Protein AF-0000000080291194 (afdb_homodimer)

InterPro domains:
  IPR003347 JmjC domain [PS51184] (85-247)
  IPR003347 JmjC domain [SM00558] (85-247)
  IPR041667 Cupin-like domain 8 [PF13621] (10-231)

Nearest PDB structures (foldseek):
  5fp9-assembly1_A-2  TM=5.895E-01  e=6.313E-06  Homo sapiens
  2w2i-assembly1_A  TM=5.933E-01  e=1.002E-05  Homo sapiens
  5f3i-assembly2_B  TM=4.784E-01  e=3.155E-06  Homo sapiens
  5fpa-assembly1_A  TM=5.072E-01  e=2.105E-06  Homo sapiens
  7jm5-assembly1_A  TM=4.687E-01  e=5.623E-06  Homo sapiens

Structure (mmCIF, N/CA/C/O backbone):
data_AF-0000000080291194-model_v1
#
loop_
_entity.id
_entity.type
_entity.pdbx_description
1 polymer 'JmjC domain-containing protein'
#
loop_
_atom_site.group_PDB
_atom_site.id
_atom_site.type_symbol
_atom_site.label_atom_id
_atom_site.label_alt_id
_atom_site.label_comp_id
_atom_site.label_asym_id
_atom_site.label_entity_id
_atom_site.label_seq_id
_atom_site.pdbx_PDB_ins_code
_atom_site.Cartn_x
_atom_site.Cartn_y
_atom_site.Cartn_z
_atom_site.occupancy
_atom_site.B_iso_or_equiv
_atom_site.auth_seq_id
_atom_site.auth_comp_id
_atom_site.auth_asym_id
_atom_site.auth_atom_id
_atom_site.pdbx_PDB_model_num
ATOM 1 N N . MET A 1 1 ? 24.234 32.625 20.031 1 52.06 1 MET A N 1
ATOM 2 C CA . MET A 1 1 ? 22.922 32.375 20.594 1 52.06 1 MET A CA 1
ATOM 3 C C . MET A 1 1 ? 22.969 32.375 22.125 1 52.06 1 MET A C 1
ATOM 5 O O . MET A 1 1 ? 23.891 31.828 22.719 1 52.06 1 MET A O 1
ATOM 9 N N . ASP A 1 2 ? 22.141 33.25 22.688 1 64.38 2 ASP A N 1
ATOM 10 C CA . ASP A 1 2 ? 22.172 33.344 24.141 1 64.38 2 ASP A CA 1
ATOM 11 C C . ASP A 1 2 ? 21.828 32 24.797 1 64.38 2 ASP A C 1
ATOM 13 O O . ASP A 1 2 ? 21.281 31.109 24.141 1 64.38 2 ASP A O 1
ATOM 17 N N . ASP A 1 3 ? 22.359 31.828 25.922 1 68.44 3 ASP A N 1
ATOM 18 C CA . ASP A 1 3 ? 22.203 30.594 26.688 1 68.44 3 ASP A CA 1
ATOM 19 C C . ASP A 1 3 ? 20.75 30.188 26.781 1 68.44 3 ASP A C 1
ATOM 21 O O . ASP A 1 3 ? 20.422 29 26.625 1 68.44 3 ASP A O 1
ATOM 25 N N . CYS A 1 4 ? 19.922 31.125 26.859 1 70.31 4 CYS A N 1
ATOM 26 C CA . CYS A 1 4 ? 18.5 30.859 26.969 1 70.31 4 CYS A CA 1
ATOM 27 C C . CYS A 1 4 ? 17.938 30.297 25.672 1 70.31 4 CYS A C 1
ATOM 29 O O . CYS A 1 4 ? 17.172 29.328 25.672 1 70.31 4 CYS A O 1
ATOM 31 N N . SER A 1 5 ? 18.422 30.828 24.609 1 74.81 5 SER A N 1
ATOM 32 C CA . SER A 1 5 ? 17.953 30.391 23.312 1 74.81 5 SER A CA 1
ATOM 33 C C . SER A 1 5 ? 18.406 28.953 23.016 1 74.81 5 SER A C 1
ATOM 35 O O . SER A 1 5 ? 17.656 28.172 22.406 1 74.81 5 SER A O 1
ATOM 37 N N . LEU A 1 6 ? 19.5 28.688 23.5 1 74.88 6 LEU A N 1
ATOM 38 C CA . LEU A 1 6 ? 20.031 27.344 23.281 1 74.88 6 LEU A CA 1
ATOM 39 C C . LEU A 1 6 ? 19.234 26.312 24.094 1 74.88 6 LEU A C 1
ATOM 41 O O . LEU A 1 6 ? 18.984 25.203 23.609 1 74.88 6 LEU A O 1
ATOM 45 N N . LYS A 1 7 ? 18.875 26.703 25.203 1 83.5 7 LYS A N 1
ATOM 46 C CA . LYS A 1 7 ? 18.109 25.797 26.062 1 83.5 7 LYS A CA 1
ATOM 47 C C . LYS A 1 7 ? 16.719 25.562 25.484 1 83.5 7 LYS A C 1
ATOM 49 O O . LYS A 1 7 ? 16.203 24.453 25.531 1 83.5 7 LYS A O 1
ATOM 54 N N . VAL A 1 8 ? 16.172 26.641 24.906 1 87.69 8 VAL A N 1
ATOM 55 C CA . VAL A 1 8 ? 14.844 26.516 24.312 1 87.69 8 VAL A CA 1
ATOM 56 C C . VAL A 1 8 ? 14.906 25.594 23.094 1 87.69 8 VAL A C 1
ATOM 58 O O . VAL A 1 8 ? 14.023 24.75 22.891 1 87.69 8 VAL A O 1
ATOM 61 N N . ARG A 1 9 ? 15.961 25.75 22.391 1 92.94 9 ARG A N 1
ATOM 62 C CA . ARG A 1 9 ? 16.156 24.891 21.219 1 92.94 9 ARG A CA 1
ATOM 63 C C . ARG A 1 9 ? 16.203 23.422 21.625 1 92.94 9 ARG A C 1
ATOM 65 O O . ARG A 1 9 ? 15.602 22.562 20.984 1 92.94 9 ARG A O 1
ATOM 72 N N . GLU A 1 10 ? 16.922 23.188 22.688 1 93.56 10 GLU A N 1
ATOM 73 C CA . GLU A 1 10 ? 17.062 21.812 23.172 1 93.56 10 GLU A CA 1
ATOM 74 C C . GLU A 1 10 ? 15.703 21.234 23.562 1 93.56 10 GLU A C 1
ATOM 76 O O . GLU A 1 10 ? 15.414 20.078 23.281 1 93.56 10 GLU A O 1
ATOM 81 N N . ILE A 1 11 ? 14.953 22.031 24.141 1 92.94 11 ILE A N 1
ATOM 82 C CA . ILE A 1 11 ? 13.633 21.594 24.562 1 92.94 11 ILE A CA 1
ATOM 83 C C . ILE A 1 11 ? 12.758 21.328 23.344 1 92.94 11 ILE A C 1
ATOM 85 O O . ILE A 1 11 ? 12.109 20.281 23.25 1 92.94 11 ILE A O 1
ATOM 89 N N . VAL A 1 12 ? 12.836 22.234 22.391 1 94.81 12 VAL A N 1
ATOM 90 C CA . VAL A 1 12 ? 12.008 22.156 21.188 1 94.81 12 VAL A CA 1
ATOM 91 C C . VAL A 1 12 ? 12.344 20.875 20.422 1 94.81 12 VAL A C 1
ATOM 93 O O . VAL A 1 12 ? 11.445 20.156 20 1 94.81 12 VAL A O 1
ATOM 96 N N . LEU A 1 13 ? 13.594 20.516 20.391 1 96.88 13 LEU A N 1
ATOM 97 C CA . LEU A 1 13 ? 14.062 19.406 19.562 1 96.88 13 LEU A CA 1
ATOM 98 C C . LEU A 1 13 ? 13.914 18.078 20.281 1 96.88 13 LEU A C 1
ATOM 100 O O . LEU A 1 13 ? 14.023 17.016 19.656 1 96.88 13 LEU A O 1
ATOM 104 N N . ASN A 1 14 ? 13.594 18.125 21.609 1 97.12 14 ASN A N 1
ATOM 105 C CA . ASN A 1 14 ? 13.656 16.859 22.328 1 97.12 14 ASN A CA 1
ATOM 106 C C . ASN A 1 14 ? 12.352 16.547 23.047 1 97.12 14 ASN A C 1
ATOM 108 O O . ASN A 1 14 ? 12.133 15.43 23.516 1 97.12 14 ASN A O 1
ATOM 112 N N . THR A 1 15 ? 11.422 17.516 23.141 1 96 15 THR A N 1
ATOM 113 C CA . THR A 1 15 ? 10.172 17.281 23.844 1 96 15 THR A CA 1
ATOM 114 C C . THR A 1 15 ? 9.32 16.25 23.109 1 96 15 THR A C 1
ATOM 116 O O . THR A 1 15 ? 9.289 16.219 21.875 1 96 15 THR A O 1
ATOM 119 N N . ARG A 1 16 ? 8.609 15.375 23.875 1 96.38 16 ARG A N 1
ATOM 120 C CA . ARG A 1 16 ? 7.766 14.336 23.297 1 96.38 16 ARG A CA 1
ATOM 121 C C . ARG A 1 16 ? 6.293 14.734 23.359 1 96.38 16 ARG A C 1
ATOM 123 O O . ARG A 1 16 ? 5.449 14.109 22.719 1 96.38 16 ARG A O 1
ATOM 130 N N . LYS A 1 17 ? 6.031 15.742 24.172 1 97.06 17 LYS A N 1
ATOM 131 C CA . LYS A 1 17 ? 4.68 16.281 24.312 1 97.06 17 LYS A CA 1
ATOM 132 C C . LYS A 1 17 ? 4.648 17.781 23.984 1 97.06 17 LYS A C 1
ATOM 134 O O . LYS A 1 17 ? 5.668 18.469 24.094 1 97.06 17 LYS A O 1
ATOM 139 N N . PRO A 1 18 ? 3.477 18.234 23.531 1 98.31 18 PRO A N 1
ATOM 140 C CA . PRO A 1 18 ? 3.385 19.672 23.297 1 98.31 18 PRO A CA 1
ATOM 141 C C . PRO A 1 18 ? 3.662 20.5 24.562 1 98.31 18 PRO A C 1
ATOM 143 O O . PRO A 1 18 ? 3.262 20.109 25.656 1 98.31 18 PRO A O 1
ATOM 146 N N . ILE A 1 19 ? 4.305 21.625 24.391 1 97 19 ILE A N 1
ATOM 147 C CA . ILE A 1 19 ? 4.602 22.531 25.516 1 97 19 ILE A CA 1
ATOM 148 C C . ILE A 1 19 ? 4.203 23.953 25.141 1 97 19 ILE A C 1
ATOM 150 O O . ILE A 1 19 ? 4.105 24.297 23.953 1 97 19 ILE A O 1
ATOM 154 N N . ILE A 1 20 ? 3.943 24.672 26.094 1 96.75 20 ILE A N 1
ATOM 155 C CA . ILE A 1 20 ? 3.549 26.062 25.891 1 96.75 20 ILE A CA 1
ATOM 156 C C . ILE A 1 20 ? 4.418 26.984 26.75 1 96.75 20 ILE A C 1
ATOM 158 O O . ILE A 1 20 ? 4.672 26.688 27.922 1 96.75 20 ILE A O 1
ATOM 162 N N . LEU A 1 21 ? 5.035 27.953 26.156 1 93.12 21 LEU A N 1
ATOM 163 C CA . LEU A 1 21 ? 5.695 29.062 26.828 1 93.12 21 LEU A CA 1
ATOM 164 C C . LEU A 1 21 ? 4.758 30.266 26.969 1 93.12 21 LEU A C 1
ATOM 166 O O . LEU A 1 21 ? 4.406 30.891 25.969 1 93.12 21 LEU A O 1
ATOM 170 N N . ARG A 1 22 ? 4.461 30.625 28.172 1 92.94 22 ARG A N 1
ATOM 171 C CA . ARG A 1 22 ? 3.469 31.656 28.391 1 92.94 22 ARG A CA 1
ATOM 172 C C . ARG A 1 22 ? 4.121 33.031 28.422 1 92.94 22 ARG A C 1
ATOM 174 O O . ARG A 1 22 ? 5.211 33.219 28.969 1 92.94 22 ARG A O 1
ATOM 181 N N . SER A 1 23 ? 3.512 33.938 27.797 1 89.25 23 SER A N 1
ATOM 182 C CA . SER A 1 23 ? 3.828 35.344 27.859 1 89.25 23 SER A CA 1
ATOM 183 C C . SER A 1 23 ? 5.297 35.594 27.531 1 89.25 23 SER A C 1
ATOM 185 O O . SER A 1 23 ? 5.988 36.312 28.266 1 89.25 23 SER A O 1
ATOM 187 N N . TYR A 1 24 ? 5.852 35 26.609 1 82.56 24 TYR A N 1
ATOM 188 C CA . TYR A 1 24 ? 7.242 35.156 26.219 1 82.56 24 TYR A CA 1
ATOM 189 C C . TYR A 1 24 ? 7.473 36.531 25.594 1 82.56 24 TYR A C 1
ATOM 191 O O . TYR A 1 24 ? 8.539 37.125 25.766 1 82.56 24 TYR A O 1
ATOM 199 N N . LYS A 1 25 ? 6.531 37.219 25.016 1 78.88 25 LYS A N 1
ATOM 200 C CA . LYS A 1 25 ? 6.492 38.531 24.359 1 78.88 25 LYS A CA 1
ATOM 201 C C . LYS A 1 25 ? 7.746 38.75 23.516 1 78.88 25 LYS A C 1
ATOM 203 O O . LYS A 1 25 ? 8.688 39.438 23.953 1 78.88 25 LYS A O 1
ATOM 208 N N . PRO A 1 26 ? 7.734 38.25 22.375 1 77.88 26 PRO A N 1
ATOM 209 C CA . PRO A 1 26 ? 8.859 38.562 21.484 1 77.88 26 PRO A CA 1
ATOM 210 C C . PRO A 1 26 ? 8.93 40.031 21.125 1 77.88 26 PRO A C 1
ATOM 212 O O . PRO A 1 26 ? 7.91 40.719 21.109 1 77.88 26 PRO A O 1
ATOM 215 N N . LYS A 1 27 ? 10.109 40.562 20.969 1 81.56 27 LYS A N 1
ATOM 216 C CA . LYS A 1 27 ? 10.266 41.969 20.625 1 81.56 27 LYS A CA 1
ATOM 217 C C . LYS A 1 27 ? 10.234 42.156 19.109 1 81.56 27 LYS A C 1
ATOM 219 O O . LYS A 1 27 ? 11.25 42.5 18.5 1 81.56 27 LYS A O 1
ATOM 224 N N . TRP A 1 28 ? 9.047 41.938 18.531 1 89.69 28 TRP A N 1
ATOM 225 C CA . TRP A 1 28 ? 8.844 42.094 17.094 1 89.69 28 TRP A CA 1
ATOM 226 C C . TRP A 1 28 ? 8.133 43.406 16.766 1 89.69 28 TRP A C 1
ATOM 228 O O . TRP A 1 28 ? 6.977 43.594 17.141 1 89.69 28 TRP A O 1
ATOM 238 N N . THR A 1 29 ? 8.789 44.25 16.031 1 89.56 29 THR A N 1
ATOM 239 C CA . THR A 1 29 ? 8.359 45.656 15.859 1 89.56 29 THR A CA 1
ATOM 240 C C . THR A 1 29 ? 7.121 45.719 14.969 1 89.56 29 THR A C 1
ATOM 242 O O . THR A 1 29 ? 6.344 46.656 15.047 1 89.56 29 THR A O 1
ATOM 245 N N . CYS A 1 30 ? 6.949 44.781 14.094 1 92.56 30 CYS A N 1
ATOM 246 C CA . CYS A 1 30 ? 5.84 44.844 13.148 1 92.56 30 CYS A CA 1
ATOM 247 C C . CYS A 1 30 ? 4.504 44.719 13.875 1 92.56 30 CYS A C 1
ATOM 249 O O . CYS A 1 30 ? 3.457 45.062 13.305 1 92.56 30 CYS A O 1
ATOM 251 N N . PHE A 1 31 ? 4.512 44.344 15.188 1 93.69 31 PHE A N 1
ATOM 252 C CA . PHE A 1 31 ? 3.258 44.188 15.914 1 93.69 31 PHE A CA 1
ATOM 253 C C . PHE A 1 31 ? 3.121 45.281 16.984 1 93.69 31 PHE A C 1
ATOM 255 O O . PHE A 1 31 ? 2.229 45.188 17.828 1 93.69 31 PHE A O 1
ATOM 262 N N . GLN A 1 32 ? 3.938 46.188 17.062 1 90.5 32 GLN A N 1
ATOM 263 C CA . GLN A 1 32 ? 4.02 47.188 18.125 1 90.5 32 GLN A CA 1
ATOM 264 C C . GLN A 1 32 ? 2.764 48.062 18.188 1 90.5 32 GLN A C 1
ATOM 266 O O . GLN A 1 32 ? 2.363 48.5 19.25 1 90.5 32 GLN A O 1
ATOM 271 N N . ASN A 1 33 ? 2.162 48.281 17.047 1 92.12 33 ASN A N 1
ATOM 272 C CA . ASN A 1 33 ? 0.982 49.156 16.984 1 92.12 33 ASN A CA 1
ATOM 273 C C . ASN A 1 33 ? -0.305 48.312 17.062 1 92.12 33 ASN A C 1
ATOM 275 O O . ASN A 1 33 ? -1.354 48.781 16.578 1 92.12 33 ASN A O 1
ATOM 279 N N . GLY A 1 34 ? -0.244 47.094 17.5 1 93.44 34 GLY A N 1
ATOM 280 C CA . GLY A 1 34 ? -1.418 46.25 17.672 1 93.44 34 GLY A CA 1
ATOM 281 C C . GLY A 1 34 ? -1.955 45.719 16.375 1 93.44 34 GLY A C 1
ATOM 282 O O . GLY A 1 34 ? -1.377 45.938 15.305 1 93.44 34 GLY A O 1
ATOM 283 N N . ILE A 1 35 ? -3.045 45.031 16.516 1 96.56 35 ILE A N 1
ATOM 284 C CA . ILE A 1 35 ? -3.633 44.344 15.359 1 96.56 35 ILE A CA 1
ATOM 285 C C . ILE A 1 35 ? -4.141 45.375 14.352 1 96.56 35 ILE A C 1
ATOM 287 O O . ILE A 1 35 ? -4.039 45.188 13.141 1 96.56 35 ILE A O 1
ATOM 291 N N . ASP A 1 36 ? -4.68 46.438 14.883 1 96.56 36 ASP A N 1
ATOM 292 C CA . ASP A 1 36 ? -5.164 47.5 14.008 1 96.56 36 ASP A CA 1
ATOM 293 C C . ASP A 1 36 ? -4.023 48.094 13.18 1 96.56 36 ASP A C 1
ATOM 295 O O . ASP A 1 36 ? -4.16 48.281 11.969 1 96.56 36 ASP A O 1
ATOM 299 N N . GLY A 1 37 ? -2.977 48.406 13.898 1 96.38 37 GLY A N 1
ATOM 300 C CA . GLY A 1 37 ? -1.81 48.938 13.211 1 96.38 37 GLY A CA 1
ATOM 301 C C . GLY A 1 37 ? -1.237 48 12.18 1 96.38 37 GLY A C 1
ATOM 302 O O . GLY A 1 37 ? -0.867 48.406 11.078 1 96.38 37 GLY A O 1
ATOM 303 N N . TRP A 1 38 ? -1.146 46.75 12.531 1 97.06 38 TRP A N 1
ATOM 304 C CA . TRP A 1 38 ? -0.615 45.75 11.625 1 97.06 38 TRP A CA 1
ATOM 305 C C . TRP A 1 38 ? -1.476 45.625 10.375 1 97.06 38 TRP A C 1
ATOM 307 O O . TRP A 1 38 ? -0.954 45.594 9.258 1 97.06 38 TRP A O 1
ATOM 317 N N . CYS A 1 39 ? -2.816 45.625 10.523 1 97.12 39 CYS A N 1
ATOM 318 C CA . CYS A 1 39 ? -3.736 45.531 9.398 1 97.12 39 CYS A CA 1
ATOM 319 C C . CYS A 1 39 ? -3.678 46.75 8.516 1 97.12 39 CYS A C 1
ATOM 321 O O . CYS A 1 39 ? -3.74 46.656 7.293 1 97.12 39 CYS A O 1
ATOM 323 N N . ARG A 1 40 ? -3.545 47.875 9.125 1 96.31 40 ARG A N 1
ATOM 324 C CA . ARG A 1 40 ? -3.414 49.094 8.359 1 96.31 40 ARG A CA 1
ATOM 325 C C . ARG A 1 40 ? -2.152 49.094 7.5 1 96.31 40 ARG A C 1
ATOM 327 O O . ARG A 1 40 ? -2.178 49.5 6.34 1 96.31 40 ARG A O 1
ATOM 334 N N . ASN A 1 41 ? -1.095 48.656 8.094 1 95.88 41 ASN A N 1
ATOM 335 C CA . ASN A 1 41 ? 0.154 48.562 7.348 1 95.88 41 ASN A CA 1
ATOM 336 C C . ASN A 1 41 ? 0.021 47.562 6.188 1 95.88 41 ASN A C 1
ATOM 338 O O . ASN A 1 41 ? 0.522 47.812 5.094 1 95.88 41 ASN A O 1
ATOM 342 N N . LEU A 1 42 ? -0.637 46.469 6.48 1 96.62 42 LEU A N 1
ATOM 343 C CA . LEU A 1 42 ? -0.874 45.469 5.438 1 96.62 42 LEU A CA 1
ATOM 344 C C . LEU A 1 42 ? -1.652 46.062 4.273 1 96.62 42 LEU A C 1
ATOM 346 O O . LEU A 1 42 ? -1.247 45.938 3.117 1 96.62 42 LEU A O 1
ATOM 350 N N . ASP A 1 43 ? -2.67 46.781 4.555 1 96.62 43 ASP A N 1
ATOM 351 C CA . ASP A 1 43 ? -3.518 47.406 3.537 1 96.62 43 ASP A CA 1
ATOM 352 C C . ASP A 1 43 ? -2.75 48.469 2.746 1 96.62 43 ASP A C 1
ATOM 354 O O . ASP A 1 43 ? -2.895 48.562 1.526 1 96.62 43 ASP A O 1
ATOM 358 N N . ARG A 1 44 ? -1.996 49.188 3.406 1 95.81 44 ARG A N 1
ATOM 359 C CA . ARG A 1 44 ? -1.271 50.312 2.797 1 95.81 44 ARG A CA 1
ATOM 360 C C . ARG A 1 44 ? -0.244 49.812 1.789 1 95.81 44 ARG A C 1
ATOM 362 O O . ARG A 1 44 ? 0.039 50.469 0.794 1 95.81 44 ARG A O 1
ATOM 369 N N . HIS A 1 45 ? 0.259 48.688 2.01 1 95.19 45 HIS A N 1
ATOM 370 C CA . HIS A 1 45 ? 1.378 48.219 1.199 1 95.19 45 HIS A CA 1
ATOM 371 C C . HIS A 1 45 ? 0.956 47.094 0.283 1 95.19 45 HIS A C 1
ATOM 373 O O . HIS A 1 45 ? 1.803 46.406 -0.312 1 95.19 45 HIS A O 1
ATOM 379 N N . THR A 1 46 ? -0.281 46.781 0.352 1 92.31 46 THR A N 1
ATOM 380 C CA . THR A 1 46 ? -0.808 45.812 -0.598 1 92.31 46 THR A CA 1
ATOM 381 C C . THR A 1 46 ? -1.566 46.531 -1.724 1 92.31 46 THR A C 1
ATOM 383 O O . THR A 1 46 ? -2.336 47.438 -1.477 1 92.31 46 THR A O 1
ATOM 386 N N . GLN A 1 47 ? -1.344 46.188 -2.99 1 87.56 47 GLN A N 1
ATOM 387 C CA . GLN A 1 47 ? -1.943 46.844 -4.141 1 87.56 47 GLN A CA 1
ATOM 388 C C . GLN A 1 47 ? -3.369 46.344 -4.383 1 87.56 47 GLN A C 1
ATOM 390 O O . GLN A 1 47 ? -4.234 47.125 -4.797 1 87.56 47 GLN A O 1
ATOM 395 N N . GLU A 1 48 ? -3.623 45.062 -4.219 1 90.25 48 GLU A N 1
ATOM 396 C CA . GLU A 1 48 ? -4.926 44.469 -4.438 1 90.25 48 GLU A CA 1
ATOM 397 C C . GLU A 1 48 ? -5.539 43.969 -3.123 1 90.25 48 GLU A C 1
ATOM 399 O O . GLU A 1 48 ? -4.824 43.719 -2.152 1 90.25 48 GLU A O 1
ATOM 404 N N . PRO A 1 49 ? -6.891 43.938 -3.125 1 93.31 49 PRO A N 1
ATOM 405 C CA . PRO A 1 49 ? -7.512 43.406 -1.916 1 93.31 49 PRO A CA 1
ATOM 406 C C . PRO A 1 49 ? -7.039 42 -1.601 1 93.31 49 PRO A C 1
ATOM 408 O O . PRO A 1 49 ? -6.645 41.25 -2.506 1 93.31 49 PRO A O 1
ATOM 411 N N . LEU A 1 50 ? -7.094 41.75 -0.348 1 95.44 50 LEU A N 1
ATOM 412 C CA . LEU A 1 50 ? -6.66 40.438 0.12 1 95.44 50 LEU A CA 1
ATOM 413 C C . LEU A 1 50 ? -7.738 39.406 -0.128 1 95.44 50 LEU A C 1
ATOM 415 O O . LEU A 1 50 ? -8.93 39.719 -0.077 1 95.44 50 LEU A O 1
ATOM 419 N N . ALA A 1 51 ? -7.359 38.188 -0.438 1 95.25 51 ALA A N 1
ATOM 420 C CA . ALA A 1 51 ? -8.266 37.062 -0.668 1 95.25 51 ALA A CA 1
ATOM 421 C C . ALA A 1 51 ? -8.5 36.281 0.618 1 95.25 51 ALA A C 1
ATOM 423 O O . ALA A 1 51 ? -7.734 35.375 0.944 1 95.25 51 ALA A O 1
ATOM 424 N N . PHE A 1 52 ? -9.547 36.562 1.276 1 96.94 52 PHE A N 1
ATOM 425 C CA . PHE A 1 52 ? -9.906 35.844 2.482 1 96.94 52 PHE A CA 1
ATOM 426 C C . PHE A 1 52 ? -10.703 34.594 2.135 1 96.94 52 PHE A C 1
ATOM 428 O O . PHE A 1 52 ? -11.562 34.625 1.249 1 96.94 52 PHE A O 1
ATOM 435 N N . GLU A 1 53 ? -10.352 33.5 2.771 1 96.81 53 GLU A N 1
ATOM 436 C CA . GLU A 1 53 ? -11.18 32.312 2.693 1 96.81 53 GLU A CA 1
ATOM 437 C C . GLU A 1 53 ? -12.383 32.406 3.625 1 96.81 53 GLU A C 1
ATOM 439 O O . GLU A 1 53 ? -12.273 32.906 4.738 1 96.81 53 GLU A O 1
ATOM 444 N N . CYS A 1 54 ? -13.523 31.969 3.137 1 95.75 54 CYS A N 1
ATOM 445 C CA . CYS A 1 54 ? -14.758 32.062 3.906 1 95.75 54 CYS A CA 1
ATOM 446 C C . CYS A 1 54 ? -15.547 30.766 3.832 1 95.75 54 CYS A C 1
ATOM 448 O O . CYS A 1 54 ? -15.508 30.062 2.814 1 95.75 54 CYS A O 1
ATOM 450 N N . MET A 1 55 ? -16.172 30.484 4.871 1 95.44 55 MET A N 1
ATOM 451 C CA . MET A 1 55 ? -17.016 29.297 4.93 1 95.44 55 MET A CA 1
ATOM 452 C C . MET A 1 55 ? -18.172 29.484 5.918 1 95.44 55 MET A C 1
ATOM 454 O O . MET A 1 55 ? -18.031 30.219 6.898 1 95.44 55 MET A O 1
ATOM 458 N N . SER A 1 56 ? -19.266 28.859 5.605 1 94.25 56 SER A N 1
ATOM 459 C CA . SER A 1 56 ? -20.406 28.922 6.512 1 94.25 56 SER A CA 1
ATOM 460 C C . SER A 1 56 ? -20.094 28.219 7.832 1 94.25 56 SER A C 1
ATOM 462 O O . SER A 1 56 ? -19.594 27.094 7.844 1 94.25 56 SER A O 1
ATOM 464 N N . ALA A 1 57 ? -20.453 28.922 8.891 1 89.75 57 ALA A N 1
ATOM 465 C CA . ALA A 1 57 ? -20.281 28.312 10.211 1 89.75 57 ALA A CA 1
ATOM 466 C C . ALA A 1 57 ? -21.25 27.156 10.406 1 89.75 57 ALA A C 1
ATOM 468 O O . ALA A 1 57 ? -21.062 26.328 11.305 1 89.75 57 ALA A O 1
ATOM 469 N N . LYS A 1 58 ? -22.172 27 9.5 1 89.31 58 LYS A N 1
ATOM 470 C CA . LYS A 1 58 ? -23.203 25.969 9.633 1 89.31 58 LYS A CA 1
ATOM 471 C C . LYS A 1 58 ? -22.797 24.703 8.875 1 89.31 58 LYS A C 1
ATOM 473 O O . LYS A 1 58 ? -23.484 23.672 8.977 1 89.31 58 LYS A O 1
ATOM 478 N N . ASP A 1 59 ? -21.797 24.828 8.078 1 92.31 59 ASP A N 1
ATOM 479 C CA . ASP A 1 59 ? -21.312 23.625 7.441 1 92.31 59 ASP A CA 1
ATOM 480 C C . ASP A 1 59 ? -20.75 22.641 8.477 1 92.31 59 ASP A C 1
ATOM 482 O O . ASP A 1 59 ? -19.703 22.891 9.07 1 92.31 59 ASP A O 1
ATOM 486 N N . SER A 1 60 ? -21.516 21.578 8.695 1 93.38 60 SER A N 1
ATOM 487 C CA . SER A 1 60 ? -21.203 20.797 9.898 1 93.38 60 SER A CA 1
ATOM 488 C C . SER A 1 60 ? -21.141 19.312 9.594 1 93.38 60 SER A C 1
ATOM 490 O O . SER A 1 60 ? -20.703 18.516 10.438 1 93.38 60 SER A O 1
ATOM 492 N N . LYS A 1 61 ? -21.438 18.844 8.445 1 91.31 61 LYS A N 1
ATOM 493 C CA . LYS A 1 61 ? -21.578 17.422 8.148 1 91.31 61 LYS A CA 1
ATOM 494 C C . LYS A 1 61 ? -20.219 16.734 8.117 1 91.31 61 LYS A C 1
ATOM 496 O O . LYS A 1 61 ? -20.125 15.539 8.414 1 91.31 61 LYS A O 1
ATOM 501 N N . THR A 1 62 ? -19.25 17.391 7.676 1 94 62 THR A N 1
ATOM 502 C CA . THR A 1 62 ? -17.875 16.922 7.598 1 94 62 THR A CA 1
ATOM 503 C C . THR A 1 62 ? -16.922 17.938 8.227 1 94 62 THR A C 1
ATOM 505 O O . THR A 1 62 ? -17.328 19.047 8.562 1 94 62 THR A O 1
ATOM 508 N N . PRO A 1 63 ? -15.68 17.516 8.445 1 96.62 63 PRO A N 1
ATOM 509 C CA . PRO A 1 63 ? -14.719 18.578 8.734 1 96.62 63 PRO A CA 1
ATOM 510 C C . PRO A 1 63 ? -14.758 19.703 7.691 1 96.62 63 PRO A C 1
ATOM 512 O O . PRO A 1 63 ? -15.156 19.469 6.547 1 96.62 63 PRO A O 1
ATOM 515 N N . GLN A 1 64 ? -14.469 20.859 8.117 1 96.62 64 GLN A N 1
ATOM 516 C CA . GLN A 1 64 ? -14.578 21.984 7.203 1 96.62 64 GLN A CA 1
ATOM 517 C C . GLN A 1 64 ? -13.391 22.031 6.242 1 96.62 64 GLN A C 1
ATOM 519 O O . GLN A 1 64 ? -12.484 22.859 6.398 1 96.62 64 GLN A O 1
ATOM 524 N N . TRP A 1 65 ? -13.508 21.188 5.273 1 97.19 65 TRP A N 1
ATOM 525 C CA . TRP A 1 65 ? -12.445 21.016 4.281 1 97.19 65 TRP A CA 1
ATOM 526 C C . TRP A 1 65 ? -12.234 22.297 3.48 1 97.19 65 TRP A C 1
ATOM 528 O O . TRP A 1 65 ? -13.195 22.969 3.125 1 97.19 65 TRP A O 1
ATOM 538 N N . GLU A 1 66 ? -11.023 22.5 3.082 1 96.06 66 GLU A N 1
ATOM 539 C CA . GLU A 1 66 ? -10.648 23.719 2.359 1 96.06 66 GLU A CA 1
ATOM 540 C C . GLU A 1 66 ? -11.367 23.797 1.014 1 96.06 66 GLU A C 1
ATOM 542 O O . GLU A 1 66 ? -11.656 24.891 0.527 1 96.06 66 GLU A O 1
ATOM 547 N N . ARG A 1 67 ? -11.672 22.672 0.412 1 95.12 67 ARG A N 1
ATOM 548 C CA . ARG A 1 67 ? -12.297 22.641 -0.904 1 95.12 67 ARG A CA 1
ATOM 549 C C . ARG A 1 67 ? -13.688 23.281 -0.854 1 95.12 67 ARG A C 1
ATOM 551 O O . ARG A 1 67 ? -14.258 23.625 -1.894 1 95.12 67 ARG A O 1
ATOM 558 N N . LYS A 1 68 ? -14.242 23.453 0.323 1 94.81 68 LYS A N 1
ATOM 559 C CA . LYS A 1 68 ? -15.586 24 0.461 1 94.81 68 LYS A CA 1
ATOM 560 C C . LYS A 1 68 ? -15.547 25.5 0.667 1 94.81 68 LYS A C 1
ATOM 562 O O . LYS A 1 68 ? -16.594 26.156 0.707 1 94.81 68 LYS A O 1
ATOM 567 N N . ARG A 1 69 ? -14.422 26.016 0.785 1 96.19 69 ARG A N 1
ATOM 568 C CA . ARG A 1 69 ? -14.273 27.438 1.096 1 96.19 69 ARG A CA 1
ATOM 569 C C . ARG A 1 69 ? -14.406 28.297 -0.162 1 96.19 69 ARG A C 1
ATOM 571 O O . ARG A 1 69 ? -14.078 27.844 -1.261 1 96.19 69 ARG A O 1
ATOM 578 N N . VAL A 1 70 ? -14.891 29.438 0.041 1 95.75 70 VAL A N 1
ATOM 579 C CA . VAL A 1 70 ? -14.977 30.406 -1.042 1 95.75 70 VAL A CA 1
ATOM 580 C C . VAL A 1 70 ? -14.109 31.625 -0.719 1 95.75 70 VAL A C 1
ATOM 582 O O . VAL A 1 70 ? -13.727 31.828 0.436 1 95.75 70 VAL A O 1
ATOM 585 N N . ILE A 1 71 ? -13.773 32.375 -1.726 1 96.25 71 ILE A N 1
ATOM 586 C CA . ILE A 1 71 ? -12.875 33.5 -1.546 1 96.25 71 ILE A CA 1
ATOM 587 C C . ILE A 1 71 ? -13.68 34.812 -1.489 1 96.25 71 ILE A C 1
ATOM 589 O O . ILE A 1 71 ? -14.586 35.031 -2.303 1 96.25 71 ILE A O 1
ATOM 593 N N . LYS A 1 72 ? -13.375 35.562 -0.533 1 95.06 72 LYS A N 1
ATOM 594 C CA . LYS A 1 72 ? -13.898 36.938 -0.413 1 95.06 72 LYS A CA 1
ATOM 595 C C . LYS A 1 72 ? -12.773 37.969 -0.385 1 95.06 72 LYS A C 1
ATOM 597 O O . LYS A 1 72 ? -11.859 37.875 0.438 1 95.06 72 LYS A O 1
ATOM 602 N N . GLN A 1 73 ? -12.875 38.938 -1.261 1 96.44 73 GLN A N 1
ATOM 603 C CA . GLN A 1 73 ? -11.844 39.969 -1.328 1 96.44 73 GLN A CA 1
ATOM 604 C C . GLN A 1 73 ? -12.195 41.156 -0.437 1 96.44 73 GLN A C 1
ATOM 606 O O . GLN A 1 73 ? -13.32 41.688 -0.478 1 96.44 73 GLN A O 1
ATOM 611 N N . MET A 1 74 ? -11.289 41.531 0.382 1 96.25 74 MET A N 1
ATOM 612 C CA . MET A 1 74 ? -11.469 42.719 1.235 1 96.25 74 MET A CA 1
ATOM 613 C C . MET A 1 74 ? -10.141 43.156 1.833 1 96.25 74 MET A C 1
ATOM 615 O O . MET A 1 74 ? -9.133 42.469 1.707 1 96.25 74 MET A O 1
ATOM 619 N N . SER A 1 75 ? -10.141 44.312 2.398 1 96.62 75 SER A N 1
ATOM 620 C CA . SER A 1 75 ? -8.953 44.781 3.1 1 96.62 75 SER A CA 1
ATOM 621 C C . SER A 1 75 ? -8.852 44.156 4.492 1 96.62 75 SER A C 1
ATOM 623 O O . SER A 1 75 ? -9.836 43.625 5.02 1 96.62 75 SER A O 1
ATOM 625 N N . ALA A 1 76 ? -7.68 44.219 5.043 1 97.12 76 ALA A N 1
ATOM 626 C CA . ALA A 1 76 ? -7.484 43.719 6.402 1 97.12 76 ALA A CA 1
ATOM 627 C C . ALA A 1 76 ? -8.273 44.531 7.414 1 97.12 76 ALA A C 1
ATOM 629 O O . ALA A 1 76 ? -8.812 44 8.383 1 97.12 76 ALA A O 1
ATOM 630 N N . THR A 1 77 ? -8.328 45.781 7.219 1 96.38 77 THR A N 1
ATOM 631 C CA . THR A 1 77 ? -9.062 46.688 8.117 1 96.38 77 THR A CA 1
ATOM 632 C C . THR A 1 77 ? -10.562 46.375 8.055 1 96.38 77 THR A C 1
ATOM 634 O O . THR A 1 77 ? -11.258 46.469 9.07 1 96.38 77 THR A O 1
ATOM 637 N N . ASP A 1 78 ? -11.055 46.156 6.855 1 95.81 78 ASP A N 1
ATOM 638 C CA . ASP A 1 78 ? -12.453 45.781 6.723 1 95.81 78 ASP A CA 1
ATOM 639 C C . ASP A 1 78 ? -12.711 44.438 7.398 1 95.81 78 ASP A C 1
ATOM 641 O O . ASP A 1 78 ? -13.773 44.219 7.984 1 95.81 78 ASP A O 1
ATOM 645 N N . PHE A 1 79 ? -11.789 43.562 7.297 1 96.69 79 PHE A N 1
ATOM 646 C CA . PHE A 1 79 ? -11.883 42.281 7.973 1 96.69 79 PHE A CA 1
ATOM 647 C C . PHE A 1 79 ? -12.055 42.469 9.477 1 96.69 79 PHE A C 1
ATOM 649 O O . PHE A 1 79 ? -12.852 41.781 10.102 1 96.69 79 PHE A O 1
ATOM 656 N N . LEU A 1 80 ? -11.312 43.344 10.047 1 95.69 80 LEU A N 1
ATOM 657 C CA . LEU A 1 80 ? -11.375 43.562 11.484 1 95.69 80 LEU A CA 1
ATOM 658 C C . LEU A 1 80 ? -12.766 44.031 11.906 1 95.69 80 LEU A C 1
ATOM 660 O O . LEU A 1 80 ? -13.172 43.812 13.055 1 95.69 80 LEU A O 1
ATOM 664 N N . LYS A 1 81 ? -13.469 44.562 11 1 92.69 81 LYS A N 1
ATOM 665 C CA . LYS A 1 81 ? -14.805 45.062 11.281 1 92.69 81 LYS A CA 1
ATOM 666 C C . LYS A 1 81 ? -15.867 44 11 1 92.69 81 LYS A C 1
ATOM 668 O O . LYS A 1 81 ? -17.047 44.188 11.312 1 92.69 81 LYS A O 1
ATOM 673 N N . TYR A 1 82 ? -15.391 42.969 10.414 1 87.25 82 TYR A N 1
ATOM 674 C CA . TYR A 1 82 ? -16.312 41.906 10.023 1 87.25 82 TYR A CA 1
ATOM 675 C C . TYR A 1 82 ? -16.984 41.281 11.242 1 87.25 82 TYR A C 1
ATOM 677 O O . TYR A 1 82 ? -16.297 40.844 12.172 1 87.25 82 TYR A O 1
ATOM 685 N N . ASN A 1 83 ? -18.297 41.25 11.375 1 79.81 83 ASN A N 1
ATOM 686 C CA . ASN A 1 83 ? -19 40.781 12.555 1 79.81 83 ASN A CA 1
ATOM 687 C C . ASN A 1 83 ? -20.094 39.75 12.172 1 79.81 83 ASN A C 1
ATOM 689 O O . ASN A 1 83 ? -21 39.5 12.961 1 79.81 83 ASN A O 1
ATOM 693 N N . CYS A 1 84 ? -19.984 39.125 11.062 1 80.5 84 CYS A N 1
ATOM 694 C CA . CYS A 1 84 ? -20.969 38.125 10.664 1 80.5 84 CYS A CA 1
ATOM 695 C C . CYS A 1 84 ? -20.734 36.812 11.383 1 80.5 84 CYS A C 1
ATOM 697 O O . CYS A 1 84 ? -19.656 36.219 11.273 1 80.5 84 CYS A O 1
ATOM 699 N N . GLU A 1 85 ? -21.766 36.281 12.07 1 80 85 GLU A N 1
ATOM 700 C CA . GLU A 1 85 ? -21.641 35.062 12.859 1 80 85 GLU A CA 1
ATOM 701 C C . GLU A 1 85 ? -21.875 33.812 11.992 1 80 85 GLU A C 1
ATOM 703 O O . GLU A 1 85 ? -21.469 32.719 12.352 1 80 85 GLU A O 1
ATOM 708 N N . SER A 1 86 ? -22.484 34.031 10.867 1 88.69 86 SER A N 1
ATOM 709 C CA . SER A 1 86 ? -22.875 32.906 10.055 1 88.69 86 SER A CA 1
ATOM 710 C C . SER A 1 86 ? -21.719 32.406 9.195 1 88.69 86 SER A C 1
ATOM 712 O O . SER A 1 86 ? -21.75 31.266 8.703 1 88.69 86 SER A O 1
ATOM 714 N N . MET A 1 87 ? -20.75 33.25 8.977 1 94.19 87 MET A N 1
ATOM 715 C CA . MET A 1 87 ? -19.594 32.875 8.18 1 94.19 87 MET A CA 1
ATOM 716 C C . MET A 1 87 ? -18.297 33.281 8.875 1 94.19 87 MET A C 1
ATOM 718 O O . MET A 1 87 ? -18.219 34.344 9.492 1 94.19 87 MET A O 1
ATOM 722 N N . TRP A 1 88 ? -17.406 32.375 8.836 1 95.88 88 TRP A N 1
ATOM 723 C CA . TRP A 1 88 ? -16.094 32.812 9.32 1 95.88 88 TRP A CA 1
ATOM 724 C C . TRP A 1 88 ? -15.172 33.156 8.164 1 95.88 88 TRP A C 1
ATOM 726 O O . TRP A 1 88 ? -15.414 32.75 7.023 1 95.88 88 TRP A O 1
ATOM 736 N N . LEU A 1 89 ? -14.133 34 8.406 1 97 89 LEU A N 1
ATOM 737 C CA . LEU A 1 89 ? -13.125 34.438 7.449 1 97 89 LEU A CA 1
ATOM 738 C C . LEU A 1 89 ? -11.719 34.125 7.953 1 97 89 LEU A C 1
ATOM 740 O O . LEU A 1 89 ? -11.469 34.125 9.164 1 97 89 LEU A O 1
ATOM 744 N N . GLY A 1 90 ? -10.891 33.812 7.031 1 96.62 90 GLY A N 1
ATOM 745 C CA . GLY A 1 90 ? -9.5 33.594 7.375 1 96.62 90 GLY A CA 1
ATOM 746 C C . GLY A 1 90 ? -8.547 33.906 6.238 1 96.62 90 GLY A C 1
ATOM 747 O O . GLY A 1 90 ? -8.82 33.594 5.082 1 96.62 90 GLY A O 1
ATOM 748 N N . LEU A 1 91 ? -7.527 34.688 6.477 1 96.94 91 LEU A N 1
ATOM 749 C CA . LEU A 1 91 ? -6.344 34.781 5.625 1 96.94 91 LEU A CA 1
ATOM 750 C C . LEU A 1 91 ? -5.312 33.719 6.031 1 96.94 91 LEU A C 1
ATOM 752 O O . LEU A 1 91 ? -4.445 34 6.863 1 96.94 91 LEU A O 1
ATOM 756 N N . ASN A 1 92 ? -5.41 32.594 5.328 1 94.94 92 ASN A N 1
ATOM 757 C CA . ASN A 1 92 ? -4.703 31.406 5.781 1 94.94 92 ASN A CA 1
ATOM 758 C C . ASN A 1 92 ? -3.455 31.141 4.949 1 94.94 92 ASN A C 1
ATOM 760 O O . ASN A 1 92 ? -3.432 31.422 3.75 1 94.94 92 ASN A O 1
ATOM 764 N N . TYR A 1 93 ? -2.43 30.594 5.59 1 92.44 93 TYR A N 1
ATOM 765 C CA . TYR A 1 93 ? -1.248 30.031 4.938 1 92.44 93 TYR A CA 1
ATOM 766 C C . TYR A 1 93 ? -0.503 31.109 4.156 1 92.44 93 TYR A C 1
ATOM 768 O O . TYR A 1 93 ? -0.117 30.906 3.004 1 92.44 93 TYR A O 1
ATOM 776 N N . LYS A 1 94 ? -0.45 32.281 4.77 1 94.19 94 LYS A N 1
ATOM 777 C CA . LYS A 1 94 ? 0.317 33.312 4.078 1 94.19 94 LYS A CA 1
ATOM 778 C C . LYS A 1 94 ? 1.783 33.281 4.504 1 94.19 94 LYS A C 1
ATOM 780 O O . LYS A 1 94 ? 2.113 33.656 5.637 1 94.19 94 LYS A O 1
ATOM 785 N N . ARG A 1 95 ? 2.613 32.969 3.58 1 92.38 95 ARG A N 1
ATOM 786 C CA . ARG A 1 95 ? 4.051 32.969 3.838 1 92.38 95 ARG A CA 1
ATOM 787 C C . ARG A 1 95 ? 4.594 34.375 3.967 1 92.38 95 ARG A C 1
ATOM 789 O O . ARG A 1 95 ? 4.039 35.312 3.395 1 92.38 95 ARG A O 1
ATOM 796 N N . VAL A 1 96 ? 5.664 34.406 4.582 1 91.5 96 VAL A N 1
ATOM 797 C CA . VAL A 1 96 ? 6.266 35.688 4.898 1 91.5 96 VAL A CA 1
ATOM 798 C C . VAL A 1 96 ? 6.531 36.469 3.615 1 91.5 96 VAL A C 1
ATOM 800 O O . VAL A 1 96 ? 6.324 37.688 3.562 1 91.5 96 VAL A O 1
ATOM 803 N N . HIS A 1 97 ? 6.953 35.781 2.568 1 90.62 97 HIS A N 1
ATOM 804 C CA . HIS A 1 97 ? 7.328 36.438 1.333 1 90.62 97 HIS A CA 1
ATOM 805 C C . HIS A 1 97 ? 6.098 36.875 0.541 1 90.62 97 HIS A C 1
ATOM 807 O O . HIS A 1 97 ? 6.199 37.656 -0.405 1 90.62 97 HIS A O 1
ATOM 813 N N . GLU A 1 98 ? 4.93 36.406 0.913 1 92 98 GLU A N 1
ATOM 814 C CA . GLU A 1 98 ? 3.691 36.719 0.215 1 92 98 GLU A CA 1
ATOM 815 C C . GLU A 1 98 ? 3.053 38 0.798 1 92 98 GLU A C 1
ATOM 817 O O . GLU A 1 98 ? 2.068 38.5 0.261 1 92 98 GLU A O 1
ATOM 822 N N . LEU A 1 99 ? 3.633 38.5 1.888 1 92.62 99 LEU A N 1
ATOM 823 C CA . LEU A 1 99 ? 3.16 39.719 2.529 1 92.62 99 LEU A CA 1
ATOM 824 C C . LEU A 1 99 ? 4.195 40.812 2.412 1 92.62 99 LEU A C 1
ATOM 826 O O . LEU A 1 99 ? 5.379 40.562 2.184 1 92.62 99 LEU A O 1
ATOM 830 N N . PRO A 1 100 ? 3.709 42.062 2.506 1 93.56 100 PRO A N 1
ATOM 831 C CA . PRO A 1 100 ? 4.68 43.156 2.523 1 93.56 100 PRO A CA 1
ATOM 832 C C . PRO A 1 100 ? 5.711 43 3.641 1 93.56 100 PRO A C 1
ATOM 834 O O . PRO A 1 100 ? 5.371 42.594 4.75 1 93.56 100 PRO A O 1
ATOM 837 N N . SER A 1 101 ? 6.891 43.438 3.359 1 91.81 101 SER A N 1
ATOM 838 C CA . SER A 1 101 ? 8.008 43.25 4.285 1 91.81 101 SER A CA 1
ATOM 839 C C . SER A 1 101 ? 7.723 43.906 5.625 1 91.81 101 SER A C 1
ATOM 841 O O . SER A 1 101 ? 8.172 43.438 6.668 1 91.81 101 SER A O 1
ATOM 843 N N . ILE A 1 102 ? 7.008 44.969 5.633 1 92.38 102 ILE A N 1
ATOM 844 C CA . ILE A 1 102 ? 6.723 45.719 6.844 1 92.38 102 ILE A CA 1
ATOM 845 C C . ILE A 1 102 ? 5.922 44.875 7.82 1 92.38 102 ILE A C 1
ATOM 847 O O . ILE A 1 102 ? 5.969 45.094 9.031 1 92.38 102 ILE A O 1
ATOM 851 N N . CYS A 1 103 ? 5.168 43.906 7.32 1 92.94 103 CYS A N 1
ATOM 852 C CA . CYS A 1 103 ? 4.305 43.062 8.141 1 92.94 103 CYS A CA 1
ATOM 853 C C . CYS A 1 103 ? 5.109 41.969 8.859 1 92.94 103 CYS A C 1
ATOM 855 O O . CYS A 1 103 ? 4.609 41.344 9.789 1 92.94 103 CYS A O 1
ATOM 857 N N . SER A 1 104 ? 6.352 41.812 8.516 1 91.94 104 SER A N 1
ATOM 858 C CA . SER A 1 104 ? 7.184 40.781 9.133 1 91.94 104 SER A CA 1
ATOM 859 C C . SER A 1 104 ? 8.508 41.375 9.617 1 91.94 104 SER A C 1
ATOM 861 O O . SER A 1 104 ? 9.477 40.625 9.82 1 91.94 104 SER A O 1
ATOM 863 N N . GLU A 1 105 ? 8.531 42.594 9.75 1 88.69 105 GLU A N 1
ATOM 864 C CA . GLU A 1 105 ? 9.766 43.25 10.141 1 88.69 105 GLU A CA 1
ATOM 865 C C . GLU A 1 105 ? 10.25 42.781 11.508 1 88.69 105 GLU A C 1
ATOM 867 O O . GLU A 1 105 ? 9.469 42.719 12.453 1 88.69 105 GLU A O 1
ATOM 872 N N . ASN A 1 106 ? 11.484 42.344 11.555 1 86.44 106 ASN A N 1
ATOM 873 C CA . ASN A 1 106 ? 12.227 42 12.766 1 86.44 106 ASN A CA 1
ATOM 874 C C . ASN A 1 106 ? 11.703 40.719 13.398 1 86.44 106 ASN A C 1
ATOM 876 O O . ASN A 1 106 ? 11.945 40.469 14.578 1 86.44 106 ASN A O 1
ATOM 880 N N . ILE A 1 107 ? 10.836 40.031 12.75 1 90.06 107 ILE A N 1
ATOM 881 C CA . ILE A 1 107 ? 10.523 38.688 13.25 1 90.06 107 ILE A CA 1
ATOM 882 C C . ILE A 1 107 ? 11.797 37.844 13.312 1 90.06 107 ILE A C 1
ATOM 884 O O . ILE A 1 107 ? 12.586 37.844 12.359 1 90.06 107 ILE A O 1
ATOM 888 N N . ASP A 1 108 ? 12.062 37.312 14.43 1 85.94 108 ASP A N 1
ATOM 889 C CA . ASP A 1 108 ? 13.297 36.531 14.648 1 85.94 108 ASP A CA 1
ATOM 890 C C . ASP A 1 108 ? 13.023 35.281 15.445 1 85.94 108 ASP A C 1
ATOM 892 O O . ASP A 1 108 ? 12.633 35.344 16.609 1 85.94 108 ASP A O 1
ATOM 896 N N . PHE A 1 109 ? 13.297 34.156 14.922 1 89 109 PHE A N 1
ATOM 897 C CA . PHE A 1 109 ? 13.133 32.875 15.633 1 89 109 PHE A CA 1
ATOM 898 C C . PHE A 1 109 ? 14.43 32.469 16.328 1 89 109 PHE A C 1
ATOM 900 O O . PHE A 1 109 ? 14.531 31.391 16.891 1 89 109 PHE A O 1
ATOM 907 N N . ALA A 1 110 ? 15.359 33.406 16.297 1 87.25 110 ALA A N 1
ATOM 908 C CA . ALA A 1 110 ? 16.609 33.156 17.016 1 87.25 110 ALA A CA 1
ATOM 909 C C . ALA A 1 110 ? 16.359 33.031 18.516 1 87.25 110 ALA A C 1
ATOM 911 O O . ALA A 1 110 ? 17.078 32.312 19.203 1 87.25 110 ALA A O 1
ATOM 912 N N . CYS A 1 111 ? 15.414 33.75 18.953 1 83.75 111 CYS A N 1
ATOM 913 C CA . CYS A 1 111 ? 15.086 33.688 20.375 1 83.75 111 CYS A CA 1
ATOM 914 C C . CYS A 1 111 ? 14.633 32.281 20.781 1 83.75 111 CYS A C 1
ATOM 916 O O . CYS A 1 111 ? 14.711 31.922 21.953 1 83.75 111 CYS A O 1
ATOM 918 N N . PHE A 1 112 ? 14.242 31.484 19.797 1 87.56 112 PHE A N 1
ATOM 919 C CA . PHE A 1 112 ? 13.875 30.094 20.062 1 87.56 112 PHE A CA 1
ATOM 920 C C . PHE A 1 112 ? 15.016 29.156 19.688 1 87.56 112 PHE A C 1
ATOM 922 O O . PHE A 1 112 ? 14.875 27.938 19.766 1 87.56 112 PHE A O 1
ATOM 929 N N . GLY A 1 113 ? 16.062 29.734 19.172 1 88.56 113 GLY A N 1
ATOM 930 C CA . GLY A 1 113 ? 17.219 28.953 18.797 1 88.56 113 GLY A CA 1
ATOM 931 C C . GLY A 1 113 ? 17.25 28.594 17.328 1 88.56 113 GLY A C 1
ATOM 932 O O . GLY A 1 113 ? 18.016 27.719 16.906 1 88.56 113 GLY A O 1
ATOM 933 N N . PHE A 1 114 ? 16.391 29.25 16.516 1 92.56 114 PHE A N 1
ATOM 934 C CA . PHE A 1 114 ? 16.297 28.906 15.109 1 92.56 114 PHE A CA 1
ATOM 935 C C . PHE A 1 114 ? 16.344 30.156 14.242 1 92.56 114 PHE A C 1
ATOM 937 O O . PHE A 1 114 ? 15.352 30.516 13.602 1 92.56 114 PHE A O 1
ATOM 944 N N . PRO A 1 115 ? 17.438 30.734 14.07 1 87.25 115 PRO A N 1
ATOM 945 C CA . PRO A 1 115 ? 17.531 32 13.328 1 87.25 115 PRO A CA 1
ATOM 946 C C . PRO A 1 115 ? 17.109 31.859 11.867 1 87.25 115 PRO A C 1
ATOM 948 O O . PRO A 1 115 ? 16.641 32.812 11.266 1 87.25 115 PRO A O 1
ATOM 951 N N . GLU A 1 116 ? 17.203 30.703 11.297 1 85.12 116 GLU A N 1
ATOM 952 C CA . GLU A 1 116 ? 16.875 30.484 9.883 1 85.12 116 GLU A CA 1
ATOM 953 C C . GLU A 1 116 ? 15.383 30.328 9.672 1 85.12 116 GLU A C 1
ATOM 955 O O . GLU A 1 116 ? 14.891 30.422 8.539 1 85.12 116 GLU A O 1
ATOM 960 N N . ALA A 1 117 ? 14.648 30.141 10.727 1 86.62 117 ALA A N 1
ATOM 961 C CA . ALA A 1 117 ? 13.227 29.812 10.633 1 86.62 117 ALA A CA 1
ATOM 962 C C . ALA A 1 117 ? 12.398 31.031 10.227 1 86.62 117 ALA A C 1
ATOM 964 O O . ALA A 1 117 ? 11.273 30.891 9.75 1 86.62 117 ALA A O 1
ATOM 965 N N . HIS A 1 118 ? 12.891 32.219 10.367 1 80.81 118 HIS A N 1
ATOM 966 C CA . HIS A 1 118 ? 12.141 33.438 10.078 1 80.81 118 HIS A CA 1
ATOM 967 C C . HIS A 1 118 ? 11.828 33.562 8.586 1 80.81 118 HIS A C 1
ATOM 969 O O . HIS A 1 118 ? 10.82 34.156 8.203 1 80.81 118 HIS A O 1
ATOM 975 N N . SER A 1 119 ? 12.656 32.969 7.754 1 81.62 119 SER A N 1
ATOM 976 C CA . SER A 1 119 ? 12.484 33.062 6.309 1 81.62 119 SER A CA 1
ATOM 977 C C . SER A 1 119 ? 11.359 32.188 5.812 1 81.62 119 SER A C 1
ATOM 979 O O . SER A 1 119 ? 10.883 32.344 4.688 1 81.62 119 SER A O 1
ATOM 981 N N . ASP A 1 120 ? 10.844 31.359 6.703 1 86.5 120 ASP A N 1
ATOM 982 C CA . ASP A 1 120 ? 9.82 30.422 6.27 1 86.5 120 ASP A CA 1
ATOM 983 C C . ASP A 1 120 ? 8.633 30.406 7.234 1 86.5 120 ASP A C 1
ATOM 985 O O . ASP A 1 120 ? 8.016 29.359 7.449 1 86.5 120 ASP A O 1
ATOM 989 N N . CYS A 1 121 ? 8.32 31.516 7.805 1 92.56 121 CYS A N 1
ATOM 990 C CA . CYS A 1 121 ? 7.188 31.547 8.719 1 92.56 121 CYS A CA 1
ATOM 991 C C . CYS A 1 121 ? 5.883 31.766 7.965 1 92.56 121 CYS A C 1
ATOM 993 O O . CYS A 1 121 ? 5.891 32.281 6.848 1 92.56 121 CYS A O 1
ATOM 995 N N . THR A 1 122 ? 4.773 31.328 8.445 1 95.94 122 THR A N 1
ATOM 996 C CA . THR A 1 122 ? 3.441 31.391 7.855 1 95.94 122 THR A CA 1
ATOM 997 C C . THR A 1 122 ? 2.479 32.125 8.773 1 95.94 122 THR A C 1
ATOM 999 O O . THR A 1 122 ? 2.459 31.891 9.984 1 95.94 122 THR A O 1
ATOM 1002 N N . PHE A 1 123 ? 1.69 33.062 8.195 1 96.69 123 PHE A N 1
ATOM 1003 C CA . PHE A 1 123 ? 0.754 33.906 8.953 1 96.69 123 PHE A CA 1
ATOM 1004 C C . PHE A 1 123 ? -0.666 33.344 8.828 1 96.69 123 PHE A C 1
ATOM 1006 O O . PHE A 1 123 ? -1.042 32.812 7.777 1 96.69 123 PHE A O 1
ATOM 1013 N N . TRP A 1 124 ? -1.417 33.562 9.883 1 97.94 124 TRP A N 1
ATOM 1014 C CA . TRP A 1 124 ? -2.826 33.188 9.953 1 97.94 124 TRP A CA 1
ATOM 1015 C C . TRP A 1 124 ? -3.654 34.312 10.594 1 97.94 124 TRP A C 1
ATOM 1017 O O . TRP A 1 124 ? -3.516 34.594 11.781 1 97.94 124 TRP A O 1
ATOM 1027 N N . LEU A 1 125 ? -4.426 35 9.836 1 97.94 125 LEU A N 1
ATOM 1028 C CA . LEU A 1 125 ? -5.398 35.969 10.312 1 97.94 125 LEU A CA 1
ATOM 1029 C C . LEU A 1 125 ? -6.812 35.406 10.242 1 97.94 125 LEU A C 1
ATOM 1031 O O . LEU A 1 125 ? -7.34 35.156 9.156 1 97.94 125 LEU A O 1
ATOM 1035 N N . SER A 1 126 ? -7.406 35.25 11.406 1 97 126 SER A N 1
ATOM 1036 C CA . SER A 1 126 ? -8.641 34.469 11.469 1 97 126 SER A CA 1
ATOM 1037 C C . SER A 1 126 ? -9.727 35.219 12.227 1 97 126 SER A C 1
ATOM 1039 O O . SER A 1 126 ? -9.453 35.906 13.211 1 97 126 SER A O 1
ATOM 1041 N N . SER A 1 127 ? -10.992 35.125 11.75 1 97 127 SER A N 1
ATOM 1042 C CA . SER A 1 127 ? -12.141 35.531 12.547 1 97 127 SER A CA 1
ATOM 1043 C C . SER A 1 127 ? -12.562 34.438 13.516 1 97 127 SER A C 1
ATOM 1045 O O . SER A 1 127 ? -12.023 33.344 13.477 1 97 127 SER A O 1
ATOM 1047 N N . LYS A 1 128 ? -13.461 34.812 14.422 1 95.31 128 LYS A N 1
ATOM 1048 C CA . LYS A 1 128 ? -14.031 33.812 15.328 1 95.31 128 LYS A CA 1
ATOM 1049 C C . LYS A 1 128 ? -14.594 32.625 14.562 1 95.31 128 LYS A C 1
ATOM 1051 O O . LYS A 1 128 ? -15.203 32.781 13.508 1 95.31 128 LYS A O 1
ATOM 1056 N N . ASN A 1 129 ? -14.297 31.375 15.016 1 94.5 129 ASN A N 1
ATOM 1057 C CA . ASN A 1 129 ? -14.82 30.109 14.523 1 94.5 129 ASN A CA 1
ATOM 1058 C C . ASN A 1 129 ? -13.992 29.578 13.359 1 94.5 129 ASN A C 1
ATOM 1060 O O . ASN A 1 129 ? -14.172 28.438 12.93 1 94.5 129 ASN A O 1
ATOM 1064 N N . GLN A 1 130 ? -13.164 30.422 12.742 1 96.38 130 GLN A N 1
ATOM 1065 C CA . GLN A 1 130 ? -12.25 29.859 11.758 1 96.38 130 GLN A CA 1
ATOM 1066 C C . GLN A 1 130 ? -11.461 28.688 12.344 1 96.38 130 GLN A C 1
ATOM 1068 O O . GLN A 1 130 ? -10.992 28.75 13.477 1 96.38 130 GLN A O 1
ATOM 1073 N N . ASN A 1 131 ? -11.414 27.594 11.578 1 97.25 131 ASN A N 1
ATOM 1074 C CA . ASN A 1 131 ? -10.719 26.422 12.102 1 97.25 131 ASN A CA 1
ATOM 1075 C C . ASN A 1 131 ? -9.93 25.703 11.016 1 97.25 131 ASN A C 1
ATOM 1077 O O . ASN A 1 131 ? -10.133 25.953 9.82 1 97.25 131 ASN A O 1
ATOM 1081 N N . THR A 1 132 ? -8.984 24.953 11.359 1 97.44 132 THR A N 1
ATOM 1082 C CA . THR A 1 132 ? -8.258 23.984 10.539 1 97.44 132 THR A CA 1
ATOM 1083 C C . THR A 1 132 ? -8.562 22.562 10.969 1 97.44 132 THR A C 1
ATOM 1085 O O . THR A 1 132 ? -8.32 22.188 12.117 1 97.44 132 THR A O 1
ATOM 1088 N N . PRO A 1 133 ? -9.125 21.766 10.023 1 98.06 133 PRO A N 1
ATOM 1089 C CA . PRO A 1 133 ? -9.453 20.375 10.383 1 98.06 133 PRO A CA 1
ATOM 1090 C C . PRO A 1 133 ? -8.266 19.641 11 1 98.06 133 PRO A C 1
ATOM 1092 O O . PRO A 1 133 ? -7.113 19.922 10.68 1 98.06 133 PRO A O 1
ATOM 1095 N N . CYS A 1 134 ? -8.625 18.672 11.875 1 98.75 134 CYS A N 1
ATOM 1096 C CA . CYS A 1 134 ? -7.609 17.906 12.602 1 98.75 134 CYS A CA 1
ATOM 1097 C C . CYS A 1 134 ? -6.672 17.188 11.633 1 98.75 134 CYS A C 1
ATOM 1099 O O . CYS A 1 134 ? -7.125 16.531 10.688 1 98.75 134 CYS A O 1
ATOM 1101 N N . HIS A 1 135 ? -5.359 17.297 11.852 1 98.75 135 HIS A N 1
ATOM 1102 C CA . HIS A 1 135 ? -4.316 16.688 11.031 1 98.75 135 HIS A CA 1
ATOM 1103 C C . HIS A 1 135 ? -2.988 16.641 11.773 1 98.75 135 HIS A C 1
ATOM 1105 O O . HIS A 1 135 ? -2.867 17.188 12.875 1 98.75 135 HIS A O 1
ATOM 1111 N N . TYR A 1 136 ? -2.096 15.945 11.305 1 98.69 136 TYR A N 1
ATOM 1112 C CA . TYR A 1 136 ? -0.712 16.109 11.734 1 98.69 136 TYR A CA 1
ATOM 1113 C C . TYR A 1 136 ? 0.175 16.531 10.57 1 98.69 136 TYR A C 1
ATOM 1115 O O . TYR A 1 136 ? -0.114 16.203 9.414 1 98.69 136 TYR A O 1
ATOM 1123 N N . ASP A 1 137 ? 1.149 17.297 10.875 1 98.06 137 ASP A N 1
ATOM 1124 C CA . ASP A 1 137 ? 2.164 17.703 9.906 1 98.06 137 ASP A CA 1
ATOM 1125 C C . ASP A 1 137 ? 3.176 16.594 9.664 1 98.06 137 ASP A C 1
ATOM 1127 O O . ASP A 1 137 ? 3.705 16.016 10.617 1 98.06 137 ASP A O 1
ATOM 1131 N N . THR A 1 138 ? 3.471 16.344 8.406 1 97.69 138 THR A N 1
ATOM 1132 C CA . THR A 1 138 ? 4.34 15.211 8.109 1 97.69 138 THR A CA 1
ATOM 1133 C C . THR A 1 138 ? 5.801 15.57 8.352 1 97.69 138 THR A C 1
ATOM 1135 O O . THR A 1 138 ? 6.645 14.688 8.523 1 97.69 138 THR A O 1
ATOM 1138 N N . TYR A 1 139 ? 6.051 16.969 8.352 1 96.19 139 TYR A N 1
ATOM 1139 C CA . TYR A 1 139 ? 7.434 17.422 8.492 1 96.19 139 TYR A CA 1
ATOM 1140 C C . TYR A 1 139 ? 7.613 18.266 9.734 1 96.19 139 TYR A C 1
ATOM 1142 O O . TYR A 1 139 ? 6.738 19.062 10.086 1 96.19 139 TYR A O 1
ATOM 1150 N N . GLY A 1 140 ? 8.766 18.078 10.32 1 96.56 140 GLY A N 1
ATOM 1151 C CA . GLY A 1 140 ? 9.281 19 11.328 1 96.56 140 GLY A CA 1
ATOM 1152 C C . GLY A 1 140 ? 8.438 19.031 12.586 1 96.56 140 GLY A C 1
ATOM 1153 O O . GLY A 1 140 ? 7.516 18.234 12.75 1 96.56 140 GLY A O 1
ATOM 1154 N N . CYS A 1 141 ? 8.875 19.781 13.5 1 96.69 141 CYS A N 1
ATOM 1155 C CA . CYS A 1 141 ? 8.062 20.219 14.633 1 96.69 141 CYS A CA 1
ATOM 1156 C C . CYS A 1 141 ? 7.598 21.656 14.438 1 96.69 141 CYS A C 1
ATOM 1158 O O . CYS A 1 141 ? 8.133 22.375 13.594 1 96.69 141 CYS A O 1
ATOM 1160 N N . ASN A 1 142 ? 6.547 22.016 15.055 1 97.31 142 ASN A N 1
ATOM 1161 C CA . ASN A 1 142 ? 5.879 23.281 14.797 1 97.31 142 ASN A CA 1
ATOM 1162 C C . ASN A 1 142 ? 6.02 24.234 15.977 1 97.31 142 ASN A C 1
ATOM 1164 O O . ASN A 1 142 ? 5.789 23.859 17.125 1 97.31 142 ASN A O 1
ATOM 1168 N N . ILE A 1 143 ? 6.512 25.422 15.742 1 96.62 143 ILE A N 1
ATOM 1169 C CA . ILE A 1 143 ? 6.5 26.516 16.703 1 96.62 143 ILE A CA 1
ATOM 1170 C C . ILE A 1 143 ? 5.426 27.531 16.328 1 96.62 143 ILE A C 1
ATOM 1172 O O . ILE A 1 143 ? 5.5 28.156 15.273 1 96.62 143 ILE A O 1
ATOM 1176 N N . VAL A 1 144 ? 4.48 27.672 17.156 1 97.38 144 VAL A N 1
ATOM 1177 C CA . VAL A 1 144 ? 3.359 28.578 16.906 1 97.38 144 VAL A CA 1
ATOM 1178 C C . VAL A 1 144 ? 3.434 29.766 17.859 1 97.38 144 VAL A C 1
ATOM 1180 O O . VAL A 1 144 ? 3.555 29.594 19.078 1 97.38 144 VAL A O 1
ATOM 1183 N N . VAL A 1 145 ? 3.342 30.906 17.344 1 96.06 145 VAL A N 1
ATOM 1184 C CA . VAL A 1 145 ? 3.336 32.125 18.141 1 96.06 145 VAL A CA 1
ATOM 1185 C C . VAL A 1 145 ? 1.986 32.844 18 1 96.06 145 VAL A C 1
ATOM 1187 O 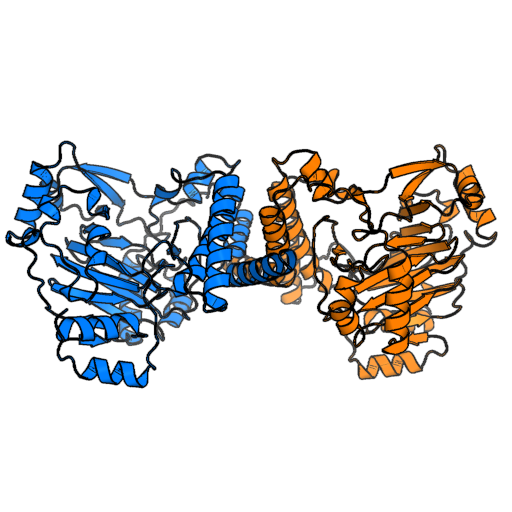O . VAL A 1 145 ? 1.584 33.219 16.891 1 96.06 145 VAL A O 1
ATOM 1190 N N . GLN A 1 146 ? 1.356 33.031 19.094 1 97.44 146 GLN A N 1
ATOM 1191 C CA . GLN A 1 146 ? 0.098 33.75 19.094 1 97.44 146 GLN A CA 1
ATOM 1192 C C . GLN A 1 146 ? 0.336 35.25 19.297 1 97.44 146 GLN A C 1
ATOM 1194 O O . GLN A 1 146 ? 0.897 35.656 20.312 1 97.44 146 GLN A O 1
ATOM 1199 N N . ILE A 1 147 ? -0.098 36.031 18.359 1 96.44 147 ILE A N 1
ATOM 1200 C CA . ILE A 1 147 ? 0.197 37.469 18.375 1 96.44 147 ILE A CA 1
ATOM 1201 C C . ILE A 1 147 ? -0.999 38.219 18.922 1 96.44 147 ILE A C 1
ATOM 1203 O O . ILE A 1 147 ? -0.832 39.156 19.703 1 96.44 147 ILE A O 1
ATOM 1207 N N . TYR A 1 148 ? -2.119 37.906 18.5 1 96.88 148 TYR A N 1
ATOM 1208 C CA . TYR A 1 148 ? -3.355 38.594 18.859 1 96.88 148 TYR A CA 1
ATOM 1209 C C . TYR A 1 148 ? -4.512 37.594 18.969 1 96.88 148 TYR A C 1
ATOM 1211 O O . TYR A 1 148 ? -4.605 36.656 18.172 1 96.88 148 TYR A O 1
ATOM 1219 N N . GLY A 1 149 ? -5.387 37.875 19.922 1 97.62 149 GLY A N 1
ATOM 1220 C CA . GLY A 1 149 ? -6.555 37.031 20.078 1 97.62 149 GLY A CA 1
ATOM 1221 C C . GLY A 1 149 ? -6.219 35.656 20.594 1 97.62 149 GLY A C 1
ATOM 1222 O O . GLY A 1 149 ? -5.066 35.375 20.938 1 97.62 149 GLY A O 1
ATOM 1223 N N . LYS A 1 150 ? -7.254 34.812 20.656 1 98.44 150 LYS A N 1
ATOM 1224 C CA . LYS A 1 150 ? -7.094 33.5 21.266 1 98.44 150 LYS A CA 1
ATOM 1225 C C . LYS A 1 150 ? -7.465 32.375 20.297 1 98.44 150 LYS A C 1
ATOM 1227 O O . LYS A 1 150 ? -8.422 32.531 19.531 1 98.44 150 LYS A O 1
ATOM 1232 N N . LYS A 1 151 ? -6.699 31.328 20.297 1 98.5 151 LYS A N 1
ATOM 1233 C CA . LYS A 1 151 ? -7.004 30.094 19.562 1 98.5 151 LYS A CA 1
ATOM 1234 C C . LYS A 1 151 ? -6.988 28.891 20.484 1 98.5 151 LYS A C 1
ATOM 1236 O O . LYS A 1 151 ? -6.18 28.828 21.422 1 98.5 151 LYS A O 1
ATOM 1241 N N . SER A 1 152 ? -7.887 28.016 20.266 1 98.69 152 SER A N 1
ATOM 1242 C CA . SER A 1 152 ? -7.922 26.75 20.969 1 98.69 152 SER A CA 1
ATOM 1243 C C . SER A 1 152 ? -7.273 25.641 20.156 1 98.69 152 SER A C 1
ATOM 1245 O O . SER A 1 152 ? -7.562 25.484 18.969 1 98.69 152 SER A O 1
ATOM 1247 N N . TRP A 1 153 ? -6.379 24.906 20.812 1 98.81 153 TRP A N 1
ATOM 1248 C CA . TRP A 1 153 ? -5.695 23.766 20.188 1 98.81 153 TRP A CA 1
ATOM 1249 C C . TRP A 1 153 ? -6.066 22.469 20.875 1 98.81 153 TRP A C 1
ATOM 1251 O O . TRP A 1 153 ? -5.844 22.297 22.078 1 98.81 153 TRP A O 1
ATOM 1261 N N . LEU A 1 154 ? -6.715 21.594 20.172 1 98.88 154 LEU A N 1
ATOM 1262 C CA . LEU A 1 154 ? -6.934 20.203 20.578 1 98.88 154 LEU A CA 1
ATOM 1263 C C . LEU A 1 154 ? -5.891 19.281 19.969 1 98.88 154 LEU A C 1
ATOM 1265 O O . LEU A 1 154 ? -5.738 19.234 18.75 1 98.88 154 LEU A O 1
ATOM 1269 N N . LEU A 1 155 ? -5.141 18.547 20.828 1 98.88 155 LEU A N 1
ATOM 1270 C CA . LEU A 1 155 ? -3.973 17.812 20.375 1 98.88 155 LEU A CA 1
ATOM 1271 C C . LEU A 1 155 ? -4.055 16.344 20.797 1 98.88 155 LEU A C 1
ATOM 1273 O O . LEU A 1 155 ? -4.645 16.031 21.828 1 98.88 155 LEU A O 1
ATOM 1277 N N . PHE A 1 156 ? -3.527 15.453 20 1 98.88 156 PHE A N 1
ATOM 1278 C CA . PHE A 1 156 ? -3.412 14.023 20.297 1 98.88 156 PHE A CA 1
ATOM 1279 C C . PHE A 1 156 ? -2.027 13.508 19.938 1 98.88 156 PHE A C 1
ATOM 1281 O O . PHE A 1 156 ? -1.451 13.914 18.922 1 98.88 156 PHE A O 1
ATOM 1288 N N . PRO A 1 157 ? -1.51 12.547 20.734 1 98.44 157 PRO A N 1
ATOM 1289 C CA . PRO A 1 157 ? -0.243 11.914 20.359 1 98.44 157 PRO A CA 1
ATOM 1290 C C . PRO A 1 157 ? -0.31 11.211 19 1 98.44 157 PRO A C 1
ATOM 1292 O O . PRO A 1 157 ? -1.396 10.844 18.547 1 98.44 157 PRO A O 1
ATOM 1295 N N . PRO A 1 158 ? 0.862 11.039 18.422 1 97.62 158 PRO A N 1
ATOM 1296 C CA . PRO A 1 158 ? 0.921 10.367 17.109 1 97.62 158 PRO A CA 1
ATOM 1297 C C . PRO A 1 158 ? 0.29 8.977 17.141 1 97.62 158 PRO A C 1
ATOM 1299 O O . PRO A 1 158 ? -0.245 8.523 16.125 1 97.62 158 PRO A O 1
ATOM 1302 N N . SER A 1 159 ? 0.267 8.297 18.25 1 96.5 159 SER A N 1
ATOM 1303 C CA . SER A 1 159 ? -0.184 6.914 18.344 1 96.5 159 SER A CA 1
ATOM 1304 C C . SER A 1 159 ? -1.703 6.832 18.453 1 96.5 159 SER A C 1
ATOM 1306 O O . SER A 1 159 ? -2.273 5.742 18.438 1 96.5 159 SER A O 1
ATOM 1308 N N . THR A 1 160 ? -2.342 8.039 18.547 1 97.69 160 THR A N 1
ATOM 1309 C CA . THR A 1 160 ? -3.795 8.039 18.688 1 97.69 160 THR A CA 1
ATOM 1310 C C . THR A 1 160 ? -4.457 7.453 17.453 1 97.69 160 THR A C 1
ATOM 1312 O O . THR A 1 160 ? -4.043 7.746 16.328 1 97.69 160 THR A O 1
ATOM 1315 N N . ASN A 1 161 ? -5.48 6.605 17.656 1 94.56 161 ASN A N 1
ATOM 1316 C CA . ASN A 1 161 ? -6.141 5.883 16.578 1 94.56 161 ASN A CA 1
ATOM 1317 C C . ASN A 1 161 ? -7.219 6.734 15.906 1 94.56 161 ASN A C 1
ATOM 1319 O O . ASN A 1 161 ? -8.391 6.348 15.867 1 94.56 161 ASN A O 1
ATOM 1323 N N . LEU A 1 162 ? -6.801 7.824 15.305 1 97.31 162 LEU A N 1
ATOM 1324 C CA . LEU A 1 162 ? -7.688 8.625 14.469 1 97.31 162 LEU A CA 1
ATOM 1325 C C . LEU A 1 162 ? -7.77 8.062 13.055 1 97.31 162 LEU A C 1
ATOM 1327 O O . LEU A 1 162 ? -6.855 7.359 12.609 1 97.31 162 LEU A O 1
ATOM 1331 N N . THR A 1 163 ? -8.914 8.273 12.312 1 96.06 163 THR A N 1
ATOM 1332 C CA . THR A 1 163 ? -9.102 7.75 10.961 1 96.06 163 THR A CA 1
ATOM 1333 C C . THR A 1 163 ? -8.367 8.602 9.938 1 96.06 163 THR A C 1
ATOM 1335 O O . THR A 1 163 ? -8.945 9.516 9.352 1 96.06 163 THR A O 1
ATOM 1338 N N . ALA A 1 164 ? -7.195 8.211 9.695 1 97.62 164 ALA A N 1
ATOM 1339 C CA . ALA A 1 164 ? -6.332 8.977 8.797 1 97.62 164 ALA A CA 1
ATOM 1340 C C . ALA A 1 164 ? -6.891 8.992 7.379 1 97.62 164 ALA A C 1
ATOM 1342 O O . ALA A 1 164 ? -7.418 7.98 6.902 1 97.62 164 ALA A O 1
ATOM 1343 N N . THR A 1 165 ? -6.773 10.125 6.711 1 97.56 165 THR A N 1
ATOM 1344 C CA . THR A 1 165 ? -7.176 10.234 5.312 1 97.56 165 THR A CA 1
ATOM 1345 C C . THR A 1 165 ? -6.293 11.234 4.574 1 97.56 165 THR A C 1
ATOM 1347 O O . THR A 1 165 ? -5.75 12.156 5.184 1 97.56 165 THR A O 1
ATOM 1350 N N . ARG A 1 166 ? -6.121 10.969 3.324 1 98.25 166 ARG A N 1
ATOM 1351 C CA . ARG A 1 166 ? -5.406 11.891 2.443 1 98.25 166 ARG A CA 1
ATOM 1352 C C . ARG A 1 166 ? -6.363 12.562 1.465 1 98.25 166 ARG A C 1
ATOM 1354 O O . ARG A 1 166 ? -5.926 13.195 0.498 1 98.25 166 ARG A O 1
ATOM 1361 N N . ILE A 1 167 ? -7.672 12.359 1.686 1 97.44 167 ILE A N 1
ATOM 1362 C CA . ILE A 1 167 ? -8.695 13.023 0.878 1 97.44 167 ILE A CA 1
ATOM 1363 C C . ILE A 1 167 ? -9.469 14.016 1.742 1 97.44 167 ILE A C 1
ATOM 1365 O O . ILE A 1 167 ? -10.25 13.609 2.609 1 97.44 167 ILE A O 1
ATOM 1369 N N . PRO A 1 168 ? -9.242 15.289 1.484 1 97.69 168 PRO A N 1
ATOM 1370 C CA . PRO A 1 168 ? -8.477 15.875 0.385 1 97.69 168 PRO A CA 1
ATOM 1371 C C . PRO A 1 168 ? -6.969 15.797 0.609 1 97.69 168 PRO A C 1
ATOM 1373 O O . PRO A 1 168 ? -6.504 15.852 1.752 1 97.69 168 PRO A O 1
ATOM 1376 N N . TYR A 1 169 ? -6.234 15.719 -0.495 1 98 169 TYR A N 1
ATOM 1377 C CA . TYR A 1 169 ? -4.781 15.586 -0.408 1 98 169 TYR A CA 1
ATOM 1378 C C . TYR A 1 169 ? -4.121 16.953 -0.233 1 98 169 TYR A C 1
ATOM 1380 O O . TYR A 1 169 ? -4.426 17.891 -0.969 1 98 169 TYR A O 1
ATOM 1388 N N . GLU A 1 170 ? -3.373 17.062 0.713 1 96.5 170 GLU A N 1
ATOM 1389 C CA . GLU A 1 170 ? -2.48 18.188 0.968 1 96.5 170 GLU A CA 1
ATOM 1390 C C . GLU A 1 170 ? -1.072 17.703 1.309 1 96.5 170 GLU A C 1
ATOM 1392 O O . GLU A 1 170 ? -0.881 16.953 2.268 1 96.5 170 GLU A O 1
ATOM 1397 N N . GLU A 1 171 ? -0.134 18.188 0.528 1 94.94 171 GLU A N 1
ATOM 1398 C CA . GLU A 1 171 ? 1.244 17.812 0.824 1 94.94 171 GLU A CA 1
ATOM 1399 C C . GLU A 1 171 ? 1.629 18.188 2.25 1 94.94 171 GLU A C 1
ATOM 1401 O O . GLU A 1 171 ? 1.286 19.281 2.717 1 94.94 171 GLU A O 1
ATOM 1406 N N . SER A 1 172 ? 2.254 17.312 2.961 1 95.62 172 SER A N 1
ATOM 1407 C CA . SER A 1 172 ? 2.863 17.531 4.27 1 95.62 172 SER A CA 1
ATOM 1408 C C . SER A 1 172 ? 1.812 17.531 5.375 1 95.62 172 SER A C 1
ATOM 1410 O O . SER A 1 172 ? 2.078 17.984 6.492 1 95.62 172 SER A O 1
ATOM 1412 N N . SER A 1 173 ? 0.542 17.141 5 1 97.5 173 SER A N 1
ATOM 1413 C CA . SER A 1 173 ? -0.512 17.031 6.004 1 97.5 173 SER A CA 1
ATOM 1414 C C . SER A 1 173 ? -1.286 15.727 5.855 1 97.5 173 SER A C 1
ATOM 1416 O O . SER A 1 173 ? -1.611 15.32 4.738 1 97.5 173 SER A O 1
ATOM 1418 N N . VAL A 1 174 ? -1.515 15.055 6.914 1 98.44 174 VAL A N 1
ATOM 1419 C CA . VAL A 1 174 ? -2.43 13.914 6.961 1 98.44 174 VAL A CA 1
ATOM 1420 C C . VAL A 1 174 ? -3.627 14.258 7.848 1 98.44 174 VAL A C 1
ATOM 1422 O O . VAL A 1 174 ? -3.473 14.492 9.047 1 98.44 174 VAL A O 1
ATOM 1425 N N . TYR A 1 175 ? -4.781 14.273 7.266 1 98.44 175 TYR A N 1
ATOM 1426 C CA . TYR A 1 175 ? -6 14.625 7.992 1 98.44 175 TYR A CA 1
ATOM 1427 C C . TYR A 1 175 ? -6.617 13.398 8.648 1 98.44 175 TYR A C 1
ATOM 1429 O O . TYR A 1 175 ? -6.156 12.273 8.43 1 98.44 175 TYR A O 1
ATOM 1437 N N . CYS A 1 176 ? -7.559 13.625 9.5 1 97.94 176 CYS A N 1
ATOM 1438 C CA . CYS A 1 176 ? -8.438 12.562 9.977 1 97.94 176 CYS A CA 1
ATOM 1439 C C . CYS A 1 176 ? -9.898 12.875 9.664 1 97.94 176 CYS A C 1
ATOM 1441 O O . CYS A 1 176 ? -10.234 14.016 9.328 1 97.94 176 CYS A O 1
ATOM 1443 N N . LEU A 1 177 ? -10.742 11.906 9.727 1 96.5 177 LEU A N 1
ATOM 1444 C CA . LEU A 1 177 ? -12.141 12.055 9.336 1 96.5 177 LEU A CA 1
ATOM 1445 C C . LEU A 1 177 ? -12.992 12.523 10.508 1 96.5 177 LEU A C 1
ATOM 1447 O O . LEU A 1 177 ? -14.125 12.969 10.32 1 96.5 177 LEU A O 1
ATOM 1451 N N . GLU A 1 178 ? -12.5 12.383 11.734 1 97.25 178 GLU A N 1
ATOM 1452 C CA . GLU A 1 178 ? -13.266 12.852 12.891 1 97.25 178 GLU A CA 1
ATOM 1453 C C . GLU A 1 178 ? -13.516 14.359 12.805 1 97.25 178 GLU A C 1
ATOM 1455 O O . GLU A 1 178 ? -12.578 15.141 12.625 1 97.25 178 GLU A O 1
ATOM 1460 N N . ASN A 1 179 ? -14.695 14.742 12.898 1 97.25 179 ASN A N 1
ATOM 1461 C CA . ASN A 1 179 ? -15.117 16.125 12.82 1 97.25 179 ASN A CA 1
ATOM 1462 C C . ASN A 1 179 ? -15.156 16.781 14.203 1 97.25 179 ASN A C 1
ATOM 1464 O O . ASN A 1 179 ? -16.203 16.797 14.852 1 97.25 179 ASN A O 1
ATOM 1468 N N . PHE A 1 180 ? -14.141 17.422 14.602 1 98.19 180 PHE A N 1
ATOM 1469 C CA . PHE A 1 180 ? -14.07 18.016 15.938 1 98.19 180 PHE A CA 1
ATOM 1470 C C . PHE A 1 180 ? -14.758 19.375 15.961 1 98.19 180 PHE A C 1
ATOM 1472 O O . PHE A 1 180 ? -15.031 19.922 17.031 1 98.19 180 PHE A O 1
ATOM 1479 N N . TYR A 1 181 ? -14.984 19.969 14.758 1 97.88 181 TYR A N 1
ATOM 1480 C CA . TYR A 1 181 ? -15.719 21.219 14.688 1 97.88 181 TYR A CA 1
ATOM 1481 C C . TYR A 1 181 ? -17.172 21.031 15.086 1 97.88 181 TYR A C 1
ATOM 1483 O O . TYR A 1 181 ? -17.703 21.766 15.93 1 97.88 181 TYR A O 1
ATOM 1491 N N . ALA A 1 182 ? -17.781 20.078 14.508 1 97.31 182 ALA A N 1
ATOM 1492 C CA . ALA A 1 182 ? -19.188 19.781 14.742 1 97.31 182 ALA A CA 1
ATOM 1493 C C . ALA A 1 182 ? -19.438 18.281 14.719 1 97.31 182 ALA A C 1
ATOM 1495 O O . ALA A 1 182 ? -20.094 17.766 13.805 1 97.31 182 ALA A O 1
ATOM 1496 N N . PRO A 1 183 ? -19.016 17.562 15.773 1 97.19 183 PRO A N 1
ATOM 1497 C CA . PRO A 1 183 ? -19.172 16.109 15.781 1 97.19 183 PRO A CA 1
ATOM 1498 C C . PRO A 1 183 ? -20.625 15.664 15.742 1 97.19 183 PRO A C 1
ATOM 1500 O O . PRO A 1 183 ? -21.484 16.266 16.406 1 97.19 183 PRO A O 1
ATOM 1503 N N . HIS A 1 184 ? -20.859 14.688 14.945 1 94.12 184 HIS A N 1
ATOM 1504 C CA . HIS A 1 184 ? -22.188 14.094 14.922 1 94.12 184 HIS A CA 1
ATOM 1505 C C . HIS A 1 184 ? -22.469 13.32 16.203 1 94.12 184 HIS A C 1
ATOM 1507 O O . HIS A 1 184 ? -21.625 12.523 16.656 1 94.12 184 HIS A O 1
ATOM 1513 N N . PRO A 1 185 ? -23.641 13.477 16.734 1 93.94 185 PRO A N 1
ATOM 1514 C CA . PRO A 1 185 ? -23.953 12.797 18 1 93.94 185 PRO A CA 1
ATOM 1515 C C . PRO A 1 185 ? -23.797 11.281 17.906 1 93.94 185 PRO A C 1
ATOM 1517 O O . PRO A 1 185 ? -23.406 10.641 18.891 1 93.94 185 PRO A O 1
ATOM 1520 N N . LYS A 1 186 ? -24.016 10.734 16.781 1 91.81 186 LYS A N 1
ATOM 1521 C CA . LYS A 1 186 ? -23.906 9.289 16.609 1 91.81 186 LYS A CA 1
ATOM 1522 C C . LYS A 1 186 ? -22.469 8.82 16.766 1 91.81 186 LYS A C 1
ATOM 1524 O O . LYS A 1 186 ? -22.219 7.629 17 1 91.81 186 LYS A O 1
ATOM 1529 N N . GLU A 1 187 ? -21.547 9.68 16.641 1 93.38 187 GLU A N 1
ATOM 1530 C CA . GLU A 1 187 ? -20.141 9.328 16.703 1 93.38 187 GLU A CA 1
ATOM 1531 C C . GLU A 1 187 ? -19.594 9.461 18.109 1 93.38 187 GLU A C 1
ATOM 1533 O O . GLU A 1 187 ? -18.422 9.172 18.359 1 93.38 187 GLU A O 1
ATOM 1538 N N . PHE A 1 188 ? -20.391 9.828 19.109 1 95.06 188 PHE A N 1
ATOM 1539 C CA . PHE A 1 188 ? -19.969 10.133 20.469 1 95.06 188 PHE A CA 1
ATOM 1540 C C . PHE A 1 188 ? -19.234 8.945 21.094 1 95.06 188 PHE A C 1
ATOM 1542 O O . PHE A 1 188 ? -18.172 9.102 21.688 1 95.06 188 PHE A O 1
ATOM 1549 N N . PRO A 1 189 ? -19.812 7.707 20.906 1 94.5 189 PRO A N 1
ATOM 1550 C CA . PRO A 1 189 ? -19.125 6.582 21.547 1 94.5 189 PRO A CA 1
ATOM 1551 C C . PRO A 1 189 ? -17.688 6.414 21.062 1 94.5 189 PRO A C 1
ATOM 1553 O O . PRO A 1 189 ? -16.781 6.211 21.875 1 94.5 189 PRO A O 1
ATOM 1556 N N . GLU A 1 190 ? -17.484 6.531 19.812 1 93.81 190 GLU A N 1
ATOM 1557 C CA . GLU A 1 190 ? -16.156 6.391 19.25 1 93.81 190 GLU A CA 1
ATOM 1558 C C . GLU A 1 190 ? -15.266 7.578 19.625 1 93.81 190 GLU A C 1
ATOM 1560 O O . GLU A 1 190 ? -14.086 7.402 19.953 1 93.81 190 GLU A O 1
ATOM 1565 N N . LEU A 1 191 ? -15.82 8.766 19.609 1 96.62 191 LEU A N 1
ATOM 1566 C CA . LEU A 1 191 ? -15.047 9.969 19.906 1 96.62 191 LEU A CA 1
ATOM 1567 C C . LEU A 1 191 ? -14.617 9.984 21.375 1 96.62 191 LEU A C 1
ATOM 1569 O O . LEU A 1 191 ? -13.531 10.453 21.703 1 96.62 191 LEU A O 1
ATOM 1573 N N . LEU A 1 192 ? -15.453 9.508 22.203 1 96 192 LEU A N 1
ATOM 1574 C CA . LEU A 1 192 ? -15.156 9.547 23.625 1 96 192 LEU A CA 1
ATOM 1575 C C . LEU A 1 192 ? -14.016 8.594 23.969 1 96 192 LEU A C 1
ATOM 1577 O O . LEU A 1 192 ? -13.336 8.781 24.984 1 96 192 LEU A O 1
ATOM 1581 N N . GLN A 1 193 ? -13.828 7.602 23.141 1 95.75 193 GLN A N 1
ATOM 1582 C CA . GLN A 1 193 ? -12.703 6.695 23.344 1 95.75 193 GLN A CA 1
ATOM 1583 C C . GLN A 1 193 ? -11.375 7.422 23.188 1 95.75 193 GLN A C 1
ATOM 1585 O O . GLN A 1 193 ? -10.344 6.957 23.672 1 95.75 193 GLN A O 1
ATOM 1590 N N . LEU A 1 194 ? -11.383 8.555 22.531 1 97.44 194 LEU A N 1
ATOM 1591 C CA . LEU A 1 194 ? -10.164 9.32 22.281 1 97.44 194 LEU A CA 1
ATOM 1592 C C . LEU A 1 194 ? -9.781 10.141 23.5 1 97.44 194 LEU A C 1
ATOM 1594 O O . LEU A 1 194 ? -8.68 10.695 23.578 1 97.44 194 LEU A O 1
ATOM 1598 N N . SER A 1 195 ? -10.625 10.227 24.547 1 96.94 195 SER A N 1
ATOM 1599 C CA . SER A 1 195 ? -10.461 11.102 25.703 1 96.94 195 SER A CA 1
ATOM 1600 C C . SER A 1 195 ? -9.148 10.82 26.422 1 96.94 195 SER A C 1
ATOM 1602 O O . SER A 1 195 ? -8.492 11.75 26.906 1 96.94 195 SER A O 1
ATOM 1604 N N . GLU A 1 196 ? -8.75 9.586 26.438 1 96.56 196 GLU A N 1
ATOM 1605 C CA . GLU A 1 196 ? -7.551 9.195 27.172 1 96.56 196 GLU A CA 1
ATOM 1606 C C . GLU A 1 196 ? -6.297 9.781 26.531 1 96.56 196 GLU A C 1
ATOM 1608 O O . GLU A 1 196 ? -5.242 9.852 27.156 1 96.56 196 GLU A O 1
ATOM 1613 N N . HIS A 1 197 ? -6.457 10.258 25.375 1 97.81 197 HIS A N 1
ATOM 1614 C CA . HIS A 1 197 ? -5.289 10.727 24.625 1 97.81 197 HIS A CA 1
ATOM 1615 C C . HIS A 1 197 ? -5.406 12.211 24.312 1 97.81 197 HIS A C 1
ATOM 1617 O O . HIS A 1 197 ? -4.551 12.773 23.609 1 97.81 197 HIS A O 1
ATOM 1623 N N . ALA A 1 198 ? -6.371 12.906 24.781 1 98.62 198 ALA A N 1
ATOM 1624 C CA . ALA A 1 198 ? -6.684 14.258 24.344 1 98.62 198 ALA A CA 1
ATOM 1625 C C . ALA A 1 198 ? -5.984 15.297 25.203 1 98.62 198 ALA A C 1
ATOM 1627 O O . ALA A 1 198 ? -5.992 15.203 26.438 1 98.62 198 ALA A O 1
ATOM 1628 N N . TYR A 1 199 ? -5.32 16.234 24.578 1 98.69 199 TYR A N 1
ATOM 1629 C CA . TYR A 1 199 ? -4.727 17.422 25.188 1 98.69 199 TYR A CA 1
ATOM 1630 C C . TYR A 1 199 ? -5.371 18.688 24.656 1 98.69 199 TYR A C 1
ATOM 1632 O O . TYR A 1 199 ? -5.801 18.734 23.5 1 98.69 199 TYR A O 1
ATOM 1640 N N . GLN A 1 200 ? -5.473 19.703 25.453 1 98.56 200 GLN A N 1
ATOM 1641 C CA . GLN A 1 200 ? -6.008 20.953 24.953 1 98.56 200 GLN A CA 1
ATOM 1642 C C . GLN A 1 200 ? -5.32 22.156 25.625 1 98.56 200 GLN A C 1
ATOM 1644 O O . GLN A 1 200 ? -4.945 22.078 26.797 1 98.56 200 GLN A O 1
ATOM 1649 N N . VAL A 1 201 ? -5.188 23.219 24.859 1 98.44 201 VAL A N 1
ATOM 1650 C CA . VAL A 1 201 ? -4.656 24.469 25.406 1 98.44 201 VAL A CA 1
ATOM 1651 C C . VAL A 1 201 ? -5.238 25.656 24.625 1 98.44 201 VAL A C 1
ATOM 1653 O O . VAL A 1 201 ? -5.449 25.578 23.422 1 98.44 201 VAL A O 1
ATOM 1656 N N . VAL A 1 202 ? -5.598 26.641 25.281 1 98.44 202 VAL A N 1
ATOM 1657 C CA . VAL A 1 202 ? -5.922 27.922 24.672 1 98.44 202 VAL A CA 1
ATOM 1658 C C . VAL A 1 202 ? -4.68 28.812 24.641 1 98.44 202 VAL A C 1
ATOM 1660 O O . VAL A 1 202 ? -4.09 29.094 25.688 1 98.44 202 VAL A O 1
ATOM 1663 N N . VAL A 1 203 ? -4.289 29.172 23.516 1 98.25 203 VAL A N 1
ATOM 1664 C CA . VAL A 1 203 ? -3.117 30.031 23.375 1 98.25 203 VAL A CA 1
ATOM 1665 C C . VAL A 1 203 ? -3.555 31.5 23.297 1 98.25 203 VAL A C 1
ATOM 1667 O O . VAL A 1 203 ? -4.508 31.844 22.594 1 98.25 203 VAL A O 1
ATOM 1670 N N . GLU A 1 204 ? -2.854 32.281 24.062 1 97.31 204 GLU A N 1
ATOM 1671 C CA . GLU A 1 204 ? -3.143 33.719 24.172 1 97.31 204 GLU A CA 1
ATOM 1672 C C . GLU A 1 204 ? -1.984 34.562 23.641 1 97.31 204 GLU A C 1
ATOM 1674 O O . GLU A 1 204 ? -0.912 34.031 23.344 1 97.31 204 GLU A O 1
ATOM 1679 N N . PRO A 1 205 ? -2.201 35.906 23.5 1 96.5 205 PRO A N 1
ATOM 1680 C CA . PRO A 1 205 ? -1.14 36.719 22.938 1 96.5 205 PRO A CA 1
ATOM 1681 C C . PRO A 1 205 ? 0.19 36.562 23.672 1 96.5 205 PRO A C 1
ATOM 1683 O O . PRO A 1 205 ? 0.232 36.625 24.906 1 96.5 205 PRO A O 1
ATOM 1686 N N . ASN A 1 206 ? 1.22 36.312 22.891 1 93.81 206 ASN A N 1
ATOM 1687 C CA . ASN A 1 206 ? 2.602 36.219 23.344 1 93.81 206 ASN A CA 1
ATOM 1688 C C . ASN A 1 206 ? 2.904 34.812 23.844 1 93.81 206 ASN A C 1
ATOM 1690 O O . ASN A 1 206 ? 3.998 34.531 24.359 1 93.81 206 ASN A O 1
ATOM 1694 N N . ASP A 1 207 ? 1.91 33.938 23.766 1 95.75 207 ASP A N 1
ATOM 1695 C CA . ASP A 1 207 ? 2.197 32.562 24.047 1 95.75 207 ASP A CA 1
ATOM 1696 C C . ASP A 1 207 ? 2.91 31.891 22.875 1 95.75 207 ASP A C 1
ATOM 1698 O O . ASP A 1 207 ? 2.693 32.25 21.719 1 95.75 207 ASP A O 1
ATOM 1702 N N . ILE A 1 208 ? 3.773 30.953 23.188 1 95.44 208 ILE A N 1
ATOM 1703 C CA . ILE A 1 208 ? 4.453 30.125 22.203 1 95.44 208 ILE A CA 1
ATOM 1704 C C . ILE A 1 208 ? 4.094 28.656 22.422 1 95.44 208 ILE A C 1
ATOM 1706 O O . ILE A 1 208 ? 4.332 28.109 23.5 1 95.44 208 ILE A O 1
ATOM 1710 N N . LEU A 1 209 ? 3.477 28.094 21.438 1 97.81 209 LEU A N 1
ATOM 1711 C CA . LEU A 1 209 ? 3.135 26.672 21.5 1 97.81 209 LEU A CA 1
ATOM 1712 C C . LEU A 1 209 ? 4.086 25.859 20.625 1 97.81 209 LEU A C 1
ATOM 1714 O O . LEU A 1 209 ? 4.32 26.188 19.469 1 97.81 209 LEU A O 1
ATOM 1718 N N . ILE A 1 210 ? 4.645 24.828 21.219 1 97.56 210 ILE A N 1
ATOM 1719 C CA . ILE A 1 210 ? 5.52 23.906 20.516 1 97.56 210 ILE A CA 1
ATOM 1720 C C . ILE A 1 210 ? 4.82 22.562 20.328 1 97.56 210 ILE A C 1
ATOM 1722 O O . ILE A 1 210 ? 4.418 21.938 21.312 1 97.56 210 ILE A O 1
ATOM 1726 N N . ILE A 1 211 ? 4.676 22.156 19.125 1 98.56 211 ILE A N 1
ATOM 1727 C CA . ILE A 1 211 ? 4.039 20.891 18.797 1 98.56 211 ILE A CA 1
ATOM 1728 C C . ILE A 1 211 ? 5.078 19.922 18.234 1 98.56 211 ILE A C 1
ATOM 1730 O O . ILE A 1 211 ? 5.617 20.141 17.156 1 98.56 211 ILE A O 1
ATOM 1734 N N . PRO A 1 212 ? 5.293 18.828 18.922 1 98.25 212 PRO A N 1
ATOM 1735 C CA . PRO A 1 212 ? 6.266 17.844 18.422 1 98.25 212 PRO A CA 1
ATOM 1736 C C . PRO A 1 212 ? 5.836 17.203 17.109 1 98.25 212 PRO A C 1
ATOM 1738 O O . PRO A 1 212 ? 4.668 17.297 16.719 1 98.25 212 PRO A O 1
ATOM 1741 N N . ARG A 1 213 ? 6.785 16.594 16.5 1 98.06 213 ARG A N 1
ATOM 1742 C CA . ARG A 1 213 ? 6.598 15.953 15.203 1 98.06 213 ARG A CA 1
ATOM 1743 C C . ARG A 1 213 ? 5.438 14.961 15.242 1 98.06 213 ARG A C 1
ATOM 1745 O O . ARG A 1 213 ? 5.348 14.141 16.156 1 98.06 213 ARG A O 1
ATOM 1752 N N . HIS A 1 214 ? 4.469 15.094 14.32 1 98.31 214 HIS A N 1
ATOM 1753 C CA . HIS A 1 214 ? 3.422 14.133 13.992 1 98.31 214 HIS A CA 1
ATOM 1754 C C . HIS A 1 214 ? 2.301 14.164 15.023 1 98.31 214 HIS A C 1
ATOM 1756 O O . HIS A 1 214 ? 1.421 13.305 15.016 1 98.31 214 HIS A O 1
ATOM 1762 N N . TRP A 1 215 ? 2.309 15.07 15.969 1 98.81 215 TRP A N 1
ATOM 1763 C CA . TRP A 1 215 ? 1.149 15.211 16.844 1 98.81 215 TRP A CA 1
ATOM 1764 C C . TRP A 1 215 ? -0.067 15.695 16.062 1 98.81 215 TRP A C 1
ATOM 1766 O O . TRP A 1 215 ? 0.026 16.641 15.281 1 98.81 215 TRP A O 1
ATOM 1776 N N . TRP A 1 216 ? -1.172 15.023 16.281 1 98.88 216 TRP A N 1
ATOM 1777 C CA . TRP A 1 216 ? -2.438 15.477 15.711 1 98.88 216 TRP A CA 1
ATOM 1778 C C . TRP A 1 216 ? -2.887 16.781 16.359 1 98.88 216 TRP A C 1
ATOM 1780 O O . TRP A 1 216 ? -2.711 16.984 17.562 1 98.88 216 TRP A O 1
ATOM 1790 N N . HIS A 1 217 ? -3.502 17.641 15.539 1 98.88 217 HIS A N 1
ATOM 1791 C CA . HIS A 1 217 ? -4.027 18.859 16.141 1 98.88 217 HIS A CA 1
ATOM 1792 C C . HIS A 1 217 ? -5.207 19.391 15.344 1 98.88 217 HIS A C 1
ATOM 1794 O O . HIS A 1 217 ? -5.223 19.312 14.117 1 98.88 217 HIS A O 1
ATOM 1800 N N . TYR A 1 218 ? -6.23 19.797 16.031 1 98.75 218 TYR A N 1
ATOM 1801 C CA . TYR A 1 218 ? -7.363 20.609 15.594 1 98.75 218 TYR A CA 1
ATOM 1802 C C . TYR A 1 218 ? -7.297 22.016 16.188 1 98.75 218 TYR A C 1
ATOM 1804 O O . TYR A 1 218 ? -7.16 22.172 17.406 1 98.75 218 TYR A O 1
ATOM 1812 N N . VAL A 1 219 ? -7.375 23.047 15.344 1 98.56 219 VAL A N 1
ATOM 1813 C CA . VAL A 1 219 ? -7.207 24.406 15.82 1 98.56 219 VAL A CA 1
ATOM 1814 C C . VAL A 1 219 ? -8.453 25.234 15.477 1 98.56 219 VAL A C 1
ATOM 1816 O O . VAL A 1 219 ? -9.016 25.094 14.391 1 98.56 219 VAL A O 1
ATOM 1819 N N . GLU A 1 220 ? -8.805 26.047 16.406 1 98 220 GLU A N 1
ATOM 1820 C CA . GLU A 1 220 ? -9.977 26.891 16.203 1 98 220 GLU A CA 1
ATOM 1821 C C . GLU A 1 220 ? -9.773 28.281 16.828 1 98 220 GLU A C 1
ATOM 1823 O O . GLU A 1 220 ? -9.312 28.391 17.969 1 98 220 GLU A O 1
ATOM 1828 N N . ALA A 1 221 ? -10.117 29.328 16.047 1 97.25 221 ALA A N 1
ATOM 1829 C CA . ALA A 1 221 ? -10.055 30.688 16.578 1 97.25 221 ALA A CA 1
ATOM 1830 C C . ALA A 1 221 ? -11.258 30.969 17.484 1 97.25 221 ALA A C 1
ATOM 1832 O O . ALA A 1 221 ? -12.406 30.812 17.062 1 97.25 221 ALA A O 1
ATOM 1833 N N . LEU A 1 222 ? -10.984 31.391 18.703 1 96.94 222 LEU A N 1
ATOM 1834 C CA . LEU A 1 222 ? -12.055 31.703 19.656 1 96.94 222 LEU A CA 1
ATOM 1835 C C . LEU A 1 222 ? -12.531 33.125 19.484 1 96.94 222 LEU A C 1
ATOM 1837 O O . LEU A 1 222 ? -13.625 33.5 19.938 1 96.94 222 LEU A O 1
ATOM 1841 N N . GLU A 1 223 ? -11.812 33.969 18.891 1 96.31 223 GLU A N 1
ATOM 1842 C CA . GLU A 1 223 ? -12.039 35.375 18.531 1 96.31 223 GLU A CA 1
ATOM 1843 C C . GLU A 1 223 ? -11.117 35.812 17.406 1 96.31 223 GLU A C 1
ATOM 1845 O O . GLU A 1 223 ? -10.328 35 16.891 1 96.31 223 GLU A O 1
ATOM 1850 N N . THR A 1 224 ? -11.312 37 16.906 1 96.69 224 THR A N 1
ATOM 1851 C CA . THR A 1 224 ? -10.352 37.5 15.93 1 96.69 224 THR A CA 1
ATOM 1852 C C . THR A 1 224 ? -8.922 37.312 16.438 1 96.69 224 THR A C 1
ATOM 1854 O O . THR A 1 224 ? -8.594 37.719 17.547 1 96.69 224 THR A O 1
ATOM 1857 N N . SER A 1 225 ? -8.133 36.656 15.539 1 97 225 SER A N 1
ATOM 1858 C CA . SER A 1 225 ? -6.809 36.281 16.031 1 97 225 SER A CA 1
ATOM 1859 C C . SER A 1 225 ? -5.766 36.375 14.914 1 97 225 SER A C 1
ATOM 1861 O O . SER A 1 225 ? -6.094 36.25 13.734 1 97 225 SER A O 1
ATOM 1863 N N . LEU A 1 226 ? -4.562 36.688 15.273 1 97.75 226 LEU A N 1
ATOM 1864 C CA . LEU A 1 226 ? -3.373 36.656 14.43 1 97.75 226 LEU A CA 1
ATOM 1865 C C . LEU A 1 226 ? -2.295 35.781 15.047 1 97.75 226 LEU A C 1
ATOM 1867 O O . LEU A 1 226 ? -1.957 35.938 16.219 1 97.75 226 LEU A O 1
ATOM 1871 N N . SER A 1 227 ? -1.864 34.812 14.297 1 97.44 227 SER A N 1
ATOM 1872 C CA . SER A 1 227 ? -0.769 33.969 14.734 1 97.44 227 SER A CA 1
ATOM 1873 C C . SER A 1 227 ? 0.212 33.688 13.594 1 97.44 227 SER A C 1
ATOM 1875 O O . SER A 1 227 ? -0.07 34.031 12.438 1 97.44 227 SER A O 1
ATOM 1877 N N . LEU A 1 228 ? 1.347 33.281 13.859 1 95.5 228 LEU A N 1
ATOM 1878 C CA . LEU A 1 228 ? 2.299 32.781 12.867 1 95.5 228 LEU A CA 1
ATOM 1879 C C . LEU A 1 228 ? 3.01 31.531 13.367 1 95.5 228 LEU A C 1
ATOM 1881 O O . LEU A 1 228 ? 2.996 31.25 14.57 1 95.5 228 LEU A O 1
ATOM 1885 N N . ASN A 1 229 ? 3.467 30.719 12.508 1 96.56 229 ASN A N 1
ATOM 1886 C CA . ASN A 1 229 ? 4.199 29.516 12.875 1 96.56 229 ASN A CA 1
ATOM 1887 C C . ASN A 1 229 ? 5.359 29.25 11.914 1 96.56 229 ASN A C 1
ATOM 1889 O O . ASN A 1 229 ? 5.441 29.859 10.852 1 96.56 229 ASN A O 1
ATOM 1893 N N . SER A 1 230 ? 6.273 28.484 12.367 1 95.69 230 SER A N 1
ATOM 1894 C CA . SER A 1 230 ? 7.352 27.953 11.539 1 95.69 230 SER A CA 1
ATOM 1895 C C . SER A 1 230 ? 7.551 26.469 11.789 1 95.69 230 SER A C 1
ATOM 1897 O O . SER A 1 230 ? 7.512 26.016 12.938 1 95.69 230 SER A O 1
ATOM 1899 N N . TRP A 1 231 ? 7.707 25.719 10.742 1 95.94 231 TRP A N 1
ATOM 1900 C CA . TRP A 1 231 ? 8.047 24.297 10.82 1 95.94 231 TRP A CA 1
ATOM 1901 C C . TRP A 1 231 ? 9.562 24.094 10.805 1 95.94 231 TRP A C 1
ATOM 1903 O O . TRP A 1 231 ? 10.227 24.422 9.812 1 95.94 231 TRP A O 1
ATOM 1913 N N . ILE A 1 232 ? 10.062 23.562 11.859 1 96 232 ILE A N 1
ATOM 1914 C CA . ILE A 1 232 ? 11.5 23.344 11.992 1 96 232 ILE A CA 1
ATOM 1915 C C . ILE A 1 232 ? 11.875 22.016 11.336 1 96 232 ILE A C 1
ATOM 1917 O O . ILE A 1 232 ? 11.422 20.953 11.773 1 96 232 ILE A O 1
ATOM 1921 N N . PRO A 1 233 ? 12.711 22.062 10.336 1 95.5 233 PRO A N 1
ATOM 1922 C CA . PRO A 1 233 ? 13.062 20.812 9.648 1 95.5 233 PRO A CA 1
ATOM 1923 C C . PRO A 1 233 ? 13.906 19.875 10.508 1 95.5 233 PRO A C 1
ATOM 1925 O O . PRO A 1 233 ? 14.766 20.344 11.266 1 95.5 233 PRO A O 1
ATOM 1928 N N . LEU A 1 234 ? 13.648 18.656 10.398 1 96.12 234 LEU A N 1
ATOM 1929 C CA . LEU A 1 234 ? 14.344 17.641 11.172 1 96.12 234 LEU A CA 1
ATOM 1930 C C . LEU A 1 234 ? 15.039 16.641 10.25 1 96.12 234 LEU A C 1
ATOM 1932 O O . LEU A 1 234 ? 14.602 16.422 9.117 1 96.12 234 LEU A O 1
ATOM 1936 N N . ASP A 1 235 ? 16.062 16.016 10.719 1 93.25 235 ASP A N 1
ATOM 1937 C CA . ASP A 1 235 ? 16.797 15.039 9.914 1 93.25 235 ASP A CA 1
ATOM 1938 C C . ASP A 1 235 ? 15.953 13.805 9.633 1 93.25 235 ASP A C 1
ATOM 1940 O O . ASP A 1 235 ? 16.109 13.164 8.586 1 93.25 235 ASP A O 1
ATOM 1944 N N . VAL A 1 236 ? 15.078 13.492 10.477 1 94.81 236 VAL A N 1
ATOM 1945 C CA . VAL A 1 236 ? 14.242 12.305 10.336 1 94.81 236 VAL A CA 1
ATOM 1946 C C . VAL A 1 236 ? 13.156 12.555 9.297 1 94.81 236 VAL A C 1
ATOM 1948 O O . VAL A 1 236 ? 12.422 11.641 8.922 1 94.81 236 VAL A O 1
ATOM 1951 N N . ASP A 1 237 ? 13.062 13.773 8.773 1 96.88 237 ASP A N 1
ATOM 1952 C CA . ASP A 1 237 ? 12.023 14.133 7.812 1 96.88 237 ASP A CA 1
ATOM 1953 C C . ASP A 1 237 ? 12.227 13.398 6.488 1 96.88 237 ASP A C 1
ATOM 1955 O O . ASP A 1 237 ? 11.305 13.32 5.668 1 96.88 237 ASP A O 1
ATOM 1959 N N . ILE A 1 238 ? 13.406 12.898 6.258 1 96.31 238 ILE A N 1
ATOM 1960 C CA . ILE A 1 238 ? 13.734 12.242 4.996 1 96.31 238 ILE A CA 1
ATOM 1961 C C . ILE A 1 238 ? 12.758 11.094 4.746 1 96.31 238 ILE A C 1
ATOM 1963 O O . ILE A 1 238 ? 12.297 10.898 3.617 1 96.31 238 ILE A O 1
ATOM 1967 N N . ASP A 1 239 ? 12.414 10.352 5.75 1 97.19 239 ASP A N 1
ATOM 1968 C CA . ASP A 1 239 ? 11.469 9.25 5.609 1 97.19 239 ASP A CA 1
ATOM 1969 C C . ASP A 1 239 ? 10.086 9.758 5.199 1 97.19 239 ASP A C 1
ATOM 1971 O O . ASP A 1 239 ? 9.469 9.219 4.285 1 97.19 239 ASP A O 1
ATOM 1975 N N . SER A 1 240 ? 9.664 10.805 5.859 1 97.75 240 SER A N 1
ATOM 1976 C CA . SER A 1 240 ? 8.359 11.391 5.551 1 97.75 240 SER A CA 1
ATOM 1977 C C . SER A 1 240 ? 8.344 11.992 4.152 1 97.75 240 SER A C 1
ATOM 1979 O O . SER A 1 240 ? 7.316 11.977 3.473 1 97.75 240 SER A O 1
ATOM 1981 N N . GLN A 1 241 ? 9.445 12.562 3.797 1 97.56 241 GLN A N 1
ATOM 1982 C CA . GLN A 1 241 ? 9.539 13.133 2.457 1 97.56 241 GLN A CA 1
ATOM 1983 C C . GLN A 1 241 ? 9.391 12.055 1.389 1 97.56 241 GLN A C 1
ATOM 1985 O O . GLN A 1 241 ? 8.703 12.258 0.386 1 97.56 241 GLN A O 1
ATOM 1990 N N . ILE A 1 242 ? 10.008 10.922 1.588 1 98.38 242 ILE A N 1
ATOM 1991 C CA . ILE A 1 242 ? 9.867 9.797 0.67 1 98.38 242 ILE A CA 1
ATOM 1992 C C . ILE A 1 242 ? 8.414 9.336 0.655 1 98.38 242 ILE A C 1
ATOM 1994 O O . ILE A 1 242 ? 7.828 9.125 -0.414 1 98.38 242 ILE A O 1
ATOM 1998 N N . GLU A 1 243 ? 7.844 9.172 1.807 1 98.5 243 GLU A N 1
ATOM 1999 C CA . GLU A 1 243 ? 6.445 8.766 1.915 1 98.5 243 GLU A CA 1
ATOM 2000 C C . GLU A 1 243 ? 5.531 9.734 1.172 1 98.5 243 GLU A C 1
ATOM 2002 O O . GLU A 1 243 ? 4.617 9.312 0.46 1 98.5 243 GLU A O 1
ATOM 2007 N N . GLU A 1 244 ? 5.816 11.008 1.333 1 97.44 244 GLU A N 1
ATOM 2008 C CA . GLU A 1 244 ? 4.984 12.023 0.687 1 97.44 244 GLU A CA 1
ATOM 2009 C C . GLU A 1 244 ? 5.117 11.953 -0.832 1 97.44 244 GLU A C 1
ATOM 2011 O O . GLU A 1 244 ? 4.148 12.195 -1.555 1 97.44 244 GLU A O 1
ATOM 2016 N N . CYS A 1 245 ? 6.309 11.719 -1.285 1 97.12 245 CYS A N 1
ATOM 2017 C CA . CYS A 1 245 ? 6.504 11.547 -2.721 1 97.12 245 CYS A CA 1
ATOM 2018 C C . CYS A 1 245 ? 5.664 10.383 -3.25 1 97.12 245 CYS A C 1
ATOM 2020 O O . CYS A 1 245 ? 5.039 10.5 -4.305 1 97.12 245 CYS A O 1
ATOM 2022 N N . ILE A 1 246 ? 5.645 9.297 -2.521 1 97.88 246 ILE A N 1
ATOM 2023 C CA . ILE A 1 246 ? 4.879 8.109 -2.896 1 97.88 246 ILE A CA 1
ATOM 2024 C C . ILE A 1 246 ? 3.393 8.453 -2.934 1 97.88 246 ILE A C 1
ATOM 2026 O O . ILE A 1 246 ? 2.709 8.164 -3.92 1 97.88 246 ILE A O 1
ATOM 2030 N N . VAL A 1 247 ? 2.891 9.102 -1.911 1 98.06 247 VAL A N 1
ATOM 2031 C CA . VAL A 1 247 ? 1.471 9.422 -1.812 1 98.06 247 VAL A CA 1
ATOM 2032 C C . VAL A 1 247 ? 1.083 10.398 -2.926 1 98.06 247 VAL A C 1
ATOM 2034 O O . VAL A 1 247 ? 0.039 10.234 -3.561 1 98.06 247 VAL A O 1
ATOM 2037 N N . LYS A 1 248 ? 1.94 11.391 -3.1 1 96.38 248 LYS A N 1
ATOM 2038 C CA . LYS A 1 248 ? 1.683 12.352 -4.168 1 96.38 248 LYS A CA 1
ATOM 2039 C C . LYS A 1 248 ? 1.557 11.648 -5.52 1 96.38 248 LYS A C 1
ATOM 2041 O O . LYS A 1 248 ? 0.618 11.914 -6.273 1 96.38 248 LYS A O 1
ATOM 2046 N N . TYR A 1 249 ? 2.486 10.797 -5.812 1 95.88 249 TYR A N 1
ATOM 2047 C CA . TYR A 1 249 ? 2.453 10.039 -7.062 1 95.88 249 TYR A CA 1
ATOM 2048 C C . TYR A 1 249 ? 1.162 9.242 -7.18 1 95.88 249 TYR A C 1
ATOM 2050 O O . TYR A 1 249 ? 0.533 9.219 -8.242 1 95.88 249 TYR A O 1
ATOM 2058 N N . LEU A 1 250 ? 0.738 8.531 -6.129 1 96.44 250 LEU A N 1
ATOM 2059 C CA . LEU A 1 250 ? -0.457 7.691 -6.121 1 96.44 250 LEU A CA 1
ATOM 2060 C C . LEU A 1 250 ? -1.709 8.531 -6.355 1 96.44 250 LEU A C 1
ATOM 2062 O O . LEU A 1 250 ? -2.539 8.188 -7.203 1 96.44 250 LEU A O 1
ATOM 2066 N N . ILE A 1 251 ? -1.826 9.609 -5.645 1 96.62 251 ILE A N 1
ATOM 2067 C CA . ILE A 1 251 ? -3.004 10.461 -5.738 1 96.62 251 ILE A CA 1
ATOM 2068 C C . ILE A 1 251 ? -3.086 11.078 -7.133 1 96.62 251 ILE A C 1
ATOM 2070 O O . ILE A 1 251 ? -4.152 11.086 -7.758 1 96.62 251 ILE A O 1
ATOM 2074 N N . GLU A 1 252 ? -1.975 11.586 -7.578 1 94.06 252 GLU A N 1
ATOM 2075 C CA . GLU A 1 252 ? -1.962 12.211 -8.898 1 94.06 252 GLU A CA 1
ATOM 2076 C C . GLU A 1 252 ? -2.266 11.203 -9.992 1 94.06 252 GLU A C 1
ATOM 2078 O O . GLU A 1 252 ? -2.949 11.516 -10.969 1 94.06 252 GLU A O 1
ATOM 2083 N N . ASN A 1 253 ? -1.753 10.008 -9.828 1 92.56 253 ASN A N 1
ATOM 2084 C CA . ASN A 1 253 ? -2.061 8.969 -10.805 1 92.56 253 ASN A CA 1
ATOM 2085 C C . ASN A 1 253 ? -3.543 8.609 -10.789 1 92.56 253 ASN A C 1
ATOM 2087 O O . ASN A 1 253 ? -4.141 8.383 -11.844 1 92.56 253 ASN A O 1
ATOM 2091 N N . PHE A 1 254 ? -4.137 8.539 -9.648 1 92.44 254 PHE A N 1
ATOM 2092 C CA . PHE A 1 254 ? -5.551 8.219 -9.523 1 92.44 254 PHE A CA 1
ATOM 2093 C C . PHE A 1 254 ? -6.414 9.297 -10.156 1 92.44 254 PHE A C 1
ATOM 2095 O O . PHE A 1 254 ? -7.488 9.008 -10.695 1 92.44 254 PHE A O 1
ATOM 2102 N N . THR A 1 255 ? -5.953 10.523 -10.133 1 92.31 255 THR A N 1
ATOM 2103 C CA . THR A 1 255 ? -6.797 11.633 -10.57 1 92.31 255 THR A CA 1
ATOM 2104 C C . THR A 1 255 ? -6.406 12.094 -11.977 1 92.31 255 THR A C 1
ATOM 2106 O O . THR A 1 255 ? -7.031 13 -12.531 1 92.31 255 THR A O 1
ATOM 2109 N N . ARG A 1 256 ? -5.363 11.547 -12.477 1 88.75 256 ARG A N 1
ATOM 2110 C CA . ARG A 1 256 ? -4.785 12.008 -13.734 1 88.75 256 ARG A CA 1
ATOM 2111 C C . ARG A 1 256 ? -5.852 12.109 -14.82 1 88.75 256 ARG A C 1
ATOM 2113 O O . ARG A 1 256 ? -5.914 13.109 -15.547 1 88.75 256 ARG A O 1
ATOM 2120 N N . ASN A 1 257 ? -6.758 11.141 -15.008 1 86.44 257 ASN A N 1
ATOM 2121 C CA . ASN A 1 257 ? -7.777 11.148 -16.047 1 86.44 2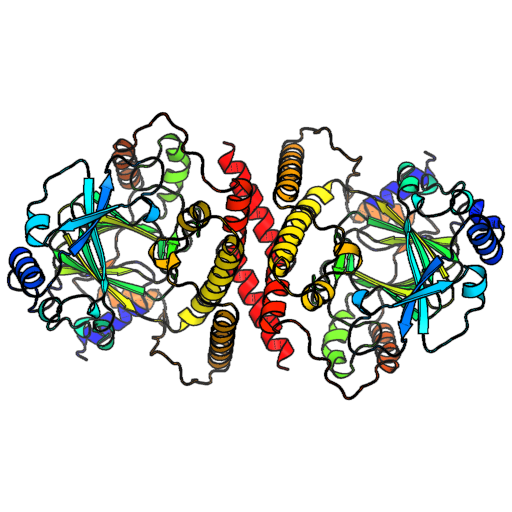57 ASN A CA 1
ATOM 2122 C C . ASN A 1 257 ? -9.172 11.359 -15.469 1 86.44 257 ASN A C 1
ATOM 2124 O O . ASN A 1 257 ? -10.172 11.07 -16.141 1 86.44 257 ASN A O 1
ATOM 2128 N N . ALA A 1 258 ? -9.195 11.867 -14.289 1 91.56 258 ALA A N 1
ATOM 2129 C CA . ALA A 1 258 ? -10.492 12.094 -13.648 1 91.56 258 ALA A CA 1
ATOM 2130 C C . ALA A 1 258 ? -11.07 13.445 -14.062 1 91.56 258 ALA A C 1
ATOM 2132 O O . ALA A 1 258 ? -10.359 14.297 -14.594 1 91.56 258 ALA A O 1
ATOM 2133 N N . SER A 1 259 ? -12.367 13.602 -13.906 1 94.88 259 SER A N 1
ATOM 2134 C CA . SER A 1 259 ? -13.039 14.867 -14.164 1 94.88 259 SER A CA 1
ATOM 2135 C C . SER A 1 259 ? -12.562 15.945 -13.195 1 94.88 259 SER A C 1
ATOM 2137 O O . SER A 1 259 ? -11.984 15.648 -12.156 1 94.88 259 SER A O 1
ATOM 2139 N N . ALA A 1 260 ? -12.797 17.156 -13.539 1 95.25 260 ALA A N 1
ATOM 2140 C CA . ALA A 1 260 ? -12.414 18.281 -12.703 1 95.25 260 ALA A CA 1
ATOM 2141 C C . ALA A 1 260 ? -13.078 18.203 -11.336 1 95.25 260 ALA A C 1
ATOM 2143 O O . ALA A 1 260 ? -12.453 18.516 -10.312 1 95.25 260 ALA A O 1
ATOM 2144 N N . ASN A 1 261 ? -14.289 17.734 -11.32 1 95.81 261 ASN A N 1
ATOM 2145 C CA . ASN A 1 261 ? -15.008 17.641 -10.062 1 95.81 261 ASN A CA 1
ATOM 2146 C C . ASN A 1 261 ? -14.359 16.625 -9.125 1 95.81 261 ASN A C 1
ATOM 2148 O O . ASN A 1 261 ? -14.305 16.844 -7.91 1 95.81 261 ASN A O 1
ATOM 2152 N N . ILE A 1 262 ? -13.875 15.555 -9.734 1 96.44 262 ILE A N 1
ATOM 2153 C CA . ILE A 1 262 ? -13.211 14.539 -8.922 1 96.44 262 ILE A CA 1
ATOM 2154 C C . ILE A 1 262 ? -11.883 15.078 -8.406 1 96.44 262 ILE A C 1
ATOM 2156 O O . ILE A 1 262 ? -11.539 14.898 -7.238 1 96.44 262 ILE A O 1
ATOM 2160 N N . LYS A 1 263 ? -11.172 15.758 -9.242 1 96.69 263 LYS A N 1
ATOM 2161 C CA . LYS A 1 263 ? -9.891 16.344 -8.844 1 96.69 263 LYS A CA 1
ATOM 2162 C C . LYS A 1 263 ? -10.07 17.344 -7.699 1 96.69 263 LYS A C 1
ATOM 2164 O O . LYS A 1 263 ? -9.32 17.312 -6.723 1 96.69 263 LYS A O 1
ATOM 2169 N N . GLU A 1 264 ? -11.102 18.156 -7.801 1 96.56 264 GLU A N 1
ATOM 2170 C CA . GLU A 1 264 ? -11.375 19.188 -6.805 1 96.56 264 GLU A CA 1
ATOM 2171 C C . GLU A 1 264 ? -11.836 18.578 -5.484 1 96.56 264 GLU A C 1
ATOM 2173 O O . GLU A 1 264 ? -11.727 19.203 -4.43 1 96.56 264 GLU A O 1
ATOM 2178 N N . TYR A 1 265 ? -12.359 17.359 -5.645 1 97.19 265 TYR A N 1
ATOM 2179 C CA . TYR A 1 265 ? -12.805 16.656 -4.449 1 97.19 265 TYR A CA 1
ATOM 2180 C C . TYR A 1 265 ? -11.633 15.977 -3.748 1 97.19 265 TYR A C 1
ATOM 2182 O O . TYR A 1 265 ? -11.531 16 -2.52 1 97.19 265 TYR A O 1
ATOM 2190 N N . VAL A 1 266 ? -10.719 15.406 -4.52 1 97.38 266 VAL A N 1
ATOM 2191 C CA . VAL A 1 266 ? -9.672 14.539 -3.998 1 97.38 266 VAL A CA 1
ATOM 2192 C C . VAL A 1 266 ? -8.484 15.375 -3.543 1 97.38 266 VAL A C 1
ATOM 2194 O O . VAL A 1 266 ? -7.773 15.008 -2.602 1 97.38 266 VAL A O 1
ATOM 2197 N N . MET A 1 267 ? -8.328 16.531 -4.113 1 96.94 267 MET A N 1
ATOM 2198 C CA . MET A 1 267 ? -7.145 17.344 -3.826 1 96.94 267 MET A CA 1
ATOM 2199 C C . MET A 1 267 ? -7.535 18.672 -3.18 1 96.94 267 MET A C 1
ATOM 2201 O O . MET A 1 267 ? -8.539 19.281 -3.564 1 96.94 267 MET A O 1
ATOM 2205 N N . ASN A 1 268 ? -6.734 19.031 -2.23 1 96.69 268 ASN A N 1
ATOM 2206 C CA . ASN A 1 268 ? -6.891 20.391 -1.719 1 96.69 268 ASN A CA 1
ATOM 2207 C C . ASN A 1 268 ? -6.656 21.438 -2.811 1 96.69 268 ASN A C 1
ATOM 2209 O O . ASN A 1 268 ? -5.863 21.219 -3.727 1 96.69 268 ASN A O 1
ATOM 2213 N N . PRO A 1 269 ? -7.254 22.578 -2.705 1 94.69 269 PRO A N 1
ATOM 2214 C CA . PRO A 1 269 ? -7.164 23.594 -3.758 1 94.69 269 PRO A CA 1
ATOM 2215 C C . PRO A 1 269 ? -5.723 23.969 -4.086 1 94.69 269 PRO A C 1
ATOM 2217 O O . PRO A 1 269 ? -5.379 24.141 -5.258 1 94.69 269 PRO A O 1
ATOM 2220 N N . ASN A 1 270 ? -4.871 24.031 -3.131 1 91.94 270 ASN A N 1
ATOM 2221 C CA . ASN A 1 270 ? -3.492 24.438 -3.365 1 91.94 270 ASN A CA 1
ATOM 2222 C C . ASN A 1 270 ? -2.699 23.375 -4.102 1 91.94 270 ASN A C 1
ATOM 2224 O O . ASN A 1 270 ? -1.628 23.641 -4.645 1 91.94 270 ASN A O 1
ATOM 2228 N N . GLN A 1 271 ? -3.188 22.156 -4.105 1 94.25 271 GLN A N 1
ATOM 2229 C CA . GLN A 1 271 ? -2.488 21.047 -4.738 1 94.25 271 GLN A CA 1
ATOM 2230 C C . GLN A 1 271 ? -2.824 20.953 -6.227 1 94.25 271 GLN A C 1
ATOM 2232 O O . GLN A 1 271 ? -2.104 20.312 -6.992 1 94.25 271 GLN A O 1
ATOM 2237 N N . LEU A 1 272 ? -3.916 21.547 -6.617 1 93.31 272 LEU A N 1
ATOM 2238 C CA . LEU A 1 272 ? -4.402 21.469 -7.992 1 93.31 272 LEU A CA 1
ATOM 2239 C C . LEU A 1 272 ? -3.445 22.156 -8.953 1 93.31 272 LEU A C 1
ATOM 2241 O O . LEU A 1 272 ? -3.373 21.797 -10.133 1 93.31 272 LEU A O 1
ATOM 2245 N N . THR A 1 273 ? -2.645 23.047 -8.422 1 88.94 273 THR A N 1
ATOM 2246 C CA . THR A 1 273 ? -1.727 23.797 -9.281 1 88.94 273 THR A CA 1
ATOM 2247 C C . THR A 1 273 ? -0.295 23.297 -9.102 1 88.94 273 THR A C 1
ATOM 2249 O O . THR A 1 273 ? 0.634 23.828 -9.711 1 88.94 273 THR A O 1
ATOM 2252 N N . GLU A 1 274 ? -0.078 22.328 -8.32 1 86.75 274 GLU A N 1
ATOM 2253 C CA . GLU A 1 274 ? 1.265 21.859 -7.996 1 86.75 274 GLU A CA 1
ATOM 2254 C C . GLU A 1 274 ? 1.51 20.453 -8.555 1 86.75 274 GLU A C 1
ATOM 2256 O O . GLU A 1 274 ? 2.361 19.719 -8.055 1 86.75 274 GLU A O 1
ATOM 2261 N N . ILE A 1 275 ? 0.844 20.109 -9.508 1 84.19 275 ILE A N 1
ATOM 2262 C CA . ILE A 1 275 ? 1.017 18.797 -10.125 1 84.19 275 ILE A CA 1
ATOM 2263 C C . ILE A 1 275 ? 2.293 18.781 -10.961 1 84.19 275 ILE A C 1
ATOM 2265 O O . ILE A 1 275 ? 2.543 19.719 -11.734 1 84.19 275 ILE A O 1
ATOM 2269 N N . ILE A 1 276 ? 3.064 17.859 -10.711 1 83.44 276 ILE A N 1
ATOM 2270 C CA . ILE A 1 276 ? 4.309 17.719 -11.461 1 83.44 276 ILE A CA 1
ATOM 2271 C C . ILE A 1 276 ? 4.281 16.422 -12.266 1 83.44 276 ILE A C 1
ATOM 2273 O O . ILE A 1 276 ? 3.539 15.5 -11.945 1 83.44 276 ILE A O 1
ATOM 2277 N N . ASP A 1 277 ? 5.086 16.375 -13.281 1 88.94 277 ASP A N 1
ATOM 2278 C CA . ASP A 1 277 ? 5.094 15.18 -14.125 1 88.94 277 ASP A CA 1
ATOM 2279 C C . ASP A 1 277 ? 5.852 14.031 -13.445 1 88.94 277 ASP A C 1
ATOM 2281 O O . ASP A 1 277 ? 6.602 14.258 -12.492 1 88.94 277 ASP A O 1
ATOM 2285 N N . ASP A 1 278 ? 5.645 12.867 -13.922 1 88.75 278 ASP A N 1
ATOM 2286 C CA . ASP A 1 278 ? 6.207 11.664 -13.328 1 88.75 278 ASP A CA 1
ATOM 2287 C C . ASP A 1 278 ? 7.73 11.711 -13.32 1 88.75 278 ASP A C 1
ATOM 2289 O O . ASP A 1 278 ? 8.367 11.266 -12.367 1 88.75 278 ASP A O 1
ATOM 2293 N N . GLU A 1 279 ? 8.266 12.211 -14.367 1 91.44 279 GLU A N 1
ATOM 2294 C CA . GLU A 1 279 ? 9.727 12.281 -14.445 1 91.44 279 GLU A CA 1
ATOM 2295 C C . GLU A 1 279 ? 10.305 13.094 -13.297 1 91.44 279 GLU A C 1
ATOM 2297 O O . GLU A 1 279 ? 11.289 12.688 -12.672 1 91.44 279 GLU A O 1
ATOM 2302 N N . GLU A 1 280 ? 9.648 14.188 -13.047 1 93.25 280 GLU A N 1
ATOM 2303 C CA . GLU A 1 280 ? 10.102 15.047 -11.961 1 93.25 280 GLU A CA 1
ATOM 2304 C C . GLU A 1 280 ? 9.914 14.367 -10.609 1 93.25 280 GLU A C 1
ATOM 2306 O O . GLU A 1 280 ? 10.773 14.461 -9.727 1 93.25 280 GLU A O 1
ATOM 2311 N N . VAL A 1 281 ? 8.812 13.711 -10.422 1 93.5 281 VAL A N 1
ATOM 2312 C CA . VAL A 1 281 ? 8.539 13.016 -9.164 1 93.5 281 VAL A CA 1
ATOM 2313 C C . VAL A 1 281 ? 9.633 11.977 -8.906 1 93.5 281 VAL A C 1
ATOM 2315 O O . VAL A 1 281 ? 10.164 11.898 -7.793 1 93.5 281 VAL A O 1
ATOM 2318 N N . PHE A 1 282 ? 10.008 11.234 -9.875 1 95.69 282 PHE A N 1
ATOM 2319 C CA . PHE A 1 282 ? 10.961 10.148 -9.68 1 95.69 282 PHE A CA 1
ATOM 2320 C C . PHE A 1 282 ? 12.383 10.688 -9.555 1 95.69 282 PHE A C 1
ATOM 2322 O O . PHE A 1 282 ? 13.227 10.078 -8.891 1 95.69 282 PHE A O 1
ATOM 2329 N N . LYS A 1 283 ? 12.633 11.867 -10.195 1 96.31 283 LYS A N 1
ATOM 2330 C CA . LYS A 1 283 ? 13.906 12.523 -9.938 1 96.31 283 LYS A CA 1
ATOM 2331 C C . LYS A 1 283 ? 14.047 12.898 -8.461 1 96.31 283 LYS A C 1
ATOM 2333 O O . LYS A 1 283 ? 15.078 12.625 -7.84 1 96.31 283 LYS A O 1
ATOM 2338 N N . ILE A 1 284 ? 12.992 13.492 -7.945 1 96.69 284 ILE A N 1
ATOM 2339 C CA . ILE A 1 284 ? 12.977 13.891 -6.543 1 96.69 284 ILE A CA 1
ATOM 2340 C C . ILE A 1 284 ? 13.094 12.656 -5.656 1 96.69 284 ILE A C 1
ATOM 2342 O O . ILE A 1 284 ? 13.883 12.641 -4.703 1 96.69 284 ILE A O 1
ATOM 2346 N N . LEU A 1 285 ? 12.344 11.625 -5.992 1 97.31 285 LEU A N 1
ATOM 2347 C CA . LEU A 1 285 ? 12.352 10.391 -5.215 1 97.31 285 LEU A CA 1
ATOM 2348 C C . LEU A 1 285 ? 13.75 9.773 -5.184 1 97.31 285 LEU A C 1
ATOM 2350 O O . LEU A 1 285 ? 14.211 9.32 -4.133 1 97.31 285 LEU A O 1
ATOM 2354 N N . ASN A 1 286 ? 14.406 9.781 -6.312 1 96.94 286 ASN A N 1
ATOM 2355 C CA . ASN A 1 286 ? 15.758 9.234 -6.387 1 96.94 286 ASN A CA 1
ATOM 2356 C C . ASN A 1 286 ? 16.719 10 -5.488 1 96.94 286 ASN A C 1
ATOM 2358 O O . ASN A 1 286 ? 17.547 9.398 -4.801 1 96.94 286 ASN A O 1
ATOM 2362 N N . VAL A 1 287 ? 16.594 11.289 -5.52 1 96.62 287 VAL A N 1
ATOM 2363 C CA . VAL A 1 287 ? 17.453 12.133 -4.691 1 96.62 287 VAL A CA 1
ATOM 2364 C C . VAL A 1 287 ? 17.203 11.836 -3.217 1 96.62 287 VAL A C 1
ATOM 2366 O O . VAL A 1 287 ? 18.141 11.719 -2.432 1 96.62 287 VAL A O 1
ATOM 2369 N N . LEU A 1 288 ? 15.977 11.727 -2.859 1 97.12 288 LEU A N 1
ATOM 2370 C CA . LEU A 1 288 ? 15.609 11.461 -1.473 1 97.12 288 LEU A CA 1
ATOM 2371 C C . LEU A 1 288 ? 16.125 10.094 -1.025 1 97.12 288 LEU A C 1
ATOM 2373 O O . LEU A 1 288 ? 16.609 9.953 0.101 1 97.12 288 LEU A O 1
ATOM 2377 N N . LEU A 1 289 ? 16.016 9.086 -1.867 1 97.38 289 LEU A N 1
ATOM 2378 C CA . LEU A 1 289 ? 16.516 7.754 -1.544 1 97.38 289 LEU A CA 1
ATOM 2379 C C . LEU A 1 289 ? 18.016 7.773 -1.343 1 97.38 289 LEU A C 1
ATOM 2381 O O . LEU A 1 289 ? 18.531 7.133 -0.422 1 97.38 289 LEU A O 1
ATOM 2385 N N . GLN A 1 290 ? 18.734 8.516 -2.184 1 95.94 290 GLN A N 1
ATOM 2386 C CA . GLN A 1 290 ? 20.172 8.664 -2.039 1 95.94 290 GLN A CA 1
ATOM 2387 C C . GLN A 1 290 ? 20.531 9.328 -0.711 1 95.94 290 GLN A C 1
ATOM 2389 O O . GLN A 1 290 ? 21.469 8.914 -0.036 1 95.94 290 GLN A O 1
ATOM 2394 N N . GLU A 1 291 ? 19.781 10.359 -0.446 1 94.38 291 GLU A N 1
ATOM 2395 C CA . GLU A 1 291 ? 20.016 11.062 0.814 1 94.38 291 GLU A CA 1
ATOM 2396 C C . GLU A 1 291 ? 19.781 10.141 2.008 1 94.38 291 GLU A C 1
ATOM 2398 O O . GLU A 1 291 ? 20.562 10.148 2.965 1 94.38 291 GLU A O 1
ATOM 2403 N N . LYS A 1 292 ? 18.719 9.391 2.002 1 95.38 292 LYS A N 1
ATOM 2404 C CA . LYS A 1 292 ? 18.453 8.438 3.078 1 95.38 292 LYS A CA 1
ATOM 2405 C C . LYS A 1 292 ? 19.594 7.445 3.236 1 95.38 292 LYS A C 1
ATOM 2407 O O . LYS A 1 292 ? 20.031 7.164 4.355 1 95.38 292 LYS A O 1
ATOM 2412 N N . GLN A 1 293 ? 20.062 6.906 2.1 1 94.31 293 GLN A N 1
ATOM 2413 C CA . GLN A 1 293 ? 21.172 5.965 2.127 1 94.31 293 GLN A CA 1
ATOM 2414 C C . GLN A 1 293 ? 22.422 6.598 2.744 1 94.31 293 GLN A C 1
ATOM 2416 O O . GLN A 1 293 ? 23.109 5.965 3.539 1 94.31 293 GLN A O 1
ATOM 2421 N N . SER A 1 294 ? 22.672 7.84 2.336 1 92.06 294 SER A N 1
ATOM 2422 C CA . SER A 1 294 ? 23.828 8.562 2.859 1 92.06 294 SER A CA 1
ATOM 2423 C C . SER A 1 294 ? 23.734 8.75 4.371 1 92.06 294 SER A C 1
ATOM 2425 O O . SER A 1 294 ? 24.719 8.594 5.09 1 92.06 294 SER A O 1
ATOM 2427 N N . LEU A 1 295 ? 22.562 9.094 4.836 1 89 295 LEU A N 1
ATOM 2428 C CA . LEU A 1 295 ? 22.344 9.289 6.262 1 89 295 LEU A CA 1
ATOM 2429 C C . LEU A 1 295 ? 22.578 8 7.035 1 89 295 LEU A C 1
ATOM 2431 O O . LEU A 1 295 ? 23.141 8.016 8.125 1 89 295 LEU A O 1
ATOM 2435 N N . LEU A 1 296 ? 22.203 6.887 6.5 1 89.75 296 LEU A N 1
ATOM 2436 C CA . LEU A 1 296 ? 22.344 5.594 7.16 1 89.75 296 LEU A CA 1
ATOM 2437 C C . LEU A 1 296 ? 23.812 5.168 7.207 1 89.75 296 LEU A C 1
ATOM 2439 O O . LEU A 1 296 ? 24.219 4.48 8.141 1 89.75 296 LEU A O 1
ATOM 2443 N N . SER A 1 297 ? 24.516 5.555 6.199 1 88.31 297 SER A N 1
ATOM 2444 C CA . SER A 1 297 ? 25.938 5.195 6.141 1 88.31 297 SER A CA 1
ATOM 2445 C C . SER A 1 297 ? 26.781 6.16 6.965 1 88.31 297 SER A C 1
ATOM 2447 O O . SER A 1 297 ? 28 6.012 7.035 1 88.31 297 SER A O 1
ATOM 2449 N N . GLY A 1 298 ? 26.188 7.039 7.629 1 78.94 298 GLY A N 1
ATOM 2450 C CA . GLY A 1 298 ? 26.922 8.008 8.43 1 78.94 298 GLY A CA 1
ATOM 2451 C C . GLY A 1 298 ? 27.609 9.07 7.605 1 78.94 298 GLY A C 1
ATOM 2452 O O . GLY A 1 298 ? 28.438 9.828 8.125 1 78.94 298 GLY A O 1
ATOM 2453 N N . LYS A 1 299 ? 27.531 8.992 6.289 1 67.06 299 LYS A N 1
ATOM 2454 C CA . LYS A 1 299 ? 28.188 9.984 5.438 1 67.06 299 LYS A CA 1
ATOM 2455 C C . LYS A 1 299 ? 27.391 11.289 5.398 1 67.06 299 LYS A C 1
ATOM 2457 O O . LYS A 1 299 ? 26.156 11.266 5.441 1 67.06 299 LYS A O 1
ATOM 2462 N N . LYS A 1 300 ? 27.859 12.289 6.004 1 57.41 300 LYS A N 1
ATOM 2463 C CA . LYS A 1 300 ? 27.172 13.586 5.996 1 57.41 300 LYS A CA 1
ATOM 2464 C C . LYS A 1 300 ? 26.906 14.055 4.566 1 57.41 300 LYS A C 1
ATOM 2466 O O . LYS A 1 300 ? 27.844 14.273 3.797 1 57.41 300 LYS A O 1
ATOM 2471 N N . GLY A 1 301 ? 26 13.484 3.861 1 53.09 301 GLY A N 1
ATOM 2472 C CA . GLY A 1 301 ? 25.797 14.031 2.525 1 53.09 301 GLY A CA 1
ATOM 2473 C C . GLY A 1 301 ? 25.422 15.5 2.527 1 53.09 301 GLY A C 1
ATOM 2474 O O . GLY A 1 301 ? 25.109 16.062 3.578 1 53.09 301 GLY A O 1
ATOM 2475 N N . GLY A 1 302 ? 25.781 16.25 1.532 1 52.34 302 GLY A N 1
ATOM 2476 C CA . GLY A 1 302 ? 25.438 17.641 1.281 1 52.34 302 GLY A CA 1
ATOM 2477 C C . GLY A 1 302 ? 23.938 17.906 1.339 1 52.34 302 GLY A C 1
ATOM 2478 O O . GLY A 1 302 ? 23.266 17.891 0.311 1 52.34 302 GLY A O 1
ATOM 2479 N N . SER A 1 303 ? 23.422 17.641 2.438 1 55.41 303 SER A N 1
ATOM 2480 C CA . SER A 1 303 ? 21.984 17.812 2.533 1 55.41 303 SER A CA 1
ATOM 2481 C C . SER A 1 303 ? 21.562 19.188 2.025 1 55.41 303 SER A C 1
ATOM 2483 O O . SER A 1 303 ? 22.25 20.172 2.252 1 55.41 303 SER A O 1
ATOM 2485 N N . LEU A 1 304 ? 20.734 19.25 1.167 1 54.78 304 LEU A N 1
ATOM 2486 C CA . LEU A 1 304 ? 20.125 20.422 0.547 1 54.78 304 LEU A CA 1
ATOM 2487 C C . LEU A 1 304 ? 19.609 21.391 1.606 1 54.78 304 LEU A C 1
ATOM 2489 O O . LEU A 1 304 ? 19.547 22.594 1.372 1 54.78 304 LEU A O 1
ATOM 2493 N N . GLN A 1 305 ? 19.016 20.984 2.686 1 62.41 305 GLN A N 1
ATOM 2494 C CA . GLN A 1 305 ? 18.469 21.875 3.705 1 62.41 305 GLN A CA 1
ATOM 2495 C C . GLN A 1 305 ? 19 21.516 5.09 1 62.41 305 GLN A C 1
ATOM 2497 O O . GLN A 1 305 ? 19.234 20.344 5.387 1 62.41 305 GLN A O 1
ATOM 2502 N N . THR A 1 306 ? 19.484 22.5 5.844 1 75.69 306 THR A N 1
ATOM 2503 C CA . THR A 1 306 ? 19.875 22.328 7.238 1 75.69 306 THR A CA 1
ATOM 2504 C C . THR A 1 306 ? 18.766 21.656 8.031 1 75.69 306 THR A C 1
ATOM 2506 O O . THR A 1 306 ? 17.625 22.125 8.031 1 75.69 306 THR A O 1
ATOM 2509 N N . ALA A 1 307 ? 18.953 20.438 8.484 1 89 307 ALA A N 1
ATOM 2510 C CA . ALA A 1 307 ? 18.016 19.703 9.312 1 89 307 ALA A CA 1
ATOM 2511 C C . ALA A 1 307 ? 18.609 19.422 10.695 1 89 307 ALA A C 1
ATOM 2513 O O . ALA A 1 307 ? 19.812 19.203 10.828 1 89 307 ALA A O 1
ATOM 2514 N N . TYR A 1 308 ? 17.719 19.594 11.711 1 94.25 308 TYR A N 1
ATOM 2515 C CA . TYR A 1 308 ? 18.156 19.406 13.094 1 94.25 308 TYR A CA 1
ATOM 2516 C C . TYR A 1 308 ? 17.922 17.969 13.547 1 94.25 308 TYR A C 1
ATOM 2518 O O . TYR A 1 308 ? 16.953 17.328 13.141 1 94.25 308 TYR A O 1
ATOM 2526 N N . SER A 1 309 ? 18.844 17.516 14.438 1 94.75 309 SER A N 1
ATOM 2527 C CA . SER A 1 309 ? 18.609 16.219 15.086 1 94.75 309 SER A CA 1
ATOM 2528 C C . SER A 1 309 ? 17.375 16.266 15.984 1 94.75 309 SER A C 1
ATOM 2530 O O . SER A 1 309 ? 17.094 17.297 16.609 1 94.75 309 SER A O 1
ATOM 2532 N N . TYR A 1 310 ? 16.75 15.172 16.031 1 96.12 310 TYR A N 1
ATOM 2533 C CA . TYR A 1 310 ? 15.477 15.133 16.734 1 96.12 310 TYR A CA 1
ATOM 2534 C C . TYR A 1 310 ? 15.469 14.055 17.812 1 96.12 310 TYR A C 1
ATOM 2536 O O . TYR A 1 310 ? 15.898 12.93 17.562 1 96.12 310 TYR A O 1
ATOM 2544 N N . GLN A 1 311 ? 15.008 14.492 19.031 1 96.56 311 GLN A N 1
ATOM 2545 C CA . GLN A 1 311 ? 14.859 13.617 20.188 1 96.56 311 GLN A CA 1
ATOM 2546 C C . GLN A 1 311 ? 16.141 12.82 20.453 1 96.56 311 GLN A C 1
ATOM 2548 O O . GLN A 1 311 ? 16.094 11.594 20.562 1 96.56 311 GLN A O 1
ATOM 2553 N N . TYR A 1 312 ? 17.219 13.477 20.578 1 95.56 312 TYR A N 1
ATOM 2554 C CA . TYR A 1 312 ? 18.531 12.875 20.781 1 95.56 312 TYR A CA 1
ATOM 2555 C C . TYR A 1 312 ? 18.875 12.789 22.266 1 95.56 312 TYR A C 1
ATOM 2557 O O . TYR A 1 312 ? 19.906 12.227 22.641 1 95.56 312 TYR A O 1
ATOM 2565 N N . ILE A 1 313 ? 17.984 13.422 23.062 1 94.69 313 ILE A N 1
ATOM 2566 C CA . ILE A 1 313 ? 18.062 13.32 24.516 1 94.69 313 ILE A CA 1
ATOM 2567 C C . ILE A 1 313 ? 16.906 12.477 25.047 1 94.69 313 ILE A C 1
ATOM 2569 O O . ILE A 1 313 ? 15.789 12.562 24.531 1 94.69 313 ILE A O 1
ATOM 2573 N N . ASP A 1 314 ? 17.156 11.648 26.047 1 94.19 314 ASP A N 1
ATOM 2574 C CA . ASP A 1 314 ? 16.094 10.781 26.547 1 94.19 314 ASP A CA 1
ATOM 2575 C C . ASP A 1 314 ? 15 11.594 27.219 1 94.19 314 ASP A C 1
ATOM 2577 O O . ASP A 1 314 ? 15.188 12.773 27.516 1 94.19 314 ASP A O 1
ATOM 2581 N N . GLU A 1 315 ? 13.938 11 27.406 1 92.31 315 GLU A N 1
ATOM 2582 C CA . GLU A 1 315 ? 12.734 11.688 27.875 1 92.31 315 GLU A CA 1
ATOM 2583 C C . GLU A 1 315 ? 12.914 12.219 29.281 1 92.31 315 GLU A C 1
ATOM 2585 O O . GLU A 1 315 ? 12.43 13.305 29.609 1 92.31 315 GLU A O 1
ATOM 2590 N N . GLU A 1 316 ? 13.547 11.43 30.141 1 93.94 316 GLU A N 1
ATOM 2591 C CA . GLU A 1 316 ? 13.773 11.852 31.516 1 93.94 316 GLU A CA 1
ATOM 2592 C C . GLU A 1 316 ? 14.617 13.125 31.578 1 93.94 316 GLU A C 1
ATOM 2594 O O . GLU A 1 316 ? 14.289 14.055 32.312 1 93.94 316 GLU A O 1
ATOM 2599 N N . GLU A 1 317 ? 15.656 13.125 30.844 1 93.94 317 GLU A N 1
ATOM 2600 C CA . GLU A 1 317 ? 16.516 14.305 30.766 1 93.94 317 GLU A CA 1
ATOM 2601 C C . GLU A 1 317 ? 15.766 15.508 30.203 1 93.94 317 GLU A C 1
ATOM 2603 O O . GLU A 1 317 ? 15.977 16.641 30.656 1 93.94 317 GLU A O 1
ATOM 2608 N N . THR A 1 318 ? 15 15.273 29.219 1 93.69 318 THR A N 1
ATOM 2609 C CA . THR A 1 318 ? 14.195 16.344 28.625 1 93.69 318 THR A CA 1
ATOM 2610 C C . THR A 1 318 ? 13.242 16.938 29.672 1 93.69 318 THR A C 1
ATOM 2612 O O . THR A 1 318 ? 13.078 18.156 29.734 1 93.69 318 THR A O 1
ATOM 2615 N N . CYS A 1 319 ? 12.617 16.062 30.453 1 91 319 CYS A N 1
ATOM 2616 C CA . CYS A 1 319 ? 11.719 16.516 31.5 1 91 319 CYS A CA 1
ATOM 2617 C C . CYS A 1 319 ? 12.469 17.375 32.531 1 91 319 CYS A C 1
ATOM 2619 O O . CYS A 1 319 ? 11.938 18.359 33.031 1 91 319 CYS A O 1
ATOM 2621 N N . ASN A 1 320 ? 13.625 16.953 32.844 1 91.69 320 ASN A N 1
ATOM 2622 C CA . ASN A 1 320 ? 14.445 17.719 33.75 1 91.69 320 ASN A CA 1
ATOM 2623 C C . ASN A 1 320 ? 14.805 19.094 33.219 1 91.69 320 ASN A C 1
ATOM 2625 O O . ASN A 1 320 ? 14.852 20.078 33.938 1 91.69 320 ASN A O 1
ATOM 2629 N N . LEU A 1 321 ? 15.117 19.125 31.969 1 90.5 321 LEU A N 1
ATOM 2630 C CA . LEU A 1 321 ? 15.414 20.391 31.312 1 90.5 321 LEU A CA 1
ATOM 2631 C C . LEU A 1 321 ? 14.211 21.312 31.359 1 90.5 321 LEU A C 1
ATOM 2633 O O . LEU A 1 321 ? 14.359 22.516 31.578 1 90.5 321 LEU A O 1
ATOM 2637 N N . LEU A 1 322 ? 13.086 20.828 31.125 1 90.44 322 LEU A N 1
ATOM 2638 C CA . LEU A 1 322 ? 11.844 21.594 31.125 1 90.44 322 LEU A CA 1
ATOM 2639 C C . LEU A 1 322 ? 11.594 22.234 32.5 1 90.44 322 LEU A C 1
ATOM 2641 O O . LEU A 1 322 ? 11.109 23.359 32.562 1 90.44 322 LEU A O 1
ATOM 2645 N N . LYS A 1 323 ? 11.938 21.531 33.5 1 89.06 323 LYS A N 1
ATOM 2646 C CA . LYS A 1 323 ? 11.711 21.984 34.875 1 89.06 323 LYS A CA 1
ATOM 2647 C C . LYS A 1 323 ? 12.562 23.203 35.188 1 89.06 323 LYS A C 1
ATOM 2649 O O . LYS A 1 323 ? 12.266 23.953 36.125 1 89.06 323 LYS A O 1
ATOM 2654 N N . LYS A 1 324 ? 13.523 23.359 34.438 1 86.56 324 LYS A N 1
ATOM 2655 C CA . LYS A 1 324 ? 14.438 24.469 34.688 1 86.56 324 LYS A CA 1
ATOM 2656 C C . LYS A 1 324 ? 13.859 25.781 34.188 1 86.56 324 LYS A C 1
ATOM 2658 O O . LYS A 1 324 ? 14.383 26.859 34.5 1 86.56 324 LYS A O 1
ATOM 2663 N N . PHE A 1 325 ? 12.859 25.672 33.438 1 83.94 325 PHE A N 1
ATOM 2664 C CA . PHE A 1 325 ? 12.219 26.875 32.875 1 83.94 325 PHE A CA 1
ATOM 2665 C C . PHE A 1 325 ? 10.938 27.188 33.625 1 83.94 325 PHE A C 1
ATOM 2667 O O . PHE A 1 325 ? 10.117 26.297 33.875 1 83.94 325 PHE A O 1
ATOM 2674 N N . GLU A 1 326 ? 10.789 28.328 34.094 1 80.69 326 GLU A N 1
ATOM 2675 C CA . GLU A 1 326 ? 9.625 28.719 34.875 1 80.69 326 GLU A CA 1
ATOM 2676 C C . GLU A 1 326 ? 8.406 28.953 34 1 80.69 326 GLU A C 1
ATOM 2678 O O . GLU A 1 326 ? 7.273 28.719 34.438 1 80.69 326 GLU A O 1
ATOM 2683 N N . ASN A 1 327 ? 8.555 29.328 32.812 1 86 327 ASN A N 1
ATOM 2684 C CA . ASN A 1 327 ? 7.402 29.734 32.031 1 86 327 ASN A CA 1
ATOM 2685 C C . ASN A 1 327 ? 7.09 28.719 30.922 1 86 327 ASN A C 1
ATOM 2687 O O . ASN A 1 327 ? 6.371 29.031 29.969 1 86 327 ASN A O 1
ATOM 2691 N N . ILE A 1 328 ? 7.641 27.625 31.031 1 90.5 328 ILE A N 1
ATOM 2692 C CA . ILE A 1 328 ? 7.363 26.562 30.062 1 90.5 328 ILE A CA 1
ATOM 2693 C C . ILE A 1 328 ? 6.648 25.406 30.766 1 90.5 328 ILE A C 1
ATOM 2695 O O . ILE A 1 328 ? 7.113 24.906 31.797 1 90.5 328 ILE A O 1
ATOM 2699 N N . THR A 1 329 ? 5.527 25.078 30.266 1 92.12 329 THR A N 1
ATOM 2700 C CA . THR A 1 329 ? 4.781 23.953 30.828 1 92.12 329 THR A CA 1
ATOM 2701 C C . THR A 1 329 ? 4.312 23.016 29.703 1 92.12 329 THR A C 1
ATOM 2703 O O . THR A 1 329 ? 4.199 23.438 28.547 1 92.12 329 THR A O 1
ATOM 2706 N N . GLN A 1 330 ? 4.113 21.828 30.109 1 94.88 330 GLN A N 1
ATOM 2707 C CA . GLN A 1 330 ? 3.494 20.891 29.188 1 94.88 330 GLN A CA 1
ATOM 2708 C C . GLN A 1 330 ? 2.004 21.172 29.016 1 94.88 330 GLN A C 1
ATOM 2710 O O . GLN A 1 330 ? 1.325 21.531 29.984 1 94.88 330 GLN A O 1
ATOM 2715 N N . VAL A 1 331 ? 1.521 21.094 27.797 1 97.5 331 VAL A N 1
ATOM 2716 C CA . VAL A 1 331 ? 0.08 21.172 27.594 1 97.5 331 VAL A CA 1
ATOM 2717 C C . VAL A 1 331 ? -0.631 20.094 28.406 1 97.5 331 VAL A C 1
ATOM 2719 O O . VAL A 1 331 ? -0.232 18.938 28.375 1 97.5 331 VAL A O 1
ATOM 2722 N N . PRO A 1 332 ? -1.621 20.453 29.141 1 96.31 332 PRO A N 1
ATOM 2723 C CA . PRO A 1 332 ? -2.275 19.469 30.016 1 96.31 332 PRO A CA 1
ATOM 2724 C C . PRO A 1 332 ? -3.189 18.516 29.25 1 96.31 332 PRO A C 1
ATOM 2726 O O . PRO A 1 332 ? -3.855 18.922 28.297 1 96.31 332 PRO A O 1
ATOM 2729 N N . LYS A 1 333 ? -3.209 17.297 29.734 1 97.31 333 LYS A N 1
ATOM 2730 C CA . LYS A 1 333 ? -4.211 16.344 29.281 1 97.31 333 LYS A CA 1
ATOM 2731 C C . LYS A 1 333 ? -5.605 16.719 29.766 1 97.31 333 LYS A C 1
ATOM 2733 O O . LYS A 1 333 ? -5.766 17.219 30.891 1 97.31 333 LYS A O 1
ATOM 2738 N N . LEU A 1 334 ? -6.547 16.547 28.938 1 97.75 334 LEU A N 1
ATOM 2739 C CA . LEU A 1 334 ? -7.926 16.781 29.344 1 97.75 334 LEU A CA 1
ATOM 2740 C C . LEU A 1 334 ? -8.438 15.633 30.219 1 97.75 334 LEU A C 1
ATOM 2742 O O . LEU A 1 334 ? -8.094 14.469 29.984 1 97.75 334 LEU A O 1
ATOM 2746 N N . THR A 1 335 ? -9.234 16.016 31.234 1 96.94 335 THR A N 1
ATOM 2747 C CA . THR A 1 335 ? -9.992 14.977 31.922 1 96.94 335 THR A CA 1
ATOM 2748 C C . THR A 1 335 ? -11.117 14.445 31.031 1 96.94 335 THR A C 1
ATOM 2750 O O . THR A 1 335 ? -11.508 15.094 30.062 1 96.94 335 THR A O 1
ATOM 2753 N N . LEU A 1 336 ? -11.547 13.273 31.391 1 96.88 336 LEU A N 1
ATOM 2754 C CA . LEU A 1 336 ? -12.68 12.719 30.656 1 96.88 336 LEU A CA 1
ATOM 2755 C C . LEU A 1 336 ? -13.852 13.695 30.641 1 96.88 336 LEU A C 1
ATOM 2757 O O . LEU A 1 336 ? -14.477 13.906 29.594 1 96.88 336 LEU A O 1
ATOM 2761 N N . ALA A 1 337 ? -14.102 14.273 31.75 1 97.38 337 ALA A N 1
ATOM 2762 C CA . ALA A 1 337 ? -15.234 15.188 31.891 1 97.38 337 ALA A CA 1
ATOM 2763 C C . ALA A 1 337 ? -15.047 16.422 31 1 97.38 337 ALA A C 1
ATOM 2765 O O . ALA A 1 337 ? -15.984 16.859 30.328 1 97.38 337 ALA A O 1
ATOM 2766 N N . ASP A 1 338 ? -13.922 16.984 31.016 1 97.75 338 ASP A N 1
ATOM 2767 C CA . ASP A 1 338 ? -13.641 18.172 30.219 1 97.75 338 ASP A CA 1
ATOM 2768 C C . ASP A 1 338 ? -13.703 17.859 28.719 1 97.75 338 ASP A C 1
ATOM 2770 O O . ASP A 1 338 ? -14.211 18.672 27.938 1 97.75 338 ASP A O 1
ATOM 2774 N N . TYR A 1 339 ? -13.18 16.719 28.391 1 98.31 339 TYR A N 1
ATOM 2775 C CA . TYR A 1 339 ? -13.219 16.297 27 1 98.31 339 TYR A CA 1
ATOM 2776 C C . TYR A 1 339 ? -14.648 16.078 26.531 1 98.31 339 TYR A C 1
ATOM 2778 O O . TYR A 1 339 ? -15.039 16.516 25.453 1 98.31 339 TYR A O 1
ATOM 2786 N N . GLU A 1 340 ? -15.352 15.383 27.312 1 97.75 340 GLU A N 1
ATOM 2787 C CA . GLU A 1 340 ? -16.75 15.133 26.984 1 97.75 340 GLU A CA 1
ATOM 2788 C C . GLU A 1 340 ? -17.516 16.438 26.828 1 97.75 340 GLU A C 1
ATOM 2790 O O . GLU A 1 340 ? -18.328 16.578 25.906 1 97.75 340 GLU A O 1
ATOM 2795 N N . LYS A 1 341 ? -17.281 17.328 27.719 1 97.88 341 LYS A N 1
ATOM 2796 C CA . LYS A 1 341 ? -17.922 18.641 27.625 1 97.88 341 LYS A CA 1
ATOM 2797 C C . LYS A 1 341 ? -17.562 19.344 26.328 1 97.88 341 LYS A C 1
ATOM 2799 O O . LYS A 1 341 ? -18.422 19.922 25.672 1 97.88 341 LYS A O 1
ATOM 2804 N N . LEU A 1 342 ? -16.359 19.312 25.969 1 97.81 342 LEU A N 1
ATOM 2805 C CA . LEU A 1 342 ? -15.891 19.922 24.734 1 97.81 342 LEU A CA 1
ATOM 2806 C C . LEU A 1 342 ? -16.609 19.328 23.516 1 97.81 342 LEU A C 1
ATOM 2808 O O . LEU A 1 342 ? -17.141 20.062 22.688 1 97.81 342 LEU A O 1
ATOM 2812 N N . ILE A 1 343 ? -16.641 17.984 23.422 1 97.88 343 ILE A N 1
ATOM 2813 C CA . ILE A 1 343 ? -17.234 17.297 22.297 1 97.88 343 ILE A CA 1
ATOM 2814 C C . ILE A 1 343 ? -18.734 17.594 22.219 1 97.88 343 ILE A C 1
ATOM 2816 O O . ILE A 1 343 ? -19.266 17.844 21.141 1 97.88 343 ILE A O 1
ATOM 2820 N N . LYS A 1 344 ? -19.344 17.609 23.359 1 97 344 LYS A N 1
ATOM 2821 C CA . LYS A 1 344 ? -20.766 17.891 23.406 1 97 344 LYS A CA 1
ATOM 2822 C C . LYS A 1 344 ? -21.062 19.328 23 1 97 344 LYS A C 1
ATOM 2824 O O . LYS A 1 344 ? -22.016 19.594 22.25 1 97 344 LYS A O 1
ATOM 2829 N N . THR A 1 345 ? -20.312 20.219 23.547 1 97.12 345 THR A N 1
ATOM 2830 C CA . THR A 1 345 ? -20.469 21.625 23.172 1 97.12 345 THR A CA 1
ATOM 2831 C C . THR A 1 345 ? -20.297 21.812 21.672 1 97.12 345 THR A C 1
ATOM 2833 O O . THR A 1 345 ? -21.109 22.484 21.031 1 97.12 345 THR A O 1
ATOM 2836 N N . ASN A 1 346 ? -19.25 21.234 21.109 1 97.25 346 ASN A N 1
ATOM 2837 C CA . ASN A 1 346 ? -19.016 21.344 19.672 1 97.25 346 ASN A CA 1
ATOM 2838 C C . ASN A 1 346 ? -20.156 20.719 18.875 1 97.25 346 ASN A C 1
ATOM 2840 O O . ASN A 1 346 ? -20.516 21.203 17.797 1 97.25 346 ASN A O 1
ATOM 2844 N N . SER A 1 347 ? -20.688 19.641 19.375 1 96.88 347 SER A N 1
ATOM 2845 C CA . SER A 1 347 ? -21.734 18.891 18.688 1 96.88 347 SER A CA 1
ATOM 2846 C C . SER A 1 347 ? -23 19.734 18.516 1 96.88 347 SER A C 1
ATOM 2848 O O . SER A 1 347 ? -23.812 19.469 17.641 1 96.88 347 SER A O 1
ATOM 2850 N N . GLU A 1 348 ? -23.172 20.734 19.359 1 95.69 348 GLU A N 1
ATOM 2851 C CA . GLU A 1 348 ? -24.312 21.641 19.25 1 95.69 348 GLU A CA 1
ATOM 2852 C C . GLU A 1 348 ? -24.312 22.391 17.922 1 95.69 348 GLU A C 1
ATOM 2854 O O . GLU A 1 348 ? -25.344 22.875 17.469 1 95.69 348 GLU A O 1
ATOM 2859 N N . ARG A 1 349 ? -23.188 22.516 17.281 1 94.31 349 ARG A N 1
ATOM 2860 C CA . ARG A 1 349 ? -23.062 23.203 16 1 94.31 349 ARG A CA 1
ATOM 2861 C C . ARG A 1 349 ? -23.578 22.328 14.867 1 94.31 349 ARG A C 1
ATOM 2863 O O . ARG A 1 349 ? -23.781 22.812 13.75 1 94.31 349 ARG A O 1
ATOM 2870 N N . TYR A 1 350 ? -23.75 21 15.195 1 94 350 TYR A N 1
ATOM 2871 C CA . TYR A 1 350 ? -24.125 20.078 14.133 1 94 350 TYR A CA 1
ATOM 2872 C C . TYR A 1 350 ? -25.562 20.328 13.68 1 94 350 TYR A C 1
ATOM 2874 O O . TYR A 1 350 ? -26.469 20.391 14.508 1 94 350 TYR A O 1
ATOM 2882 N N . HIS A 1 351 ? -25.75 20.594 12.477 1 87.81 351 HIS A N 1
ATOM 2883 C CA . HIS A 1 351 ? -27.062 20.781 11.867 1 87.81 351 HIS A CA 1
ATOM 2884 C C . HIS A 1 351 ? -27.297 19.766 10.75 1 87.81 351 HIS A C 1
ATOM 2886 O O . HIS A 1 351 ? -26.469 19.609 9.859 1 87.81 351 HIS A O 1
ATOM 2892 N N . TYR A 1 352 ? -28.406 18.969 10.977 1 76.38 352 TYR A N 1
ATOM 2893 C CA . TYR A 1 352 ? -28.766 17.984 9.961 1 76.38 352 TYR A CA 1
ATOM 2894 C C . TYR A 1 352 ? -29.391 18.656 8.75 1 76.38 352 TYR A C 1
ATOM 2896 O O . TYR A 1 352 ? -30.344 19.438 8.883 1 76.38 352 TYR A O 1
ATOM 2904 N N . GLU A 1 353 ? -28.797 18.906 7.754 1 68.94 353 GLU A N 1
ATOM 2905 C CA . GLU A 1 353 ? -29.422 19.359 6.516 1 68.94 353 GLU A CA 1
ATOM 2906 C C . GLU A 1 353 ? -29.75 18.172 5.602 1 68.94 353 GLU A C 1
ATOM 2908 O O . GLU A 1 353 ? -28.891 17.328 5.355 1 68.94 353 GLU A O 1
ATOM 2913 N N . GLU A 1 354 ? -31.078 18.109 5.305 1 61.34 354 GLU A N 1
ATOM 2914 C CA . GLU A 1 354 ? -31.672 17.109 4.422 1 61.34 354 GLU A CA 1
ATOM 2915 C C . GLU A 1 354 ? -31.172 17.266 2.988 1 61.34 354 GLU A C 1
ATOM 2917 O O . GLU A 1 354 ? -31.156 18.375 2.451 1 61.34 354 GLU A O 1
ATOM 2922 N N . GLY A 1 355 ? -30.094 16.75 2.348 1 57.47 355 GLY A N 1
ATOM 2923 C CA . GLY A 1 355 ? -29.625 16.641 0.972 1 57.47 355 GLY A CA 1
ATOM 2924 C C . GLY A 1 355 ? -28.297 15.93 0.84 1 57.47 355 GLY A C 1
ATOM 2925 O O . GLY A 1 355 ? -27.328 16.281 1.513 1 57.47 355 GLY A O 1
ATOM 2926 N N . SER A 1 356 ? -28.469 14.859 0.681 1 56 356 SER A N 1
ATOM 2927 C CA . SER A 1 356 ? -27.328 13.969 0.57 1 56 356 SER A CA 1
ATOM 2928 C C . SER A 1 356 ? -26.359 14.43 -0.521 1 56 356 SER A C 1
ATOM 2930 O O . SER A 1 356 ? -26.75 14.531 -1.689 1 56 356 SER A O 1
ATOM 2932 N N . SER A 1 357 ? -25.516 15.453 -0.354 1 61.09 357 SER A N 1
ATOM 2933 C CA . SER A 1 357 ? -24.609 15.812 -1.432 1 61.09 357 SER A CA 1
ATOM 2934 C C . SER A 1 357 ? -23.812 14.609 -1.916 1 61.09 357 SER A C 1
ATOM 2936 O O . SER A 1 357 ? -23.219 13.891 -1.114 1 61.09 357 SER A O 1
ATOM 2938 N N . SER A 1 358 ? -24.156 14.07 -3.088 1 76.62 358 SER A N 1
ATOM 2939 C CA . SER A 1 358 ? -23.484 12.984 -3.803 1 76.62 358 SER A CA 1
ATOM 2940 C C . SER A 1 358 ? -22.031 13.32 -4.086 1 76.62 358 SER A C 1
ATOM 2942 O O . SER A 1 358 ? -21.719 14.43 -4.527 1 76.62 358 SER A O 1
ATOM 2944 N N . LYS A 1 359 ? -21.109 12.617 -3.508 1 88.81 359 LYS A N 1
ATOM 2945 C CA . LYS A 1 359 ? -19.703 12.727 -3.865 1 88.81 359 LYS A CA 1
ATOM 2946 C C . LYS A 1 359 ? -19.484 12.438 -5.348 1 88.81 359 LYS A C 1
ATOM 2948 O O . LYS A 1 359 ? -20.141 11.57 -5.918 1 88.81 359 LYS A O 1
ATOM 2953 N N . PRO A 1 360 ? -18.625 13.227 -5.914 1 94.25 360 PRO A N 1
ATOM 2954 C CA . PRO A 1 360 ? -18.375 13.016 -7.344 1 94.25 360 PRO A CA 1
ATOM 2955 C C . PRO A 1 360 ? -17.531 11.773 -7.625 1 94.25 360 PRO A C 1
ATOM 2957 O O . PRO A 1 360 ? -17.297 11.43 -8.789 1 94.25 360 PRO A O 1
ATOM 2960 N N . ILE A 1 361 ? -17.141 11.07 -6.617 1 93.5 361 ILE A N 1
ATOM 2961 C CA . ILE A 1 361 ? -16.25 9.914 -6.773 1 93.5 361 ILE A CA 1
ATOM 2962 C C . ILE A 1 361 ? -16.969 8.656 -6.297 1 93.5 361 ILE A C 1
ATOM 2964 O O . ILE A 1 361 ? -17.781 8.711 -5.371 1 93.5 361 ILE A O 1
ATOM 2968 N N . ASN A 1 362 ? -16.641 7.527 -7.023 1 93 362 ASN A N 1
ATOM 2969 C CA . ASN A 1 362 ? -17.141 6.234 -6.562 1 93 362 ASN A CA 1
ATOM 2970 C C . ASN A 1 362 ? -16.734 5.961 -5.117 1 93 362 ASN A C 1
ATOM 2972 O O . ASN A 1 362 ? -15.57 6.125 -4.758 1 93 362 ASN A O 1
ATOM 2976 N N . GLU A 1 363 ? -17.703 5.625 -4.332 1 93.69 363 GLU A N 1
ATOM 2977 C CA . GLU A 1 363 ? -17.469 5.449 -2.904 1 93.69 363 GLU A CA 1
ATOM 2978 C C . GLU A 1 363 ? -16.359 4.441 -2.648 1 93.69 363 GLU A C 1
ATOM 2980 O O . GLU A 1 363 ? -15.453 4.695 -1.844 1 93.69 363 GLU A O 1
ATOM 2985 N N . LEU A 1 364 ? -16.406 3.318 -3.312 1 95.44 364 LEU A N 1
ATOM 2986 C CA . LEU A 1 364 ? -15.406 2.281 -3.094 1 95.44 364 LEU A CA 1
ATOM 2987 C C . LEU A 1 364 ? -14.047 2.729 -3.604 1 95.44 364 LEU A C 1
ATOM 2989 O O . LEU A 1 364 ? -13.016 2.367 -3.029 1 95.44 364 LEU A O 1
ATOM 2993 N N . GLN A 1 365 ? -14.039 3.438 -4.672 1 95.06 365 GLN A N 1
ATOM 2994 C CA . GLN A 1 365 ? -12.789 3.996 -5.164 1 95.06 365 GLN A CA 1
ATOM 2995 C C . GLN A 1 365 ? -12.148 4.914 -4.125 1 95.06 365 GLN A C 1
ATOM 2997 O O . GLN A 1 365 ? -10.938 4.852 -3.889 1 95.06 365 GLN A O 1
ATOM 3002 N N . GLU A 1 366 ? -12.953 5.77 -3.543 1 96.06 366 GLU A N 1
ATOM 3003 C CA . GLU A 1 366 ? -12.461 6.656 -2.496 1 96.06 366 GLU A CA 1
ATOM 3004 C C . GLU A 1 366 ? -11.891 5.867 -1.321 1 96.06 366 GLU A C 1
ATOM 3006 O O . GLU A 1 366 ? -10.82 6.199 -0.801 1 96.06 366 GLU A O 1
ATOM 3011 N N . LEU A 1 367 ? -12.633 4.844 -0.922 1 97.31 367 LEU A N 1
ATOM 3012 C CA . LEU A 1 367 ? -12.18 4.012 0.189 1 97.31 367 LEU A CA 1
ATOM 3013 C C . LEU A 1 367 ? -10.859 3.324 -0.148 1 97.31 367 LEU A C 1
ATOM 3015 O O . LEU A 1 367 ? -9.984 3.193 0.712 1 97.31 367 LEU A O 1
ATOM 3019 N N . LEU A 1 368 ? -10.727 2.865 -1.354 1 97.56 368 LEU A N 1
ATOM 3020 C CA . LEU A 1 368 ? -9.508 2.182 -1.77 1 97.56 368 LEU A CA 1
ATOM 3021 C C . LEU A 1 368 ? -8.32 3.137 -1.757 1 97.56 368 LEU A C 1
ATOM 3023 O O . LEU A 1 368 ? -7.262 2.809 -1.217 1 97.56 368 LEU A O 1
ATOM 3027 N N . ILE A 1 369 ? -8.5 4.316 -2.328 1 96.44 369 ILE A N 1
ATOM 3028 C CA . ILE A 1 369 ? -7.426 5.305 -2.365 1 96.44 369 ILE A CA 1
ATOM 3029 C C . ILE A 1 369 ? -7.004 5.66 -0.941 1 96.44 369 ILE A C 1
ATOM 3031 O O . ILE A 1 369 ? -5.809 5.719 -0.638 1 96.44 369 ILE A O 1
ATOM 3035 N N . ALA A 1 370 ? -8.008 5.883 -0.092 1 97.38 370 ALA A N 1
ATOM 3036 C CA . ALA A 1 370 ? -7.727 6.195 1.308 1 97.38 370 ALA A CA 1
ATOM 3037 C C . ALA A 1 370 ? -6.965 5.059 1.981 1 97.38 370 ALA A C 1
ATOM 3039 O O . ALA A 1 370 ? -6.102 5.297 2.828 1 97.38 370 ALA A O 1
ATOM 3040 N N . SER A 1 371 ? -7.254 3.832 1.611 1 98.25 371 SER A N 1
ATOM 3041 C CA . SER A 1 371 ? -6.617 2.662 2.205 1 98.25 371 SER A CA 1
ATOM 3042 C C . SER A 1 371 ? -5.18 2.506 1.714 1 98.25 371 SER A C 1
A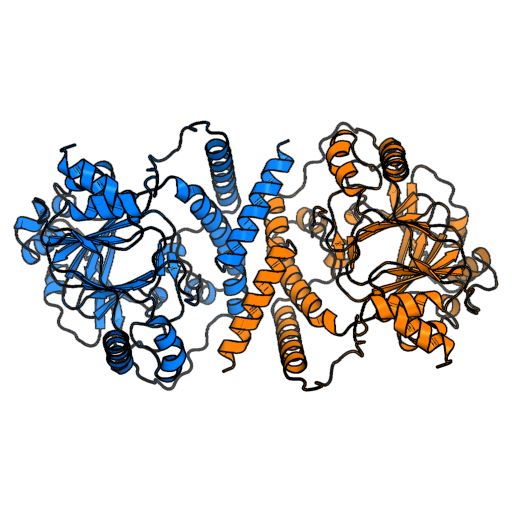TOM 3044 O O . SER A 1 371 ? -4.285 2.164 2.49 1 98.25 371 SER A O 1
ATOM 3046 N N . ILE A 1 372 ? -4.965 2.764 0.45 1 98.19 372 ILE A N 1
ATOM 3047 C CA . ILE A 1 372 ? -3.637 2.676 -0.147 1 98.19 372 ILE A CA 1
ATOM 3048 C C . ILE A 1 372 ? -2.729 3.744 0.456 1 98.19 372 ILE A C 1
ATOM 3050 O O . ILE A 1 372 ? -1.553 3.486 0.728 1 98.19 372 ILE A O 1
ATOM 3054 N N . CYS A 1 373 ? -3.289 4.906 0.702 1 98.25 373 CYS A N 1
ATOM 3055 C CA . CYS A 1 373 ? -2.504 6.047 1.16 1 98.25 373 CYS A CA 1
ATOM 3056 C C . CYS A 1 373 ? -2.475 6.113 2.682 1 98.25 373 CYS A C 1
ATOM 3058 O O . CYS A 1 373 ? -1.959 7.074 3.256 1 98.25 373 CYS A O 1
ATOM 3060 N N . ASN A 1 374 ? -3.07 5.141 3.311 1 97.81 374 ASN A N 1
ATOM 3061 C CA . ASN A 1 374 ? -2.986 5.066 4.766 1 97.81 374 ASN A CA 1
ATOM 3062 C C . ASN A 1 374 ? -1.537 5.039 5.242 1 97.81 374 ASN A C 1
ATOM 3064 O O . ASN A 1 374 ? -0.691 4.383 4.633 1 97.81 374 ASN A O 1
ATOM 3068 N N . PRO A 1 375 ? -1.229 5.707 6.34 1 97.56 375 PRO A N 1
ATOM 3069 C CA . PRO A 1 375 ? 0.16 5.82 6.789 1 97.56 375 PRO A CA 1
ATOM 3070 C C . PRO A 1 375 ? 0.824 4.461 7 1 97.56 375 PRO A C 1
ATOM 3072 O O . PRO A 1 375 ? 1.999 4.285 6.668 1 97.56 375 PRO A O 1
ATOM 3075 N N . ALA A 1 376 ? 0.123 3.537 7.562 1 97.38 376 ALA A N 1
ATOM 3076 C CA . ALA A 1 376 ? 0.693 2.211 7.797 1 97.38 376 ALA A CA 1
ATOM 3077 C C . ALA A 1 376 ? 1.069 1.537 6.48 1 97.38 376 ALA A C 1
ATOM 3079 O O . ALA A 1 376 ? 2.145 0.943 6.363 1 97.38 376 ALA A O 1
ATOM 3080 N N . ALA A 1 377 ? 0.179 1.598 5.469 1 98.31 377 ALA A N 1
ATOM 3081 C CA . ALA A 1 377 ? 0.45 1.031 4.152 1 98.31 377 ALA A CA 1
ATOM 3082 C C . ALA A 1 377 ? 1.63 1.733 3.484 1 98.31 377 ALA A C 1
ATOM 3084 O O . ALA A 1 377 ? 2.531 1.079 2.955 1 98.31 377 ALA A O 1
ATOM 3085 N N . VAL A 1 378 ? 1.64 3.049 3.533 1 98.62 378 VAL A N 1
ATOM 3086 C CA . VAL A 1 378 ? 2.672 3.846 2.879 1 98.62 378 VAL A CA 1
ATOM 3087 C C . VAL A 1 378 ? 4.031 3.545 3.506 1 98.62 378 VAL A C 1
ATOM 3089 O O . VAL A 1 378 ? 5.047 3.506 2.807 1 98.62 378 VAL A O 1
ATOM 3092 N N . ASN A 1 379 ? 4.035 3.387 4.812 1 98.31 379 ASN A N 1
ATOM 3093 C CA . ASN A 1 379 ? 5.273 3.037 5.492 1 98.31 379 ASN A CA 1
ATOM 3094 C C . ASN A 1 379 ? 5.855 1.728 4.965 1 98.31 379 ASN A C 1
ATOM 3096 O O . ASN A 1 379 ? 7.059 1.633 4.719 1 98.31 379 ASN A O 1
ATOM 3100 N N . ILE A 1 380 ? 5.016 0.713 4.766 1 98.44 380 ILE A N 1
ATOM 3101 C CA . ILE A 1 380 ? 5.453 -0.579 4.25 1 98.44 380 ILE A CA 1
ATOM 3102 C C . ILE A 1 380 ? 5.938 -0.425 2.811 1 98.44 380 ILE A C 1
ATOM 3104 O O . ILE A 1 380 ? 6.961 -0.991 2.43 1 98.44 380 ILE A O 1
ATOM 3108 N N . ILE A 1 381 ? 5.223 0.316 2.025 1 98.69 381 ILE A N 1
ATOM 3109 C CA . ILE A 1 381 ? 5.598 0.574 0.638 1 98.69 381 ILE A CA 1
ATOM 3110 C C . ILE A 1 381 ? 6.973 1.237 0.59 1 98.69 381 ILE A C 1
ATOM 3112 O O . ILE A 1 381 ? 7.84 0.825 -0.182 1 98.69 381 ILE A O 1
ATOM 3116 N N . LYS A 1 382 ? 7.164 2.268 1.446 1 98.69 382 LYS A N 1
ATOM 3117 C CA . LYS A 1 382 ? 8.43 2.984 1.502 1 98.69 382 LYS A CA 1
ATOM 3118 C C . LYS A 1 382 ? 9.586 2.039 1.832 1 98.69 382 LYS A C 1
ATOM 3120 O O . LYS A 1 382 ? 10.633 2.074 1.179 1 98.69 382 LYS A O 1
ATOM 3125 N N . ASN A 1 383 ? 9.391 1.245 2.848 1 98.19 383 ASN A N 1
ATOM 3126 C CA . ASN A 1 383 ? 10.438 0.328 3.27 1 98.19 383 ASN A CA 1
ATOM 3127 C C . ASN A 1 383 ? 10.766 -0.688 2.18 1 98.19 383 ASN A C 1
ATOM 3129 O O . ASN A 1 383 ? 11.938 -0.99 1.938 1 98.19 383 ASN A O 1
ATOM 3133 N N . ASN A 1 384 ? 9.742 -1.211 1.523 1 97.56 384 ASN A N 1
ATOM 3134 C CA . ASN A 1 384 ? 9.945 -2.137 0.415 1 97.56 384 ASN A CA 1
ATOM 3135 C C . ASN A 1 384 ? 10.688 -1.47 -0.743 1 97.56 384 ASN A C 1
ATOM 3137 O O . ASN A 1 384 ? 11.586 -2.064 -1.336 1 97.56 384 ASN A O 1
ATOM 3141 N N . LEU A 1 385 ? 10.297 -0.252 -1.051 1 98.31 385 LEU A N 1
ATOM 3142 C CA . LEU A 1 385 ? 10.922 0.503 -2.131 1 98.31 385 LEU A CA 1
ATOM 3143 C C . LEU A 1 385 ? 12.406 0.716 -1.855 1 98.31 385 LEU A C 1
ATOM 3145 O O . LEU A 1 385 ? 13.242 0.506 -2.738 1 98.31 385 LEU A O 1
ATOM 3149 N N . PHE A 1 386 ? 12.703 1.177 -0.649 1 97.94 386 PHE A N 1
ATOM 3150 C CA . PHE A 1 386 ? 14.094 1.44 -0.287 1 97.94 386 PHE A CA 1
ATOM 3151 C C . PHE A 1 386 ? 14.93 0.172 -0.391 1 97.94 386 PHE A C 1
ATOM 3153 O O . PHE A 1 386 ? 16.031 0.196 -0.93 1 97.94 386 PHE A O 1
ATOM 3160 N N . LYS A 1 387 ? 14.375 -0.941 0.114 1 96.19 387 LYS A N 1
ATOM 3161 C CA . LYS A 1 387 ? 15.086 -2.217 0.057 1 96.19 387 LYS A CA 1
ATOM 3162 C C . LYS A 1 387 ? 15.344 -2.637 -1.387 1 96.19 387 LYS A C 1
ATOM 3164 O O . LYS A 1 387 ? 16.453 -3.045 -1.729 1 96.19 387 LYS A O 1
ATOM 3169 N N . ARG A 1 388 ? 14.359 -2.578 -2.25 1 95.81 388 ARG A N 1
ATOM 3170 C CA . ARG A 1 388 ? 14.484 -2.943 -3.656 1 95.81 388 ARG A CA 1
ATOM 3171 C C . ARG A 1 388 ? 15.484 -2.033 -4.367 1 95.81 388 ARG A C 1
ATOM 3173 O O . ARG A 1 388 ? 16.281 -2.498 -5.188 1 95.81 388 ARG A O 1
ATOM 3180 N N . TRP A 1 389 ? 15.336 -0.749 -4.047 1 96.69 389 TRP A N 1
ATOM 3181 C CA . TRP A 1 389 ? 16.203 0.251 -4.656 1 96.69 389 TRP A CA 1
ATOM 3182 C C . TRP A 1 389 ? 17.672 0.002 -4.285 1 96.69 389 TRP A C 1
ATOM 3184 O O . TRP A 1 389 ? 18.562 0.087 -5.137 1 96.69 389 TRP A O 1
ATOM 3194 N N . GLU A 1 390 ? 17.938 -0.36 -3.092 1 93.06 390 GLU A N 1
ATOM 3195 C CA . GLU A 1 390 ? 19.297 -0.634 -2.625 1 93.06 390 GLU A CA 1
ATOM 3196 C C . GLU A 1 390 ? 19.859 -1.894 -3.277 1 93.06 390 GLU A C 1
ATOM 3198 O O . GLU A 1 390 ? 21.031 -1.94 -3.633 1 93.06 390 GLU A O 1
ATOM 3203 N N . LYS A 1 391 ? 19.062 -2.902 -3.414 1 86 391 LYS A N 1
ATOM 3204 C CA . LYS A 1 391 ? 19.484 -4.172 -4.004 1 86 391 LYS A CA 1
ATOM 3205 C C . LYS A 1 391 ? 19.875 -3.994 -5.469 1 86 391 LYS A C 1
ATOM 3207 O O . LYS A 1 391 ? 20.812 -4.637 -5.953 1 86 391 LYS A O 1
ATOM 3212 N N . GLY A 1 392 ? 19.141 -3.176 -6.23 1 78.12 392 GLY A N 1
ATOM 3213 C CA . GLY A 1 392 ? 19.438 -2.938 -7.633 1 78.12 392 GLY A CA 1
ATOM 3214 C C . GLY A 1 392 ? 20.734 -2.166 -7.844 1 78.12 392 GLY A C 1
ATOM 3215 O O . GLY A 1 392 ? 21.297 -2.172 -8.945 1 78.12 392 GLY A O 1
ATOM 3216 N N . ARG A 1 393 ? 21.219 -1.549 -6.805 1 68.81 393 ARG A N 1
ATOM 3217 C CA . ARG A 1 393 ? 22.438 -0.745 -6.902 1 68.81 393 ARG A CA 1
ATOM 3218 C C . ARG A 1 393 ? 23.656 -1.566 -6.535 1 68.81 393 ARG A C 1
ATOM 3220 O O . ARG A 1 393 ? 24.797 -1.118 -6.73 1 68.81 393 ARG A O 1
ATOM 3227 N N . LEU A 1 394 ? 23.469 -2.75 -6.055 1 56.94 394 LEU A N 1
ATOM 3228 C CA . LEU A 1 394 ? 24.594 -3.623 -5.758 1 56.94 394 LEU A CA 1
ATOM 3229 C C . LEU A 1 394 ? 25 -4.422 -6.992 1 56.94 394 LEU A C 1
ATOM 3231 O O . LEU A 1 394 ? 24.156 -4.785 -7.809 1 56.94 394 LEU A O 1
ATOM 3235 N N . MET B 1 1 ? -19.062 -41.094 -2.785 1 52.06 1 MET B N 1
ATOM 3236 C CA . MET B 1 1 ? -17.609 -41.031 -2.822 1 52.06 1 MET B CA 1
ATOM 3237 C C . MET B 1 1 ? -17 -42.156 -1.978 1 52.06 1 MET B C 1
ATOM 3239 O O . MET B 1 1 ? -17.453 -42.406 -0.863 1 52.06 1 MET B O 1
ATOM 3243 N N . ASP B 1 2 ? -16.203 -42.969 -2.65 1 64.81 2 ASP B N 1
ATOM 3244 C CA . ASP B 1 2 ? -15.625 -44.094 -1.928 1 64.81 2 ASP B CA 1
ATOM 3245 C C . ASP B 1 2 ? -14.789 -43.625 -0.742 1 64.81 2 ASP B C 1
ATOM 3247 O O . ASP B 1 2 ? -14.406 -42.438 -0.67 1 64.81 2 ASP B O 1
ATOM 3251 N N . ASP B 1 3 ? -14.75 -44.438 0.226 1 68.69 3 ASP B N 1
ATOM 3252 C CA . ASP B 1 3 ? -14.047 -44.125 1.473 1 68.69 3 ASP B CA 1
ATOM 3253 C C . ASP B 1 3 ? -12.633 -43.625 1.201 1 68.69 3 ASP B C 1
ATOM 3255 O O . ASP B 1 3 ? -12.172 -42.688 1.843 1 68.69 3 ASP B O 1
ATOM 3259 N N . CYS B 1 4 ? -12.062 -44.125 0.207 1 70.56 4 CYS B N 1
ATOM 3260 C CA . CYS B 1 4 ? -10.695 -43.75 -0.135 1 70.56 4 CYS B CA 1
ATOM 3261 C C . CYS B 1 4 ? -10.648 -42.344 -0.671 1 70.56 4 CYS B C 1
ATOM 3263 O O . CYS B 1 4 ? -9.773 -41.562 -0.287 1 70.56 4 CYS B O 1
ATOM 3265 N N . SER B 1 5 ? -11.625 -42.031 -1.42 1 74.94 5 SER B N 1
ATOM 3266 C CA . SER B 1 5 ? -11.68 -40.688 -2.004 1 74.94 5 SER B CA 1
ATOM 3267 C C . SER B 1 5 ? -11.914 -39.625 -0.935 1 74.94 5 SER B C 1
ATOM 3269 O O . SER B 1 5 ? -11.359 -38.531 -1.012 1 74.94 5 SER B O 1
ATOM 3271 N N . LEU B 1 6 ? -12.625 -40 0 1 75.06 6 LEU B N 1
ATOM 3272 C CA . LEU B 1 6 ? -12.906 -39.094 1.084 1 75.06 6 LEU B CA 1
ATOM 3273 C C . LEU B 1 6 ? -11.656 -38.844 1.923 1 75.06 6 LEU B C 1
ATOM 3275 O O . LEU B 1 6 ? -11.414 -37.688 2.359 1 75.06 6 LEU B O 1
ATOM 3279 N N . LYS B 1 7 ? -10.945 -39.844 2.092 1 83.56 7 LYS B N 1
ATOM 3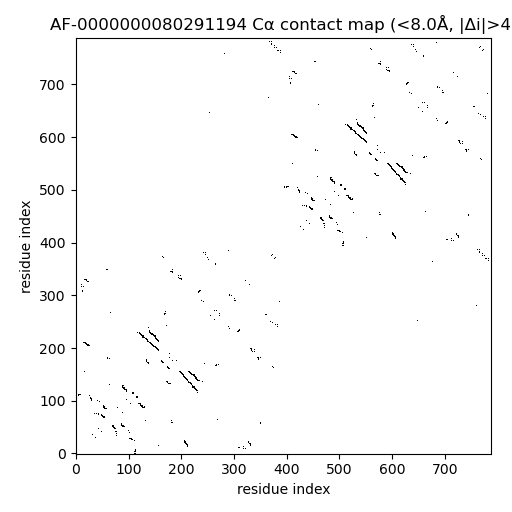280 C CA . LYS B 1 7 ? -9.727 -39.688 2.881 1 83.56 7 LYS B CA 1
ATOM 3281 C C . LYS B 1 7 ? -8.688 -38.844 2.145 1 83.56 7 LYS B C 1
ATOM 3283 O O . LYS B 1 7 ? -7.996 -38.031 2.756 1 83.56 7 LYS B O 1
ATOM 3288 N N . VAL B 1 8 ? -8.68 -39.031 0.832 1 87.81 8 VAL B N 1
ATOM 3289 C CA . VAL B 1 8 ? -7.734 -38.25 0.034 1 87.81 8 VAL B CA 1
ATOM 3290 C C . VAL B 1 8 ? -8.125 -36.781 0.061 1 87.81 8 VAL B C 1
ATOM 3292 O O . VAL B 1 8 ? -7.266 -35.906 0.193 1 87.81 8 VAL B O 1
ATOM 3295 N N . ARG B 1 9 ? -9.383 -36.562 0.014 1 93.06 9 ARG B N 1
ATOM 3296 C CA . ARG B 1 9 ? -9.883 -35.219 0.089 1 93.06 9 ARG B CA 1
ATOM 3297 C C . ARG B 1 9 ? -9.461 -34.531 1.398 1 93.06 9 ARG B C 1
ATOM 3299 O O . ARG B 1 9 ? -9.039 -33.375 1.406 1 93.06 9 ARG B O 1
ATOM 3306 N N . GLU B 1 10 ? -9.594 -35.281 2.434 1 93.62 10 GLU B N 1
ATOM 3307 C CA . GLU B 1 10 ? -9.242 -34.75 3.75 1 93.62 10 GLU B CA 1
ATOM 3308 C C . GLU B 1 10 ? -7.758 -34.406 3.814 1 93.62 10 GLU B C 1
ATOM 3310 O O . GLU B 1 10 ? -7.395 -33.375 4.379 1 93.62 10 GLU B O 1
ATOM 3315 N N . ILE B 1 11 ? -7.012 -35.188 3.234 1 92.94 11 ILE B N 1
ATOM 3316 C CA . ILE B 1 11 ? -5.574 -34.938 3.23 1 92.94 11 ILE B CA 1
ATOM 3317 C C . ILE B 1 11 ? -5.27 -33.688 2.385 1 92.94 11 ILE B C 1
ATOM 3319 O O . ILE B 1 11 ? -4.535 -32.812 2.814 1 92.94 11 ILE B O 1
ATOM 3323 N N . VAL B 1 12 ? -5.918 -33.625 1.238 1 94.94 12 VAL B N 1
ATOM 3324 C CA . VAL B 1 12 ? -5.691 -32.531 0.298 1 94.94 12 VAL B CA 1
ATOM 3325 C C . VAL B 1 12 ? -6.055 -31.203 0.952 1 94.94 12 VAL B C 1
ATOM 3327 O O . VAL B 1 12 ? -5.305 -30.234 0.854 1 94.94 12 VAL B O 1
ATOM 3330 N N . LEU B 1 13 ? -7.102 -31.203 1.723 1 96.94 13 LEU B N 1
ATOM 3331 C CA . LEU B 1 13 ? -7.652 -29.953 2.26 1 96.94 13 LEU B CA 1
ATOM 3332 C C . LEU B 1 13 ? -6.953 -29.578 3.559 1 96.94 13 LEU B C 1
ATOM 3334 O O . LEU B 1 13 ? -7.102 -28.438 4.035 1 96.94 13 LEU B O 1
ATOM 3338 N N . ASN B 1 14 ? -6.113 -30.5 4.117 1 97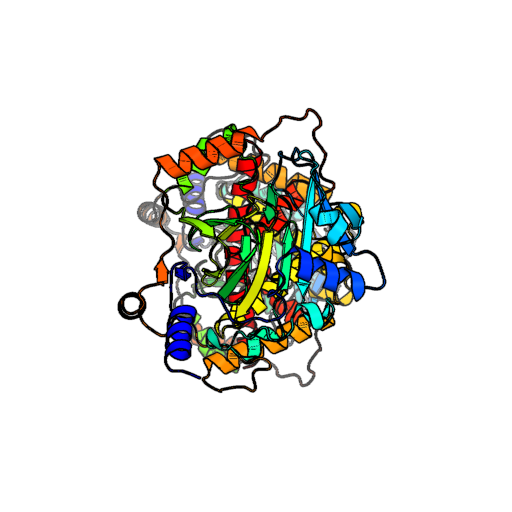.12 14 ASN B N 1
ATOM 3339 C CA . ASN B 1 14 ? -5.613 -30.203 5.457 1 97.12 14 ASN B CA 1
ATOM 3340 C C . ASN B 1 14 ? -4.09 -30.25 5.512 1 97.12 14 ASN B C 1
ATOM 3342 O O . ASN B 1 14 ? -3.48 -29.797 6.48 1 97.12 14 ASN B O 1
ATOM 3346 N N . THR B 1 15 ? -3.432 -30.781 4.473 1 96.06 15 THR B N 1
ATOM 3347 C CA . THR B 1 15 ? -1.977 -30.891 4.496 1 96.06 15 THR B CA 1
ATOM 3348 C C . THR B 1 15 ? -1.328 -29.5 4.488 1 96.06 15 THR B C 1
ATOM 3350 O O . THR B 1 15 ? -1.817 -28.594 3.824 1 96.06 15 THR B O 1
ATOM 3353 N N . ARG B 1 16 ? -0.208 -29.344 5.242 1 96.31 16 ARG B N 1
ATOM 3354 C CA . ARG B 1 16 ? 0.503 -28.062 5.328 1 96.31 16 ARG B CA 1
ATOM 3355 C C . ARG B 1 16 ? 1.746 -28.078 4.445 1 96.31 16 ARG B C 1
ATOM 3357 O O . ARG B 1 16 ? 2.34 -27.031 4.191 1 96.31 16 ARG B O 1
ATOM 3364 N N . LYS B 1 17 ? 2.121 -29.281 4.039 1 97 17 LYS B N 1
ATOM 3365 C CA . LYS B 1 17 ? 3.266 -29.469 3.154 1 97 17 LYS B CA 1
ATOM 3366 C C . LYS B 1 17 ? 2.859 -30.203 1.882 1 97 17 LYS B C 1
ATOM 3368 O O . LYS B 1 17 ? 1.874 -30.938 1.875 1 97 17 LYS B O 1
ATOM 3373 N N . PRO B 1 18 ? 3.627 -29.938 0.802 1 98.38 18 PRO B N 1
ATOM 3374 C CA . PRO B 1 18 ? 3.32 -30.703 -0.41 1 98.38 18 PRO B CA 1
ATOM 3375 C C . PRO B 1 18 ? 3.447 -32.219 -0.206 1 98.38 18 PRO B C 1
ATOM 3377 O O . PRO B 1 18 ? 4.344 -32.656 0.508 1 98.38 18 PRO B O 1
ATOM 3380 N N . ILE B 1 19 ? 2.582 -32.969 -0.84 1 97.06 19 ILE B N 1
ATOM 3381 C CA . ILE B 1 19 ? 2.613 -34.438 -0.762 1 97.06 19 ILE B CA 1
ATOM 3382 C C . ILE B 1 19 ? 2.521 -35.031 -2.166 1 97.06 19 ILE B C 1
ATOM 3384 O O . ILE B 1 19 ? 2.035 -34.375 -3.092 1 97.06 19 ILE B O 1
ATOM 3388 N N . ILE B 1 20 ? 3.02 -36.125 -2.281 1 96.88 20 ILE B N 1
ATOM 3389 C CA . ILE B 1 20 ? 3.006 -36.812 -3.566 1 96.88 20 ILE B CA 1
ATOM 3390 C C . ILE B 1 20 ? 2.42 -38.219 -3.393 1 96.88 20 ILE B C 1
ATOM 3392 O O . ILE B 1 20 ? 2.752 -38.938 -2.436 1 96.88 20 ILE B O 1
ATOM 3396 N N . LEU B 1 21 ? 1.424 -38.562 -4.176 1 93.31 21 LEU B N 1
ATOM 3397 C CA . LEU B 1 21 ? 0.908 -39.906 -4.328 1 93.31 21 LEU B CA 1
ATOM 3398 C C . LEU B 1 21 ? 1.561 -40.594 -5.52 1 93.31 21 LEU B C 1
ATOM 3400 O O . LEU B 1 21 ? 1.32 -40.25 -6.668 1 93.31 21 LEU B O 1
ATOM 3404 N N . ARG B 1 22 ? 2.27 -41.656 -5.246 1 93.19 22 ARG B N 1
ATOM 3405 C CA . ARG B 1 22 ? 3.037 -42.312 -6.301 1 93.19 22 ARG B CA 1
ATOM 3406 C C . ARG B 1 22 ? 2.199 -43.375 -7.008 1 93.19 22 ARG B C 1
ATOM 3408 O O . ARG B 1 22 ? 1.441 -44.094 -6.367 1 93.19 22 ARG B O 1
ATOM 3415 N N . SER B 1 23 ? 2.295 -43.375 -8.242 1 89.56 23 SER B N 1
ATOM 3416 C CA . SER B 1 23 ? 1.758 -44.438 -9.109 1 89.56 23 SER B CA 1
ATOM 3417 C C . SER B 1 23 ? 0.272 -44.656 -8.844 1 89.56 23 SER B C 1
ATOM 3419 O O . SER B 1 23 ? -0.164 -45.781 -8.656 1 89.56 23 SER B O 1
ATOM 3421 N N . TYR B 1 24 ? -0.487 -43.688 -8.664 1 82.75 24 TYR B N 1
ATOM 3422 C CA . TYR B 1 24 ? -1.921 -43.781 -8.414 1 82.75 24 TYR B CA 1
ATOM 3423 C C . TYR B 1 24 ? -2.656 -44.281 -9.656 1 82.75 24 TYR B C 1
ATOM 3425 O O . TYR B 1 24 ? -3.641 -45 -9.547 1 82.75 24 TYR B O 1
ATOM 3433 N N . LYS B 1 25 ? -2.213 -44.156 -10.867 1 79.06 25 LYS B N 1
ATOM 3434 C CA . LYS B 1 25 ? -2.713 -44.5 -12.188 1 79.06 25 LYS B CA 1
ATOM 3435 C C . LYS B 1 25 ? -4.223 -44.312 -12.281 1 79.06 25 LYS B C 1
ATOM 3437 O O . LYS B 1 25 ? -4.992 -45.25 -12.133 1 79.06 25 LYS B O 1
ATOM 3442 N N . PRO B 1 26 ? -4.605 -43.125 -12.516 1 78.12 26 PRO B N 1
ATOM 3443 C CA . PRO B 1 26 ? -6.035 -42.906 -12.742 1 78.12 26 PRO B CA 1
ATOM 3444 C C . PRO B 1 26 ? -6.551 -43.656 -13.984 1 78.12 26 PRO B C 1
ATOM 3446 O O . PRO B 1 26 ? -5.793 -43.875 -14.922 1 78.12 26 PRO B O 1
ATOM 3449 N N . LYS B 1 27 ? -7.773 -44.094 -13.938 1 81.75 27 LYS B N 1
ATOM 3450 C CA . LYS B 1 27 ? -8.344 -44.812 -15.078 1 81.75 27 LYS B CA 1
ATOM 3451 C C . LYS B 1 27 ? -8.984 -43.844 -16.062 1 81.75 27 LYS B C 1
ATOM 3453 O O . LYS B 1 27 ? -10.211 -43.844 -16.234 1 81.75 27 LYS B O 1
ATOM 3458 N N . TRP B 1 28 ? -8.141 -43.062 -16.719 1 89.5 28 TRP B N 1
ATOM 3459 C CA . TRP B 1 28 ? -8.602 -42.062 -17.703 1 89.5 28 TRP B CA 1
ATOM 3460 C C . TRP B 1 28 ? -8.375 -42.562 -19.125 1 89.5 28 TRP B C 1
ATOM 3462 O O . TRP B 1 28 ? -7.23 -42.781 -19.531 1 89.5 28 TRP B O 1
ATOM 3472 N N . THR B 1 29 ? -9.422 -42.688 -19.875 1 89.25 29 THR B N 1
ATOM 3473 C CA . THR B 1 29 ? -9.398 -43.406 -21.156 1 89.25 29 THR B CA 1
ATOM 3474 C C . THR B 1 29 ? -8.688 -42.562 -22.219 1 89.25 29 THR B C 1
ATOM 3476 O O . THR B 1 29 ? -8.148 -43.094 -23.188 1 89.25 29 THR B O 1
ATOM 3479 N N . CYS B 1 30 ? -8.719 -41.281 -22.078 1 92.31 30 CYS B N 1
ATOM 3480 C CA . CYS B 1 30 ? -8.148 -40.406 -23.109 1 92.31 30 CYS B CA 1
ATOM 3481 C C . CYS B 1 30 ? -6.641 -40.594 -23.203 1 92.31 30 CYS B C 1
ATOM 3483 O O . CYS B 1 30 ? -6.027 -40.188 -24.188 1 92.31 30 CYS B O 1
ATOM 3485 N N . PHE B 1 31 ? -6.012 -41.312 -22.219 1 93.56 31 PHE B N 1
ATOM 3486 C CA . PHE B 1 31 ? -4.562 -41.469 -22.234 1 93.56 31 PHE B CA 1
ATOM 3487 C C . PHE B 1 31 ? -4.199 -42.938 -22.5 1 93.56 31 PHE B C 1
ATOM 3489 O O . PHE B 1 31 ? -3.037 -43.312 -22.359 1 93.56 31 PHE B O 1
ATOM 3496 N N . GLN B 1 32 ? -5.074 -43.75 -22.781 1 90.38 32 GLN B N 1
ATOM 3497 C CA . GLN B 1 32 ? -4.887 -45.219 -22.891 1 90.38 32 GLN B CA 1
ATOM 3498 C C . GLN B 1 32 ? -3.93 -45.562 -24.016 1 90.38 32 GLN B C 1
ATOM 3500 O O . GLN B 1 32 ? -3.213 -46.562 -23.938 1 90.38 32 GLN B O 1
ATOM 3505 N N . ASN B 1 33 ? -3.936 -44.781 -25.062 1 92.06 33 ASN B N 1
ATOM 3506 C CA . ASN B 1 33 ? -3.092 -45.062 -26.219 1 92.06 33 ASN B CA 1
ATOM 3507 C C . ASN B 1 33 ? -1.758 -44.312 -26.125 1 92.06 33 ASN B C 1
ATOM 3509 O O . ASN B 1 33 ? -1.12 -44.062 -27.156 1 92.06 33 ASN B O 1
ATOM 3513 N N . GLY B 1 34 ? -1.374 -43.844 -24.969 1 93.44 34 GLY B N 1
ATOM 3514 C CA . GLY B 1 34 ? -0.096 -43.188 -24.781 1 93.44 34 GLY B CA 1
ATOM 3515 C C . GLY B 1 34 ? -0.071 -41.75 -25.312 1 93.44 34 GLY B C 1
ATOM 3516 O O . GLY B 1 34 ? -1.08 -41.25 -25.812 1 93.44 34 GLY B O 1
ATOM 3517 N N . ILE B 1 35 ? 1.087 -41.188 -25.188 1 96.5 35 ILE B N 1
ATOM 3518 C CA . ILE B 1 35 ? 1.249 -39.781 -25.578 1 96.5 35 ILE B CA 1
ATOM 3519 C C . ILE B 1 35 ? 1.062 -39.656 -27.078 1 96.5 35 ILE B C 1
ATOM 3521 O O . ILE B 1 35 ? 0.496 -38.656 -27.547 1 96.5 35 ILE B O 1
ATOM 3525 N N . ASP B 1 36 ? 1.549 -40.625 -27.797 1 96.56 36 ASP B N 1
ATOM 3526 C CA . ASP B 1 36 ? 1.392 -40.594 -29.234 1 96.56 36 ASP B CA 1
ATOM 3527 C C . ASP B 1 36 ? -0.084 -40.594 -29.641 1 96.56 36 ASP B C 1
ATOM 3529 O O . ASP B 1 36 ? -0.516 -39.812 -30.484 1 96.56 36 ASP B O 1
ATOM 3533 N N . GLY B 1 37 ? -0.769 -41.562 -29.031 1 96.38 37 GLY B N 1
ATOM 3534 C CA . GLY B 1 37 ? -2.197 -41.656 -29.297 1 96.38 37 GLY B CA 1
ATOM 3535 C C . GLY B 1 37 ? -2.949 -40.375 -28.922 1 96.38 37 GLY B C 1
ATOM 3536 O O . GLY B 1 37 ? -3.824 -39.938 -29.672 1 96.38 37 GLY B O 1
ATOM 3537 N N . TRP B 1 38 ? -2.639 -39.844 -27.812 1 97.06 38 TRP B N 1
ATOM 3538 C CA . TRP B 1 38 ? -3.291 -38.625 -27.328 1 97.06 38 TRP B CA 1
ATOM 3539 C C . TRP B 1 38 ? -3.039 -37.469 -28.297 1 97.06 38 TRP B C 1
ATOM 3541 O O . TRP B 1 38 ? -3.969 -36.75 -28.672 1 97.06 38 TRP B O 1
ATOM 3551 N N . CYS B 1 39 ? -1.79 -37.312 -28.781 1 97.12 39 CYS B N 1
ATOM 3552 C CA . CYS B 1 39 ? -1.436 -36.219 -29.703 1 97.12 39 CYS B CA 1
ATOM 3553 C C . CYS B 1 39 ? -2.109 -36.438 -31.062 1 97.12 39 CYS B C 1
ATOM 3555 O O . CYS B 1 39 ? -2.557 -35.469 -31.672 1 97.12 39 CYS B O 1
ATOM 3557 N N . ARG B 1 40 ? -2.186 -37.625 -31.484 1 96.31 40 ARG B N 1
ATOM 3558 C CA . ARG B 1 40 ? -2.871 -37.906 -32.719 1 96.31 40 ARG B CA 1
ATOM 3559 C C . ARG B 1 40 ? -4.344 -37.531 -32.656 1 96.31 40 ARG B C 1
ATOM 3561 O O . ARG B 1 40 ? -4.898 -36.969 -33.594 1 96.31 40 ARG B O 1
ATOM 3568 N N . ASN B 1 41 ? -4.953 -37.906 -31.578 1 95.88 41 ASN B N 1
ATOM 3569 C CA . ASN B 1 41 ? -6.348 -37.531 -31.359 1 95.88 41 ASN B CA 1
ATOM 3570 C C . ASN B 1 41 ? -6.527 -36 -31.344 1 95.88 41 ASN B C 1
ATOM 3572 O O . ASN B 1 41 ? -7.484 -35.5 -31.922 1 95.88 41 ASN B O 1
ATOM 3576 N N . LEU B 1 42 ? -5.602 -35.344 -30.656 1 96.56 42 LEU B N 1
ATOM 3577 C CA . LEU B 1 42 ? -5.641 -33.906 -30.609 1 96.56 42 LEU B CA 1
ATOM 3578 C C . LEU B 1 42 ? -5.566 -33.281 -32 1 96.56 42 LEU B C 1
ATOM 3580 O O . LEU B 1 42 ? -6.391 -32.438 -32.375 1 96.56 42 LEU B O 1
ATOM 3584 N N . ASP B 1 43 ? -4.695 -33.781 -32.812 1 96.69 43 ASP B N 1
ATOM 3585 C CA . ASP B 1 43 ? -4.5 -33.281 -34.156 1 96.69 43 ASP B CA 1
ATOM 3586 C C . ASP B 1 43 ? -5.723 -33.531 -35.031 1 96.69 43 ASP B C 1
ATOM 3588 O O . ASP B 1 43 ? -6.133 -32.688 -35.844 1 96.69 43 ASP B O 1
ATOM 3592 N N . ARG B 1 44 ? -6.254 -34.656 -34.906 1 95.81 44 ARG B N 1
ATOM 3593 C CA . ARG B 1 44 ? -7.375 -35.094 -35.719 1 95.81 44 ARG B CA 1
ATOM 3594 C C . ARG B 1 44 ? -8.609 -34.25 -35.469 1 95.81 44 ARG B C 1
ATOM 3596 O O . ARG B 1 44 ? -9.414 -34.031 -36.375 1 95.81 44 ARG B O 1
ATOM 3603 N N . HIS B 1 45 ? -8.742 -33.781 -34.312 1 95.19 45 HIS B N 1
ATOM 3604 C CA . HIS B 1 45 ? -9.984 -33.094 -33.938 1 95.19 45 HIS B CA 1
ATOM 3605 C C . HIS B 1 45 ? -9.766 -31.609 -33.781 1 95.19 45 HIS B C 1
ATOM 3607 O O . HIS B 1 45 ? -10.633 -30.906 -33.281 1 95.19 45 HIS B O 1
ATOM 3613 N N . THR B 1 46 ? -8.586 -31.219 -34.062 1 92.25 46 THR B N 1
ATOM 3614 C CA . THR B 1 46 ? -8.328 -29.781 -34.094 1 92.25 46 THR B CA 1
ATOM 3615 C C . THR B 1 46 ? -8.273 -29.266 -35.531 1 92.25 46 THR B C 1
ATOM 3617 O O . THR B 1 46 ? -7.68 -29.906 -36.406 1 92.25 46 THR B O 1
ATOM 3620 N N . GLN B 1 47 ? -8.945 -28.172 -35.875 1 87.38 47 GLN B N 1
ATOM 3621 C CA . GLN B 1 47 ? -9.039 -27.656 -37.25 1 87.38 47 GLN B CA 1
ATOM 3622 C C . GLN B 1 47 ? -7.785 -26.875 -37.625 1 87.38 47 GLN B C 1
ATOM 3624 O O . GLN B 1 47 ? -7.348 -26.922 -38.781 1 87.38 47 GLN B O 1
ATOM 3629 N N . GLU B 1 48 ? -7.234 -26.094 -36.719 1 90.19 48 GLU B N 1
ATOM 3630 C CA . GLU B 1 48 ? -6.055 -25.266 -36.938 1 90.19 48 GLU B CA 1
ATOM 3631 C C . GLU B 1 48 ? -4.859 -25.781 -36.156 1 90.19 48 GLU B C 1
ATOM 3633 O O . GLU B 1 48 ? -5.027 -26.469 -35.125 1 90.19 48 GLU B O 1
ATOM 3638 N N . PRO B 1 49 ? -3.66 -25.484 -36.688 1 93.19 49 PRO B N 1
ATOM 3639 C CA . PRO B 1 49 ? -2.49 -25.875 -35.906 1 93.19 49 PRO B CA 1
ATOM 3640 C C . PRO B 1 49 ? -2.49 -25.266 -34.5 1 93.19 49 PRO B C 1
ATOM 3642 O O . PRO B 1 49 ? -3.08 -24.203 -34.312 1 93.19 49 PRO B O 1
ATOM 3645 N N . LEU B 1 50 ? -1.864 -26.031 -33.688 1 95.44 50 LEU B N 1
ATOM 3646 C CA . LEU B 1 50 ? -1.788 -25.578 -32.312 1 95.44 50 LEU B CA 1
ATOM 3647 C C . LEU B 1 50 ? -0.733 -24.5 -32.156 1 95.44 50 LEU B C 1
ATOM 3649 O O . LEU B 1 50 ? 0.282 -24.5 -32.844 1 95.44 50 LEU B O 1
ATOM 3653 N N . ALA B 1 51 ? -0.961 -23.547 -31.297 1 95.25 51 ALA B N 1
ATOM 3654 C CA . ALA B 1 51 ? -0.039 -22.453 -30.984 1 95.25 51 ALA B CA 1
ATOM 3655 C C . ALA B 1 51 ? 0.871 -22.812 -29.812 1 95.25 51 ALA B C 1
ATOM 3657 O O . ALA B 1 51 ? 0.519 -22.594 -28.656 1 95.25 51 ALA B O 1
ATOM 3658 N N . PHE B 1 52 ? 2.014 -23.297 -30.094 1 97 52 PHE B N 1
ATOM 3659 C CA . PHE B 1 52 ? 2.988 -23.609 -29.062 1 97 52 PHE B CA 1
ATOM 3660 C C . PHE B 1 52 ? 3.793 -22.359 -28.688 1 97 52 PHE B C 1
ATOM 3662 O O . PHE B 1 52 ? 4.168 -21.578 -29.547 1 97 52 PHE B O 1
ATOM 3669 N N . GLU B 1 53 ? 3.967 -22.188 -27.406 1 96.94 53 GLU B N 1
ATOM 3670 C CA . GLU B 1 53 ? 4.902 -21.172 -26.922 1 96.94 53 GLU B CA 1
ATOM 3671 C C . GLU B 1 53 ? 6.34 -21.672 -27 1 96.94 53 GLU B C 1
ATOM 3673 O O . GLU B 1 53 ? 6.613 -22.828 -26.719 1 96.94 53 GLU B O 1
ATOM 3678 N N . CYS B 1 54 ? 7.23 -20.797 -27.438 1 95.81 54 CYS B N 1
ATOM 3679 C CA . CYS B 1 54 ? 8.633 -21.172 -27.609 1 95.81 54 CYS B CA 1
ATOM 3680 C C . CYS B 1 54 ? 9.555 -20.109 -27.031 1 95.81 54 CYS B C 1
ATOM 3682 O O . CYS B 1 54 ? 9.234 -18.906 -27.062 1 95.81 54 CYS B O 1
ATOM 3684 N N . MET B 1 55 ? 10.609 -20.547 -26.531 1 95.5 55 MET B N 1
ATOM 3685 C CA . MET B 1 55 ? 11.617 -19.641 -26 1 95.5 55 MET B CA 1
ATOM 3686 C C . MET B 1 55 ? 13.008 -20.25 -26.094 1 95.5 55 MET B C 1
ATOM 3688 O O . MET B 1 55 ? 13.156 -21.484 -26.016 1 95.5 55 MET B O 1
ATOM 3692 N N . SER B 1 56 ? 13.969 -19.391 -26.266 1 94.31 56 SER B N 1
ATOM 3693 C CA . SER B 1 56 ? 15.352 -19.859 -26.297 1 94.31 56 SER B CA 1
ATOM 3694 C C . SER B 1 56 ? 15.781 -20.422 -24.953 1 94.31 56 SER B C 1
ATOM 3696 O O . SER B 1 56 ? 15.57 -19.797 -23.922 1 94.31 56 SER B O 1
ATOM 3698 N N . ALA B 1 57 ? 16.391 -21.594 -25.031 1 89.94 57 ALA B N 1
ATOM 3699 C CA . ALA B 1 57 ? 16.922 -22.188 -23.812 1 89.94 57 ALA B CA 1
ATOM 3700 C C . ALA B 1 57 ? 18.094 -21.375 -23.281 1 89.94 57 ALA B C 1
ATOM 3702 O O . ALA B 1 57 ? 18.484 -21.531 -22.109 1 89.94 57 ALA B O 1
ATOM 3703 N N . LYS B 1 58 ? 18.562 -20.422 -24.031 1 89.5 58 LYS B N 1
ATOM 3704 C CA . LYS B 1 58 ? 19.734 -19.625 -23.656 1 89.5 58 LYS B CA 1
ATOM 3705 C C . LYS B 1 58 ? 19.312 -18.328 -22.969 1 89.5 58 LYS B C 1
ATOM 3707 O O . LYS B 1 58 ? 20.156 -17.594 -22.469 1 89.5 58 LYS B O 1
ATOM 3712 N N . ASP B 1 59 ? 18.062 -18.031 -23.078 1 92.44 59 ASP B N 1
ATOM 3713 C CA . ASP B 1 59 ? 17.594 -16.875 -22.328 1 92.44 59 ASP B CA 1
ATOM 3714 C C . ASP B 1 59 ? 17.75 -17.094 -20.828 1 92.44 59 ASP B C 1
ATOM 3716 O O . ASP B 1 59 ? 17.047 -17.906 -20.234 1 92.44 59 ASP B O 1
ATOM 3720 N N . SER B 1 60 ? 18.734 -16.375 -20.266 1 93.5 60 SER B N 1
ATOM 3721 C CA . SER B 1 60 ? 19.125 -16.797 -18.922 1 93.5 60 SER B CA 1
ATOM 3722 C C . SER B 1 60 ? 19.234 -15.609 -17.969 1 93.5 60 SER B C 1
ATOM 3724 O O . SER B 1 60 ? 19.359 -15.781 -16.766 1 93.5 60 SER B O 1
ATOM 3726 N N . LYS B 1 61 ? 19.109 -14.414 -18.391 1 91.38 61 LYS B N 1
ATOM 3727 C CA . LYS B 1 61 ? 19.391 -13.227 -17.578 1 91.38 61 LYS B CA 1
ATOM 3728 C C . LYS B 1 61 ? 18.312 -13.023 -16.516 1 91.38 61 LYS B C 1
ATOM 3730 O O . LYS B 1 61 ? 18.594 -12.461 -15.453 1 91.38 61 LYS B O 1
ATOM 3735 N N . THR B 1 62 ? 17.141 -13.336 -16.828 1 94.06 62 THR B N 1
ATOM 3736 C CA . THR B 1 62 ? 15.977 -13.25 -15.945 1 94.06 62 THR B CA 1
ATOM 3737 C C . THR B 1 62 ? 15.203 -14.57 -15.938 1 94.06 62 THR B C 1
ATOM 3739 O O . THR B 1 62 ? 15.484 -15.461 -16.734 1 94.06 62 THR B O 1
ATOM 3742 N N . PRO B 1 63 ? 14.289 -14.695 -14.969 1 96.62 63 PRO B N 1
ATOM 3743 C CA . PRO B 1 63 ? 13.344 -15.797 -15.188 1 96.62 63 PRO B CA 1
ATOM 3744 C C . PRO B 1 63 ? 12.711 -15.766 -16.578 1 96.62 63 PRO B C 1
ATOM 3746 O O . PRO B 1 63 ? 12.625 -14.703 -17.203 1 96.62 63 PRO B O 1
ATOM 3749 N N . GLN B 1 64 ? 12.406 -16.891 -17.078 1 96.69 64 GLN B N 1
ATOM 3750 C CA . GLN B 1 64 ? 11.883 -16.938 -18.438 1 96.69 64 GLN B CA 1
ATOM 3751 C C . GLN B 1 64 ? 10.422 -16.516 -18.484 1 96.69 64 GLN B C 1
ATOM 3753 O O . GLN B 1 64 ? 9.531 -17.359 -18.609 1 96.69 64 GLN B O 1
ATOM 3758 N N . TRP B 1 65 ? 10.281 -15.234 -18.453 1 97.19 65 TRP B N 1
ATOM 3759 C CA . TRP B 1 65 ? 8.961 -14.617 -18.406 1 97.19 65 TRP B CA 1
ATOM 3760 C C . TRP B 1 65 ? 8.172 -14.922 -19.672 1 97.19 65 TRP B C 1
ATOM 3762 O O . TRP B 1 65 ? 8.734 -14.914 -20.781 1 97.19 65 TRP B O 1
ATOM 3772 N N . GLU B 1 66 ? 6.895 -15.016 -19.531 1 96.12 66 GLU B N 1
ATOM 3773 C CA . GLU B 1 66 ? 6.016 -15.367 -20.641 1 96.12 66 GLU B CA 1
ATOM 3774 C C . GLU B 1 66 ? 6.055 -14.305 -21.734 1 96.12 66 GLU B C 1
ATOM 3776 O O . GLU B 1 66 ? 5.887 -14.617 -22.922 1 96.12 66 GLU B O 1
ATOM 3781 N N . ARG B 1 67 ? 6.281 -13.062 -21.375 1 95.25 67 ARG B N 1
ATOM 3782 C CA . ARG B 1 67 ? 6.281 -11.969 -22.344 1 95.25 67 ARG B CA 1
ATOM 3783 C C . ARG B 1 67 ? 7.398 -12.148 -23.359 1 95.25 67 ARG B C 1
ATOM 3785 O O . ARG B 1 67 ? 7.391 -11.508 -24.422 1 95.25 67 ARG B O 1
ATOM 3792 N N . LYS B 1 68 ? 8.367 -12.992 -23.078 1 95 68 LYS B N 1
ATOM 3793 C CA . LYS B 1 68 ? 9.508 -13.18 -23.969 1 95 68 LYS B CA 1
ATOM 3794 C C . LYS B 1 68 ? 9.25 -14.336 -24.938 1 95 68 LYS B C 1
ATOM 3796 O O . LYS B 1 68 ? 10.055 -14.578 -25.844 1 95 68 LYS B O 1
ATOM 3801 N N . ARG B 1 69 ? 8.203 -14.992 -24.766 1 96.25 69 ARG B N 1
ATOM 3802 C CA . ARG B 1 69 ? 7.922 -16.188 -25.578 1 96.25 69 ARG B CA 1
ATOM 3803 C C . ARG B 1 69 ? 7.336 -15.805 -26.922 1 96.25 69 ARG B C 1
ATOM 3805 O O . ARG B 1 69 ? 6.672 -14.773 -27.062 1 96.25 69 ARG B O 1
ATOM 3812 N N . VAL B 1 70 ? 7.629 -16.609 -27.859 1 95.88 70 VAL B N 1
ATOM 3813 C CA . VAL B 1 70 ? 7.055 -16.438 -29.188 1 95.88 70 VAL B CA 1
ATOM 3814 C C . VAL B 1 70 ? 6.184 -17.656 -29.531 1 95.88 70 VAL B C 1
ATOM 3816 O O . VAL B 1 70 ? 6.297 -18.703 -28.891 1 95.88 70 VAL B O 1
ATOM 3819 N N . ILE B 1 71 ? 5.312 -17.484 -30.469 1 96.31 71 ILE B N 1
ATOM 3820 C CA . ILE B 1 71 ? 4.371 -18.547 -30.812 1 96.31 71 ILE B CA 1
ATOM 3821 C C . ILE B 1 71 ? 4.852 -19.281 -32.062 1 96.31 71 ILE B C 1
ATOM 3823 O O . ILE B 1 71 ? 5.27 -18.656 -33.031 1 96.31 71 ILE B O 1
ATOM 3827 N N . LYS B 1 72 ? 4.836 -20.547 -31.969 1 95.06 72 LYS B N 1
ATOM 3828 C CA . LYS B 1 72 ? 5.086 -21.422 -33.094 1 95.06 72 LYS B CA 1
ATOM 3829 C C . LYS B 1 72 ? 3.898 -22.344 -33.375 1 95.06 72 LYS B C 1
ATOM 3831 O O . LYS B 1 72 ? 3.461 -23.062 -32.469 1 95.06 72 LYS B O 1
ATOM 3836 N N . GLN B 1 73 ? 3.42 -22.344 -34.594 1 96.44 73 GLN B N 1
ATOM 3837 C CA . GLN B 1 73 ? 2.275 -23.188 -34.938 1 96.44 73 GLN B CA 1
ATOM 3838 C C . GLN B 1 73 ? 2.727 -24.547 -35.469 1 96.44 73 GLN B C 1
ATOM 3840 O O . GLN B 1 73 ? 3.6 -24.609 -36.344 1 96.44 73 GLN B O 1
ATOM 3845 N N . MET B 1 74 ? 2.203 -25.562 -34.906 1 96.25 74 MET B N 1
ATOM 3846 C CA . MET B 1 74 ? 2.488 -26.906 -35.375 1 96.25 74 MET B CA 1
ATOM 3847 C C . MET B 1 74 ? 1.478 -27.906 -34.812 1 96.25 74 MET B C 1
ATOM 3849 O O . MET B 1 74 ? 0.668 -27.547 -33.969 1 96.25 74 MET B O 1
ATOM 3853 N N . SER B 1 75 ? 1.496 -29.062 -35.344 1 96.62 75 SER B N 1
ATOM 3854 C CA . SER B 1 75 ? 0.647 -30.125 -34.812 1 96.62 75 SER B CA 1
ATOM 3855 C C . SER B 1 75 ? 1.269 -30.75 -33.562 1 96.62 75 SER B C 1
ATOM 3857 O O . SER B 1 75 ? 2.467 -30.594 -33.312 1 96.62 75 SER B O 1
ATOM 3859 N N . ALA B 1 76 ? 0.449 -31.422 -32.812 1 97.12 76 ALA B N 1
ATOM 3860 C CA . ALA B 1 76 ? 0.953 -32.094 -31.625 1 97.12 76 ALA B CA 1
ATOM 3861 C C . ALA B 1 76 ? 1.916 -33.219 -32 1 97.12 76 ALA B C 1
ATOM 3863 O O . ALA B 1 76 ? 2.91 -33.469 -31.312 1 97.12 76 ALA B O 1
ATOM 3864 N N . THR B 1 77 ? 1.637 -33.906 -33.031 1 96.38 77 THR B N 1
ATOM 3865 C CA . THR B 1 77 ? 2.496 -35 -33.5 1 96.38 77 THR B CA 1
ATOM 3866 C C . THR B 1 77 ? 3.848 -34.469 -33.969 1 96.38 77 THR B C 1
ATOM 3868 O O . THR B 1 77 ? 4.879 -35.094 -33.75 1 96.38 77 THR B O 1
ATOM 3871 N N . ASP B 1 78 ? 3.814 -33.344 -34.656 1 95.81 78 ASP B N 1
ATOM 3872 C CA . ASP B 1 78 ? 5.07 -32.719 -35.031 1 95.81 78 ASP B CA 1
ATOM 3873 C C . ASP B 1 78 ? 5.855 -32.281 -33.812 1 95.81 78 ASP B C 1
ATOM 3875 O O . ASP B 1 78 ? 7.086 -32.344 -33.781 1 95.81 78 ASP B O 1
ATOM 3879 N N . PHE B 1 79 ? 5.172 -31.812 -32.875 1 96.75 79 PHE B N 1
ATOM 3880 C CA . PHE B 1 79 ? 5.793 -31.438 -31.594 1 96.75 79 PHE B CA 1
ATOM 3881 C C . PHE B 1 79 ? 6.551 -32.625 -31 1 96.75 79 PHE B C 1
ATOM 3883 O O . PHE B 1 79 ? 7.66 -32.469 -30.484 1 96.75 79 PHE B O 1
ATOM 3890 N N . LEU B 1 80 ? 5.977 -33.75 -30.984 1 95.69 80 LEU B N 1
ATOM 3891 C CA . LEU B 1 80 ? 6.598 -34.938 -30.406 1 95.69 80 LEU B CA 1
ATOM 3892 C C . LEU B 1 80 ? 7.91 -35.25 -31.094 1 95.69 80 LEU B C 1
ATOM 3894 O O . LEU B 1 80 ? 8.797 -35.875 -30.5 1 95.69 80 LEU B O 1
ATOM 3898 N N . LYS B 1 81 ? 8.031 -34.812 -32.281 1 92.88 81 LYS B N 1
ATOM 3899 C CA . LYS B 1 81 ? 9.234 -35.094 -33.062 1 92.88 81 LYS B CA 1
ATOM 3900 C C . LYS B 1 81 ? 10.258 -33.969 -32.875 1 92.88 81 LYS B C 1
ATOM 3902 O O . LYS B 1 81 ? 11.391 -34.094 -33.375 1 92.88 81 LYS B O 1
ATOM 3907 N N . TYR B 1 82 ? 9.797 -32.938 -32.25 1 87.5 82 TYR B N 1
ATOM 3908 C CA . TYR B 1 82 ? 10.648 -31.781 -32.094 1 87.5 82 TYR B CA 1
ATOM 3909 C C . TYR B 1 82 ? 11.883 -32.125 -31.25 1 87.5 82 TYR B C 1
ATOM 3911 O O . TYR B 1 82 ? 11.766 -32.656 -30.141 1 87.5 82 TYR B O 1
ATOM 3919 N N . ASN B 1 83 ? 13.109 -31.953 -31.719 1 80.31 83 ASN B N 1
ATOM 3920 C CA . ASN B 1 83 ? 14.336 -32.344 -31.031 1 80.31 83 ASN B CA 1
ATOM 3921 C C . ASN B 1 83 ? 15.328 -31.188 -30.953 1 80.31 83 ASN B C 1
ATOM 3923 O O . ASN B 1 83 ? 16.516 -31.391 -30.719 1 80.31 83 ASN B O 1
ATOM 3927 N N . CYS B 1 84 ? 14.875 -29.969 -31.078 1 80.69 84 CYS B N 1
ATOM 3928 C CA . CYS B 1 84 ? 15.781 -28.828 -30.984 1 80.69 84 CYS B CA 1
ATOM 3929 C C . CYS B 1 84 ? 16.125 -28.516 -29.531 1 80.69 84 CYS B C 1
ATOM 3931 O O . CYS B 1 84 ? 15.242 -28.266 -28.719 1 80.69 84 CYS B O 1
ATOM 3933 N N . GLU B 1 85 ? 17.438 -28.484 -29.203 1 80.38 85 GLU B N 1
ATOM 3934 C CA . GLU B 1 85 ? 17.891 -28.266 -27.828 1 80.38 85 GLU B CA 1
ATOM 3935 C C . GLU B 1 85 ? 17.984 -26.781 -27.5 1 80.38 85 GLU B C 1
ATOM 3937 O O . GLU B 1 85 ? 18 -26.406 -26.328 1 80.38 85 GLU B O 1
ATOM 3942 N N . SER B 1 86 ? 18 -25.984 -28.531 1 88.75 86 SER B N 1
ATOM 3943 C CA . SER B 1 86 ? 18.25 -24.562 -28.297 1 88.75 86 SER B CA 1
ATOM 3944 C C . SER B 1 86 ? 16.953 -23.844 -27.922 1 88.75 86 SER B C 1
ATOM 3946 O O . SER B 1 86 ? 17 -22.734 -27.375 1 88.75 86 SER B O 1
ATOM 3948 N N . MET B 1 87 ? 15.836 -24.438 -28.234 1 94.25 87 MET B N 1
ATOM 3949 C CA . MET B 1 87 ? 14.547 -23.844 -27.906 1 94.25 87 MET B CA 1
ATOM 3950 C C . MET B 1 87 ? 13.617 -24.875 -27.266 1 94.25 87 MET B C 1
ATOM 3952 O O . MET B 1 87 ? 13.609 -26.031 -27.672 1 94.25 87 MET B O 1
ATOM 3956 N N . TRP B 1 88 ? 12.992 -24.422 -26.281 1 95.94 88 TRP B N 1
ATOM 3957 C CA . TRP B 1 88 ? 11.953 -25.328 -25.781 1 95.94 88 TRP B CA 1
ATOM 3958 C C . TRP B 1 88 ? 10.578 -24.891 -26.266 1 95.94 88 TRP B C 1
ATOM 3960 O O . TRP B 1 88 ? 10.391 -23.75 -26.688 1 95.94 88 TRP B O 1
ATOM 3970 N N . LEU B 1 89 ? 9.602 -25.844 -26.312 1 97.06 89 LEU B N 1
ATOM 3971 C CA . LEU B 1 89 ? 8.219 -25.641 -26.719 1 97.06 89 LEU B CA 1
ATOM 3972 C C . LEU B 1 89 ? 7.258 -26.062 -25.609 1 97.06 89 LEU B C 1
ATOM 3974 O O . LEU B 1 89 ? 7.547 -27 -24.859 1 97.06 89 LEU B O 1
ATOM 3978 N N . GLY B 1 90 ? 6.195 -25.359 -25.531 1 96.69 90 GLY B N 1
ATOM 3979 C CA . GLY B 1 90 ? 5.152 -25.75 -24.609 1 96.69 90 GLY B CA 1
ATOM 3980 C C . GLY B 1 90 ? 3.766 -25.312 -25.047 1 96.69 90 GLY B C 1
ATOM 3981 O O . GLY B 1 90 ? 3.586 -24.219 -25.547 1 96.69 90 GLY B O 1
ATOM 3982 N N . LEU B 1 91 ? 2.816 -26.219 -25.047 1 97 91 LEU B N 1
ATOM 3983 C CA . LEU B 1 91 ? 1.396 -25.891 -25.078 1 97 91 LEU B CA 1
ATOM 3984 C C . LEU B 1 91 ? 0.864 -25.703 -23.656 1 97 91 LEU B C 1
ATOM 3986 O O . LEU B 1 91 ? 0.408 -26.656 -23.031 1 97 91 LEU B O 1
ATOM 3990 N N . ASN B 1 92 ? 0.871 -24.438 -23.266 1 95 92 ASN B N 1
ATOM 3991 C CA . ASN B 1 92 ? 0.676 -24.125 -21.844 1 95 92 ASN B CA 1
ATOM 3992 C C . ASN B 1 92 ? -0.729 -23.594 -21.578 1 95 92 ASN B C 1
ATOM 3994 O O . ASN B 1 92 ? -1.315 -22.906 -22.438 1 95 92 ASN B O 1
ATOM 3998 N N . TYR B 1 93 ? -1.252 -23.891 -20.391 1 92.44 93 TYR B N 1
ATOM 3999 C CA . TYR B 1 93 ? -2.465 -23.281 -19.844 1 92.44 93 TYR B CA 1
ATOM 4000 C C . TYR B 1 93 ? -3.666 -23.578 -20.734 1 92.44 93 TYR B C 1
ATOM 4002 O O . TYR B 1 93 ? -4.461 -22.688 -21.047 1 92.44 93 TYR B O 1
ATOM 4010 N N . LYS B 1 94 ? -3.684 -24.812 -21.234 1 94.19 94 LYS B N 1
ATOM 4011 C CA . LYS B 1 94 ? -4.859 -25.156 -22.031 1 94.19 94 LYS B CA 1
ATOM 4012 C C . LYS B 1 94 ? -5.965 -25.734 -21.156 1 94.19 94 LYS B C 1
ATOM 4014 O O . LYS B 1 94 ? -5.844 -26.859 -20.656 1 94.19 94 LYS B O 1
ATOM 4019 N N . ARG B 1 95 ? -7.023 -25.016 -21.062 1 92.38 95 ARG B N 1
ATOM 4020 C CA . ARG B 1 95 ? -8.18 -25.484 -20.297 1 92.38 95 ARG B CA 1
ATOM 4021 C C . ARG B 1 95 ? -8.891 -26.625 -21.031 1 92.38 95 ARG B C 1
ATOM 4023 O O . ARG B 1 95 ? -8.828 -26.719 -22.25 1 92.38 95 ARG B O 1
ATOM 4030 N N . VAL B 1 96 ? -9.578 -27.297 -20.266 1 91.5 96 VAL B N 1
ATOM 4031 C CA . VAL B 1 96 ? -10.234 -28.5 -20.781 1 91.5 96 VAL B CA 1
ATOM 4032 C C . VAL B 1 96 ? -11.172 -28.141 -21.922 1 91.5 96 VAL B C 1
ATOM 4034 O O . VAL B 1 96 ? -11.25 -28.859 -22.922 1 91.5 96 VAL B O 1
ATOM 4037 N N . HIS B 1 97 ? -11.844 -27 -21.812 1 90.62 97 HIS B N 1
ATOM 4038 C CA . HIS B 1 97 ? -12.836 -26.625 -22.812 1 90.62 97 HIS B CA 1
ATOM 4039 C C . HIS B 1 97 ? -12.172 -26.078 -24.078 1 90.62 97 HIS B C 1
ATOM 4041 O O . HIS B 1 97 ? -12.82 -25.938 -25.109 1 90.62 97 HIS B O 1
ATOM 4047 N N . GLU B 1 98 ? -10.891 -25.797 -24.016 1 92 98 GLU B N 1
ATOM 4048 C CA . GLU B 1 98 ? -10.164 -25.266 -25.172 1 92 98 GLU B CA 1
ATOM 4049 C C . GLU B 1 98 ? -9.602 -26.391 -26.031 1 92 98 GLU B C 1
ATOM 4051 O O . GLU B 1 98 ? -9.055 -26.141 -27.109 1 92 98 GLU B O 1
ATOM 4056 N N . LEU B 1 99 ? -9.742 -27.641 -25.562 1 92.56 99 LEU B N 1
ATOM 4057 C CA . LEU B 1 99 ? -9.297 -28.812 -26.297 1 92.56 99 LEU B CA 1
ATOM 4058 C C . LEU B 1 99 ? -10.477 -29.672 -26.734 1 92.56 99 LEU B C 1
ATOM 4060 O O . LEU B 1 99 ? -11.562 -29.578 -26.156 1 92.56 99 LEU B O 1
ATOM 4064 N N . PRO B 1 100 ? -10.258 -30.453 -27.781 1 93.56 100 PRO B N 1
ATOM 4065 C CA . PRO B 1 100 ? -11.328 -31.375 -28.156 1 93.56 100 PRO B CA 1
ATOM 4066 C C . PRO B 1 100 ? -11.727 -32.312 -27 1 93.56 100 PRO B C 1
ATOM 4068 O O . PRO B 1 100 ? -10.875 -32.75 -26.234 1 93.56 100 PRO B O 1
ATOM 4071 N N . SER B 1 101 ? -12.977 -32.625 -26.969 1 91.75 101 SER B N 1
ATOM 4072 C CA . SER B 1 101 ? -13.531 -33.406 -25.875 1 91.75 101 SER B CA 1
ATOM 4073 C C . SER B 1 101 ? -12.844 -34.75 -25.75 1 91.75 101 SER B C 1
ATOM 4075 O O . SER B 1 101 ? -12.711 -35.281 -24.656 1 91.75 101 SER B O 1
ATOM 4077 N N . ILE B 1 102 ? -12.414 -35.312 -26.812 1 92.38 102 ILE B N 1
ATOM 4078 C CA . ILE B 1 102 ? -11.797 -36.625 -26.828 1 92.38 102 ILE B CA 1
ATOM 4079 C C . ILE B 1 102 ? -10.508 -36.594 -26.016 1 92.38 102 ILE B C 1
ATOM 4081 O O . ILE B 1 102 ? -10.07 -37.625 -25.5 1 92.38 102 ILE B O 1
ATOM 4085 N N . CYS B 1 103 ? -9.867 -35.438 -25.906 1 93.12 103 CYS B N 1
ATOM 4086 C CA . CYS B 1 103 ? -8.586 -35.312 -25.219 1 93.12 103 CYS B CA 1
ATOM 4087 C C . CYS B 1 103 ? -8.781 -35.281 -23.703 1 93.12 103 CYS B C 1
ATOM 4089 O O . CYS B 1 103 ? -7.812 -35.406 -22.953 1 93.12 103 CYS B O 1
ATOM 4091 N N . SER B 1 104 ? -9.984 -35.188 -23.25 1 92 104 SER B N 1
ATOM 4092 C CA . SER B 1 104 ? -10.258 -35.125 -21.812 1 92 104 SER B CA 1
ATOM 4093 C C . SER B 1 104 ? -11.336 -36.094 -21.406 1 92 104 SER B C 1
ATOM 4095 O O . SER B 1 104 ? -11.953 -35.969 -20.359 1 92 104 SER B O 1
ATOM 4097 N N . GLU B 1 105 ? -11.539 -37 -22.203 1 88.56 105 GLU B N 1
ATOM 4098 C CA . GLU B 1 105 ? -12.602 -37.969 -21.953 1 88.56 105 GLU B CA 1
ATOM 4099 C C . GLU B 1 105 ? -12.359 -38.75 -20.672 1 88.56 105 GLU B C 1
ATOM 4101 O O . GLU B 1 105 ? -11.25 -39.25 -20.422 1 88.56 105 GLU B O 1
ATOM 4106 N N . ASN B 1 106 ? -13.344 -38.75 -19.797 1 86.12 106 ASN B N 1
ATOM 4107 C CA . ASN B 1 106 ? -13.422 -39.531 -18.578 1 86.12 106 ASN B CA 1
ATOM 4108 C C . ASN B 1 106 ? -12.43 -39.062 -17.531 1 86.12 106 ASN B C 1
ATOM 4110 O O . ASN B 1 106 ? -12.078 -39.781 -16.609 1 86.12 106 ASN B O 1
ATOM 4114 N N . ILE B 1 107 ? -11.805 -37.969 -17.75 1 90.12 107 ILE B N 1
ATOM 4115 C CA . ILE B 1 107 ? -11.047 -37.375 -16.641 1 90.12 107 ILE B CA 1
ATOM 4116 C C . ILE B 1 107 ? -11.977 -37.125 -15.453 1 90.12 107 ILE B C 1
ATOM 4118 O O . ILE B 1 107 ? -13.07 -36.594 -15.617 1 90.12 107 ILE B O 1
ATOM 4122 N N . ASP B 1 108 ? -11.617 -37.625 -14.328 1 86.06 108 ASP B N 1
ATOM 4123 C CA . ASP B 1 108 ? -12.453 -37.531 -13.141 1 86.06 108 ASP B CA 1
ATOM 4124 C C . ASP B 1 108 ? -11.617 -37.219 -11.906 1 86.06 108 ASP B C 1
ATOM 4126 O O . ASP B 1 108 ? -10.773 -38 -11.492 1 86.06 108 ASP B O 1
ATOM 4130 N N . PHE B 1 109 ? -11.867 -36.156 -11.242 1 89.12 109 PHE B N 1
ATOM 4131 C CA . PHE B 1 109 ? -11.172 -35.812 -10.016 1 89.12 109 PHE B CA 1
ATOM 4132 C C . PHE B 1 109 ? -11.945 -36.312 -8.797 1 89.12 109 PHE B C 1
ATOM 4134 O O . PHE B 1 109 ? -11.578 -36 -7.656 1 89.12 109 PHE B O 1
ATOM 4141 N N . ALA B 1 110 ? -12.961 -37.062 -9.086 1 87.44 110 ALA B N 1
ATOM 4142 C CA . ALA B 1 110 ? -13.711 -37.656 -7.988 1 87.44 110 ALA B CA 1
ATOM 4143 C C . ALA B 1 110 ? -12.836 -38.625 -7.191 1 87.44 110 ALA B C 1
ATOM 4145 O O . ALA B 1 110 ? -13.023 -38.812 -5.984 1 87.44 110 ALA B O 1
ATOM 4146 N N . CYS B 1 111 ? -11.945 -39.219 -7.859 1 84 111 CYS B N 1
ATOM 4147 C CA . CYS B 1 111 ? -11.031 -40.156 -7.195 1 84 111 CYS B CA 1
ATOM 4148 C C . CYS B 1 111 ? -10.188 -39.438 -6.148 1 84 111 CYS B C 1
ATOM 4150 O O . CYS B 1 111 ? -9.68 -40.062 -5.223 1 84 111 CYS B O 1
ATOM 4152 N N . PHE B 1 112 ? -10.102 -38.125 -6.262 1 87.81 112 PHE B N 1
ATOM 4153 C CA . PHE B 1 112 ? -9.398 -37.312 -5.27 1 87.81 112 PHE B CA 1
ATOM 4154 C C . PHE B 1 112 ? -10.383 -36.656 -4.316 1 87.81 112 PHE B C 1
ATOM 4156 O O . PHE B 1 112 ? -9.977 -35.875 -3.445 1 87.81 112 PHE B O 1
ATOM 4163 N N . GLY B 1 113 ? -11.625 -36.875 -4.555 1 88.75 113 GLY B N 1
ATOM 4164 C CA . GLY B 1 113 ? -12.656 -36.312 -3.695 1 88.75 113 GLY B CA 1
ATOM 4165 C C . GLY B 1 113 ? -13.242 -35.031 -4.227 1 88.75 113 GLY B C 1
ATOM 4166 O O . GLY B 1 113 ? -13.922 -34.281 -3.494 1 88.75 113 GLY B O 1
ATOM 4167 N N . PHE B 1 114 ? -12.953 -34.688 -5.512 1 92.62 114 PHE B N 1
ATOM 4168 C CA . PHE B 1 114 ? -13.406 -33.438 -6.07 1 92.62 114 PHE B CA 1
ATOM 4169 C C . PHE B 1 114 ? -14.07 -33.656 -7.43 1 92.62 114 PHE B C 1
ATOM 4171 O O . PHE B 1 114 ? -13.531 -33.219 -8.461 1 92.62 114 PHE B O 1
ATOM 4178 N N . PRO B 1 115 ? -15.219 -34.125 -7.473 1 87.31 115 PRO B N 1
ATOM 4179 C CA . PRO B 1 115 ? -15.875 -34.438 -8.742 1 87.31 115 PRO B CA 1
ATOM 4180 C C . PRO B 1 115 ? -16.094 -33.219 -9.617 1 87.31 115 PRO B C 1
ATOM 4182 O O . PRO B 1 115 ? -16.125 -33.312 -10.844 1 87.31 115 PRO B O 1
ATOM 4185 N N . GLU B 1 116 ? -16.188 -32.031 -9.055 1 85.25 116 GLU B N 1
ATOM 4186 C CA . GLU B 1 116 ? -16.469 -30.828 -9.805 1 85.25 116 GLU B CA 1
ATOM 4187 C C . GLU B 1 116 ? -15.195 -30.266 -10.445 1 85.25 116 GLU B C 1
ATOM 4189 O O . GLU B 1 116 ? -15.266 -29.422 -11.336 1 85.25 116 GLU B O 1
ATOM 4194 N N . ALA B 1 117 ? -14.07 -30.75 -10.047 1 86.56 117 ALA B N 1
ATOM 4195 C CA . ALA B 1 117 ? -12.789 -30.188 -10.461 1 86.56 117 ALA B CA 1
ATOM 4196 C C . ALA B 1 117 ? -12.477 -30.531 -11.906 1 86.56 117 ALA B C 1
ATOM 4198 O O . ALA B 1 117 ? -11.656 -29.875 -12.555 1 86.56 117 ALA B O 1
ATOM 4199 N N . HIS B 1 118 ? -13.086 -31.531 -12.5 1 80.69 118 HIS B N 1
ATOM 4200 C CA . HIS B 1 118 ? -12.789 -31.969 -13.859 1 80.69 118 HIS B CA 1
ATOM 4201 C C . HIS B 1 118 ? -13.18 -30.906 -14.875 1 80.69 118 HIS B C 1
ATOM 4203 O O . HIS B 1 118 ? -12.586 -30.828 -15.953 1 80.69 118 HIS B O 1
ATOM 4209 N N . SER B 1 119 ? -14.133 -30.078 -14.523 1 81.44 119 SER B N 1
ATOM 4210 C CA . SER B 1 119 ? -14.625 -29.062 -15.453 1 81.44 119 SER B CA 1
ATOM 4211 C C . SER B 1 119 ? -13.656 -27.891 -15.555 1 81.44 119 SER B C 1
ATOM 4213 O O . SER B 1 119 ? -13.758 -27.078 -16.469 1 81.44 119 SER B O 1
ATOM 4215 N N . ASP B 1 120 ? -12.664 -27.891 -14.695 1 86.75 120 ASP B N 1
ATOM 4216 C CA . ASP B 1 120 ? -11.75 -26.75 -14.672 1 86.75 120 ASP B CA 1
ATOM 4217 C C . ASP B 1 120 ? -10.297 -27.219 -14.625 1 86.75 120 ASP B C 1
ATOM 4219 O O . ASP B 1 120 ? -9.461 -26.594 -13.961 1 86.75 120 ASP B O 1
ATOM 4223 N N . CYS B 1 121 ? -9.977 -28.25 -15.305 1 92.62 121 CYS B N 1
ATOM 4224 C CA . CYS B 1 121 ? -8.586 -28.719 -15.305 1 92.62 121 CYS B CA 1
ATOM 4225 C C . CYS B 1 121 ? -7.805 -28.062 -16.438 1 92.62 121 CYS B C 1
ATOM 4227 O O . CYS B 1 121 ? -8.391 -27.594 -17.422 1 92.62 121 CYS B O 1
ATOM 4229 N N . THR B 1 122 ? -6.535 -27.891 -16.328 1 95.94 122 THR B N 1
ATOM 4230 C CA . THR B 1 122 ? -5.621 -27.234 -17.25 1 95.94 122 THR B CA 1
ATOM 4231 C C . THR B 1 122 ? -4.527 -28.203 -17.719 1 95.94 122 THR B C 1
ATOM 4233 O O . THR B 1 122 ? -3.951 -28.922 -16.891 1 95.94 122 THR B O 1
ATOM 4236 N N . PHE B 1 123 ? -4.266 -28.234 -19.031 1 96.69 123 PHE B N 1
ATOM 4237 C CA . PHE B 1 123 ? -3.281 -29.141 -19.609 1 96.69 123 PHE B CA 1
ATOM 4238 C C . PHE B 1 123 ? -1.974 -28.406 -19.891 1 96.69 123 PHE B C 1
ATOM 4240 O O . PHE B 1 123 ? -1.979 -27.234 -20.234 1 96.69 123 PHE B O 1
ATOM 4247 N N . TRP B 1 124 ? -0.901 -29.172 -19.797 1 97.94 124 TRP B N 1
ATOM 4248 C CA . TRP B 1 124 ? 0.447 -28.703 -20.094 1 97.94 124 TRP B CA 1
ATOM 4249 C C . TRP B 1 124 ? 1.226 -29.734 -20.906 1 97.94 124 TRP B C 1
ATOM 4251 O O . TRP B 1 124 ? 1.555 -30.812 -20.406 1 97.94 124 TRP B O 1
ATOM 4261 N N . LEU B 1 125 ? 1.455 -29.469 -22.125 1 97.94 125 LEU B N 1
ATOM 4262 C CA . LEU B 1 125 ? 2.32 -30.266 -23 1 97.94 125 LEU B CA 1
ATOM 4263 C C . LEU B 1 125 ? 3.654 -29.562 -23.219 1 97.94 125 LEU B C 1
ATOM 4265 O O . LEU B 1 125 ? 3.705 -28.5 -23.859 1 97.94 125 LEU B O 1
ATOM 4269 N N . SER B 1 126 ? 4.695 -30.188 -22.734 1 97 126 SER B N 1
ATOM 4270 C CA . SER B 1 126 ? 5.965 -29.484 -22.656 1 97 126 SER B CA 1
ATOM 4271 C C . SER B 1 126 ? 7.102 -30.297 -23.25 1 97 126 SER B C 1
ATOM 4273 O O . SER B 1 126 ? 7.141 -31.516 -23.094 1 97 126 SER B O 1
ATOM 4275 N N . SER B 1 127 ? 8.031 -29.641 -23.984 1 97 127 SER B N 1
ATOM 4276 C CA . SER B 1 127 ? 9.305 -30.266 -24.328 1 97 127 SER B CA 1
ATOM 4277 C C . SER B 1 127 ? 10.312 -30.156 -23.188 1 97 127 SER B C 1
ATOM 4279 O O . SER B 1 127 ? 10.039 -29.5 -22.172 1 97 127 SER B O 1
ATOM 4281 N N . LYS B 1 128 ? 11.414 -30.859 -23.344 1 95.31 128 LYS B N 1
ATOM 4282 C CA . LYS B 1 128 ? 12.5 -30.75 -22.375 1 95.31 128 LYS B CA 1
ATOM 4283 C C . LYS B 1 128 ? 12.906 -29.297 -22.156 1 95.31 128 LYS B C 1
ATOM 4285 O O . LYS B 1 128 ? 12.953 -28.516 -23.109 1 95.31 128 LYS B O 1
ATOM 4290 N N . ASN B 1 129 ? 13.086 -28.875 -20.891 1 94.56 129 ASN B N 1
ATOM 4291 C CA . ASN B 1 129 ? 13.586 -27.578 -20.469 1 94.56 129 ASN B CA 1
ATOM 4292 C C . ASN B 1 129 ? 12.469 -26.547 -20.359 1 94.56 129 ASN B C 1
ATOM 4294 O O . ASN B 1 129 ? 12.68 -25.438 -19.844 1 94.56 129 ASN B O 1
ATOM 4298 N N . GLN B 1 130 ? 11.312 -26.828 -20.938 1 96.44 130 GLN B N 1
ATOM 4299 C CA . GLN B 1 130 ? 10.203 -25.922 -20.688 1 96.44 130 GLN B CA 1
ATOM 4300 C C . GLN B 1 130 ? 9.984 -25.719 -19.188 1 96.44 130 GLN B C 1
ATOM 4302 O O . GLN B 1 130 ? 10.047 -26.688 -18.422 1 96.44 130 GLN B O 1
ATOM 4307 N N . ASN B 1 131 ? 9.836 -24.453 -18.781 1 97.31 131 ASN B N 1
ATOM 4308 C CA . ASN B 1 131 ? 9.688 -24.203 -17.344 1 97.31 131 ASN B CA 1
ATOM 4309 C C . ASN B 1 131 ? 8.672 -23.094 -17.078 1 97.31 131 ASN B C 1
ATOM 4311 O O . ASN B 1 131 ? 8.289 -22.359 -18 1 97.31 131 ASN B O 1
ATOM 4315 N N . THR B 1 132 ? 8.141 -23.047 -15.945 1 97.5 132 THR B N 1
ATOM 4316 C CA . THR B 1 132 ? 7.332 -21.953 -15.391 1 97.5 132 THR B CA 1
ATOM 4317 C C . THR B 1 132 ? 8.07 -21.266 -14.242 1 97.5 132 THR B C 1
ATOM 4319 O O . THR B 1 132 ? 8.414 -21.906 -13.242 1 97.5 132 THR B O 1
ATOM 4322 N N . PRO B 1 133 ? 8.32 -19.953 -14.422 1 98.12 133 PRO B N 1
ATOM 4323 C CA . PRO B 1 133 ? 9.039 -19.234 -13.359 1 98.12 133 PRO B CA 1
ATOM 4324 C C . PRO B 1 133 ? 8.406 -19.422 -11.984 1 98.12 133 PRO B C 1
ATOM 4326 O O . PRO B 1 133 ? 7.191 -19.609 -11.883 1 98.12 133 PRO B O 1
ATOM 4329 N N . CYS B 1 134 ? 9.273 -19.359 -10.953 1 98.75 134 CYS B N 1
ATOM 4330 C CA . CYS B 1 134 ? 8.844 -19.578 -9.578 1 98.75 134 CYS B CA 1
ATOM 4331 C C . CYS B 1 134 ? 7.746 -18.594 -9.188 1 98.75 134 CYS B C 1
ATOM 4333 O O . CYS B 1 134 ? 7.871 -17.391 -9.422 1 98.75 134 CYS B O 1
ATOM 4335 N N . HIS B 1 135 ? 6.66 -19.078 -8.594 1 98.75 135 HIS B N 1
ATOM 4336 C CA . HIS B 1 135 ? 5.508 -18.297 -8.156 1 98.75 135 HIS B CA 1
ATOM 4337 C C . HIS B 1 135 ? 4.664 -19.078 -7.152 1 98.75 135 HIS B C 1
ATOM 4339 O O . HIS B 1 135 ? 4.914 -20.25 -6.902 1 98.75 135 HIS B O 1
ATOM 4345 N N . TYR B 1 136 ? 3.814 -18.453 -6.52 1 98.69 136 TYR B N 1
ATOM 4346 C CA . TYR B 1 136 ? 2.742 -19.156 -5.824 1 98.69 136 TYR B CA 1
ATOM 4347 C C . TYR B 1 136 ? 1.38 -18.766 -6.387 1 98.69 136 TYR B C 1
ATOM 4349 O O . TYR B 1 136 ? 1.208 -17.656 -6.898 1 98.69 136 TYR B O 1
ATOM 4357 N N . ASP B 1 137 ? 0.495 -19.688 -6.375 1 98.12 137 ASP B N 1
ATOM 4358 C CA . ASP B 1 137 ? -0.893 -19.453 -6.766 1 98.12 137 ASP B CA 1
ATOM 4359 C C . ASP B 1 137 ? -1.668 -18.75 -5.652 1 98.12 137 ASP B C 1
ATOM 4361 O O . ASP B 1 137 ? -1.619 -19.172 -4.496 1 98.12 137 ASP B O 1
ATOM 4365 N N . THR B 1 138 ? -2.418 -17.734 -6.023 1 97.75 138 THR B N 1
ATOM 4366 C CA . THR B 1 138 ? -3.088 -16.953 -4.988 1 97.75 138 THR B CA 1
ATOM 4367 C C . THR B 1 138 ? -4.352 -17.656 -4.512 1 97.75 138 THR B C 1
ATOM 4369 O O . THR B 1 138 ? -4.852 -17.375 -3.418 1 97.75 138 THR B O 1
ATOM 4372 N N . TYR B 1 139 ? -4.844 -18.625 -5.426 1 96.25 139 TYR B N 1
ATOM 4373 C CA . TYR B 1 139 ? -6.098 -19.281 -5.094 1 96.25 139 TYR B CA 1
ATOM 4374 C C . TYR B 1 139 ? -5.898 -20.797 -4.961 1 96.25 139 TYR B C 1
ATOM 4376 O O . TYR B 1 139 ? -5.137 -21.391 -5.719 1 96.25 139 TYR B O 1
ATOM 4384 N N . GLY B 1 140 ? -6.633 -21.312 -4.012 1 96.62 140 GLY B N 1
ATOM 4385 C CA . GLY B 1 140 ? -6.84 -22.75 -3.92 1 96.62 140 GLY B CA 1
ATOM 4386 C C . GLY B 1 140 ? -5.566 -23.531 -3.619 1 96.62 140 GLY B C 1
ATOM 4387 O O . GLY B 1 140 ? -4.527 -22.922 -3.338 1 96.62 140 GLY B O 1
ATOM 4388 N N . CYS B 1 141 ? -5.707 -24.766 -3.473 1 96.75 141 CYS B N 1
ATOM 4389 C CA . CYS B 1 141 ? -4.598 -25.719 -3.525 1 96.75 141 CYS B CA 1
ATOM 4390 C C . CYS B 1 141 ? -4.559 -26.438 -4.871 1 96.75 141 CYS B C 1
ATOM 4392 O O . CYS B 1 141 ? -5.539 -26.422 -5.617 1 96.75 141 CYS B O 1
ATOM 4394 N N . ASN B 1 142 ? -3.438 -26.906 -5.242 1 97.38 142 ASN B N 1
ATOM 4395 C CA . ASN B 1 142 ? -3.211 -27.422 -6.586 1 97.38 142 ASN B CA 1
ATOM 4396 C C . ASN B 1 142 ? -3.027 -28.938 -6.578 1 97.38 142 ASN B C 1
ATOM 4398 O O . ASN B 1 142 ? -2.262 -29.469 -5.773 1 97.38 142 ASN B O 1
ATOM 4402 N N . ILE B 1 143 ? -3.793 -29.641 -7.348 1 96.69 143 ILE B N 1
ATOM 4403 C CA . ILE B 1 143 ? -3.594 -31.062 -7.621 1 96.69 143 ILE B CA 1
ATOM 4404 C C . ILE B 1 143 ? -3.004 -31.234 -9.016 1 96.69 143 ILE B C 1
ATOM 4406 O O . ILE B 1 143 ? -3.645 -30.906 -10.016 1 96.69 143 ILE B O 1
ATOM 4410 N N . VAL B 1 144 ? -1.85 -31.75 -9.07 1 97.44 144 VAL B N 1
ATOM 4411 C CA . VAL B 1 144 ? -1.145 -31.938 -10.336 1 97.44 144 VAL B CA 1
ATOM 4412 C C . VAL B 1 144 ? -1.042 -33.438 -10.656 1 97.44 144 VAL B C 1
ATOM 4414 O O . VAL B 1 144 ? -0.595 -34.219 -9.82 1 97.44 144 VAL B O 1
ATOM 4417 N N . VAL B 1 145 ? -1.411 -33.781 -11.812 1 96.12 145 VAL B N 1
ATOM 4418 C CA . VAL B 1 145 ? -1.31 -35.156 -12.266 1 96.12 145 VAL B CA 1
ATOM 4419 C C . VAL B 1 145 ? -0.318 -35.25 -13.422 1 96.12 145 VAL B C 1
ATOM 4421 O O . VAL B 1 145 ? -0.504 -34.625 -14.461 1 96.12 145 VAL B O 1
ATOM 4424 N N . GLN B 1 146 ? 0.665 -36.062 -13.227 1 97.5 146 GLN B N 1
ATOM 4425 C CA . GLN B 1 146 ? 1.631 -36.281 -14.297 1 97.5 146 GLN B CA 1
ATOM 4426 C C . GLN B 1 146 ? 1.21 -37.469 -15.172 1 97.5 146 GLN B C 1
ATOM 4428 O O . GLN B 1 146 ? 1.075 -38.594 -14.688 1 97.5 146 GLN B O 1
ATOM 4433 N N . ILE B 1 147 ? 1.042 -37.219 -16.438 1 96.44 147 ILE B N 1
ATOM 4434 C CA . ILE B 1 147 ? 0.504 -38.219 -17.344 1 96.44 147 ILE B CA 1
ATOM 4435 C C . ILE B 1 147 ? 1.646 -38.875 -18.109 1 96.44 147 ILE B C 1
ATOM 4437 O O . ILE B 1 147 ? 1.64 -40.094 -18.297 1 96.44 147 ILE B O 1
ATOM 4441 N N . TYR B 1 148 ? 2.512 -38.156 -18.594 1 96.88 148 TYR B N 1
ATOM 4442 C CA . TYR B 1 148 ? 3.629 -38.625 -19.406 1 96.88 148 TYR B CA 1
ATOM 4443 C C . TYR B 1 148 ? 4.887 -37.812 -19.109 1 96.88 148 TYR B C 1
ATOM 4445 O O . TYR B 1 148 ? 4.816 -36.594 -18.906 1 96.88 148 TYR B O 1
ATOM 4453 N N . GLY B 1 149 ? 6.012 -38.5 -19.156 1 97.69 149 GLY B N 1
ATOM 4454 C CA . GLY B 1 149 ? 7.273 -37.812 -18.953 1 97.69 149 GLY B CA 1
ATOM 4455 C C . GLY B 1 149 ? 7.473 -37.344 -17.531 1 97.69 149 GLY B C 1
ATOM 4456 O O . GLY B 1 149 ? 6.648 -37.625 -16.656 1 97.69 149 GLY B O 1
ATOM 4457 N N . LYS B 1 150 ? 8.586 -36.625 -17.328 1 98.44 150 LYS B N 1
ATOM 4458 C CA . LYS B 1 150 ? 8.961 -36.25 -15.969 1 98.44 150 LYS B CA 1
ATOM 4459 C C . LYS B 1 150 ? 9.094 -34.719 -15.859 1 98.44 150 LYS B C 1
ATOM 4461 O O . LYS B 1 150 ? 9.594 -34.062 -16.766 1 98.44 150 LYS B O 1
ATOM 4466 N N . LYS B 1 151 ? 8.625 -34.188 -14.766 1 98.5 151 LYS B N 1
ATOM 4467 C CA . LYS B 1 151 ? 8.828 -32.781 -14.398 1 98.5 151 LYS B CA 1
ATOM 4468 C C . LYS B 1 151 ? 9.445 -32.656 -13.008 1 98.5 151 LYS B C 1
ATOM 4470 O O . LYS B 1 151 ? 9.141 -33.438 -12.117 1 98.5 151 LYS B O 1
ATOM 4475 N N . SER B 1 152 ? 10.32 -31.734 -12.891 1 98.69 152 SER B N 1
ATOM 4476 C CA . SER B 1 152 ? 10.906 -31.406 -11.594 1 98.69 152 SER B CA 1
ATOM 4477 C C . SER B 1 152 ? 10.211 -30.219 -10.953 1 98.69 152 SER B C 1
ATOM 4479 O O . SER B 1 152 ? 9.992 -29.188 -11.609 1 98.69 152 SER B O 1
ATOM 4481 N N . TRP B 1 153 ? 9.844 -30.375 -9.68 1 98.81 153 TRP B N 1
ATOM 4482 C CA . TRP B 1 153 ? 9.203 -29.312 -8.914 1 98.81 153 TRP B CA 1
ATOM 4483 C C . TRP B 1 153 ? 10.086 -28.875 -7.75 1 98.81 153 TRP B C 1
ATOM 4485 O O . TRP B 1 153 ? 10.43 -29.688 -6.883 1 98.81 153 TRP B O 1
ATOM 4495 N N . LEU B 1 154 ? 10.531 -27.656 -7.785 1 98.88 154 LEU B N 1
ATOM 4496 C CA . LEU B 1 154 ? 11.18 -27.016 -6.648 1 98.88 154 LEU B CA 1
ATOM 4497 C C . LEU B 1 154 ? 10.188 -26.156 -5.867 1 98.88 154 LEU B C 1
ATOM 4499 O O . LEU B 1 154 ? 9.547 -25.266 -6.43 1 98.88 154 LEU B O 1
ATOM 4503 N N . LEU B 1 155 ? 10.023 -26.469 -4.547 1 98.88 155 LEU B N 1
ATOM 4504 C CA . LEU B 1 155 ? 8.945 -25.875 -3.766 1 98.88 155 LEU B CA 1
ATOM 4505 C C . LEU B 1 155 ? 9.492 -25.203 -2.51 1 98.88 155 LEU B C 1
ATOM 4507 O O . LEU B 1 155 ? 10.516 -25.625 -1.97 1 98.88 155 LEU B O 1
ATOM 4511 N N . PHE B 1 156 ? 8.867 -24.141 -2.066 1 98.88 156 PHE B N 1
ATOM 4512 C CA . PHE B 1 156 ? 9.18 -23.438 -0.825 1 98.88 156 PHE B CA 1
ATOM 4513 C C . PHE B 1 156 ? 7.902 -23.109 -0.057 1 98.88 156 PHE B C 1
ATOM 4515 O O . PHE B 1 156 ? 6.883 -22.75 -0.656 1 98.88 156 PHE B O 1
ATOM 4522 N N . PRO B 1 157 ? 7.969 -23.172 1.291 1 98.44 157 PRO B N 1
ATOM 4523 C CA . PRO B 1 157 ? 6.816 -22.734 2.086 1 98.44 157 PRO B CA 1
ATOM 4524 C C . PRO B 1 157 ? 6.438 -21.281 1.831 1 98.44 157 PRO B C 1
ATOM 4526 O O . PRO B 1 157 ? 7.277 -20.484 1.396 1 98.44 157 PRO B O 1
ATOM 4529 N N . PRO B 1 158 ? 5.188 -20.969 2.141 1 97.62 158 PRO B N 1
ATOM 4530 C CA . PRO B 1 158 ? 4.715 -19.594 1.944 1 97.62 158 PRO B CA 1
ATOM 4531 C C . PRO B 1 158 ? 5.555 -18.562 2.699 1 97.62 158 PRO B C 1
ATOM 4533 O O . PRO B 1 158 ? 5.684 -17.422 2.258 1 97.62 158 PRO B O 1
ATOM 4536 N N . SER B 1 159 ? 6.184 -18.922 3.777 1 96.44 159 SER B N 1
ATOM 4537 C CA . SER B 1 159 ? 6.898 -17.984 4.648 1 96.44 159 SER B CA 1
ATOM 4538 C C . SER B 1 159 ? 8.297 -17.703 4.121 1 96.44 159 SER B C 1
ATOM 4540 O O . SER B 1 159 ? 9.016 -16.859 4.668 1 96.44 159 SER B O 1
ATOM 4542 N N . THR B 1 160 ? 8.664 -18.453 3.031 1 97.69 160 THR B N 1
ATOM 4543 C CA . THR B 1 160 ? 10.008 -18.25 2.49 1 97.69 160 THR B CA 1
ATOM 4544 C C . THR B 1 160 ? 10.18 -16.828 1.963 1 97.69 160 THR B C 1
ATOM 4546 O O . THR B 1 160 ? 9.281 -16.297 1.311 1 97.69 160 THR B O 1
ATOM 4549 N N . ASN B 1 161 ? 11.336 -16.219 2.254 1 94.5 161 ASN B N 1
ATOM 4550 C CA . ASN B 1 161 ? 11.602 -14.82 1.914 1 94.5 161 ASN B CA 1
ATOM 4551 C C . ASN B 1 161 ? 12.102 -14.68 0.479 1 94.5 161 ASN B C 1
ATOM 4553 O O . ASN B 1 161 ? 13.195 -14.156 0.246 1 94.5 161 ASN B O 1
ATOM 4557 N N . LEU B 1 162 ? 11.273 -15.055 -0.456 1 97.31 162 LEU B N 1
ATOM 4558 C CA . LEU B 1 162 ? 11.547 -14.805 -1.867 1 97.31 162 LEU B CA 1
ATOM 4559 C C . LEU B 1 162 ? 11.125 -13.391 -2.256 1 97.31 162 LEU B C 1
ATOM 4561 O O . LEU B 1 162 ? 10.266 -12.789 -1.602 1 97.31 162 LEU B O 1
ATOM 4565 N N . THR B 1 163 ? 11.766 -12.758 -3.303 1 96.12 163 THR B N 1
ATOM 4566 C CA . THR B 1 163 ? 11.469 -11.391 -3.73 1 96.12 163 THR B CA 1
ATOM 4567 C C . THR B 1 163 ? 10.211 -11.359 -4.594 1 96.12 163 THR B C 1
ATOM 4569 O O . THR B 1 163 ? 10.297 -11.43 -5.82 1 96.12 163 THR B O 1
ATOM 4572 N N . ALA B 1 164 ? 9.156 -11.164 -3.947 1 97.69 164 ALA B N 1
ATOM 4573 C CA . ALA B 1 164 ? 7.863 -11.188 -4.621 1 97.69 164 ALA B CA 1
ATOM 4574 C C . ALA B 1 164 ? 7.754 -10.055 -5.637 1 97.69 164 ALA B C 1
ATOM 4576 O O . ALA B 1 164 ? 8.219 -8.945 -5.387 1 97.69 164 ALA B O 1
ATOM 4577 N N . THR B 1 165 ? 7.141 -10.336 -6.777 1 97.62 165 THR B N 1
ATOM 4578 C CA . THR B 1 165 ? 6.879 -9.312 -7.785 1 97.62 165 THR B CA 1
ATOM 4579 C C . THR B 1 165 ? 5.586 -9.617 -8.539 1 97.62 165 THR B C 1
ATOM 4581 O O . THR B 1 165 ? 5.184 -10.773 -8.648 1 97.62 165 THR B O 1
ATOM 4584 N N . ARG B 1 166 ? 4.957 -8.586 -8.945 1 98.25 166 ARG B N 1
ATOM 4585 C CA . ARG B 1 166 ? 3.768 -8.695 -9.781 1 98.25 166 ARG B CA 1
ATOM 4586 C C . ARG B 1 166 ? 4.059 -8.242 -11.211 1 98.25 166 ARG B C 1
ATOM 4588 O O . ARG B 1 166 ? 3.137 -8.047 -12 1 98.25 166 ARG B O 1
ATOM 4595 N N . ILE B 1 167 ? 5.352 -7.996 -11.5 1 97.5 167 ILE B N 1
ATOM 4596 C CA . ILE B 1 167 ? 5.773 -7.645 -12.852 1 97.5 167 ILE B CA 1
ATOM 4597 C C . ILE B 1 167 ? 6.633 -8.766 -13.43 1 97.5 167 ILE B C 1
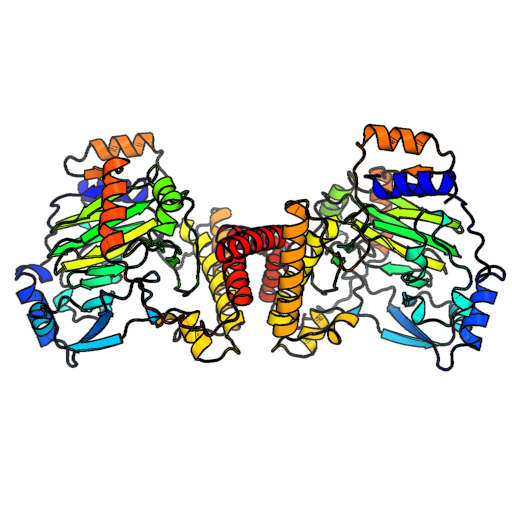ATOM 4599 O O . ILE B 1 167 ? 7.77 -8.977 -13.008 1 97.5 167 ILE B O 1
ATOM 4603 N N . PRO B 1 168 ? 6.066 -9.469 -14.391 1 97.75 168 PRO B N 1
ATOM 4604 C CA . PRO B 1 168 ? 4.801 -9.219 -15.086 1 97.75 168 PRO B CA 1
ATOM 4605 C C . PRO B 1 168 ? 3.582 -9.625 -14.266 1 97.75 168 PRO B C 1
ATOM 4607 O O . PRO B 1 168 ? 3.646 -10.586 -13.492 1 97.75 168 PRO B O 1
ATOM 4610 N N . TYR B 1 169 ? 2.471 -8.93 -14.492 1 98 169 TYR B N 1
ATOM 4611 C CA . TYR B 1 169 ? 1.251 -9.203 -13.742 1 98 169 TYR B CA 1
ATOM 4612 C C . TYR B 1 169 ? 0.475 -10.359 -14.352 1 98 169 TYR B C 1
ATOM 4614 O O . TYR B 1 169 ? 0.249 -10.391 -15.57 1 98 169 TYR B O 1
ATOM 4622 N N . GLU B 1 170 ? 0.196 -11.258 -13.602 1 96.56 170 GLU B N 1
ATOM 4623 C CA . GLU B 1 170 ? -0.705 -12.367 -13.898 1 96.56 170 GLU B CA 1
ATOM 4624 C C . GLU B 1 170 ? -1.708 -12.578 -12.766 1 96.56 170 GLU B C 1
ATOM 4626 O O . GLU B 1 170 ? -1.319 -12.812 -11.625 1 96.56 170 GLU B O 1
ATOM 4631 N N . GLU B 1 171 ? -2.967 -12.516 -13.148 1 94.94 171 GLU B N 1
ATOM 4632 C CA . GLU B 1 171 ? -3.98 -12.766 -12.125 1 94.94 171 GLU B CA 1
ATOM 4633 C C . GLU B 1 171 ? -3.789 -14.133 -11.477 1 94.94 171 GLU B C 1
ATOM 4635 O O . GLU B 1 171 ? -3.504 -15.117 -12.164 1 94.94 171 GLU B O 1
ATOM 4640 N N . SER B 1 172 ? -3.854 -14.188 -10.18 1 95.75 172 SER B N 1
ATOM 4641 C CA . SER B 1 172 ? -3.875 -15.406 -9.375 1 95.75 172 SER B CA 1
ATOM 4642 C C . SER B 1 172 ? -2.477 -16 -9.227 1 95.75 172 SER B C 1
ATOM 4644 O O . SER B 1 172 ? -2.324 -17.156 -8.852 1 95.75 172 SER B O 1
ATOM 4646 N N . SER B 1 173 ? -1.44 -15.219 -9.695 1 97.56 173 SER B N 1
ATOM 4647 C CA . SER B 1 173 ? -0.059 -15.664 -9.523 1 97.56 173 SER B CA 1
ATOM 4648 C C . SER B 1 173 ? 0.819 -14.539 -8.984 1 97.56 173 SER B C 1
ATOM 4650 O O . SER B 1 173 ? 0.713 -13.391 -9.43 1 97.56 173 SER B O 1
ATOM 4652 N N . VAL B 1 174 ? 1.604 -14.805 -8.016 1 98.5 174 VAL B N 1
ATOM 4653 C CA . VAL B 1 174 ? 2.656 -13.906 -7.555 1 98.5 174 VAL B CA 1
ATOM 4654 C C . VAL B 1 174 ? 4.023 -14.523 -7.828 1 98.5 174 VAL B C 1
ATOM 4656 O O . VAL B 1 174 ? 4.355 -15.578 -7.277 1 98.5 174 VAL B O 1
ATOM 4659 N N . TYR B 1 175 ? 4.801 -13.883 -8.641 1 98.44 175 TYR B N 1
ATOM 4660 C CA . TYR B 1 175 ? 6.113 -14.391 -9.016 1 98.44 175 TYR B CA 1
ATOM 4661 C C . TYR B 1 175 ? 7.18 -13.93 -8.031 1 98.44 175 TYR B C 1
ATOM 4663 O O . TYR B 1 175 ? 6.906 -13.125 -7.141 1 98.44 175 TYR B O 1
ATOM 4671 N N . CYS B 1 176 ? 8.328 -14.523 -8.125 1 97.94 176 CYS B N 1
ATOM 4672 C CA . CYS B 1 176 ? 9.516 -13.984 -7.469 1 97.94 176 CYS B CA 1
ATOM 4673 C C . CYS B 1 176 ? 10.609 -13.68 -8.484 1 97.94 176 CYS B C 1
ATOM 4675 O O . CYS B 1 176 ? 10.531 -14.117 -9.633 1 97.94 176 CYS B O 1
ATOM 4677 N N . LEU B 1 177 ? 11.578 -12.914 -8.117 1 96.56 177 LEU B N 1
ATOM 4678 C CA . LEU B 1 177 ? 12.609 -12.445 -9.031 1 96.56 177 LEU B CA 1
ATOM 4679 C C . LEU B 1 177 ? 13.766 -13.438 -9.102 1 96.56 177 LEU B C 1
ATOM 4681 O O . LEU B 1 177 ? 14.586 -13.375 -10.023 1 96.56 177 LEU B O 1
ATOM 4685 N N . GLU B 1 178 ? 13.883 -14.328 -8.133 1 97.25 178 GLU B N 1
ATOM 4686 C CA . GLU B 1 178 ? 14.953 -15.32 -8.172 1 97.25 178 GLU B CA 1
ATOM 4687 C C . GLU B 1 178 ? 14.844 -16.203 -9.414 1 97.25 178 GLU B C 1
ATOM 4689 O O . GLU B 1 178 ? 13.781 -16.781 -9.68 1 97.25 178 GLU B O 1
ATOM 4694 N N . ASN B 1 179 ? 15.852 -16.281 -10.141 1 97.25 179 ASN B N 1
ATOM 4695 C CA . ASN B 1 179 ? 15.914 -17.062 -11.375 1 97.25 179 ASN B CA 1
ATOM 4696 C C . ASN B 1 179 ? 16.406 -18.484 -11.109 1 97.25 179 ASN B C 1
ATOM 4698 O O . ASN B 1 179 ? 17.609 -18.766 -11.203 1 97.25 179 ASN B O 1
ATOM 4702 N N . PHE B 1 180 ? 15.555 -19.406 -10.922 1 98.19 180 PHE B N 1
ATOM 4703 C CA . PHE B 1 180 ? 15.938 -20.766 -10.602 1 98.19 180 PHE B CA 1
ATOM 4704 C C . PHE B 1 180 ? 16.281 -21.547 -11.867 1 98.19 180 PHE B C 1
ATOM 4706 O O . PHE B 1 180 ? 16.875 -22.625 -11.797 1 98.19 180 PHE B O 1
ATOM 4713 N N . TYR B 1 181 ? 15.867 -21.031 -13.039 1 97.88 181 TYR B N 1
ATOM 4714 C CA . TYR B 1 181 ? 16.234 -21.656 -14.297 1 97.88 181 TYR B CA 1
ATOM 4715 C C . TYR B 1 181 ? 17.719 -21.531 -14.562 1 97.88 181 TYR B C 1
ATOM 4717 O O . TYR B 1 181 ? 18.391 -22.516 -14.852 1 97.88 181 TYR B O 1
ATOM 4725 N N . ALA B 1 182 ? 18.203 -20.359 -14.445 1 97.31 182 ALA B N 1
ATOM 4726 C CA . ALA B 1 182 ? 19.609 -20.047 -14.695 1 97.31 182 ALA B CA 1
ATOM 4727 C C . ALA B 1 182 ? 20.109 -18.984 -13.727 1 97.31 182 ALA B C 1
ATOM 4729 O O . ALA B 1 182 ? 20.422 -17.859 -14.133 1 97.31 182 ALA B O 1
ATOM 4730 N N . PRO B 1 183 ? 20.328 -19.375 -12.461 1 97.19 183 PRO B N 1
ATOM 4731 C CA . PRO B 1 183 ? 20.75 -18.391 -11.469 1 97.19 183 PRO B CA 1
ATOM 4732 C C . PRO B 1 183 ? 22.109 -17.766 -11.789 1 97.19 183 PRO B C 1
ATOM 4734 O O . PRO B 1 183 ? 23.016 -18.484 -12.234 1 97.19 183 PRO B O 1
ATOM 4737 N N . HIS B 1 184 ? 22.172 -16.5 -11.609 1 94.19 184 HIS B N 1
ATOM 4738 C CA . HIS B 1 184 ? 23.453 -15.82 -11.75 1 94.19 184 HIS B CA 1
ATOM 4739 C C . HIS B 1 184 ? 24.391 -16.188 -10.602 1 94.19 184 HIS B C 1
ATOM 4741 O O . HIS B 1 184 ? 24 -16.141 -9.438 1 94.19 184 HIS B O 1
ATOM 4747 N N . PRO B 1 185 ? 25.625 -16.438 -10.93 1 93.88 185 PRO B N 1
ATOM 4748 C CA . PRO B 1 185 ? 26.578 -16.844 -9.891 1 93.88 185 PRO B CA 1
ATOM 4749 C C . PRO B 1 185 ? 26.703 -15.812 -8.773 1 93.88 185 PRO B C 1
ATOM 4751 O O . PRO B 1 185 ? 26.906 -16.172 -7.609 1 93.88 185 PRO B O 1
ATOM 4754 N N . LYS B 1 186 ? 26.531 -14.586 -9.086 1 91.81 186 LYS B N 1
ATOM 4755 C CA . LYS B 1 186 ? 26.656 -13.531 -8.086 1 91.81 186 LYS B CA 1
ATOM 4756 C C . LYS B 1 186 ? 25.547 -13.625 -7.043 1 91.81 186 LYS B C 1
ATOM 4758 O O . LYS B 1 186 ? 25.656 -13.047 -5.957 1 91.81 186 LYS B O 1
ATOM 4763 N N . GLU B 1 187 ? 24.5 -14.281 -7.355 1 93.38 187 GLU B N 1
ATOM 4764 C CA . GLU B 1 187 ? 23.344 -14.375 -6.465 1 93.38 187 GLU B CA 1
ATOM 4765 C C . GLU B 1 187 ? 23.438 -15.602 -5.559 1 93.38 187 GLU B C 1
ATOM 4767 O O . GLU B 1 187 ? 22.562 -15.828 -4.723 1 93.38 187 GLU B O 1
ATOM 4772 N N . PHE B 1 188 ? 24.484 -16.406 -5.625 1 95.12 188 PHE B N 1
ATOM 4773 C CA . PHE B 1 188 ? 24.641 -17.672 -4.93 1 95.12 188 PHE B CA 1
ATOM 4774 C C . PHE B 1 188 ? 24.484 -17.484 -3.426 1 95.12 188 PHE B C 1
ATOM 4776 O O . PHE B 1 188 ? 23.75 -18.234 -2.771 1 95.12 188 PHE B O 1
ATOM 4783 N N . PRO B 1 189 ? 25.172 -16.438 -2.869 1 94.5 189 PRO B N 1
ATOM 4784 C CA . PRO B 1 189 ? 25.047 -16.297 -1.416 1 94.5 189 PRO B CA 1
ATOM 4785 C C . PRO B 1 189 ? 23.609 -16.125 -0.949 1 94.5 189 PRO B C 1
ATOM 4787 O O . PRO B 1 189 ? 23.188 -16.75 0.022 1 94.5 189 PRO B O 1
ATOM 4790 N N . GLU B 1 190 ? 22.875 -15.336 -1.625 1 93.88 190 GLU B N 1
ATOM 4791 C CA . GLU B 1 190 ? 21.484 -15.102 -1.263 1 93.88 190 GLU B CA 1
ATOM 4792 C C . GLU B 1 190 ? 20.625 -16.328 -1.544 1 93.88 190 GLU B C 1
ATOM 4794 O O . GLU B 1 190 ? 19.766 -16.688 -0.742 1 93.88 190 GLU B O 1
ATOM 4799 N N . LEU B 1 191 ? 20.875 -16.984 -2.643 1 96.69 191 LEU B N 1
ATOM 4800 C CA . LEU B 1 191 ? 20.078 -18.156 -3.021 1 96.69 191 LEU B CA 1
ATOM 4801 C C . LEU B 1 191 ? 20.312 -19.312 -2.055 1 96.69 191 LEU B C 1
ATOM 4803 O O . LEU B 1 191 ? 19.391 -20.078 -1.756 1 96.69 191 LEU B O 1
ATOM 4807 N N . LEU B 1 192 ? 21.516 -19.422 -1.626 1 96.12 192 LEU B N 1
ATOM 4808 C CA . LEU B 1 192 ? 21.844 -20.547 -0.756 1 96.12 192 LEU B CA 1
ATOM 4809 C C . LEU B 1 192 ? 21.188 -20.391 0.606 1 96.12 192 LEU B C 1
ATOM 4811 O O . LEU B 1 192 ? 20.969 -21.391 1.312 1 96.12 192 LEU B O 1
ATOM 4815 N N . GLN B 1 193 ? 20.859 -19.172 0.957 1 95.75 193 GLN B N 1
ATOM 4816 C CA . GLN B 1 193 ? 20.141 -18.953 2.205 1 95.75 193 GLN B CA 1
ATOM 4817 C C . GLN B 1 193 ? 18.734 -19.578 2.154 1 95.75 193 GLN B C 1
ATOM 4819 O O . GLN B 1 193 ? 18.125 -19.828 3.197 1 95.75 193 GLN B O 1
ATOM 4824 N N . LEU B 1 194 ? 18.25 -19.859 0.979 1 97.5 194 LEU B N 1
ATOM 4825 C CA . LEU B 1 194 ? 16.906 -20.422 0.811 1 97.5 194 LEU B CA 1
ATOM 4826 C C . LEU B 1 194 ? 16.938 -21.938 1.042 1 97.5 194 LEU B C 1
ATOM 4828 O O . LEU B 1 194 ? 15.883 -22.562 1.143 1 97.5 194 LEU B O 1
ATOM 4832 N N . SER B 1 195 ? 18.109 -22.562 1.189 1 96.94 195 SER B N 1
ATOM 4833 C CA . SER B 1 195 ? 18.281 -24.016 1.251 1 96.94 195 SER B CA 1
ATOM 4834 C C . SER B 1 195 ? 17.484 -24.609 2.404 1 96.94 195 SER B C 1
ATOM 4836 O O . SER B 1 195 ? 16.938 -25.703 2.277 1 96.94 195 SER B O 1
ATOM 4838 N N . GLU B 1 196 ? 17.375 -23.891 3.473 1 96.56 196 GLU B N 1
ATOM 4839 C CA . GLU B 1 196 ? 16.703 -24.406 4.664 1 96.56 196 GLU B CA 1
ATOM 4840 C C . GLU B 1 196 ? 15.211 -24.578 4.422 1 96.56 196 GLU B C 1
ATOM 4842 O O . GLU B 1 196 ? 14.531 -25.297 5.164 1 96.56 196 GLU B O 1
ATOM 4847 N N . HIS B 1 197 ? 14.766 -24.016 3.379 1 97.81 197 HIS B N 1
ATOM 4848 C CA . HIS B 1 197 ? 13.328 -24.031 3.129 1 97.81 197 HIS B CA 1
ATOM 4849 C C . HIS B 1 197 ? 13 -24.75 1.824 1 97.81 197 HIS B C 1
ATOM 4851 O O . HIS B 1 197 ? 11.836 -24.781 1.407 1 97.81 197 HIS B O 1
ATOM 4857 N N . ALA B 1 198 ? 13.922 -25.359 1.178 1 98.62 198 ALA B N 1
ATOM 4858 C CA . ALA B 1 198 ? 13.734 -25.859 -0.181 1 98.62 198 ALA B CA 1
ATOM 4859 C C . ALA B 1 198 ? 13.281 -27.312 -0.169 1 98.62 198 ALA B C 1
ATOM 4861 O O . ALA B 1 198 ? 13.828 -28.141 0.563 1 98.62 198 ALA B O 1
ATOM 4862 N N . TYR B 1 199 ? 12.242 -27.609 -0.911 1 98.69 199 TYR B N 1
ATOM 4863 C CA . TYR B 1 199 ? 11.75 -28.953 -1.186 1 98.69 199 TYR B CA 1
ATOM 4864 C C . TYR B 1 199 ? 11.828 -29.281 -2.674 1 98.69 199 TYR B C 1
ATOM 4866 O O . TYR B 1 199 ? 11.711 -28.375 -3.514 1 98.69 199 TYR B O 1
ATOM 4874 N N . GLN B 1 200 ? 12.055 -30.484 -3.01 1 98.56 200 GLN B N 1
ATOM 4875 C CA . GLN B 1 200 ? 12.062 -30.859 -4.422 1 98.56 200 GLN B CA 1
ATOM 4876 C C . GLN B 1 200 ? 11.508 -32.25 -4.633 1 98.56 200 GLN B C 1
ATOM 4878 O O . GLN B 1 200 ? 11.688 -33.125 -3.789 1 98.56 200 GLN B O 1
ATOM 4883 N N . VAL B 1 201 ? 10.844 -32.438 -5.766 1 98.44 201 VAL B N 1
ATOM 4884 C CA . VAL B 1 201 ? 10.359 -33.781 -6.156 1 98.44 201 VAL B CA 1
ATOM 4885 C C . VAL B 1 201 ? 10.305 -33.875 -7.68 1 98.44 201 VAL B C 1
ATOM 4887 O O . VAL B 1 201 ? 9.992 -32.906 -8.367 1 98.44 201 VAL B O 1
ATOM 4890 N N . VAL B 1 202 ? 10.695 -34.906 -8.195 1 98.44 202 VAL B N 1
ATOM 4891 C CA . VAL B 1 202 ? 10.469 -35.25 -9.594 1 98.44 202 VAL B CA 1
ATOM 4892 C C . VAL B 1 202 ? 9.188 -36.094 -9.727 1 98.44 202 VAL B C 1
ATOM 4894 O O . VAL B 1 202 ? 9.055 -37.125 -9.102 1 98.44 202 VAL B O 1
ATOM 4897 N N . VAL B 1 203 ? 8.289 -35.594 -10.438 1 98.25 203 VAL B N 1
ATOM 4898 C CA . VAL B 1 203 ? 7.027 -36.281 -10.648 1 98.25 203 VAL B CA 1
ATOM 4899 C C . VAL B 1 203 ? 7.102 -37.125 -11.922 1 98.25 203 VAL B C 1
ATOM 4901 O O . VAL B 1 203 ? 7.582 -36.656 -12.953 1 98.25 203 VAL B O 1
ATOM 4904 N N . GLU B 1 204 ? 6.645 -38.312 -11.789 1 97.38 204 GLU B N 1
ATOM 4905 C CA . GLU B 1 204 ? 6.664 -39.281 -12.883 1 97.38 204 GLU B CA 1
ATOM 4906 C C . GLU B 1 204 ? 5.25 -39.688 -13.289 1 97.38 204 GLU B C 1
ATOM 4908 O O . GLU B 1 204 ? 4.281 -39.344 -12.609 1 97.38 204 GLU B O 1
ATOM 4913 N N . PRO B 1 205 ? 5.109 -40.438 -14.438 1 96.56 205 PRO B N 1
ATOM 4914 C CA . PRO B 1 205 ? 3.766 -40.781 -14.898 1 96.56 205 PRO B CA 1
ATOM 4915 C C . PRO B 1 205 ? 2.934 -41.469 -13.82 1 96.56 205 PRO B C 1
ATOM 4917 O O . PRO B 1 205 ? 3.408 -42.406 -13.188 1 96.56 205 PRO B O 1
ATOM 4920 N N . ASN B 1 206 ? 1.742 -40.938 -13.633 1 93.94 206 ASN B N 1
ATOM 4921 C CA . ASN B 1 206 ? 0.739 -41.469 -12.711 1 93.94 206 ASN B CA 1
ATOM 4922 C C . ASN B 1 206 ? 0.973 -40.969 -11.289 1 93.94 206 ASN B C 1
ATOM 4924 O O . ASN B 1 206 ? 0.272 -41.375 -10.359 1 93.94 206 ASN B O 1
ATOM 4928 N N . ASP B 1 207 ? 1.988 -40.156 -11.133 1 95.94 207 ASP B N 1
ATOM 4929 C CA . ASP B 1 207 ? 2.137 -39.5 -9.844 1 95.94 207 ASP B CA 1
ATOM 4930 C C . ASP B 1 207 ? 1.14 -38.344 -9.695 1 95.94 207 ASP B C 1
ATOM 4932 O O . ASP B 1 207 ? 0.769 -37.719 -10.688 1 95.94 207 ASP B O 1
ATOM 4936 N N . ILE B 1 208 ? 0.688 -38.156 -8.484 1 95.62 208 ILE B N 1
ATOM 4937 C CA . ILE B 1 208 ? -0.165 -37 -8.141 1 95.62 208 ILE B CA 1
ATOM 4938 C C . ILE B 1 208 ? 0.537 -36.125 -7.102 1 95.62 208 ILE B C 1
ATOM 4940 O O . ILE B 1 208 ? 0.9 -36.594 -6.023 1 95.62 208 ILE B O 1
ATOM 4944 N N . LEU B 1 209 ? 0.779 -34.938 -7.488 1 97.94 209 LEU B N 1
ATOM 4945 C CA . LEU B 1 209 ? 1.386 -33.969 -6.574 1 97.94 209 LEU B CA 1
ATOM 4946 C C . LEU B 1 209 ? 0.343 -33 -6.039 1 97.94 209 LEU B C 1
ATOM 4948 O O . LEU B 1 209 ? -0.428 -32.406 -6.812 1 97.94 209 LEU B O 1
ATOM 4952 N N . ILE B 1 210 ? 0.3 -32.875 -4.742 1 97.62 210 ILE B N 1
ATOM 4953 C CA . ILE B 1 210 ? -0.597 -31.906 -4.086 1 97.62 210 ILE B CA 1
ATOM 4954 C C . ILE B 1 210 ? 0.21 -30.766 -3.5 1 97.62 210 ILE B C 1
ATOM 4956 O O . ILE B 1 210 ? 1.11 -30.969 -2.684 1 97.62 210 ILE B O 1
ATOM 4960 N N . ILE B 1 211 ? -0.083 -29.578 -3.916 1 98.56 211 ILE B N 1
ATOM 4961 C CA . ILE B 1 211 ? 0.593 -28.375 -3.441 1 98.56 211 ILE B CA 1
ATOM 4962 C C . ILE B 1 211 ? -0.372 -27.547 -2.607 1 98.56 211 ILE B C 1
ATOM 4964 O O . ILE B 1 211 ? -1.356 -27.016 -3.129 1 98.56 211 ILE B O 1
ATOM 4968 N N . PRO B 1 212 ? -0.052 -27.359 -1.35 1 98.25 212 PRO B N 1
ATOM 4969 C CA . PRO B 1 212 ? -0.931 -26.547 -0.506 1 98.25 212 PRO B CA 1
ATOM 4970 C C . PRO B 1 212 ? -0.986 -25.078 -0.946 1 98.25 212 PRO B C 1
ATOM 4972 O O . PRO B 1 212 ? -0.132 -24.625 -1.713 1 98.25 212 PRO B O 1
ATOM 4975 N N . ARG B 1 213 ? -1.961 -24.422 -0.42 1 98.06 213 ARG B N 1
ATOM 4976 C CA . ARG B 1 213 ? -2.217 -23.031 -0.741 1 98.06 213 ARG B CA 1
ATOM 4977 C C . ARG B 1 213 ? -0.975 -22.172 -0.497 1 98.06 213 ARG B C 1
ATOM 4979 O O . ARG B 1 213 ? -0.346 -22.266 0.559 1 98.06 213 ARG B O 1
ATOM 4986 N N . HIS B 1 214 ? -0.542 -21.406 -1.502 1 98.38 214 HIS B N 1
ATOM 4987 C CA . HIS B 1 214 ? 0.434 -20.312 -1.429 1 98.38 214 HIS B CA 1
ATOM 4988 C C . HIS B 1 214 ? 1.856 -20.859 -1.361 1 98.38 214 HIS B C 1
ATOM 4990 O O . HIS B 1 214 ? 2.801 -20.109 -1.102 1 98.38 214 HIS B O 1
ATOM 4996 N N . TRP B 1 215 ? 2.07 -22.141 -1.508 1 98.81 215 TRP B N 1
ATOM 4997 C CA . TRP B 1 215 ? 3.439 -22.641 -1.622 1 98.81 215 TRP B CA 1
ATOM 4998 C C . TRP B 1 215 ? 4.09 -22.156 -2.912 1 98.81 215 TRP B C 1
ATOM 5000 O O . TRP B 1 215 ? 3.488 -22.234 -3.986 1 98.81 215 TRP B O 1
ATOM 5010 N N . TRP B 1 216 ? 5.289 -21.641 -2.777 1 98.88 216 TRP B N 1
ATOM 5011 C CA . TRP B 1 216 ? 6.074 -21.266 -3.949 1 98.88 216 TRP B CA 1
ATOM 5012 C C . TRP B 1 216 ? 6.488 -22.5 -4.738 1 98.88 216 TRP B C 1
ATOM 5014 O O . TRP B 1 216 ? 6.805 -23.547 -4.156 1 98.88 216 TRP B O 1
ATOM 5024 N N . HIS B 1 217 ? 6.523 -22.344 -6.055 1 98.88 217 HIS B N 1
ATOM 5025 C CA . HIS B 1 217 ? 7 -23.484 -6.84 1 98.88 217 HIS B CA 1
ATOM 5026 C C . HIS B 1 217 ? 7.598 -23.031 -8.164 1 98.88 217 HIS B C 1
ATOM 5028 O O . HIS B 1 217 ? 7.105 -22.078 -8.773 1 98.88 217 HIS B O 1
ATOM 5034 N N . TYR B 1 218 ? 8.711 -23.578 -8.516 1 98.75 218 TYR B N 1
ATOM 5035 C CA . TYR B 1 218 ? 9.359 -23.562 -9.82 1 98.75 218 TYR B CA 1
ATOM 5036 C C . TYR B 1 218 ? 9.273 -24.938 -10.484 1 98.75 218 TYR B C 1
ATOM 5038 O O . TYR B 1 218 ? 9.641 -25.953 -9.883 1 98.75 218 TYR B O 1
ATOM 5046 N N . VAL B 1 219 ? 8.781 -24.984 -11.727 1 98.62 219 VAL B N 1
ATOM 5047 C CA . VAL B 1 219 ? 8.555 -26.266 -12.391 1 98.62 219 VAL B CA 1
ATOM 5048 C C . VAL B 1 219 ? 9.352 -26.312 -13.695 1 98.62 219 VAL B C 1
ATOM 5050 O O . VAL B 1 219 ? 9.406 -25.328 -14.43 1 98.62 219 VAL B O 1
ATOM 5053 N N . GLU B 1 220 ? 9.891 -27.453 -13.945 1 98 220 GLU B N 1
ATOM 5054 C CA . GLU B 1 220 ? 10.672 -27.625 -15.156 1 98 220 GLU B CA 1
ATOM 5055 C C . GLU B 1 220 ? 10.477 -29.031 -15.734 1 98 220 GLU B C 1
ATOM 5057 O O . GLU B 1 220 ? 10.523 -30.016 -15.008 1 98 220 GLU B O 1
ATOM 5062 N N . ALA B 1 221 ? 10.242 -29.094 -17.062 1 97.25 221 ALA B N 1
ATOM 5063 C CA . ALA B 1 221 ? 10.141 -30.391 -17.734 1 97.25 221 ALA B CA 1
ATOM 5064 C C . ALA B 1 221 ? 11.523 -30.984 -17.969 1 97.25 221 ALA B C 1
ATOM 5066 O O . ALA B 1 221 ? 12.398 -30.359 -18.562 1 97.25 221 ALA B O 1
ATOM 5067 N N . LEU B 1 222 ? 11.727 -32.219 -17.5 1 96.94 222 LEU B N 1
ATOM 5068 C CA . LEU B 1 222 ? 13.008 -32.875 -17.656 1 96.94 222 LEU B CA 1
ATOM 5069 C C . LEU B 1 222 ? 13.07 -33.625 -19 1 96.94 222 LEU B C 1
ATOM 5071 O O . LEU B 1 222 ? 14.156 -33.969 -19.469 1 96.94 222 LEU B O 1
ATOM 5075 N N . GLU B 1 223 ? 12.016 -33.875 -19.609 1 96.31 223 GLU B N 1
ATOM 5076 C CA . GLU B 1 223 ? 11.789 -34.5 -20.906 1 96.31 223 GLU B CA 1
ATOM 5077 C C . GLU B 1 223 ? 10.406 -34.156 -21.453 1 96.31 223 GLU B C 1
ATOM 5079 O O . GLU B 1 223 ? 9.648 -33.406 -20.812 1 96.31 223 GLU B O 1
ATOM 5084 N N . THR B 1 224 ? 10.133 -34.562 -22.672 1 96.69 224 THR B N 1
ATOM 5085 C CA . THR B 1 224 ? 8.773 -34.375 -23.172 1 96.69 224 THR B CA 1
ATOM 5086 C C . THR B 1 224 ? 7.754 -34.906 -22.156 1 96.69 224 THR B C 1
ATOM 5088 O O . THR B 1 224 ? 7.859 -36.031 -21.703 1 96.69 224 THR B O 1
ATOM 5091 N N . SER B 1 225 ? 6.809 -33.969 -21.828 1 97 225 SER B N 1
ATOM 5092 C CA . SER B 1 225 ? 5.922 -34.344 -20.719 1 97 225 SER B CA 1
ATOM 5093 C C . SER B 1 225 ? 4.512 -33.812 -20.953 1 97 225 SER B C 1
ATOM 5095 O O . SER B 1 225 ? 4.328 -32.812 -21.641 1 97 225 SER B O 1
ATOM 5097 N N . LEU B 1 226 ? 3.543 -34.5 -20.469 1 97.75 226 LEU B N 1
ATOM 5098 C CA . LEU B 1 226 ? 2.139 -34.125 -20.406 1 97.75 226 LEU B CA 1
ATOM 5099 C C . LEU B 1 226 ? 1.622 -34.188 -18.969 1 97.75 226 LEU B C 1
ATOM 5101 O O . LEU B 1 226 ? 1.791 -35.219 -18.297 1 97.75 226 LEU B O 1
ATOM 5105 N N . SER B 1 227 ? 1.121 -33.125 -18.5 1 97.5 227 SER B N 1
ATOM 5106 C CA . SER B 1 227 ? 0.509 -33.094 -17.172 1 97.5 227 SER B CA 1
ATOM 5107 C C . SER B 1 227 ? -0.789 -32.281 -17.188 1 97.5 227 SER B C 1
ATOM 5109 O O . SER B 1 227 ? -1.095 -31.594 -18.156 1 97.5 227 SER B O 1
ATOM 5111 N N . LEU B 1 228 ? -1.599 -32.406 -16.25 1 95.5 228 LEU B N 1
ATOM 5112 C CA . LEU B 1 228 ? -2.764 -31.562 -16.031 1 95.5 228 LEU B CA 1
ATOM 5113 C C . LEU B 1 228 ? -2.934 -31.25 -14.555 1 95.5 228 LEU B C 1
ATOM 5115 O O . LEU B 1 228 ? -2.359 -31.922 -13.703 1 95.5 228 LEU B O 1
ATOM 5119 N N . ASN B 1 229 ? -3.539 -30.172 -14.234 1 96.62 229 ASN B N 1
ATOM 5120 C CA . ASN B 1 229 ? -3.791 -29.797 -12.852 1 96.62 229 ASN B CA 1
ATOM 5121 C C . ASN B 1 229 ? -5.168 -29.156 -12.688 1 96.62 229 ASN B C 1
ATOM 5123 O O . ASN B 1 229 ? -5.816 -28.812 -13.672 1 96.62 229 ASN B O 1
ATOM 5127 N N . SER B 1 230 ? -5.637 -29.172 -11.508 1 95.75 230 SER B N 1
ATOM 5128 C CA . SER B 1 230 ? -6.832 -28.438 -11.109 1 95.75 230 SER B CA 1
ATOM 5129 C C . SER B 1 230 ? -6.605 -27.672 -9.805 1 95.75 230 SER B C 1
ATOM 5131 O O . SER B 1 230 ? -5.984 -28.203 -8.875 1 95.75 230 SER B O 1
ATOM 5133 N N . TRP B 1 231 ? -7.031 -26.453 -9.758 1 96 231 TRP B N 1
ATOM 5134 C CA . TRP B 1 231 ? -7.02 -25.656 -8.539 1 96 231 TRP B CA 1
ATOM 5135 C C . TRP B 1 231 ? -8.328 -25.812 -7.77 1 96 231 TRP B C 1
ATOM 5137 O O . TRP B 1 231 ? -9.398 -25.453 -8.266 1 96 231 TRP B O 1
ATOM 5147 N N . ILE B 1 232 ? -8.211 -26.328 -6.602 1 96.06 232 ILE B N 1
ATOM 5148 C CA . ILE B 1 232 ? -9.383 -26.562 -5.758 1 96.06 232 ILE B CA 1
ATOM 5149 C C . ILE B 1 232 ? -9.727 -25.281 -4.988 1 96.06 232 ILE B C 1
ATOM 5151 O O . ILE B 1 232 ? -8.93 -24.812 -4.176 1 96.06 232 ILE B O 1
ATOM 5155 N N . PRO B 1 233 ? -10.898 -24.766 -5.219 1 95.56 233 PRO B N 1
ATOM 5156 C CA . PRO B 1 233 ? -11.266 -23.516 -4.547 1 95.56 233 PRO B CA 1
ATOM 5157 C C . PRO B 1 233 ? -11.453 -23.688 -3.041 1 95.56 233 PRO B C 1
ATOM 5159 O O . PRO B 1 233 ? -11.984 -24.703 -2.598 1 95.56 233 PRO B O 1
ATOM 5162 N N . LEU B 1 234 ? -11.023 -22.75 -2.322 1 96.12 234 LEU B N 1
ATOM 5163 C CA . LEU B 1 234 ? -11.109 -22.781 -0.867 1 96.12 234 LEU B CA 1
ATOM 5164 C C . LEU B 1 234 ? -11.922 -21.594 -0.352 1 96.12 234 LEU B C 1
ATOM 5166 O O . LEU B 1 234 ? -11.969 -20.547 -0.997 1 96.12 234 LEU B O 1
ATOM 5170 N N . ASP B 1 235 ? -12.492 -21.703 0.794 1 93.31 235 ASP B N 1
ATOM 5171 C CA . ASP B 1 235 ? -13.289 -20.641 1.381 1 93.31 235 ASP B CA 1
ATOM 5172 C C . ASP B 1 235 ? -12.414 -19.438 1.764 1 93.31 235 ASP B C 1
ATOM 5174 O O . ASP B 1 235 ? -12.867 -18.297 1.72 1 93.31 235 ASP B O 1
ATOM 5178 N N . VAL B 1 236 ? -11.227 -19.688 2.08 1 94.88 236 VAL B N 1
ATOM 5179 C CA . VAL B 1 236 ? -10.312 -18.625 2.512 1 94.88 236 VAL B CA 1
ATOM 5180 C C . VAL B 1 236 ? -9.836 -17.828 1.304 1 94.88 236 VAL B C 1
ATOM 5182 O O . VAL B 1 236 ? -9.164 -16.812 1.455 1 94.88 236 VAL B O 1
ATOM 5185 N N . ASP B 1 237 ? -10.211 -18.234 0.102 1 96.88 237 ASP B N 1
ATOM 5186 C CA . ASP B 1 237 ? -9.781 -17.562 -1.12 1 96.88 237 ASP B CA 1
ATOM 5187 C C . ASP B 1 237 ? -10.375 -16.156 -1.22 1 96.88 237 ASP B C 1
ATOM 5189 O O . ASP B 1 237 ? -9.891 -15.328 -1.995 1 96.88 237 ASP B O 1
ATOM 5193 N N . ILE B 1 238 ? -11.414 -15.898 -0.482 1 96.38 238 ILE B N 1
ATOM 5194 C CA . ILE B 1 238 ? -12.102 -14.617 -0.549 1 96.38 238 ILE B CA 1
ATOM 5195 C C . ILE B 1 238 ? -11.117 -13.484 -0.263 1 96.38 238 ILE B C 1
ATOM 5197 O O . ILE B 1 238 ? -11.148 -12.445 -0.925 1 96.38 238 ILE B O 1
ATOM 5201 N N . ASP B 1 239 ? -10.242 -13.656 0.678 1 97.19 239 ASP B N 1
ATOM 5202 C CA . ASP B 1 239 ? -9.242 -12.641 1.003 1 97.19 239 ASP B CA 1
ATOM 5203 C C . ASP B 1 239 ? -8.305 -12.398 -0.175 1 97.19 239 ASP B C 1
ATOM 5205 O O . ASP B 1 239 ? -8.031 -11.258 -0.537 1 97.19 239 ASP B O 1
ATOM 5209 N N . SER B 1 240 ? -7.859 -13.484 -0.76 1 97.75 240 SER B N 1
ATOM 5210 C CA . SER B 1 240 ? -6.957 -13.383 -1.901 1 97.75 240 SER B CA 1
ATOM 5211 C C . SER B 1 240 ? -7.656 -12.766 -3.105 1 97.75 240 SER B C 1
ATOM 5213 O O . SER B 1 240 ? -7.035 -12.047 -3.893 1 97.75 240 SER B O 1
ATOM 5215 N N . GLN B 1 241 ? -8.891 -13.094 -3.242 1 97.62 241 GLN B N 1
ATOM 5216 C CA . GLN B 1 241 ? -9.656 -12.516 -4.34 1 97.62 241 GLN B CA 1
ATOM 5217 C C . GLN B 1 241 ? -9.766 -11 -4.191 1 97.62 241 GLN B C 1
ATOM 5219 O O . GLN B 1 241 ? -9.625 -10.266 -5.172 1 97.62 241 GLN B O 1
ATOM 5224 N N . ILE B 1 242 ? -10 -10.531 -3.008 1 98.38 242 ILE B N 1
ATOM 5225 C CA . ILE B 1 242 ? -10.031 -9.094 -2.748 1 98.38 242 ILE B CA 1
ATOM 5226 C C . ILE B 1 242 ? -8.664 -8.484 -3.035 1 98.38 242 ILE B C 1
ATOM 5228 O O . ILE B 1 242 ? -8.562 -7.457 -3.709 1 98.38 242 ILE B O 1
ATOM 5232 N N . GLU B 1 243 ? -7.645 -9.109 -2.543 1 98.56 243 GLU B N 1
ATOM 5233 C CA . GLU B 1 243 ? -6.285 -8.641 -2.783 1 98.56 243 GLU B CA 1
ATOM 5234 C C . GLU B 1 243 ? -5.984 -8.555 -4.277 1 98.56 243 GLU B C 1
ATOM 5236 O O . GLU B 1 243 ? -5.391 -7.578 -4.742 1 98.56 243 GLU B O 1
ATOM 5241 N N . GLU B 1 244 ? -6.426 -9.562 -4.988 1 97.44 244 GLU B N 1
ATOM 5242 C CA . GLU B 1 244 ? -6.172 -9.594 -6.426 1 97.44 244 GLU B CA 1
ATOM 5243 C C . GLU B 1 244 ? -6.918 -8.469 -7.141 1 97.44 244 GLU B C 1
ATOM 5245 O O . GLU B 1 244 ? -6.418 -7.906 -8.117 1 97.44 244 GLU B O 1
ATOM 5250 N N . CYS B 1 245 ? -8.109 -8.219 -6.707 1 97.12 245 CYS B N 1
ATOM 5251 C CA . CYS B 1 245 ? -8.852 -7.102 -7.273 1 97.12 245 CYS B CA 1
ATOM 5252 C C . CYS B 1 245 ? -8.109 -5.789 -7.074 1 97.12 245 CYS B C 1
ATOM 5254 O O . CYS B 1 245 ? -8.023 -4.973 -7.992 1 97.12 245 CYS B O 1
ATOM 5256 N N . ILE B 1 246 ? -7.562 -5.598 -5.898 1 97.88 246 ILE B N 1
ATOM 5257 C CA . ILE B 1 246 ? -6.809 -4.395 -5.562 1 97.88 246 ILE B CA 1
ATOM 5258 C C . ILE B 1 246 ? -5.578 -4.293 -6.461 1 97.88 246 ILE B C 1
ATOM 5260 O O . ILE B 1 246 ? -5.336 -3.25 -7.074 1 97.88 246 ILE B O 1
ATOM 5264 N N . VAL B 1 247 ? -4.836 -5.367 -6.598 1 98.06 247 VAL B N 1
ATOM 5265 C CA . VAL B 1 247 ? -3.607 -5.371 -7.383 1 98.06 247 VAL B CA 1
ATOM 5266 C C . VAL B 1 247 ? -3.934 -5.121 -8.852 1 98.06 247 VAL B C 1
ATOM 5268 O O . VAL B 1 247 ? -3.25 -4.344 -9.523 1 98.06 247 VAL B O 1
ATOM 5271 N N . LYS B 1 248 ? -4.961 -5.809 -9.305 1 96.38 248 LYS B N 1
ATOM 5272 C CA . LYS B 1 248 ? -5.383 -5.613 -10.688 1 96.38 248 LYS B CA 1
ATOM 5273 C C . LYS B 1 248 ? -5.707 -4.145 -10.961 1 96.38 248 LYS B C 1
ATOM 5275 O O . LYS B 1 248 ? -5.25 -3.58 -11.953 1 96.38 248 LYS B O 1
ATOM 5280 N N . TYR B 1 249 ? -6.48 -3.559 -10.109 1 95.88 249 TYR B N 1
ATOM 5281 C CA . TYR B 1 249 ? -6.832 -2.15 -10.25 1 95.88 249 TYR B CA 1
ATOM 5282 C C . TYR B 1 249 ? -5.582 -1.278 -10.281 1 95.88 249 TYR B C 1
ATOM 5284 O O . TYR B 1 249 ? -5.473 -0.369 -11.109 1 95.88 249 TYR B O 1
ATOM 5292 N N . LEU B 1 250 ? -4.617 -1.488 -9.375 1 96.44 250 LEU B N 1
ATOM 5293 C CA . LEU B 1 250 ? -3.393 -0.703 -9.273 1 96.44 250 LEU B CA 1
ATOM 5294 C C . LEU B 1 250 ? -2.555 -0.831 -10.547 1 96.44 250 LEU B C 1
ATOM 5296 O O . LEU B 1 250 ? -2.117 0.175 -11.109 1 96.44 250 LEU B O 1
ATOM 5300 N N . ILE B 1 251 ? -2.361 -2.043 -10.984 1 96.69 251 ILE B N 1
ATOM 5301 C CA . ILE B 1 251 ? -1.532 -2.301 -12.156 1 96.69 251 ILE B CA 1
ATOM 5302 C C . ILE B 1 251 ? -2.176 -1.677 -13.391 1 96.69 251 ILE B C 1
ATOM 5304 O O . ILE B 1 251 ? -1.501 -1.014 -14.188 1 96.69 251 ILE B O 1
ATOM 5308 N N . GLU B 1 252 ? -3.439 -1.902 -13.531 1 94.06 252 GLU B N 1
ATOM 5309 C CA . GLU B 1 252 ? -4.137 -1.36 -14.695 1 94.06 252 GLU B CA 1
ATOM 5310 C C . GLU B 1 252 ? -4.133 0.166 -14.68 1 94.06 252 GLU B C 1
ATOM 5312 O O . GLU B 1 252 ? -4.008 0.803 -15.727 1 94.06 252 GLU B O 1
ATOM 5317 N N . ASN B 1 253 ? -4.273 0.72 -13.5 1 92.62 253 ASN B N 1
ATOM 5318 C CA . ASN B 1 253 ? -4.207 2.174 -13.398 1 92.62 253 ASN B CA 1
ATOM 5319 C C . ASN B 1 253 ? -2.82 2.697 -13.758 1 92.62 253 ASN B C 1
ATOM 5321 O O . ASN B 1 253 ? -2.697 3.73 -14.422 1 92.62 253 ASN B O 1
ATOM 5325 N N . PHE B 1 254 ? -1.797 2.033 -13.344 1 92.56 254 PHE B N 1
ATOM 5326 C CA . PHE B 1 254 ? -0.428 2.441 -13.633 1 92.56 254 PHE B CA 1
ATOM 5327 C C . PHE B 1 254 ? -0.145 2.363 -15.125 1 92.56 254 PHE B C 1
ATOM 5329 O O . PHE B 1 254 ? 0.639 3.152 -15.656 1 92.56 254 PHE B O 1
ATOM 5336 N N . THR B 1 255 ? -0.804 1.451 -15.82 1 92.44 255 THR B N 1
ATOM 5337 C CA . THR B 1 255 ? -0.466 1.205 -17.219 1 92.44 255 THR B CA 1
ATOM 5338 C C . THR B 1 255 ? -1.501 1.84 -18.141 1 92.44 255 THR B C 1
ATOM 5340 O O . THR B 1 255 ? -1.37 1.772 -19.375 1 92.44 255 THR B O 1
ATOM 5343 N N . ARG B 1 256 ? -2.523 2.363 -17.578 1 88.69 256 ARG B N 1
ATOM 5344 C CA . ARG B 1 256 ? -3.66 2.857 -18.344 1 88.69 256 ARG B CA 1
ATOM 5345 C C . ARG B 1 256 ? -3.205 3.787 -19.469 1 88.69 256 ARG B C 1
ATOM 5347 O O . ARG B 1 256 ? -3.662 3.666 -20.609 1 88.69 256 ARG B O 1
ATOM 5354 N N . ASN B 1 257 ? -2.287 4.73 -19.266 1 86.44 257 ASN B N 1
ATOM 5355 C CA . ASN B 1 257 ? -1.837 5.68 -20.266 1 86.44 257 ASN B CA 1
ATOM 5356 C C . ASN B 1 257 ? -0.401 5.402 -20.703 1 86.44 257 ASN B C 1
ATOM 5358 O O . ASN B 1 257 ? 0.256 6.266 -21.297 1 86.44 257 ASN B O 1
ATOM 5362 N N . ALA B 1 258 ? 0.019 4.211 -20.438 1 91.62 258 ALA B N 1
ATOM 5363 C CA . ALA B 1 258 ? 1.386 3.855 -20.812 1 91.62 258 ALA B CA 1
ATOM 5364 C C . ALA B 1 258 ? 1.451 3.379 -22.266 1 91.62 258 ALA B C 1
ATOM 5366 O O . ALA B 1 258 ? 0.424 3.057 -22.859 1 91.62 258 ALA B O 1
ATOM 5367 N N . SER B 1 259 ? 2.625 3.42 -22.844 1 94.88 259 SER B N 1
ATOM 5368 C CA . SER B 1 259 ? 2.85 2.904 -24.188 1 94.88 259 SER B CA 1
ATOM 5369 C C . SER B 1 259 ? 2.631 1.396 -24.25 1 94.88 259 SER B C 1
ATOM 5371 O O . SER B 1 259 ? 2.617 0.726 -23.219 1 94.88 259 SER B O 1
ATOM 5373 N N . ALA B 1 260 ? 2.451 0.895 -25.406 1 95.31 260 ALA B N 1
ATOM 5374 C CA . ALA B 1 260 ? 2.242 -0.537 -25.609 1 95.31 260 ALA B CA 1
ATOM 5375 C C . ALA B 1 260 ? 3.43 -1.343 -25.078 1 95.31 260 ALA B C 1
ATOM 5377 O O . ALA B 1 260 ? 3.252 -2.412 -24.5 1 95.31 260 ALA B O 1
ATOM 5378 N N . ASN B 1 261 ? 4.59 -0.805 -25.25 1 95.88 261 ASN B N 1
ATOM 5379 C CA . ASN B 1 261 ? 5.785 -1.504 -24.812 1 95.88 261 ASN B CA 1
ATOM 5380 C C . ASN B 1 261 ? 5.812 -1.652 -23.281 1 95.88 261 ASN B C 1
ATOM 5382 O O . ASN B 1 261 ? 6.242 -2.684 -22.766 1 95.88 261 ASN B O 1
ATOM 5386 N N . ILE B 1 262 ? 5.34 -0.599 -22.625 1 96.5 262 ILE B N 1
ATOM 5387 C CA . ILE B 1 262 ? 5.301 -0.648 -21.172 1 96.5 262 ILE B CA 1
ATOM 5388 C C . ILE B 1 262 ? 4.234 -1.641 -20.719 1 96.5 262 ILE B C 1
ATOM 5390 O O . ILE B 1 262 ? 4.469 -2.441 -19.812 1 96.5 262 ILE B O 1
ATOM 5394 N N . LYS B 1 263 ? 3.125 -1.625 -21.375 1 96.69 263 LYS B N 1
ATOM 5395 C CA . LYS B 1 263 ? 2.049 -2.551 -21.031 1 96.69 263 LYS B CA 1
ATOM 5396 C C . LYS B 1 263 ? 2.492 -4 -21.219 1 96.69 263 LYS B C 1
ATOM 5398 O O . LYS B 1 263 ? 2.256 -4.84 -20.344 1 96.69 263 LYS B O 1
ATOM 5403 N N . GLU B 1 264 ? 3.191 -4.262 -22.297 1 96.62 264 GLU B N 1
ATOM 5404 C CA . GLU B 1 264 ? 3.65 -5.609 -22.625 1 96.62 264 GLU B CA 1
ATOM 5405 C C . GLU B 1 264 ? 4.742 -6.066 -21.656 1 96.62 264 GLU B C 1
ATOM 5407 O O . GLU B 1 264 ? 4.973 -7.266 -21.5 1 96.62 264 GLU B O 1
ATOM 5412 N N . TYR B 1 265 ? 5.375 -5.051 -21.094 1 97.25 265 TYR B N 1
ATOM 5413 C CA . TYR B 1 265 ? 6.418 -5.363 -20.125 1 97.25 265 TYR B CA 1
ATOM 5414 C C . TYR B 1 265 ? 5.82 -5.656 -18.75 1 97.25 265 TYR B C 1
ATOM 5416 O O . TYR B 1 265 ? 6.246 -6.59 -18.062 1 97.25 265 TYR B O 1
ATOM 5424 N N . VAL B 1 266 ? 4.801 -4.91 -18.359 1 97.44 266 VAL B N 1
ATOM 5425 C CA . VAL B 1 266 ? 4.27 -4.922 -17 1 97.44 266 VAL B CA 1
ATOM 5426 C C . VAL B 1 266 ? 3.244 -6.047 -16.859 1 97.44 266 VAL B C 1
ATOM 5428 O O . VAL B 1 266 ? 3.09 -6.621 -15.781 1 97.44 266 VAL B O 1
ATOM 5431 N N . MET B 1 267 ? 2.635 -6.434 -17.953 1 96.94 267 MET B N 1
ATOM 5432 C CA . MET B 1 267 ? 1.556 -7.414 -17.875 1 96.94 267 MET B CA 1
ATOM 5433 C C . MET B 1 267 ? 1.913 -8.672 -18.656 1 96.94 267 MET B C 1
ATOM 5435 O O . MET B 1 267 ? 2.512 -8.594 -19.734 1 96.94 267 MET B O 1
ATOM 5439 N N . ASN B 1 268 ? 1.534 -9.766 -18.062 1 96.69 268 ASN B N 1
ATOM 5440 C CA . ASN B 1 268 ? 1.619 -10.992 -18.844 1 96.69 268 ASN B CA 1
ATOM 5441 C C . ASN B 1 268 ? 0.742 -10.93 -20.094 1 96.69 268 ASN B C 1
ATOM 5443 O O . ASN B 1 268 ? -0.3 -10.273 -20.094 1 96.69 268 ASN B O 1
ATOM 5447 N N . PRO B 1 269 ? 1.077 -11.641 -21.109 1 94.69 269 PRO B N 1
ATOM 5448 C CA . PRO B 1 269 ? 0.353 -11.562 -22.391 1 94.69 269 PRO B CA 1
ATOM 5449 C C . PRO B 1 269 ? -1.138 -11.859 -22.234 1 94.69 269 PRO B C 1
ATOM 5451 O O . PRO B 1 269 ? -1.97 -11.188 -22.859 1 94.69 269 PRO B O 1
ATOM 5454 N N . ASN B 1 270 ? -1.504 -12.758 -21.406 1 92.06 270 ASN B N 1
ATOM 5455 C CA . ASN B 1 270 ? -2.906 -13.133 -21.25 1 92.06 270 ASN B CA 1
ATOM 5456 C C . ASN B 1 270 ? -3.699 -12.047 -20.531 1 92.06 270 ASN B C 1
ATOM 5458 O O . ASN B 1 270 ? -4.93 -12.031 -20.578 1 92.06 270 ASN B O 1
ATOM 5462 N N . GLN B 1 271 ? -3.02 -11.156 -19.844 1 94.25 271 GLN B N 1
ATOM 5463 C CA . GLN B 1 271 ? -3.678 -10.102 -19.078 1 94.25 271 GLN B CA 1
ATOM 5464 C C . GLN B 1 271 ? -3.994 -8.898 -19.969 1 94.25 271 GLN B C 1
ATOM 5466 O O . GLN B 1 271 ? -4.824 -8.062 -19.609 1 94.25 271 GLN B O 1
ATOM 5471 N N . LEU B 1 272 ? -3.322 -8.773 -21.078 1 93.25 272 LEU B N 1
ATOM 5472 C CA . LEU B 1 272 ? -3.453 -7.625 -21.953 1 93.25 272 LEU B CA 1
ATOM 5473 C C . LEU B 1 272 ? -4.848 -7.566 -22.578 1 93.25 272 LEU B C 1
ATOM 5475 O O . LEU B 1 272 ? -5.336 -6.488 -22.922 1 93.25 272 LEU B O 1
ATOM 5479 N N . THR B 1 273 ? -5.512 -8.711 -22.594 1 88.75 273 THR B N 1
ATOM 5480 C CA . THR B 1 273 ? -6.836 -8.766 -23.203 1 88.75 273 THR B CA 1
ATOM 5481 C C . THR B 1 273 ? -7.922 -8.844 -22.141 1 88.75 273 THR B C 1
ATOM 5483 O O . THR B 1 273 ? -9.109 -8.938 -22.453 1 88.75 273 THR B O 1
ATOM 5486 N N . GLU B 1 274 ? -7.586 -8.82 -20.922 1 86.38 274 GLU B N 1
ATOM 5487 C CA . GLU B 1 274 ? -8.539 -9.016 -19.828 1 86.38 274 GLU B CA 1
ATOM 5488 C C . GLU B 1 274 ? -8.703 -7.734 -19.016 1 86.38 274 GLU B C 1
ATOM 5490 O O . GLU B 1 274 ? -9.086 -7.785 -17.844 1 86.38 274 GLU B O 1
ATOM 5495 N N . ILE B 1 275 ? -8.453 -6.684 -19.562 1 83.69 275 ILE B N 1
ATOM 5496 C CA . ILE B 1 275 ? -8.602 -5.41 -18.875 1 83.69 275 ILE B CA 1
ATOM 5497 C C . ILE B 1 275 ? -10.078 -5.047 -18.766 1 83.69 275 ILE B C 1
ATOM 5499 O O . ILE B 1 275 ? -10.82 -5.141 -19.766 1 83.69 275 ILE B O 1
ATOM 5503 N N . ILE B 1 276 ? -10.469 -4.773 -17.625 1 83.25 276 ILE B N 1
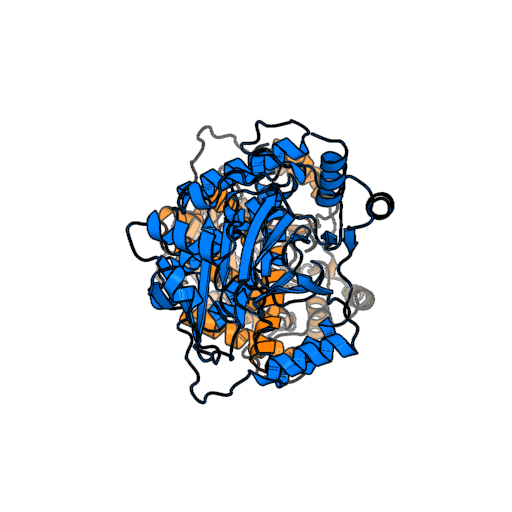ATOM 5504 C CA . ILE B 1 276 ? -11.859 -4.387 -17.406 1 83.25 276 ILE B CA 1
ATOM 5505 C C . ILE B 1 276 ? -11.914 -2.941 -16.906 1 83.25 276 ILE B C 1
ATOM 5507 O O . ILE B 1 276 ? -10.93 -2.418 -16.391 1 83.25 276 ILE B O 1
ATOM 5511 N N . ASP B 1 277 ? -13.039 -2.322 -17.078 1 88.81 277 ASP B N 1
ATOM 5512 C CA . ASP B 1 277 ? -13.164 -0.929 -16.672 1 88.81 277 ASP B CA 1
ATOM 5513 C C . ASP B 1 277 ? -13.32 -0.819 -15.148 1 88.81 277 ASP B C 1
ATOM 5515 O O . ASP B 1 277 ? -13.609 -1.811 -14.477 1 88.81 277 ASP B O 1
ATOM 5519 N N . ASP B 1 278 ? -13.102 0.328 -14.648 1 88.62 278 ASP B N 1
ATOM 5520 C CA . ASP B 1 278 ? -13.102 0.576 -13.211 1 88.62 278 ASP B CA 1
ATOM 5521 C C . ASP B 1 278 ? -14.461 0.234 -12.594 1 88.62 278 ASP B C 1
ATOM 5523 O O . ASP B 1 278 ? -14.523 -0.296 -11.484 1 88.62 278 ASP B O 1
ATOM 5527 N N . GLU B 1 279 ? -15.469 0.555 -13.297 1 91.31 279 GLU B N 1
ATOM 5528 C CA . GLU B 1 279 ? -16.812 0.278 -12.773 1 91.31 279 GLU B CA 1
ATOM 5529 C C . GLU B 1 279 ? -16.984 -1.21 -12.492 1 91.31 279 GLU B C 1
ATOM 5531 O O . GLU B 1 279 ? -17.516 -1.588 -11.445 1 91.31 279 GLU B O 1
ATOM 5536 N N . GLU B 1 280 ? -16.531 -1.971 -13.43 1 93.19 280 GLU B N 1
ATOM 5537 C CA . GLU B 1 280 ? -16.641 -3.418 -13.273 1 93.19 280 GLU B CA 1
ATOM 5538 C C . GLU B 1 280 ? -15.766 -3.916 -12.125 1 93.19 280 GLU B C 1
ATOM 5540 O O . GLU B 1 280 ? -16.172 -4.789 -11.359 1 93.19 280 GLU B O 1
ATOM 5545 N N . VAL B 1 281 ? -14.586 -3.404 -12.016 1 93.5 281 VAL B N 1
ATOM 5546 C CA . VAL B 1 281 ? -13.68 -3.803 -10.945 1 93.5 281 VAL B CA 1
ATOM 5547 C C . VAL B 1 281 ? -14.328 -3.535 -9.594 1 93.5 281 VAL B C 1
ATOM 5549 O O . VAL B 1 281 ? -14.32 -4.395 -8.711 1 93.5 281 VAL B O 1
ATOM 5552 N N . PHE B 1 282 ? -14.922 -2.408 -9.414 1 95.62 282 PHE B N 1
ATOM 5553 C CA . PHE B 1 282 ? -15.469 -2.025 -8.117 1 95.62 282 PHE B CA 1
ATOM 5554 C C . PHE B 1 282 ? -16.781 -2.76 -7.844 1 95.62 282 PHE B C 1
ATOM 5556 O O . PHE B 1 282 ? -17.125 -3.012 -6.684 1 95.62 282 PHE B O 1
ATOM 5563 N N . LYS B 1 283 ? -17.5 -3.123 -8.938 1 96.25 283 LYS B N 1
ATOM 5564 C CA . LYS B 1 283 ? -18.641 -4 -8.742 1 96.25 283 LYS B CA 1
ATOM 5565 C C . LYS B 1 283 ? -18.219 -5.344 -8.156 1 96.25 283 LYS B C 1
ATOM 5567 O O . LYS B 1 283 ? -18.812 -5.82 -7.184 1 96.25 283 LYS B O 1
ATOM 5572 N N . ILE B 1 284 ? -17.188 -5.891 -8.75 1 96.62 284 ILE B N 1
ATOM 5573 C CA . ILE B 1 284 ? -16.672 -7.168 -8.289 1 96.62 284 ILE B CA 1
ATOM 5574 C C . ILE B 1 284 ? -16.141 -7.027 -6.859 1 96.62 284 ILE B C 1
ATOM 5576 O O . ILE B 1 284 ? -16.438 -7.863 -6 1 96.62 284 ILE B O 1
ATOM 5580 N N . LEU B 1 285 ? -15.422 -5.953 -6.613 1 97.25 285 LEU B N 1
ATOM 5581 C CA . LEU B 1 285 ? -14.852 -5.711 -5.293 1 97.25 285 LEU B CA 1
ATOM 5582 C C . LEU B 1 285 ? -15.953 -5.609 -4.238 1 97.25 285 LEU B C 1
ATOM 5584 O O . LEU B 1 285 ? -15.82 -6.164 -3.146 1 97.25 285 LEU B O 1
ATOM 5588 N N . ASN B 1 286 ? -17.016 -4.918 -4.582 1 96.94 286 ASN B N 1
ATOM 5589 C CA . ASN B 1 286 ? -18.125 -4.773 -3.65 1 96.94 286 ASN B CA 1
ATOM 5590 C C . ASN B 1 286 ? -18.75 -6.125 -3.311 1 96.94 286 ASN B C 1
ATOM 5592 O O . ASN B 1 286 ? -19.062 -6.395 -2.15 1 96.94 286 ASN B O 1
ATOM 5596 N N . VAL B 1 287 ? -18.922 -6.93 -4.305 1 96.69 287 VAL B N 1
ATOM 5597 C CA . VAL B 1 287 ? -19.484 -8.258 -4.113 1 96.69 287 VAL B CA 1
ATOM 5598 C C . VAL B 1 287 ? -18.578 -9.086 -3.205 1 96.69 287 VAL B C 1
ATOM 5600 O O . VAL B 1 287 ? -19.047 -9.766 -2.295 1 96.69 287 VAL B O 1
ATOM 5603 N N . LEU B 1 288 ? -17.312 -9.023 -3.449 1 97.12 288 LEU B N 1
ATOM 5604 C CA . LEU B 1 288 ? -16.359 -9.781 -2.662 1 97.12 288 LEU B CA 1
ATOM 5605 C C . LEU B 1 288 ? -16.359 -9.32 -1.209 1 97.12 288 LEU B C 1
ATOM 5607 O O . LEU B 1 288 ? -16.266 -10.141 -0.291 1 97.12 288 LEU B O 1
ATOM 5611 N N . LEU B 1 289 ? -16.406 -8.016 -0.985 1 97.38 289 LEU B N 1
ATOM 5612 C CA . LEU B 1 289 ? -16.438 -7.477 0.369 1 97.38 289 LEU B CA 1
ATOM 5613 C C . LEU B 1 289 ? -17.688 -7.938 1.107 1 97.38 289 LEU B C 1
ATOM 5615 O O . LEU B 1 289 ? -17.625 -8.289 2.287 1 97.38 289 LEU B O 1
ATOM 5619 N N . GLN B 1 290 ? -18.828 -7.961 0.419 1 96 290 GLN B N 1
ATOM 5620 C CA . GLN B 1 290 ? -20.062 -8.453 1.004 1 96 290 GLN B CA 1
ATOM 5621 C C . GLN B 1 290 ? -19.953 -9.922 1.39 1 96 290 GLN B C 1
ATOM 5623 O O . GLN B 1 290 ? -20.406 -10.328 2.457 1 96 290 GLN B O 1
ATOM 5628 N N . GLU B 1 291 ? -19.375 -10.648 0.465 1 94.38 291 GLU B N 1
ATOM 5629 C CA . GLU B 1 291 ? -19.188 -12.07 0.733 1 94.38 291 GLU B CA 1
ATOM 5630 C C . GLU B 1 291 ? -18.297 -12.281 1.952 1 94.38 291 GLU B C 1
ATOM 5632 O O . GLU B 1 291 ? -18.578 -13.141 2.791 1 94.38 291 GLU B O 1
ATOM 5637 N N . LYS B 1 292 ? -17.219 -11.57 2.041 1 95.38 292 LYS B N 1
ATOM 5638 C CA . LYS B 1 292 ? -16.328 -11.672 3.195 1 95.38 292 LYS B CA 1
ATOM 5639 C C . LYS B 1 292 ? -17.062 -11.359 4.492 1 95.38 292 LYS B C 1
ATOM 5641 O O . LYS B 1 292 ? -16.922 -12.078 5.484 1 95.38 292 LYS B O 1
ATOM 5646 N N . GLN B 1 293 ? -17.859 -10.281 4.461 1 94.38 293 GLN B N 1
ATOM 5647 C CA . GLN B 1 293 ? -18.641 -9.906 5.637 1 94.38 293 GLN B CA 1
ATOM 5648 C C . GLN B 1 293 ? -19.609 -11.023 6.035 1 94.38 293 GLN B C 1
ATOM 5650 O O . GLN B 1 293 ? -19.75 -11.328 7.219 1 94.38 293 GLN B O 1
ATOM 5655 N N . SER B 1 294 ? -20.25 -11.594 5.016 1 92.12 294 SER B N 1
ATOM 5656 C CA . SER B 1 294 ? -21.203 -12.68 5.266 1 92.12 294 SER B CA 1
ATOM 5657 C C . SER B 1 294 ? -20.5 -13.875 5.902 1 92.12 294 SER B C 1
ATOM 5659 O O . SER B 1 294 ? -21.047 -14.5 6.82 1 92.12 294 SER B O 1
ATOM 5661 N N . LEU B 1 295 ? -19.344 -14.203 5.418 1 89.06 295 LEU B N 1
ATOM 5662 C CA . LEU B 1 295 ? -18.578 -15.328 5.949 1 89.06 295 LEU B CA 1
ATOM 5663 C C . LEU B 1 295 ? -18.188 -15.086 7.402 1 89.06 295 LEU B C 1
ATOM 5665 O O . LEU B 1 295 ? -18.234 -16 8.227 1 89.06 295 LEU B O 1
ATOM 5669 N N . LEU B 1 296 ? -17.859 -13.891 7.762 1 89.81 296 LEU B N 1
ATOM 5670 C CA . LEU B 1 296 ? -17.453 -13.547 9.117 1 89.81 296 LEU B CA 1
ATOM 5671 C C . LEU B 1 296 ? -18.641 -13.594 10.07 1 89.81 296 LEU B C 1
ATOM 5673 O O . LEU B 1 296 ? -18.484 -13.906 11.258 1 89.81 296 LEU B O 1
ATOM 5677 N N . SER B 1 297 ? -19.781 -13.25 9.547 1 88.31 297 SER B N 1
ATOM 5678 C CA . SER B 1 297 ? -20.984 -13.258 10.375 1 88.31 297 SER B CA 1
ATOM 5679 C C . SER B 1 297 ? -21.578 -14.656 10.484 1 88.31 297 SER B C 1
ATOM 5681 O O . SER B 1 297 ? -22.594 -14.852 11.148 1 88.31 297 SER B O 1
ATOM 5683 N N . GLY B 1 298 ? -20.953 -15.594 9.953 1 78.75 298 GLY B N 1
ATOM 5684 C CA . GLY B 1 298 ? -21.453 -16.953 9.992 1 78.75 298 GLY B CA 1
ATOM 5685 C C . GLY B 1 298 ? -22.641 -17.188 9.07 1 78.75 298 GLY B C 1
ATOM 5686 O O . GLY B 1 298 ? -23.312 -18.219 9.156 1 78.75 298 GLY B O 1
ATOM 5687 N N . LYS B 1 299 ? -23.125 -16.172 8.391 1 66.31 299 LYS B N 1
ATOM 5688 C CA . LYS B 1 299 ? -24.266 -16.328 7.5 1 66.31 299 LYS B CA 1
ATOM 5689 C C . LYS B 1 299 ? -23.859 -17.016 6.199 1 66.31 299 LYS B C 1
ATOM 5691 O O . LYS B 1 299 ? -22.75 -16.797 5.695 1 66.31 299 LYS B O 1
ATOM 5696 N N . LYS B 1 300 ? -24.141 -18.234 6.027 1 57.31 300 LYS B N 1
ATOM 5697 C CA . LYS B 1 300 ? -23.812 -18.953 4.801 1 57.31 300 LYS B CA 1
ATOM 5698 C C . LYS B 1 300 ? -24.344 -18.219 3.572 1 57.31 300 LYS B C 1
ATOM 5700 O O . LYS B 1 300 ? -25.547 -18.062 3.404 1 57.31 300 LYS B O 1
ATOM 5705 N N . GLY B 1 301 ? -23.797 -17.125 3.209 1 53.06 301 GLY B N 1
ATOM 5706 C CA . GLY B 1 301 ? -24.359 -16.5 2.014 1 53.06 301 GLY B CA 1
ATOM 5707 C C . GLY B 1 301 ? -24.25 -17.391 0.786 1 53.06 301 GLY B C 1
ATOM 5708 O O . GLY B 1 301 ? -23.578 -18.422 0.812 1 53.06 301 GLY B O 1
ATOM 5709 N N . GLY B 1 302 ? -25.125 -17.234 -0.192 1 52.22 302 GLY B N 1
ATOM 5710 C CA . GLY B 1 302 ? -25.172 -17.891 -1.487 1 52.22 302 GLY B CA 1
ATOM 5711 C C . GLY B 1 302 ? -23.859 -17.781 -2.26 1 52.22 302 GLY B C 1
ATOM 5712 O O . GLY B 1 302 ? -23.703 -16.859 -3.06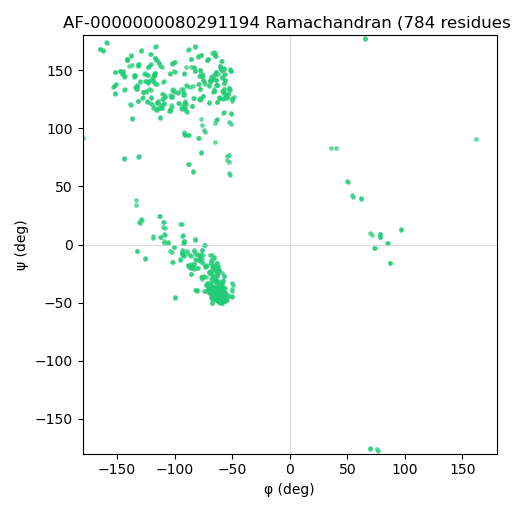4 1 52.22 302 GLY B O 1
ATOM 5713 N N . SER B 1 303 ? -22.906 -18.312 -1.676 1 55.69 303 SER B N 1
ATOM 5714 C CA . SER B 1 303 ? -21.609 -18.188 -2.361 1 55.69 303 SER B CA 1
ATOM 5715 C C . SER B 1 303 ? -21.719 -18.609 -3.82 1 55.69 303 SER B C 1
ATOM 5717 O O . SER B 1 303 ? -22.422 -19.562 -4.141 1 55.69 303 SER B O 1
ATOM 5719 N N . LEU B 1 304 ? -21.391 -17.844 -4.672 1 54.75 304 LEU B N 1
ATOM 5720 C CA . LEU B 1 304 ? -21.359 -18.047 -6.117 1 54.75 304 LEU B CA 1
ATOM 5721 C C . LEU B 1 304 ? -20.625 -19.328 -6.48 1 54.75 304 LEU B C 1
ATOM 5723 O O . LEU B 1 304 ? -20.906 -19.938 -7.523 1 54.75 304 LEU B O 1
ATOM 5727 N N . GLN B 1 305 ? -19.562 -19.734 -5.859 1 62.5 305 GLN B N 1
ATOM 5728 C CA . GLN B 1 305 ? -18.812 -20.938 -6.191 1 62.5 305 GLN B CA 1
ATOM 5729 C C . GLN B 1 305 ? -18.609 -21.828 -4.965 1 62.5 305 GLN B C 1
ATOM 5731 O O . GLN B 1 305 ? -18.469 -21.328 -3.85 1 62.5 305 GLN B O 1
ATOM 5736 N N . THR B 1 306 ? -18.891 -23.125 -5.098 1 75.56 306 THR B N 1
ATOM 5737 C CA . THR B 1 306 ? -18.594 -24.109 -4.066 1 75.56 306 THR B CA 1
ATOM 5738 C C . THR B 1 306 ? -17.141 -24 -3.617 1 75.56 306 THR B C 1
ATOM 5740 O O . THR B 1 306 ? -16.219 -24.047 -4.441 1 75.56 306 THR B O 1
ATOM 5743 N N . ALA B 1 307 ? -16.875 -23.594 -2.404 1 88.81 307 ALA B N 1
ATOM 5744 C CA . ALA B 1 307 ? -15.547 -23.516 -1.81 1 88.81 307 ALA B CA 1
ATOM 5745 C C . ALA B 1 307 ? -15.43 -24.453 -0.611 1 88.81 307 ALA B C 1
ATOM 5747 O O . ALA B 1 307 ? -16.391 -24.641 0.138 1 88.81 307 ALA B O 1
ATOM 5748 N N . TYR B 1 308 ? -14.25 -25.125 -0.553 1 94.25 308 TYR B N 1
ATOM 5749 C CA . TYR B 1 308 ? -14.008 -26.094 0.511 1 94.25 308 TYR B CA 1
ATOM 5750 C C . TYR B 1 308 ? -13.328 -25.422 1.705 1 94.25 308 TYR B C 1
ATOM 5752 O O . TYR B 1 308 ? -12.516 -24.516 1.539 1 94.25 308 TYR B O 1
ATOM 5760 N N . SER B 1 309 ? -13.68 -25.953 2.908 1 94.75 309 SER B N 1
ATOM 5761 C CA . SER B 1 309 ? -12.945 -25.531 4.094 1 94.75 309 SER B CA 1
ATOM 5762 C C . SER B 1 309 ? -11.484 -25.969 4.027 1 94.75 309 SER B C 1
ATOM 5764 O O . SER B 1 309 ? -11.18 -27.031 3.492 1 94.75 309 SER B O 1
ATOM 5766 N N . TYR B 1 310 ? -10.68 -25.141 4.586 1 96.12 310 TYR B N 1
ATOM 5767 C CA . TYR B 1 310 ? -9.242 -25.375 4.445 1 96.12 310 TYR B CA 1
ATOM 5768 C C . TYR B 1 310 ? -8.57 -25.453 5.809 1 96.12 310 TYR B C 1
ATOM 5770 O O . TYR B 1 310 ? -8.828 -24.609 6.68 1 96.12 310 TYR B O 1
ATOM 5778 N N . GLN B 1 311 ? -7.734 -26.531 5.957 1 96.56 311 GLN B N 1
ATOM 5779 C CA . GLN B 1 311 ? -6.938 -26.766 7.156 1 96.56 311 GLN B CA 1
ATOM 5780 C C . GLN B 1 311 ? -7.793 -26.672 8.414 1 96.56 311 GLN B C 1
ATOM 5782 O O . GLN B 1 311 ? -7.457 -25.953 9.352 1 96.56 311 GLN B O 1
ATOM 5787 N N . TYR B 1 312 ? -8.828 -27.422 8.461 1 95.56 312 TYR B N 1
ATOM 5788 C CA . TYR B 1 312 ? -9.781 -27.438 9.57 1 95.56 312 TYR B CA 1
ATOM 5789 C C . TYR B 1 312 ? -9.438 -28.516 10.578 1 95.56 312 TYR B C 1
ATOM 5791 O O . TYR B 1 312 ? -10.07 -28.625 11.633 1 95.56 312 TYR B O 1
ATOM 5799 N N . ILE B 1 313 ? -8.438 -29.328 10.188 1 94.69 313 ILE B N 1
ATOM 5800 C CA . ILE B 1 313 ? -7.867 -30.344 11.078 1 94.69 313 ILE B CA 1
ATOM 5801 C C . ILE B 1 313 ? -6.453 -29.938 11.484 1 94.69 313 ILE B C 1
ATOM 5803 O O . ILE B 1 313 ? -5.695 -29.406 10.672 1 94.69 313 ILE B O 1
ATOM 5807 N N . ASP B 1 314 ? -6.082 -30.156 12.742 1 94.25 314 ASP B N 1
ATOM 5808 C CA . ASP B 1 314 ? -4.758 -29.75 13.195 1 94.25 314 ASP B CA 1
ATOM 5809 C C . ASP B 1 314 ? -3.66 -30.547 12.5 1 94.25 314 ASP B C 1
ATOM 5811 O O . ASP B 1 314 ? -3.936 -31.578 11.875 1 94.25 314 ASP B O 1
ATOM 5815 N N . GLU B 1 315 ? -2.529 -30.078 12.586 1 92.31 315 GLU B N 1
ATOM 5816 C CA . GLU B 1 315 ? -1.404 -30.625 11.828 1 92.31 315 GLU B CA 1
ATOM 5817 C C . GLU B 1 315 ? -1.064 -32.031 12.281 1 92.31 315 GLU B C 1
ATOM 5819 O O . GLU B 1 315 ? -0.73 -32.906 11.461 1 92.31 315 GLU B O 1
ATOM 5824 N N . GLU B 1 316 ? -1.111 -32.25 13.586 1 93.94 316 GLU B N 1
ATOM 5825 C CA . GLU B 1 316 ? -0.812 -33.594 14.125 1 93.94 316 GLU B CA 1
ATOM 5826 C C . GLU B 1 316 ? -1.784 -34.625 13.586 1 93.94 316 GLU B C 1
ATOM 5828 O O . GLU B 1 316 ? -1.37 -35.719 13.18 1 93.94 316 GLU B O 1
ATOM 5833 N N . GLU B 1 317 ? -3.014 -34.312 13.625 1 94 317 GLU B N 1
ATOM 5834 C CA . GLU B 1 317 ? -4.035 -35.219 13.102 1 94 317 GLU B CA 1
ATOM 5835 C C . GLU B 1 317 ? -3.854 -35.438 11.602 1 94 317 GLU B C 1
ATOM 5837 O O . GLU B 1 317 ? -4.07 -36.562 11.109 1 94 317 GLU B O 1
ATOM 5842 N N . THR B 1 318 ? -3.557 -34.406 10.914 1 93.69 318 THR B N 1
ATOM 5843 C CA . THR B 1 318 ? -3.305 -34.531 9.477 1 93.69 318 THR B CA 1
ATOM 5844 C C . THR B 1 318 ? -2.143 -35.469 9.211 1 93.69 318 THR B C 1
ATOM 5846 O O . THR B 1 318 ? -2.207 -36.312 8.297 1 93.69 318 THR B O 1
ATOM 5849 N N . CYS B 1 319 ? -1.085 -35.344 10 1 91 319 CYS B N 1
ATOM 5850 C CA . CYS B 1 319 ? 0.068 -36.25 9.859 1 91 319 CYS B CA 1
ATOM 5851 C C . CYS B 1 319 ? -0.321 -37.688 10.125 1 91 319 CYS B C 1
ATOM 5853 O O . CYS B 1 319 ? 0.157 -38.594 9.438 1 91 319 CYS B O 1
ATOM 5855 N N . ASN B 1 320 ? -1.136 -37.875 11.07 1 91.75 320 ASN B N 1
ATOM 5856 C CA . ASN B 1 320 ? -1.615 -39.219 11.375 1 91.75 320 ASN B CA 1
ATOM 5857 C C . ASN B 1 320 ? -2.441 -39.781 10.227 1 91.75 320 ASN B C 1
ATOM 5859 O O . ASN B 1 320 ? -2.361 -41 9.938 1 91.75 320 ASN B O 1
ATOM 5863 N N . LEU B 1 321 ? -3.25 -38.969 9.672 1 90.56 321 LEU B N 1
ATOM 5864 C CA . LEU B 1 321 ? -4.047 -39.375 8.523 1 90.56 321 LEU B CA 1
ATOM 5865 C C . LEU B 1 321 ? -3.148 -39.781 7.355 1 90.56 321 LEU B C 1
ATOM 5867 O O . LEU B 1 321 ? -3.424 -40.781 6.668 1 90.56 321 LEU B O 1
ATOM 5871 N N . LEU B 1 322 ? -2.145 -39.094 7.105 1 90.5 322 LEU B N 1
ATOM 5872 C CA . LEU B 1 322 ? -1.207 -39.344 6.016 1 90.5 322 LEU B CA 1
ATOM 5873 C C . LEU B 1 322 ? -0.532 -40.688 6.191 1 90.5 322 LEU B C 1
ATOM 5875 O O . LEU B 1 322 ? -0.293 -41.406 5.215 1 90.5 322 LEU B O 1
ATOM 5879 N N . LYS B 1 323 ? -0.268 -41.031 7.41 1 89.12 323 LYS B N 1
ATOM 5880 C CA . LYS B 1 323 ? 0.425 -42.281 7.715 1 89.12 323 LYS B CA 1
ATOM 5881 C C . LYS B 1 323 ? -0.439 -43.5 7.363 1 89.12 323 LYS B C 1
ATOM 5883 O O . LYS B 1 323 ? 0.073 -44.594 7.199 1 89.12 323 LYS B O 1
ATOM 5888 N N . LYS B 1 324 ? -1.627 -43.25 7.258 1 86.69 324 LYS B N 1
ATOM 5889 C CA . LYS B 1 324 ? -2.549 -44.344 6.973 1 86.69 324 LYS B CA 1
ATOM 5890 C C . LYS B 1 324 ? -2.512 -44.719 5.496 1 86.69 324 LYS B C 1
ATOM 5892 O O . LYS B 1 324 ? -3.061 -45.75 5.102 1 86.69 324 LYS B O 1
ATOM 5897 N N . PHE B 1 325 ? -1.934 -43.906 4.746 1 84.12 325 PHE B N 1
ATOM 5898 C CA . PHE B 1 325 ? -1.836 -44.156 3.316 1 84.12 325 PHE B CA 1
ATOM 5899 C C . PHE B 1 325 ? -0.442 -44.656 2.953 1 84.12 325 PHE B C 1
ATOM 5901 O O . PHE B 1 325 ? 0.561 -44.094 3.377 1 84.12 325 PHE B O 1
ATOM 5908 N N . GLU B 1 326 ? -0.346 -45.719 2.303 1 80.88 326 GLU B N 1
ATOM 5909 C CA . GLU B 1 326 ? 0.941 -46.312 1.959 1 80.88 326 GLU B CA 1
ATOM 5910 C C . GLU B 1 326 ? 1.601 -45.562 0.797 1 80.88 326 GLU B C 1
ATOM 5912 O O . GLU B 1 326 ? 2.828 -45.5 0.714 1 80.88 326 GLU B O 1
ATOM 5917 N N . ASN B 1 327 ? 0.89 -45 -0.062 1 86.12 327 ASN B N 1
ATOM 5918 C CA . ASN B 1 327 ? 1.488 -44.469 -1.276 1 86.12 327 ASN B CA 1
ATOM 5919 C C . ASN B 1 327 ? 1.497 -42.938 -1.262 1 86.12 327 ASN B C 1
ATOM 5921 O O . ASN B 1 327 ? 1.662 -42.312 -2.307 1 86.12 327 ASN B O 1
ATOM 5925 N N . ILE B 1 328 ? 1.278 -42.406 -0.169 1 90.56 328 ILE B N 1
ATOM 5926 C CA . ILE B 1 328 ? 1.318 -40.969 -0.043 1 90.56 328 ILE B CA 1
ATOM 5927 C C . ILE B 1 328 ? 2.473 -40.531 0.869 1 90.56 328 ILE B C 1
ATOM 5929 O O . ILE B 1 328 ? 2.604 -41.062 1.983 1 90.56 328 ILE B O 1
ATOM 5933 N N . THR B 1 329 ? 3.322 -39.75 0.362 1 92.19 329 THR B N 1
ATOM 5934 C CA . THR B 1 329 ? 4.438 -39.25 1.161 1 92.19 329 THR B CA 1
ATOM 5935 C C . THR B 1 329 ? 4.562 -37.75 1.034 1 92.19 329 THR B C 1
ATOM 5937 O O . THR B 1 329 ? 4.086 -37.156 0.061 1 92.19 329 THR B O 1
ATOM 5940 N N . GLN B 1 330 ? 5.145 -37.219 2.035 1 94.88 330 GLN B N 1
ATOM 5941 C CA . GLN B 1 330 ? 5.48 -35.781 1.955 1 94.88 330 GLN B CA 1
ATOM 5942 C C . GLN B 1 330 ? 6.668 -35.562 1.028 1 94.88 330 GLN B C 1
ATOM 5944 O O . GLN B 1 330 ? 7.609 -36.344 1.003 1 94.88 330 GLN B O 1
ATOM 5949 N N . VAL B 1 331 ? 6.598 -34.5 0.226 1 97.56 331 VAL B N 1
ATOM 5950 C CA . VAL B 1 331 ? 7.762 -34.125 -0.564 1 97.56 331 VAL B CA 1
ATOM 5951 C C . VAL B 1 331 ? 8.953 -33.875 0.359 1 97.56 331 VAL B C 1
ATOM 5953 O O . VAL B 1 331 ? 8.82 -33.156 1.364 1 97.56 331 VAL B O 1
ATOM 5956 N N . PRO B 1 332 ? 10.062 -34.438 0.09 1 96.31 332 PRO B N 1
ATOM 5957 C CA . PRO B 1 332 ? 11.211 -34.281 0.993 1 96.31 332 PRO B CA 1
ATOM 5958 C C . PRO B 1 332 ? 11.883 -32.906 0.882 1 96.31 332 PRO B C 1
ATOM 5960 O O . PRO B 1 332 ? 11.977 -32.375 -0.215 1 96.31 332 PRO B O 1
ATOM 5963 N N . LYS B 1 333 ? 12.352 -32.469 2.027 1 97.38 333 LYS B N 1
ATOM 5964 C CA . LYS B 1 333 ? 13.234 -31.312 2.047 1 97.38 333 LYS B CA 1
ATOM 5965 C C . LYS B 1 333 ? 14.594 -31.625 1.438 1 97.38 333 LYS B C 1
ATOM 5967 O O . LYS B 1 333 ? 15.117 -32.719 1.629 1 97.38 333 LYS B O 1
ATOM 5972 N N . LEU B 1 334 ? 15.117 -30.719 0.709 1 97.81 334 LEU B N 1
ATOM 5973 C CA . LEU B 1 334 ? 16.469 -30.891 0.179 1 97.81 334 LEU B CA 1
ATOM 5974 C C . LEU B 1 334 ? 17.516 -30.672 1.264 1 97.81 334 LEU B C 1
ATOM 5976 O O . LEU B 1 334 ? 17.344 -29.797 2.119 1 97.81 334 LEU B O 1
ATOM 5980 N N . THR B 1 335 ? 18.578 -31.5 1.212 1 97 335 THR B N 1
ATOM 5981 C CA . THR B 1 335 ? 19.75 -31.156 2.018 1 97 335 THR B CA 1
ATOM 5982 C C . THR B 1 335 ? 20.469 -29.938 1.445 1 97 335 THR B C 1
ATOM 5984 O O . THR B 1 335 ? 20.281 -29.594 0.278 1 97 335 THR B O 1
ATOM 5987 N N . LEU B 1 336 ? 21.219 -29.344 2.305 1 96.88 336 LEU B N 1
ATOM 5988 C CA . LEU B 1 336 ? 22.016 -28.219 1.83 1 96.88 336 LEU B CA 1
ATOM 5989 C C . LEU B 1 336 ? 22.844 -28.609 0.616 1 96.88 336 LEU B C 1
ATOM 5991 O O . LEU B 1 336 ? 22.906 -27.875 -0.369 1 96.88 336 LEU B O 1
ATOM 5995 N N . ALA B 1 337 ? 23.438 -29.75 0.688 1 97.44 337 ALA B N 1
ATOM 5996 C CA . ALA B 1 337 ? 24.312 -30.219 -0.384 1 97.44 337 ALA B CA 1
ATOM 5997 C C . ALA B 1 337 ? 23.516 -30.438 -1.676 1 97.44 337 ALA B C 1
ATOM 5999 O O . ALA B 1 337 ? 23.969 -30.047 -2.756 1 97.44 337 ALA B O 1
ATOM 6000 N N . ASP B 1 338 ? 22.422 -31.047 -1.605 1 97.81 338 ASP B N 1
ATOM 6001 C CA . ASP B 1 338 ? 21.594 -31.312 -2.779 1 97.81 338 ASP B CA 1
ATOM 6002 C C . ASP B 1 338 ? 21.078 -30.016 -3.391 1 97.81 338 ASP B C 1
ATOM 6004 O O . ASP B 1 338 ? 21.047 -29.859 -4.613 1 97.81 338 ASP B O 1
ATOM 6008 N N . TYR B 1 339 ? 20.703 -29.109 -2.512 1 98.31 339 TYR B N 1
ATOM 6009 C CA . TYR B 1 339 ? 20.234 -27.828 -2.99 1 98.31 339 TYR B CA 1
ATOM 6010 C C . TYR B 1 339 ? 21.344 -27.047 -3.686 1 98.31 339 TYR B C 1
ATOM 6012 O O . TYR B 1 339 ? 21.141 -26.484 -4.762 1 98.31 339 TYR B O 1
ATOM 6020 N N . GLU B 1 340 ? 22.422 -27.016 -3.053 1 97.75 340 GLU B N 1
ATOM 6021 C CA . GLU B 1 340 ? 23.578 -26.344 -3.643 1 97.75 340 GLU B CA 1
ATOM 6022 C C . GLU B 1 340 ? 23.922 -26.938 -5.008 1 97.75 340 GLU B C 1
ATOM 6024 O O . GLU B 1 340 ? 24.219 -26.188 -5.949 1 97.75 340 GLU B O 1
ATOM 6029 N N . LYS B 1 341 ? 23.922 -28.203 -5.062 1 97.88 341 LYS B N 1
ATOM 6030 C CA . LYS B 1 341 ? 24.203 -28.875 -6.332 1 97.88 341 LYS B CA 1
ATOM 6031 C C . LYS B 1 341 ? 23.188 -28.469 -7.398 1 97.88 341 LYS B C 1
ATOM 6033 O O . LYS B 1 341 ? 23.547 -28.203 -8.539 1 97.88 341 LYS B O 1
ATOM 6038 N N . LEU B 1 342 ? 21.969 -28.438 -7.059 1 97.88 342 LEU B N 1
ATOM 6039 C CA . LEU B 1 342 ? 20.906 -28.047 -7.977 1 97.88 342 LEU B CA 1
ATOM 6040 C C . LEU B 1 342 ? 21.141 -26.625 -8.508 1 97.88 342 LEU B C 1
ATOM 6042 O O . LEU B 1 342 ? 21.109 -26.406 -9.719 1 97.88 342 LEU B O 1
ATOM 6046 N N . ILE B 1 343 ? 21.391 -25.672 -7.594 1 97.88 343 ILE B N 1
ATOM 6047 C CA . ILE B 1 343 ? 21.578 -24.266 -7.953 1 97.88 343 ILE B CA 1
ATOM 6048 C C . ILE B 1 343 ? 22.812 -24.109 -8.844 1 97.88 343 ILE B C 1
ATOM 6050 O O . ILE B 1 343 ? 22.766 -23.406 -9.844 1 97.88 343 ILE B O 1
ATOM 6054 N N . LYS B 1 344 ? 23.828 -24.828 -8.516 1 97 344 LYS B N 1
ATOM 6055 C CA . LYS B 1 344 ? 25.047 -24.766 -9.297 1 97 344 LYS B CA 1
ATOM 6056 C C . LYS B 1 344 ? 24.859 -25.359 -10.688 1 97 344 LYS B C 1
ATOM 6058 O O . LYS B 1 344 ? 25.328 -24.797 -11.68 1 97 344 LYS B O 1
ATOM 6063 N N . THR B 1 345 ? 24.25 -26.484 -10.703 1 97.19 345 THR B N 1
ATOM 6064 C CA . THR B 1 345 ? 23.953 -27.125 -11.984 1 97.19 345 THR B CA 1
ATOM 6065 C C . THR B 1 345 ? 23.125 -26.188 -12.867 1 97.19 345 THR B C 1
ATOM 6067 O O . THR B 1 345 ? 23.438 -26 -14.047 1 97.19 345 THR B O 1
ATOM 6070 N N . ASN B 1 346 ? 22.062 -25.609 -12.32 1 97.31 346 ASN B N 1
ATOM 6071 C CA . ASN B 1 346 ? 21.234 -24.688 -13.07 1 97.31 346 ASN B CA 1
ATOM 6072 C C . ASN B 1 346 ? 22.016 -23.469 -13.531 1 97.31 346 ASN B C 1
ATOM 6074 O O . ASN B 1 346 ? 21.781 -22.938 -14.625 1 97.31 346 ASN B O 1
ATOM 6078 N N . SER B 1 347 ? 22.922 -23.016 -12.711 1 96.88 347 SER B N 1
ATOM 6079 C CA . SER B 1 347 ? 23.703 -21.812 -12.984 1 96.88 347 SER B CA 1
ATOM 6080 C C . SER B 1 347 ? 24.578 -22 -14.219 1 96.88 347 SER B C 1
ATOM 6082 O O . SER B 1 347 ? 24.969 -21.016 -14.852 1 96.88 347 SER B O 1
ATOM 6084 N N . GLU B 1 348 ? 24.891 -23.234 -14.57 1 95.75 348 GLU B N 1
ATOM 6085 C CA . GLU B 1 348 ? 25.672 -23.516 -15.758 1 95.75 348 GLU B CA 1
ATOM 6086 C C . GLU B 1 348 ? 24.953 -23.062 -17.016 1 95.75 348 GLU B C 1
ATOM 6088 O O . GLU B 1 348 ? 25.594 -22.844 -18.062 1 95.75 348 GLU B O 1
ATOM 6093 N N . ARG B 1 349 ? 23.672 -22.906 -17 1 94.38 349 ARG B N 1
ATOM 6094 C CA . ARG B 1 349 ? 22.875 -22.438 -18.125 1 94.38 349 ARG B CA 1
ATOM 6095 C C . ARG B 1 349 ? 23.031 -20.938 -18.328 1 94.38 349 ARG B C 1
ATOM 6097 O O . ARG B 1 349 ? 22.641 -20.406 -19.375 1 94.38 349 ARG B O 1
ATOM 6104 N N . TYR B 1 350 ? 23.578 -20.281 -17.266 1 94 350 TYR B N 1
ATOM 6105 C CA . TYR B 1 350 ? 23.656 -18.828 -17.328 1 94 350 TYR B CA 1
ATOM 6106 C C . TYR B 1 350 ? 24.688 -18.375 -18.344 1 94 350 TYR B C 1
ATOM 6108 O O . TYR B 1 350 ? 25.828 -18.828 -18.312 1 94 350 TYR B O 1
ATOM 6116 N N . HIS B 1 351 ? 24.312 -17.641 -19.266 1 87.88 351 HIS B N 1
ATOM 6117 C CA . HIS B 1 351 ? 25.188 -17.047 -20.281 1 87.88 351 HIS B CA 1
ATOM 6118 C C . HIS B 1 351 ? 25.094 -15.531 -20.266 1 87.88 351 HIS B C 1
ATOM 6120 O O . HIS B 1 351 ? 24 -14.961 -20.297 1 87.88 351 HIS B O 1
ATOM 6126 N N . TYR B 1 352 ? 26.328 -14.938 -20.031 1 76.25 352 TYR B N 1
ATOM 6127 C CA . TYR B 1 352 ? 26.391 -13.477 -20.031 1 76.25 352 TYR B CA 1
ATOM 6128 C C . TYR B 1 352 ? 26.281 -12.922 -21.438 1 76.25 352 TYR B C 1
ATOM 6130 O O . TYR B 1 352 ? 27 -13.344 -22.344 1 76.25 352 TYR B O 1
ATOM 6138 N N . GLU B 1 353 ? 25.25 -12.523 -21.906 1 68.69 353 GLU B N 1
ATOM 6139 C CA . GLU B 1 353 ? 25.188 -11.805 -23.172 1 68.69 353 GLU B CA 1
ATOM 6140 C C . GLU B 1 353 ? 25.312 -10.305 -22.969 1 68.69 353 GLU B C 1
ATOM 6142 O O . GLU B 1 353 ? 24.641 -9.727 -22.109 1 68.69 353 GLU B O 1
ATOM 6147 N N . GLU B 1 354 ? 26.359 -9.797 -23.688 1 59.12 354 GLU B N 1
ATOM 6148 C CA . GLU B 1 354 ? 26.688 -8.375 -23.734 1 59.12 354 GLU B CA 1
ATOM 6149 C C . GLU B 1 354 ? 25.562 -7.582 -24.406 1 59.12 354 GLU B C 1
ATOM 6151 O O . GLU B 1 354 ? 25.016 -8.016 -25.422 1 59.12 354 GLU B O 1
ATOM 6156 N N . GLY B 1 355 ? 24.609 -6.758 -23.812 1 57.56 355 GLY B N 1
ATOM 6157 C CA . GLY B 1 355 ? 23.625 -5.797 -24.297 1 57.56 355 GLY B CA 1
ATOM 6158 C C . GLY B 1 355 ? 22.531 -5.504 -23.266 1 57.56 355 GLY B C 1
ATOM 6159 O O . GLY B 1 355 ? 21.906 -6.422 -22.75 1 57.56 355 GLY B O 1
ATOM 6160 N N . SER B 1 356 ? 22.844 -4.676 -22.672 1 55.78 356 SER B N 1
ATOM 6161 C CA . SER B 1 356 ? 21.953 -4.227 -21.594 1 55.78 356 SER B CA 1
ATOM 6162 C C . SER B 1 356 ? 20.547 -3.955 -22.109 1 55.78 356 SER B C 1
ATOM 6164 O O . SER B 1 356 ? 20.359 -3.115 -22.984 1 55.78 356 SER B O 1
ATOM 6166 N N . SER B 1 357 ? 19.672 -4.934 -22.391 1 60.84 357 SER B N 1
ATOM 6167 C CA . SER B 1 357 ? 18.312 -4.602 -22.844 1 60.84 357 SER B CA 1
ATOM 6168 C C . SER B 1 357 ? 17.641 -3.607 -21.906 1 60.84 357 SER B C 1
ATOM 6170 O O . SER B 1 357 ? 17.594 -3.832 -20.703 1 60.84 357 SER B O 1
ATOM 6172 N N . SER B 1 358 ? 17.547 -2.342 -22.297 1 76.19 358 SER B N 1
ATOM 6173 C CA . SER B 1 358 ? 16.875 -1.24 -21.625 1 76.19 358 SER B CA 1
ATOM 6174 C C . SER B 1 358 ? 15.391 -1.554 -21.406 1 76.19 358 SER B C 1
ATOM 6176 O O . SER B 1 358 ? 14.711 -2.027 -22.328 1 76.19 358 SER B O 1
ATOM 6178 N N . LYS B 1 359 ? 14.961 -1.705 -20.203 1 88.69 359 LYS B N 1
ATOM 6179 C CA . LYS B 1 359 ? 13.539 -1.802 -19.875 1 88.69 359 LYS B CA 1
ATOM 6180 C C . LYS B 1 359 ? 12.773 -0.579 -20.375 1 88.69 359 LYS B C 1
ATOM 6182 O O . LYS B 1 359 ? 13.289 0.541 -20.328 1 88.69 359 LYS B O 1
ATOM 6187 N N . PRO B 1 360 ? 11.617 -0.866 -20.891 1 94.19 360 PRO B N 1
ATOM 6188 C CA . PRO B 1 360 ? 10.828 0.255 -21.422 1 94.19 360 PRO B CA 1
ATOM 6189 C C . PRO B 1 360 ? 10.219 1.113 -20.312 1 94.19 360 PRO B C 1
ATOM 6191 O O . PRO B 1 360 ? 9.586 2.133 -20.594 1 94.19 360 PRO B O 1
ATOM 6194 N N . ILE B 1 361 ? 10.438 0.769 -19.094 1 93.56 361 ILE B N 1
ATOM 6195 C CA . ILE B 1 361 ? 9.828 1.473 -17.969 1 93.56 361 ILE B CA 1
ATOM 6196 C C . ILE B 1 361 ? 10.914 2.1 -17.094 1 93.56 361 ILE B C 1
ATOM 6198 O O . ILE B 1 361 ? 12.016 1.557 -16.984 1 93.56 361 ILE B O 1
ATOM 6202 N N . ASN B 1 362 ? 10.539 3.309 -16.516 1 93 362 ASN B N 1
ATOM 6203 C CA . ASN B 1 362 ? 11.438 3.92 -15.547 1 93 362 ASN B CA 1
ATOM 6204 C C . ASN B 1 362 ? 11.742 2.969 -14.391 1 93 362 ASN B C 1
ATOM 6206 O O . ASN B 1 362 ? 10.836 2.367 -13.82 1 93 362 ASN B O 1
ATOM 6210 N N . GLU B 1 363 ? 13 2.807 -14.148 1 93.75 363 GLU B N 1
ATOM 6211 C CA . GLU B 1 363 ? 13.438 1.834 -13.148 1 93.75 363 GLU B CA 1
ATOM 6212 C C . GLU B 1 363 ? 12.766 2.09 -11.797 1 93.75 363 GLU B C 1
ATOM 6214 O O . GLU B 1 363 ? 12.266 1.161 -11.164 1 93.75 363 GLU B O 1
ATOM 6219 N N . LEU B 1 364 ? 12.766 3.322 -11.367 1 95.5 364 LEU B N 1
ATOM 6220 C CA . LEU B 1 364 ? 12.188 3.646 -10.07 1 95.5 364 LEU B CA 1
ATOM 6221 C C . LEU B 1 364 ? 10.672 3.449 -10.086 1 95.5 364 LEU B C 1
ATOM 6223 O O . LEU B 1 364 ? 10.078 3.062 -9.07 1 95.5 364 LEU B O 1
ATOM 6227 N N . GLN B 1 365 ? 10.062 3.76 -11.172 1 95.19 365 GLN B N 1
ATOM 6228 C CA . GLN B 1 365 ? 8.633 3.498 -11.312 1 95.19 365 GLN B CA 1
ATOM 6229 C C . GLN B 1 365 ? 8.328 2.012 -11.141 1 95.19 365 GLN B C 1
ATOM 6231 O O . GLN B 1 365 ? 7.379 1.643 -10.453 1 95.19 365 GLN B O 1
ATOM 6236 N N . GLU B 1 366 ? 9.125 1.194 -11.781 1 96.19 366 GLU B N 1
ATOM 6237 C CA . GLU B 1 366 ? 8.961 -0.251 -11.656 1 96.19 366 GLU B CA 1
ATOM 6238 C C . GLU B 1 366 ? 9.109 -0.695 -10.203 1 96.19 366 GLU B C 1
ATOM 6240 O O . GLU B 1 366 ? 8.32 -1.505 -9.711 1 96.19 366 GLU B O 1
ATOM 6245 N N . LEU B 1 367 ? 10.141 -0.167 -9.562 1 97.38 367 LEU B N 1
ATOM 6246 C CA . LEU B 1 367 ? 10.375 -0.516 -8.172 1 97.38 367 LEU B CA 1
ATOM 6247 C C . LEU B 1 367 ? 9.211 -0.082 -7.293 1 97.38 367 LEU B C 1
ATOM 6249 O O . LEU B 1 367 ? 8.828 -0.794 -6.359 1 97.38 367 LEU B O 1
ATOM 6253 N N . LEU B 1 368 ? 8.664 1.07 -7.551 1 97.62 368 LEU B N 1
ATOM 6254 C CA . LEU B 1 368 ? 7.547 1.576 -6.766 1 97.62 368 LEU B CA 1
ATOM 6255 C C . LEU B 1 368 ? 6.312 0.699 -6.949 1 97.62 368 LEU B C 1
ATOM 6257 O O . LEU B 1 368 ? 5.672 0.309 -5.969 1 97.62 368 LEU B O 1
ATOM 6261 N N . ILE B 1 369 ? 6.004 0.369 -8.195 1 96.56 369 ILE B N 1
ATOM 6262 C CA . ILE B 1 369 ? 4.848 -0.476 -8.477 1 96.56 369 ILE B CA 1
ATOM 6263 C C . ILE B 1 369 ? 5.008 -1.822 -7.777 1 96.56 369 ILE B C 1
ATOM 6265 O O . ILE B 1 369 ? 4.07 -2.314 -7.145 1 96.56 369 ILE B O 1
ATOM 6269 N N . ALA B 1 370 ? 6.203 -2.383 -7.898 1 97.44 370 ALA B N 1
ATOM 6270 C CA . ALA B 1 370 ? 6.488 -3.66 -7.246 1 97.44 370 ALA B CA 1
ATOM 6271 C C . ALA B 1 370 ? 6.332 -3.551 -5.734 1 97.44 370 ALA B C 1
ATOM 6273 O O . ALA B 1 370 ? 5.883 -4.496 -5.082 1 97.44 370 ALA B O 1
ATOM 6274 N N . SER B 1 371 ? 6.676 -2.42 -5.172 1 98.25 371 SER B N 1
ATOM 6275 C CA . SER B 1 371 ? 6.602 -2.209 -3.729 1 98.25 371 SER B CA 1
ATOM 6276 C C . SER B 1 371 ? 5.156 -2.037 -3.27 1 98.25 371 SER B C 1
ATOM 6278 O O . SER B 1 371 ? 4.77 -2.551 -2.219 1 98.25 371 SER B O 1
ATOM 6280 N N . ILE B 1 372 ? 4.375 -1.333 -4.047 1 98.19 372 ILE B N 1
ATOM 6281 C CA . ILE B 1 372 ? 2.967 -1.109 -3.738 1 98.19 372 ILE B CA 1
ATOM 6282 C C . ILE B 1 372 ? 2.205 -2.432 -3.809 1 98.19 372 ILE B C 1
ATOM 6284 O O . ILE B 1 372 ? 1.336 -2.699 -2.975 1 98.19 372 ILE B O 1
ATOM 6288 N N . CYS B 1 373 ? 2.57 -3.256 -4.758 1 98.25 373 CYS B N 1
ATOM 6289 C CA . CYS B 1 373 ? 1.845 -4.496 -5.008 1 98.25 373 CYS B CA 1
ATOM 6290 C C . CYS B 1 373 ? 2.453 -5.652 -4.219 1 98.25 373 CYS B C 1
ATOM 6292 O O . CYS B 1 373 ? 2.055 -6.805 -4.391 1 98.25 373 CYS B O 1
ATOM 6294 N N . ASN B 1 374 ? 3.445 -5.355 -3.426 1 97.81 374 ASN B N 1
ATOM 6295 C CA . ASN B 1 374 ? 4.004 -6.379 -2.549 1 97.81 374 ASN B CA 1
ATOM 6296 C C . ASN B 1 374 ? 2.93 -6.996 -1.656 1 97.81 374 ASN B C 1
ATOM 6298 O O . ASN B 1 374 ? 2.057 -6.289 -1.149 1 97.81 374 ASN B O 1
ATOM 6302 N N . PRO B 1 375 ? 2.992 -8.289 -1.419 1 97.62 375 PRO B N 1
ATOM 6303 C CA . PRO B 1 375 ? 1.936 -8.969 -0.667 1 97.62 375 PRO B CA 1
ATOM 6304 C C . PRO B 1 375 ? 1.709 -8.359 0.714 1 97.62 375 PRO B C 1
ATOM 6306 O O . PRO B 1 375 ? 0.565 -8.234 1.16 1 97.62 375 PRO B O 1
ATOM 6309 N N . ALA B 1 376 ? 2.752 -8.023 1.397 1 97.44 376 ALA B N 1
ATOM 6310 C CA . ALA B 1 376 ? 2.611 -7.43 2.727 1 97.44 376 ALA B CA 1
ATOM 6311 C C . ALA B 1 376 ? 1.854 -6.105 2.662 1 97.44 376 ALA B C 1
ATOM 6313 O O . ALA B 1 376 ? 0.976 -5.848 3.486 1 97.44 376 ALA B O 1
ATOM 6314 N N . ALA B 1 377 ? 2.197 -5.23 1.693 1 98.38 377 ALA B N 1
ATOM 6315 C CA . ALA B 1 377 ? 1.512 -3.957 1.505 1 98.38 377 ALA B CA 1
ATOM 6316 C C . ALA B 1 377 ? 0.047 -4.172 1.134 1 98.38 377 ALA B C 1
ATOM 6318 O O . ALA B 1 377 ? -0.844 -3.539 1.705 1 98.38 377 ALA B O 1
ATOM 6319 N N . VAL B 1 378 ? -0.2 -5.078 0.213 1 98.62 378 VAL B N 1
ATOM 6320 C CA . VAL B 1 378 ? -1.548 -5.332 -0.282 1 98.62 378 VAL B CA 1
ATOM 6321 C C . VAL B 1 378 ? -2.424 -5.859 0.852 1 98.62 378 VAL B C 1
ATOM 6323 O O . VAL B 1 378 ? -3.609 -5.531 0.934 1 98.62 378 VAL B O 1
ATOM 6326 N N . ASN B 1 379 ? -1.849 -6.707 1.667 1 98.31 379 ASN B N 1
ATOM 6327 C CA . ASN B 1 379 ? -2.584 -7.223 2.816 1 98.31 379 ASN B CA 1
ATOM 6328 C C . ASN B 1 379 ? -3.061 -6.094 3.729 1 98.31 379 ASN B C 1
ATOM 6330 O O . ASN B 1 379 ? -4.207 -6.094 4.176 1 98.31 379 ASN B O 1
ATOM 6334 N N . ILE B 1 380 ? -2.199 -5.113 4 1 98.44 380 ILE B N 1
ATOM 6335 C CA . ILE B 1 380 ? -2.547 -3.98 4.848 1 98.44 380 ILE B CA 1
ATOM 6336 C C . ILE B 1 380 ? -3.615 -3.133 4.164 1 98.44 380 ILE B C 1
ATOM 6338 O O . ILE B 1 380 ? -4.574 -2.693 4.805 1 98.44 380 ILE B O 1
ATOM 6342 N N . ILE B 1 381 ? -3.467 -2.9 2.902 1 98.69 381 ILE B N 1
ATOM 6343 C CA . ILE B 1 381 ? -4.438 -2.137 2.125 1 98.69 381 ILE B CA 1
ATOM 6344 C C . ILE B 1 381 ? -5.805 -2.816 2.199 1 98.69 381 ILE B C 1
ATOM 6346 O O . ILE B 1 381 ? -6.816 -2.16 2.451 1 98.69 381 ILE B O 1
ATOM 6350 N N . LYS B 1 382 ? -5.816 -4.152 2 1 98.69 382 LYS B N 1
ATOM 6351 C CA . LYS B 1 382 ? -7.059 -4.922 2.047 1 98.69 382 LYS B CA 1
ATOM 6352 C C . LYS B 1 382 ? -7.746 -4.77 3.402 1 98.69 382 LYS B C 1
ATOM 6354 O O . LYS B 1 382 ? -8.953 -4.523 3.467 1 98.69 382 LYS B O 1
ATOM 6359 N N . ASN B 1 383 ? -6.977 -4.953 4.445 1 98.19 383 ASN B N 1
ATOM 6360 C CA . ASN B 1 383 ? -7.543 -4.867 5.785 1 98.19 383 ASN B CA 1
ATOM 6361 C C . ASN B 1 383 ? -8.094 -3.473 6.07 1 98.19 383 ASN B C 1
ATOM 6363 O O . ASN B 1 383 ? -9.172 -3.332 6.656 1 98.19 383 ASN B O 1
ATOM 6367 N N . ASN B 1 384 ? -7.363 -2.447 5.664 1 97.56 384 ASN B N 1
ATOM 6368 C CA . ASN B 1 384 ? -7.832 -1.074 5.82 1 97.56 384 ASN B CA 1
ATOM 6369 C C . ASN B 1 384 ? -9.109 -0.822 5.023 1 97.56 384 ASN B C 1
ATOM 6371 O O . ASN B 1 384 ? -10.039 -0.183 5.52 1 97.56 384 ASN B O 1
ATOM 6375 N N . LEU B 1 385 ? -9.141 -1.317 3.809 1 98.31 385 LEU B N 1
ATOM 6376 C CA . LEU B 1 385 ? -10.305 -1.156 2.941 1 98.31 385 LEU B CA 1
ATOM 6377 C C . LEU B 1 385 ? -11.539 -1.795 3.564 1 98.31 385 LEU B C 1
ATOM 6379 O O . LEU B 1 385 ? -12.609 -1.183 3.598 1 98.31 385 LEU B O 1
ATOM 6383 N N . PHE B 1 386 ? -11.375 -3.033 4.004 1 97.88 386 PHE B N 1
ATOM 6384 C CA . PHE B 1 386 ? -12.5 -3.748 4.598 1 97.88 386 PHE B CA 1
ATOM 6385 C C . PHE B 1 386 ? -13.031 -3.004 5.82 1 97.88 386 PHE B C 1
ATOM 6387 O O . PHE B 1 386 ? -14.242 -2.854 5.984 1 97.88 386 PHE B O 1
ATOM 6394 N N . LYS B 1 387 ? -12.109 -2.533 6.672 1 96.19 387 LYS B N 1
ATOM 6395 C CA . LYS B 1 387 ? -12.5 -1.796 7.867 1 96.19 387 LYS B CA 1
ATOM 6396 C C . LYS B 1 387 ? -13.266 -0.524 7.504 1 96.19 387 LYS B C 1
ATOM 6398 O O . LYS B 1 387 ? -14.305 -0.233 8.086 1 96.19 387 LYS B O 1
ATOM 6403 N N . ARG B 1 388 ? -12.773 0.265 6.574 1 95.81 388 ARG B N 1
ATOM 6404 C CA . ARG B 1 388 ? -13.414 1.5 6.133 1 95.81 388 ARG B CA 1
ATOM 6405 C C . ARG B 1 388 ? -14.773 1.217 5.516 1 95.81 388 ARG B C 1
ATOM 6407 O O . ARG B 1 388 ? -15.734 1.952 5.75 1 95.81 388 ARG B O 1
ATOM 6414 N N . TRP B 1 389 ? -14.773 0.166 4.688 1 96.69 389 TRP B N 1
ATOM 6415 C CA . TRP B 1 389 ? -16 -0.227 4.004 1 96.69 389 TRP B CA 1
ATOM 6416 C C . TRP B 1 389 ? -17.078 -0.626 5.004 1 96.69 389 TRP B C 1
ATOM 6418 O O . TRP B 1 389 ? -18.234 -0.238 4.863 1 96.69 389 TRP B O 1
ATOM 6428 N N . GLU B 1 390 ? -16.734 -1.308 6.023 1 93.06 390 GLU B N 1
ATOM 6429 C CA . GLU B 1 390 ? -17.672 -1.739 7.051 1 93.06 390 GLU B CA 1
ATOM 6430 C C . GLU B 1 390 ? -18.203 -0.552 7.855 1 93.06 390 GLU B C 1
ATOM 6432 O O . GLU B 1 390 ? -19.375 -0.503 8.203 1 93.06 390 GLU B O 1
ATOM 6437 N N . LYS B 1 391 ? -17.359 0.38 8.18 1 86.12 391 LYS B N 1
ATOM 6438 C CA . LYS B 1 391 ? -17.734 1.558 8.961 1 86.12 391 LYS B CA 1
ATOM 6439 C C . LYS B 1 391 ? -18.734 2.428 8.203 1 86.12 391 LYS B C 1
ATOM 6441 O O . LYS B 1 391 ? -19.641 3.014 8.805 1 86.12 391 LYS B O 1
ATOM 6446 N N . GLY B 1 392 ? -18.562 2.59 6.891 1 78.19 392 GLY B N 1
ATOM 6447 C CA . GLY B 1 392 ? -19.484 3.391 6.086 1 78.19 392 GLY B CA 1
ATOM 6448 C C . GLY B 1 392 ? -20.859 2.775 5.953 1 78.19 392 GLY B C 1
ATOM 6449 O O . GLY B 1 392 ? -21.812 3.465 5.598 1 78.19 392 GLY B O 1
ATOM 6450 N N . ARG B 1 393 ? -20.969 1.52 6.266 1 68.75 393 ARG B N 1
ATOM 6451 C CA . ARG B 1 393 ? -22.234 0.82 6.145 1 68.75 393 ARG B CA 1
ATOM 6452 C C . ARG B 1 393 ? -23.016 0.863 7.457 1 68.75 393 ARG B C 1
ATOM 6454 O O . ARG B 1 393 ? -24.188 0.486 7.5 1 68.75 393 ARG B O 1
ATOM 6461 N N . LEU B 1 394 ? -22.406 1.332 8.492 1 56.38 394 LEU B N 1
ATOM 6462 C CA . LEU B 1 394 ? -23.109 1.478 9.758 1 56.38 394 LEU B CA 1
ATOM 6463 C C . LEU B 1 394 ? -23.828 2.82 9.828 1 56.38 394 LEU B C 1
ATOM 6465 O O . LEU B 1 394 ? -23.344 3.816 9.281 1 56.38 394 LEU B O 1
#

Solvent-accessible surface area (backbone atoms only — not comparable to full-atom values): 41379 Å² total; per-residue (Å²): 126,56,72,66,13,50,52,43,29,53,46,65,40,26,44,87,58,40,33,36,32,58,66,65,56,77,88,36,63,35,52,69,63,39,70,66,42,34,26,48,53,47,45,73,64,42,93,62,68,42,72,25,37,31,39,56,58,59,63,20,86,50,50,67,53,70,63,72,45,44,78,43,74,41,46,50,58,57,52,72,65,60,80,61,80,60,42,22,38,28,41,67,79,37,38,52,84,80,44,54,64,67,68,53,35,66,56,64,32,39,73,49,50,35,63,74,45,45,79,60,24,31,32,37,41,31,28,44,68,27,60,48,61,37,26,21,42,55,51,24,31,38,42,33,38,27,65,34,43,33,35,39,39,41,33,30,56,64,84,55,92,64,55,62,30,47,72,50,28,44,91,60,44,41,34,40,65,67,27,77,71,16,28,55,77,86,47,44,72,68,56,58,66,47,29,88,50,32,27,47,48,74,44,38,53,27,18,35,40,37,39,35,63,41,34,31,37,31,40,33,24,75,29,57,24,33,34,37,34,30,66,46,52,30,54,73,30,57,61,42,50,47,39,47,51,53,44,51,53,52,53,49,59,70,38,65,87,47,53,68,65,37,42,51,56,44,26,26,66,80,46,72,77,62,72,71,55,69,68,57,54,51,52,52,47,49,52,48,52,50,49,50,52,28,55,73,69,67,43,83,59,86,64,90,62,90,49,40,79,64,51,85,51,56,64,69,60,41,52,56,56,45,67,71,39,87,52,46,42,66,56,46,69,42,49,60,68,58,40,50,49,50,52,52,59,25,24,67,50,39,51,92,68,96,65,82,78,77,67,80,53,59,66,66,58,52,44,44,53,34,18,52,58,24,66,71,27,33,52,46,21,45,54,44,28,53,52,53,55,53,58,72,72,101,126,58,72,65,13,51,52,42,29,52,46,67,40,26,44,86,57,41,32,35,32,58,66,65,56,77,87,36,65,35,52,69,61,38,70,66,42,35,26,47,52,48,47,73,63,40,94,62,68,42,72,25,37,29,41,56,59,58,62,19,87,50,48,68,51,71,63,72,45,42,78,44,74,40,46,50,59,56,52,73,66,60,76,60,80,60,40,22,38,27,41,67,80,38,40,51,84,79,44,54,66,68,69,54,35,68,57,64,32,38,71,50,51,35,62,74,44,46,79,58,23,31,34,36,40,29,29,44,68,27,60,47,60,35,26,21,42,55,52,25,31,38,43,34,39,26,65,34,42,33,35,37,39,40,34,31,55,65,84,55,91,65,56,61,30,47,72,50,30,41,92,60,43,41,33,40,65,69,27,77,72,18,28,57,76,88,46,43,73,67,55,56,67,47,28,88,50,31,27,48,48,72,43,40,54,28,20,34,40,38,39,35,63,41,34,30,36,30,40,33,24,74,28,57,25,34,34,37,33,31,66,46,53,32,55,74,30,56,60,41,50,48,41,47,51,53,45,50,52,52,53,49,59,70,38,64,86,48,54,70,65,36,39,51,56,44,26,26,68,80,47,73,78,63,74,71,56,69,69,58,52,51,50,52,47,51,52,49,53,52,49,51,51,29,57,73,67,68,44,82,59,88,64,89,61,89,49,40,77,64,53,84,52,57,65,69,59,41,53,55,56,45,66,72,38,89,52,45,41,66,56,47,67,42,49,60,67,57,40,50,50,50,52,52,59,26,24,67,50,40,52,90,66,94,67,81,80,76,68,78,52,60,67,66,58,52,43,44,52,34,18,52,57,23,67,71,26,35,51,46,22,45,54,44,29,53,53,53,55,54,57,72,72,101

Radius of gyration: 32.29 Å; Cα contacts (8 Å, |Δi|>4): 1473; chains: 2; bounding box: 60×97×72 Å

pLDDT: mean 92.74, std 8.57, range [52.06, 98.88]

Foldseek 3Di:
DDPQLVLLLVLLQAAQFKKKFPQQDDPFPLCVVHPLSNQVVQQVPDPFFDWKWKDFLLPAPWAPAQLRTDTDGDGSNVLVVDDDPGMKIKPFFAWCVNTDVSSLGPDACVSNPCRPQSNGKGKMWIFAFDKDAKKFFLFAKKKKAWAAAKKKKKKFRLPQPFAWFCWQPDQRIIGGTQHLQAGAPVCLVVQLVSQVGIFMDMDHHNMMMIGGHNMIMMMGGRGGTMMMMTGAGAPVSLLSVLLRLVLLVLLCVLCVPPDPLQNSRRYHPVVVPVDDDPVVSVVVNVVSLVSVVCVVVVNPPPDPDDHHYHNPDDNVVSVVSQVVDDRMDGGDRDDSVRSSVSSVVSNVSHDDDDDDPDRPDDPVSSVVSRVCSPPVNSSVVSVVVSVVVVVVVD/DDPQLVLLLVLLQAAQFKKKFPQQDDPFPLCVVHQLSLQVVQQVPDPFFDWKWKDFLLPAPWAPAQLRTDTDGDGSNVLVVDDDPGMKIKPFFAWCVNTDVSSLGPDACVSNPCRPQSNGKGKMWIFAFDKDAKKFFLFAKKKKAWAAAKKKKKKFRLPQPFAWFCWQPDQRIIGGGQHLQAGAPVCLVVQLVSQVGIFMDMDHHGMMMIGGHNIIIMMGGRGGTMMMMTGAGAPVSLLSVLLRLVLLVLLCVLCVPPDPLQNSGRYRPVVVPVDDDPVVSVVVNVVSLVSVVCVVVVNPPPPPDDHHYHNPDDNVVSVVSQVVDDRMDGGDRDDSVRSSVSSVVSNVSHDDDDDDPDRPDDPVSSVVSRVCSPPVNSSVVSVVVSVVVVVVVD

Secondary structure (DSSP, 8-state):
--HHHHHHHHHHHH-SS-EEETT-----GGGTTHHHHHHHHHHHT-SS-EEEEEEETT--SS---GGG-EEEEE-HHHHHT---SSEEEEEEEEEGGGS-GGGGTT--GGGGT-GGGGGG-EEEEE-TT-EEEEEEESSSEEEEEEEES-EEEEEE-TTS---EEEEEEETTEEEES--SSS--GGGHHHHHGGGGG-EEEEE-TT-EEEE-TT-EEEEEESSSEEEEEEEEPBTTHHHHHHHHHHHHHHHHHHHTTS-HHHHHHHB-GGGTT----HHHHHHHHHHHHHHHHHHHTT-----SS--B--S-S-HHHHHHHHHT-SSEEEPPBPPHHHHHHHHHHHHTT----S-----SS-HHHHHHHHHHT-HHHHHHHHHHHHHHHHHHT-/--HHHHHHHHHHHH-SS-EEETT-----GGGTTHHHHHHHHHHHT-SS-EEEEEEETT--SS---GGG-EEEEE-HHHHHT---SSEEEEEEEEEGGGS-GGGGTT--GGGGT-GGGGGG-EEEEE-TT-EEEEEEESSSEEEEEEEES-EEEEEE-TTS---EEEEEEETTEEEES--SSS--GGGHHHHHGGGGG-EEEEE-TT-EEEE-TT-EEEEEESSSEEEEEEEEPBTTHHHHHHHHHHHHHHHHHHHTTS-HHHHHHHB-GGGTT----HHHHHHHHHHHHHHHHHHHTT-----SS--B--S-S-HHHHHHHHHT-SSEEEPPBPPHHHHHHHHHHHHTT----S-----SS-HHHHHHHHHHTSHHHHHHHHHHHHHHHHHHT-

Sequence (788 aa):
MDDCSLKVREIVLNTRKPIILRSYKPKWTCFQNGIDGWCRNLDRHTQEPLAFECMSAKDSKTPQWERKRVIKQMSATDFLKYNCESMWLGLNYKRVHELPSICSENIDFACFGFPEAHSDCTFWLSSKNQNTPCHYDTYGCNIVVQIYGKKSWLLFPPSTNLTATRIPYEESSVYCLENFYAPHPKEFPELLQLSEHAYQVVVEPNDILIIPRHWWHYVEALETSLSLNSWIPLDVDIDSQIEECIVKYLIENFTRNASANIKEYVMNPNQLTEIIDDEEVFKILNVLLQEKQSLLSGKKGGSLQTAYSYQYIDEEETCNLLKKFENITQVPKLTLADYEKLIKTNSERYHYEEGSSSKPINELQELLIASICNPAAVNIIKNNLFKRWEKGRLMDDCSLKVREIVLNTRKPIILRSYKPKWTCFQNGIDGWCRNLDRHTQEPLAFECMSAKDSKTPQWERKRVIKQMSATDFLKYNCESMWLGLNYKRVHELPSICSENIDFACFGFPEAHSDCTFWLSSKNQNTPCHYDTYGCNIVVQIYGKKSWLLFPPSTNLTATRIPYEESSVYCLENFYAPHPKEFPELLQLSEHAYQVVVEPNDILIIPRHWWHYVEALETSLSLNSWIPLDVDIDSQIEECIVKYLIENFTRNASANIKEYVMNPNQLTEIIDDEEVFKILNVLLQEKQSLLSGKKGGSLQTAYSYQYIDEEETCNLLKKFENITQVPKLTLADYEKLIKTNSERYHYEEGSSSKPINELQELLIASICNPAAVNIIKNNLFKRWEKGRL

Organism: Glossina morsitans morsitans (NCBI:txid37546)